Protein AF-0000000075984576 (afdb_homodimer)

Radius of gyration: 37.01 Å; Cα contacts (8 Å, |Δi|>4): 1812; chains: 2; bounding box: 116×169×79 Å

Solvent-accessible surface area (backbone atoms only — not comparable to full-atom values): 71484 Å² total; per-residue (Å²): 91,72,60,51,38,60,35,13,23,34,42,78,58,39,24,48,90,39,42,29,37,52,17,57,27,20,54,69,57,15,35,66,40,65,40,72,52,86,66,87,66,90,83,68,72,49,75,37,33,22,20,31,32,44,33,33,34,37,65,65,68,74,75,83,68,82,67,77,79,58,77,70,65,83,62,63,89,68,72,65,51,72,64,53,52,49,48,55,48,32,54,71,38,69,82,49,35,37,34,39,18,39,44,42,54,54,81,56,49,72,65,53,52,49,51,52,49,48,61,72,28,59,86,73,59,43,49,75,46,72,80,58,67,48,56,65,70,77,77,80,83,49,69,67,35,50,52,33,50,47,52,53,50,51,50,51,50,42,28,52,51,5,33,52,50,49,53,54,52,58,74,67,47,60,84,88,68,63,82,58,54,83,72,67,54,84,46,69,67,57,48,57,36,46,45,23,10,50,66,64,37,49,50,58,48,69,54,77,72,84,68,82,78,39,57,51,38,54,23,26,51,39,30,54,35,41,52,41,42,51,46,27,42,59,73,61,62,56,65,65,49,49,26,31,31,54,54,37,54,57,56,44,45,63,34,74,86,42,29,60,50,59,50,28,72,55,39,57,34,50,52,36,14,51,50,24,18,45,57,39,50,68,45,45,63,54,31,63,74,44,73,63,62,68,64,61,69,58,52,54,50,48,53,51,58,65,47,42,59,50,54,51,48,52,55,40,49,51,51,44,51,70,77,72,64,60,41,76,40,21,60,68,53,49,47,48,40,37,55,19,26,72,74,29,46,69,35,54,80,67,40,54,46,40,76,57,67,72,87,40,43,41,55,74,76,48,28,55,58,20,35,52,53,53,48,50,62,56,45,51,56,42,49,52,35,30,70,76,37,54,66,59,19,50,49,50,42,49,48,54,20,49,50,20,29,49,50,39,20,51,54,25,41,76,67,59,33,70,43,62,83,62,85,56,48,88,49,66,69,48,50,52,48,39,46,57,66,56,57,42,29,54,57,54,55,41,27,8,24,36,47,13,34,52,51,14,48,47,45,69,74,41,57,80,57,76,74,54,70,67,55,47,53,52,47,51,51,50,25,50,47,32,43,48,44,57,43,50,61,54,56,81,35,33,73,56,46,79,71,52,42,67,57,15,10,53,45,48,26,39,40,51,36,42,37,23,51,19,51,45,49,54,52,51,28,32,43,44,69,68,29,60,69,59,28,56,58,26,40,34,72,72,25,46,47,49,24,69,32,26,66,46,24,61,70,41,34,61,57,52,50,49,51,53,60,18,45,40,72,52,55,42,55,54,45,70,70,55,48,50,38,52,30,43,22,50,52,52,53,25,50,51,53,19,49,53,45,38,30,64,45,39,47,24,55,53,52,48,50,55,66,69,54,53,64,59,60,58,55,57,53,59,60,60,63,69,68,65,75,71,80,79,69,84,79,73,84,73,85,79,78,84,83,83,87,81,84,84,77,88,80,79,85,77,88,85,79,93,83,66,98,91,80,83,79,65,115,92,73,61,53,37,60,34,13,23,34,43,79,60,38,25,48,90,39,42,30,36,53,16,57,26,20,53,68,59,15,35,64,40,63,40,73,53,88,67,87,67,90,83,69,72,49,74,39,34,23,20,31,32,43,34,33,34,38,65,67,69,74,74,83,68,82,68,80,74,72,67,70,63,81,63,62,90,66,70,63,52,73,65,54,51,48,47,53,48,31,55,72,38,72,82,48,34,36,33,39,18,38,44,43,53,52,84,55,51,71,66,53,52,50,52,52,48,48,61,72,29,59,85,72,59,44,48,76,45,72,80,59,68,45,54,64,71,77,76,80,84,50,69,67,36,50,52,34,51,47,52,54,48,50,50,50,50,42,27,52,51,6,33,52,51,49,53,54,52,57,73,67,47,59,84,87,68,62,82,59,55,82,70,68,54,84,46,70,67,57,47,56,35,47,44,23,10,52,62,64,36,48,51,58,48,68,53,76,71,86,67,84,76,40,59,52,37,54,24,25,51,38,29,54,34,42,52,41,41,50,46,27,42,58,73,63,64,54,68,66,49,51,27,32,31,53,52,37,54,56,58,45,45,63,35,75,86,42,29,60,50,59,50,27,71,54,39,58,33,50,51,36,14,51,51,23,18,46,58,39,49,69,43,45,61,54,31,62,73,43,74,64,60,69,66,60,67,57,53,53,50,48,54,48,56,66,47,42,61,49,53,51,48,53,54,40,48,50,51,44,50,70,77,73,64,62,43,75,40,22,61,69,52,48,47,48,42,37,54,18,26,72,75,30,48,69,36,54,79,67,39,54,46,41,78,57,67,73,87,39,44,41,54,75,77,49,28,56,58,20,36,50,51,52,48,51,64,56,45,52,55,42,50,53,36,30,70,77,38,52,67,60,18,51,50,51,41,49,48,52,22,50,50,22,28,49,51,40,20,51,53,27,41,76,66,57,32,69,42,63,80,63,84,56,48,88,49,66,68,48,51,53,47,39,46,59,65,56,57,43,29,55,57,54,55,41,26,7,22,36,46,13,33,52,50,16,48,47,45,70,75,41,57,79,56,76,73,56,69,68,56,46,52,51,48,52,52,50,25,50,48,32,43,47,43,55,44,51,62,54,57,80,35,33,73,56,46,79,72,52,41,66,56,14,11,52,46,48,24,39,39,52,36,42,36,24,50,21,52,45,51,55,52,51,29,32,42,43,70,68,30,62,69,60,28,57,58,26,40,33,73,75,24,46,47,48,22,69,32,26,66,46,24,61,69,41,34,62,58,53,50,49,52,53,60,16,44,40,71,53,55,43,56,54,46,70,70,56,48,49,37,50,30,43,21,50,52,52,52,26,48,51,52,19,49,54,43,38,29,62,47,40,47,25,54,53,50,47,50,54,67,70,54,53,64,58,62,58,55,60,57,58,60,62,64,69,67,68,73,70,81,78,66,82,79,69,84,68,85,76,74,82,79,82,82,79,82,80,74,86,72,78,82,74,82,75,80,66,85,83,80,76,90,80,77,82,133

Structure (mmCIF, N/CA/C/O backbone):
data_AF-0000000075984576-model_v1
#
loop_
_entity.id
_entity.type
_entity.pdbx_description
1 polymer 'Nose resistant to fluoxetine protein 6-like isoform X1'
#
loop_
_atom_site.group_PDB
_atom_site.id
_atom_site.type_symbol
_atom_site.label_atom_id
_atom_site.label_alt_id
_atom_site.label_comp_id
_atom_site.label_asym_id
_atom_site.label_entity_id
_atom_site.label_seq_id
_atom_site.pdbx_PDB_ins_code
_atom_site.Cartn_x
_atom_site.Cartn_y
_atom_site.Cartn_z
_atom_site.occupancy
_atom_site.B_iso_or_equiv
_atom_site.auth_seq_id
_atom_site.auth_comp_id
_atom_site.auth_asym_id
_atom_site.auth_atom_id
_atom_site.pdbx_PDB_model_num
ATOM 1 N N . MET A 1 1 ? -35.062 -5.977 20.469 1 67.06 1 MET A N 1
ATOM 2 C CA . MET A 1 1 ? -34.312 -7.203 20.281 1 67.06 1 MET A CA 1
ATOM 3 C C . MET A 1 1 ? -34.688 -7.871 18.953 1 67.06 1 MET A C 1
ATOM 5 O O . MET A 1 1 ? -33.812 -8.133 18.125 1 67.06 1 MET A O 1
ATOM 9 N N . LEU A 1 2 ? -35.969 -8.102 18.797 1 75.06 2 LEU A N 1
ATOM 10 C CA . LEU A 1 2 ? -36.406 -8.727 17.547 1 75.06 2 LEU A CA 1
ATOM 11 C C . LEU A 1 2 ? -36.031 -7.859 16.344 1 75.06 2 LEU A C 1
ATOM 13 O O . LEU A 1 2 ? -35.656 -8.375 15.297 1 75.06 2 LEU A O 1
ATOM 17 N N . TYR A 1 3 ? -35.969 -6.613 16.641 1 80.31 3 TYR A N 1
ATOM 18 C CA . TYR A 1 3 ? -35.625 -5.719 15.547 1 80.31 3 TYR A CA 1
ATOM 19 C C . TYR A 1 3 ? -34.156 -5.848 15.172 1 80.31 3 TYR A C 1
ATOM 21 O O . TYR A 1 3 ? -33.812 -5.793 13.992 1 80.31 3 TYR A O 1
ATOM 29 N N . SER A 1 4 ? -33.344 -6.105 16.188 1 85.12 4 SER A N 1
ATOM 30 C CA . SER A 1 4 ? -31.922 -6.242 15.922 1 85.12 4 SER A CA 1
ATOM 31 C C . SER A 1 4 ? -31.641 -7.523 15.141 1 85.12 4 SER A C 1
ATOM 33 O O . SER A 1 4 ? -30.719 -7.559 14.32 1 85.12 4 SER A O 1
ATOM 35 N N . VAL A 1 5 ? -32.438 -8.5 15.445 1 88 5 VAL A N 1
ATOM 36 C CA . VAL A 1 5 ? -32.281 -9.766 14.75 1 88 5 VAL A CA 1
ATOM 37 C C . VAL A 1 5 ? -32.625 -9.594 13.273 1 88 5 VAL A C 1
ATOM 39 O O . VAL A 1 5 ? -31.859 -9.969 12.391 1 88 5 VAL A O 1
ATOM 42 N N . VAL A 1 6 ? -33.75 -8.961 13.039 1 88.31 6 VAL A N 1
ATOM 43 C CA . VAL A 1 6 ? -34.219 -8.766 11.664 1 88.31 6 VAL A CA 1
ATOM 44 C C . VAL A 1 6 ? -33.281 -7.809 10.938 1 88.31 6 VAL A C 1
ATOM 46 O O . VAL A 1 6 ? -33 -7.992 9.75 1 88.31 6 VAL A O 1
ATOM 49 N N . ASP A 1 7 ? -32.812 -6.855 11.609 1 89.62 7 ASP A N 1
ATOM 50 C CA . ASP A 1 7 ? -31.922 -5.859 11.016 1 89.62 7 ASP A CA 1
ATOM 51 C C . ASP A 1 7 ? -30.578 -6.48 10.609 1 89.62 7 ASP A C 1
ATOM 53 O O . ASP A 1 7 ? -29.938 -6.02 9.672 1 89.62 7 ASP A O 1
ATOM 57 N N . SER A 1 8 ? -30.203 -7.504 11.289 1 92.19 8 SER A N 1
ATOM 58 C CA . SER A 1 8 ? -28.891 -8.086 11.047 1 92.19 8 SER A CA 1
ATOM 59 C C . SER A 1 8 ? -28.922 -9.094 9.906 1 92.19 8 SER A C 1
ATOM 61 O O . SER A 1 8 ? -27.891 -9.43 9.336 1 92.19 8 SER A O 1
ATOM 63 N N . ILE A 1 9 ? -30.125 -9.562 9.523 1 91.88 9 ILE A N 1
ATOM 64 C CA . ILE A 1 9 ? -30.266 -10.57 8.477 1 91.88 9 ILE A CA 1
ATOM 65 C C . ILE A 1 9 ? -29.922 -9.953 7.121 1 91.88 9 ILE A C 1
ATOM 67 O O . ILE A 1 9 ? -30.188 -8.773 6.879 1 91.88 9 ILE A O 1
ATOM 71 N N . GLY A 1 10 ? -29.219 -10.781 6.32 1 91.31 10 GLY A N 1
ATOM 72 C CA . GLY A 1 10 ? -28.891 -10.328 4.977 1 91.31 10 GLY A CA 1
ATOM 73 C C . GLY A 1 10 ? -30.125 -9.977 4.152 1 91.31 10 GLY A C 1
ATOM 74 O O . GLY A 1 10 ? -31.125 -10.688 4.184 1 91.31 10 GLY A O 1
ATOM 75 N N . LYS A 1 11 ? -30.016 -8.82 3.475 1 89.44 11 LYS A N 1
ATOM 76 C CA . LYS A 1 11 ? -31.078 -8.352 2.592 1 89.44 11 LYS A CA 1
ATOM 77 C C . LYS A 1 11 ? -30.656 -8.422 1.129 1 89.44 11 LYS A C 1
ATOM 79 O O . LYS A 1 11 ? -29.469 -8.422 0.825 1 89.44 11 LYS A O 1
ATOM 84 N N . PRO A 1 12 ? -31.672 -8.57 0.245 1 84.81 12 PRO A N 1
ATOM 85 C CA . PRO A 1 12 ? -31.297 -8.648 -1.17 1 84.81 12 PRO A CA 1
ATOM 86 C C . PRO A 1 12 ? -30.547 -7.414 -1.65 1 84.81 12 PRO A C 1
ATOM 88 O O . PRO A 1 12 ? -30.969 -6.285 -1.398 1 84.81 12 PRO A O 1
ATOM 91 N N . PRO A 1 13 ? -29.469 -7.68 -2.242 1 85.81 13 PRO A N 1
ATOM 92 C CA . PRO A 1 13 ? -28.641 -6.559 -2.699 1 85.81 13 PRO A CA 1
ATOM 93 C C . PRO A 1 13 ? -29.141 -5.953 -4.008 1 85.81 13 PRO A C 1
ATOM 95 O O . PRO A 1 13 ? -30.016 -6.523 -4.656 1 85.81 13 PRO A O 1
ATOM 98 N N . SER A 1 14 ? -28.656 -4.773 -4.246 1 87.94 14 SER A N 1
ATOM 99 C CA . SER A 1 14 ? -28.859 -4.18 -5.566 1 87.94 14 SER A CA 1
ATOM 100 C C . SER A 1 14 ? -27.875 -4.746 -6.586 1 87.94 14 SER A C 1
ATOM 102 O O . SER A 1 14 ? -26.75 -5.109 -6.234 1 87.94 14 SER A O 1
ATOM 104 N N . GLY A 1 15 ? -28.344 -4.926 -7.77 1 87.06 15 GLY A N 1
ATOM 105 C CA . GLY A 1 15 ? -27.469 -5.395 -8.836 1 87.06 15 GLY A CA 1
ATOM 106 C C . GLY A 1 15 ? -27.375 -6.906 -8.906 1 87.06 15 GLY A C 1
ATOM 107 O O . GLY A 1 15 ? -26.297 -7.453 -9.156 1 87.06 15 GLY A O 1
ATOM 108 N N . VAL A 1 16 ? -28.406 -7.539 -8.539 1 82.31 16 VAL A N 1
ATOM 109 C CA . VAL A 1 16 ? -28.453 -8.992 -8.609 1 82.31 16 VAL A CA 1
ATOM 110 C C . VAL A 1 16 ? -28.266 -9.445 -10.055 1 82.31 16 VAL A C 1
ATOM 112 O O . VAL A 1 16 ? -27.578 -10.43 -10.32 1 82.31 16 VAL A O 1
ATOM 115 N N . LEU A 1 17 ? -28.75 -8.594 -10.953 1 80.62 17 LEU A N 1
ATOM 116 C CA . LEU A 1 17 ? -28.672 -8.93 -12.375 1 80.62 17 LEU A CA 1
ATOM 117 C C . LEU A 1 17 ? -27.25 -8.734 -12.891 1 80.62 17 LEU A C 1
ATOM 119 O O . LEU A 1 17 ? -26.891 -9.242 -13.953 1 80.62 17 LEU A O 1
ATOM 123 N N . GLU A 1 18 ? -26.516 -8.023 -12.141 1 82.88 18 GLU A N 1
ATOM 124 C CA . GLU A 1 18 ? -25.125 -7.84 -12.516 1 82.88 18 GLU A CA 1
ATOM 125 C C . GLU A 1 18 ? -24.234 -8.891 -11.859 1 82.88 18 GLU A C 1
ATOM 127 O O . GLU A 1 18 ? -23 -8.844 -12 1 82.88 18 GLU A O 1
ATOM 132 N N . GLY A 1 19 ? -24.75 -9.742 -11.164 1 79.19 19 GLY A N 1
ATOM 133 C CA . GLY A 1 19 ? -24 -10.844 -10.594 1 79.19 19 GLY A CA 1
ATOM 134 C C . GLY A 1 19 ? -23.688 -10.664 -9.125 1 79.19 19 GLY A C 1
ATOM 135 O O . GLY A 1 19 ? -22.734 -11.25 -8.602 1 79.19 19 GLY A O 1
ATOM 136 N N . THR A 1 20 ? -24.359 -9.758 -8.453 1 84.94 20 THR A N 1
ATOM 137 C CA . THR A 1 20 ? -24.188 -9.617 -7.008 1 84.94 20 THR A CA 1
ATOM 138 C C . THR A 1 20 ? -24.969 -10.695 -6.266 1 84.94 20 THR A C 1
ATOM 140 O O . THR A 1 20 ? -26.203 -10.664 -6.227 1 84.94 20 THR A O 1
ATOM 143 N N . LEU A 1 21 ? -24.234 -11.641 -5.684 1 80.44 21 LEU A N 1
ATOM 144 C CA . LEU A 1 21 ? -24.906 -12.828 -5.164 1 80.44 21 LEU A CA 1
ATOM 145 C C . LEU A 1 21 ? -24.641 -12.992 -3.672 1 80.44 21 LEU A C 1
ATOM 147 O O . LEU A 1 21 ? -24.953 -14.039 -3.098 1 80.44 21 LEU A O 1
ATOM 151 N N . SER A 1 22 ? -24.141 -12.016 -3.023 1 83.75 22 SER A N 1
ATOM 152 C CA . SER A 1 22 ? -23.812 -12.156 -1.609 1 83.75 22 SER A CA 1
ATOM 153 C C . SER A 1 22 ? -24.609 -11.18 -0.75 1 83.75 22 SER A C 1
ATOM 155 O O . SER A 1 22 ? -24.625 -9.977 -1.022 1 83.75 22 SER A O 1
ATOM 157 N N . MET A 1 23 ? -25.344 -11.773 0.157 1 89.25 23 MET A N 1
ATOM 158 C CA . MET A 1 23 ? -26.062 -11.031 1.195 1 89.25 23 MET A CA 1
ATOM 159 C C . MET A 1 23 ? -25.516 -11.375 2.578 1 89.25 23 MET A C 1
ATOM 161 O O . MET A 1 23 ? -26.125 -12.172 3.305 1 89.25 23 MET A O 1
ATOM 165 N N . LEU A 1 24 ? -24.5 -10.781 2.979 1 88.88 24 LEU A N 1
ATOM 166 C CA . LEU A 1 24 ? -23.75 -11.188 4.156 1 88.88 24 LEU A CA 1
ATOM 167 C C . LEU A 1 24 ? -24.438 -10.711 5.434 1 88.88 24 LEU A C 1
ATOM 169 O O . LEU A 1 24 ? -24.172 -11.234 6.52 1 88.88 24 LEU A O 1
ATOM 173 N N . GLY A 1 25 ? -25.297 -9.727 5.34 1 90.75 25 GLY A N 1
ATOM 174 C CA . GLY A 1 25 ? -25.938 -9.203 6.539 1 90.75 25 GLY A CA 1
ATOM 175 C C . GLY A 1 25 ? -24.969 -8.5 7.473 1 90.75 25 GLY A C 1
ATOM 176 O O . GLY A 1 25 ? -23.875 -8.117 7.066 1 90.75 25 GLY A O 1
ATOM 177 N N . ALA A 1 26 ? -25.469 -8.188 8.68 1 92 26 ALA A N 1
ATOM 178 C CA . ALA A 1 26 ? -24.641 -7.535 9.695 1 92 26 ALA A CA 1
ATOM 179 C C . ALA A 1 26 ? -24.125 -8.547 10.719 1 92 26 ALA A C 1
ATOM 181 O O . ALA A 1 26 ? -24.734 -8.727 11.781 1 92 26 ALA A O 1
ATOM 182 N N . TYR A 1 27 ? -22.984 -9.094 10.461 1 92.25 27 TYR A N 1
ATOM 183 C CA . TYR A 1 27 ? -22.375 -10.164 11.234 1 92.25 27 TYR A CA 1
ATOM 184 C C . TYR A 1 27 ? -22.141 -9.734 12.68 1 92.25 27 TYR A C 1
ATOM 186 O O . TYR A 1 27 ? -22.562 -10.43 13.617 1 92.25 27 TYR A O 1
ATOM 194 N N . ASP A 1 28 ? -21.547 -8.602 12.906 1 90.31 28 ASP A N 1
ATOM 195 C CA . ASP A 1 28 ? -21.172 -8.148 14.242 1 90.31 28 ASP A CA 1
ATOM 196 C C . ASP A 1 28 ? -22.406 -7.77 15.055 1 90.31 28 ASP A C 1
ATOM 198 O O . ASP A 1 28 ? -22.438 -7.973 16.266 1 90.31 28 ASP A O 1
ATOM 202 N N . GLN A 1 29 ? -23.391 -7.203 14.367 1 90.19 29 GLN A N 1
ATOM 203 C CA . GLN A 1 29 ? -24.641 -6.879 15.047 1 90.19 29 GLN A CA 1
ATOM 204 C C . GLN A 1 29 ? -25.328 -8.141 15.57 1 90.19 29 GLN A C 1
ATOM 206 O O . GLN A 1 29 ? -25.844 -8.148 16.688 1 90.19 29 GLN A O 1
ATOM 211 N N . CYS A 1 30 ? -25.328 -9.125 14.773 1 92.5 30 CYS A N 1
ATOM 212 C CA . CYS A 1 30 ? -25.953 -10.383 15.156 1 92.5 30 CYS A CA 1
ATOM 213 C C . CYS A 1 30 ? -25.281 -10.977 16.391 1 92.5 30 CYS A C 1
ATOM 215 O O . CYS A 1 30 ? -25.953 -11.43 17.312 1 92.5 30 CYS A O 1
ATOM 217 N N . LEU A 1 31 ? -24.016 -10.953 16.422 1 91.56 31 LEU A N 1
ATOM 218 C CA . LEU A 1 31 ? -23.266 -11.578 17.5 1 91.56 31 LEU A CA 1
ATOM 219 C C . LEU A 1 31 ? -23.406 -10.766 18.781 1 91.56 31 LEU A C 1
ATOM 221 O O . LEU A 1 31 ? -23.219 -11.305 19.891 1 91.56 31 LEU A O 1
ATOM 225 N N . LYS A 1 32 ? -23.672 -9.508 18.719 1 87.94 32 LYS A N 1
ATOM 226 C CA . LYS A 1 32 ? -23.781 -8.648 19.891 1 87.94 32 LYS A CA 1
ATOM 227 C C . LYS A 1 32 ? -25.125 -8.797 20.562 1 87.94 32 LYS A C 1
ATOM 229 O O . LYS A 1 32 ? -25.312 -8.391 21.719 1 87.94 32 LYS A O 1
ATOM 234 N N . ILE A 1 33 ? -26.062 -9.43 19.922 1 88 33 ILE A N 1
ATOM 235 C CA . ILE A 1 33 ? -27.406 -9.602 20.469 1 88 33 ILE A CA 1
ATOM 236 C C . ILE A 1 33 ? -27.375 -10.57 21.641 1 88 33 ILE A C 1
ATOM 238 O O . ILE A 1 33 ? -26.844 -11.68 21.531 1 88 33 ILE A O 1
ATOM 242 N N . SER A 1 34 ? -27.625 -10.109 22.844 1 85.38 34 SER A N 1
ATOM 243 C CA . SER A 1 34 ? -27.734 -10.938 24.031 1 85.38 34 SER A CA 1
ATOM 244 C C . SER A 1 34 ? -28.922 -10.539 24.891 1 85.38 34 SER A C 1
ATOM 246 O O . SER A 1 34 ? -29.062 -9.367 25.25 1 85.38 34 SER A O 1
ATOM 248 N N . VAL A 1 35 ? -29.844 -11.391 25.094 1 77.25 35 VAL A N 1
ATOM 249 C CA . VAL A 1 35 ? -31 -11.125 25.938 1 77.25 35 VAL A CA 1
ATOM 250 C C . VAL A 1 35 ? -30.781 -11.711 27.328 1 77.25 35 VAL A C 1
ATOM 252 O O . VAL A 1 35 ? -30.719 -12.938 27.484 1 77.25 35 VAL A O 1
ATOM 255 N N . PRO A 1 36 ? -30.547 -10.719 28.25 1 74.75 36 PRO A N 1
ATOM 256 C CA . PRO A 1 36 ? -30.312 -11.219 29.609 1 74.75 36 PRO A CA 1
ATOM 257 C C . PRO A 1 36 ? -31.562 -11.828 30.25 1 74.75 36 PRO A C 1
ATOM 259 O O . PRO A 1 36 ? -32.688 -11.477 29.875 1 74.75 36 PRO A O 1
ATOM 262 N N . ARG A 1 37 ? -31.422 -12.898 31.016 1 65.62 37 ARG A N 1
ATOM 263 C CA . ARG A 1 37 ? -32.531 -13.453 31.797 1 65.62 37 ARG A CA 1
ATOM 264 C C . ARG A 1 37 ? -32.906 -12.531 32.969 1 65.62 37 ARG A C 1
ATOM 266 O O . ARG A 1 37 ? -32 -11.961 33.594 1 65.62 37 ARG A O 1
ATOM 273 N N . LYS A 1 38 ? -34.156 -11.984 33 1 56.47 38 LYS A N 1
ATOM 274 C CA . LYS A 1 38 ? -34.625 -11.133 34.094 1 56.47 38 LYS A CA 1
ATOM 275 C C . LYS A 1 38 ? -34.281 -11.727 35.438 1 56.47 38 LYS A C 1
ATOM 277 O O . LYS A 1 38 ? -34.531 -11.109 36.469 1 56.47 38 LYS A O 1
ATOM 282 N N . SER A 1 39 ? -34.156 -12.977 35.656 1 51.09 39 SER A N 1
ATOM 283 C CA . SER A 1 39 ? -34.094 -13.422 37.062 1 51.09 39 SER A CA 1
ATOM 284 C C . SER A 1 39 ? -32.75 -13.055 37.688 1 51.09 39 SER A C 1
ATOM 286 O O . SER A 1 39 ? -31.75 -12.883 36.969 1 51.09 39 SER A O 1
ATOM 288 N N . SER A 1 40 ? -32.719 -12.656 39.156 1 46.44 40 SER A N 1
ATOM 289 C CA . SER A 1 40 ? -31.797 -12.188 40.188 1 46.44 40 SER A CA 1
ATOM 290 C C . SER A 1 40 ? -30.438 -12.859 40.062 1 46.44 40 SER A C 1
ATOM 292 O O . SER A 1 40 ? -29.516 -12.57 40.844 1 46.44 40 SER A O 1
ATOM 294 N N . SER A 1 41 ? -30.297 -14.211 39.781 1 43.88 41 SER A N 1
ATOM 295 C CA . SER A 1 41 ? -29.016 -14.797 40.156 1 43.88 41 SER A CA 1
ATOM 296 C C . SER A 1 41 ? -27.906 -14.445 39.188 1 43.88 41 SER A C 1
ATOM 298 O O . SER A 1 41 ? -28.156 -14.359 37.969 1 43.88 41 SER A O 1
ATOM 300 N N . LYS A 1 42 ? -26.75 -13.836 39.656 1 47.69 42 LYS A N 1
ATOM 301 C CA . LYS A 1 42 ? -25.469 -13.344 39.156 1 47.69 42 LYS A CA 1
ATOM 302 C C . LYS A 1 42 ? -25.016 -14.156 37.969 1 47.69 42 LYS A C 1
ATOM 304 O O . LYS A 1 42 ? -24.172 -13.695 37.188 1 47.69 42 LYS A O 1
ATOM 309 N N . GLU A 1 43 ? -24.984 -15.492 38 1 45.94 43 GLU A N 1
ATOM 310 C CA . GLU A 1 43 ? -24.188 -16.312 37.094 1 45.94 43 GLU A CA 1
ATOM 311 C C . GLU A 1 43 ? -24.906 -16.547 35.781 1 45.94 43 GLU A C 1
ATOM 313 O O . GLU A 1 43 ? -24.516 -17.406 34.969 1 45.94 43 GLU A O 1
ATOM 318 N N . LYS A 1 44 ? -26.328 -16.328 35.406 1 50.94 44 LYS A N 1
ATOM 319 C CA . LYS A 1 44 ? -27.062 -17.188 34.5 1 50.94 44 LYS A CA 1
ATOM 320 C C . LYS A 1 44 ? -26.938 -16.688 33.062 1 50.94 44 LYS A C 1
ATOM 322 O O . LYS A 1 44 ? -27 -15.477 32.812 1 50.94 44 LYS A O 1
ATOM 327 N N . LYS A 1 45 ? -26.609 -17.578 32.062 1 61.19 45 LYS A N 1
ATOM 328 C CA . LYS A 1 45 ? -26.578 -17.594 30.609 1 61.19 45 LYS A CA 1
ATOM 329 C C . LYS A 1 45 ? -27.781 -16.859 30.016 1 61.19 45 LYS A C 1
ATOM 331 O O . LYS A 1 45 ? -28.906 -17.047 30.469 1 61.19 45 LYS A O 1
ATOM 336 N N . PRO A 1 46 ? -27.469 -15.859 29.109 1 70.25 46 PRO A N 1
ATOM 337 C CA . PRO A 1 46 ? -28.594 -15.164 28.453 1 70.25 46 PRO A CA 1
ATOM 338 C C . PRO A 1 46 ? -29.641 -16.109 27.906 1 70.25 46 PRO A C 1
ATOM 340 O O . PRO A 1 46 ? -29.359 -17.297 27.688 1 70.25 46 PRO A O 1
ATOM 343 N N . ILE A 1 47 ? -30.922 -15.75 27.984 1 73.12 47 ILE A N 1
ATOM 344 C CA . ILE A 1 47 ? -31.984 -16.531 27.391 1 73.12 47 ILE A CA 1
ATOM 345 C C . ILE A 1 47 ? -31.609 -16.953 25.969 1 73.12 47 ILE A C 1
ATOM 347 O O . ILE A 1 47 ? -31.703 -18.125 25.609 1 73.12 47 ILE A O 1
ATOM 351 N N . PHE A 1 48 ? -31.203 -16.031 25.125 1 80.19 48 PHE A N 1
ATOM 352 C CA . PHE A 1 48 ? -30.656 -16.422 23.828 1 80.19 48 PHE A CA 1
ATOM 353 C C . PHE A 1 48 ? -29.641 -15.383 23.359 1 80.19 48 PHE A C 1
ATOM 355 O O . PHE A 1 48 ? -29.641 -14.242 23.812 1 80.19 48 PHE A O 1
ATOM 362 N N . GLU A 1 49 ? -28.703 -15.898 22.641 1 88.12 49 GLU A N 1
ATOM 363 C CA . GLU A 1 49 ? -27.703 -15.094 21.969 1 88.12 49 GLU A CA 1
ATOM 364 C C . GLU A 1 49 ? -27.844 -15.203 20.453 1 88.12 49 GLU A C 1
ATOM 366 O O . GLU A 1 49 ? -28.422 -16.156 19.938 1 88.12 49 GLU A O 1
ATOM 371 N N . GLY A 1 50 ? -27.484 -14.125 19.844 1 90.88 50 GLY A N 1
ATOM 372 C CA . GLY A 1 50 ? -27.516 -14.156 18.391 1 90.88 50 GLY A CA 1
ATOM 373 C C . GLY A 1 50 ? -26.516 -15.125 17.797 1 90.88 50 GLY A C 1
ATOM 374 O O . GLY A 1 50 ? -25.359 -15.18 18.234 1 90.88 50 GLY A O 1
ATOM 375 N N . LYS A 1 51 ? -27.016 -15.938 16.891 1 91.62 51 LYS A N 1
ATOM 376 C CA . LYS A 1 51 ? -26.203 -16.891 16.125 1 91.62 51 LYS A CA 1
ATOM 377 C C . LYS A 1 51 ? -26.203 -16.562 14.641 1 91.62 51 LYS A C 1
ATOM 379 O O . LYS A 1 51 ? -27.266 -16.531 14.008 1 91.62 51 LYS A O 1
ATOM 384 N N . TYR A 1 52 ? -25.016 -16.25 14.164 1 93.75 52 TYR A N 1
ATOM 385 C CA . TYR A 1 52 ? -24.891 -15.922 12.75 1 93.75 52 TYR A CA 1
ATOM 386 C C . TYR A 1 52 ? -24.609 -17.172 11.922 1 93.75 52 TYR A C 1
ATOM 388 O O . TYR A 1 52 ? -23.641 -17.891 12.172 1 93.75 52 TYR A O 1
ATOM 396 N N . CYS A 1 53 ? -25.438 -17.469 10.922 1 92.56 53 CYS A N 1
ATOM 397 C CA . CYS A 1 53 ? -25.266 -18.609 10.023 1 92.56 53 CYS A CA 1
ATOM 398 C C . CYS A 1 53 ? -25.219 -18.141 8.57 1 92.56 53 CYS A C 1
ATOM 400 O O . CYS A 1 53 ? -26.016 -17.328 8.141 1 92.56 53 CYS A O 1
ATOM 402 N N . LEU A 1 54 ? -24.219 -18.562 7.887 1 89.81 54 LEU A N 1
ATOM 403 C CA . LEU A 1 54 ? -24.094 -18.25 6.461 1 89.81 54 LEU A CA 1
ATOM 404 C C . LEU A 1 54 ? -24.625 -19.406 5.617 1 89.81 54 LEU A C 1
ATOM 406 O O . LEU A 1 54 ? -24.047 -20.484 5.598 1 89.81 54 LEU A O 1
ATOM 410 N N . ALA A 1 55 ? -25.734 -19.172 4.926 1 88.69 55 ALA A N 1
ATOM 411 C CA . ALA A 1 55 ? -26.344 -20.172 4.062 1 88.69 55 ALA A CA 1
ATOM 412 C C . ALA A 1 55 ? -25.938 -19.984 2.609 1 88.69 55 ALA A C 1
ATOM 414 O O . ALA A 1 55 ? -25.812 -18.844 2.133 1 88.69 55 ALA A O 1
ATOM 415 N N . GLU A 1 56 ? -25.641 -20.984 1.958 1 84.19 56 GLU A N 1
ATOM 416 C CA . GLU A 1 56 ? -25.344 -20.984 0.531 1 84.19 56 GLU A CA 1
ATOM 417 C C . GLU A 1 56 ? -26.422 -21.688 -0.27 1 84.19 56 GLU A C 1
ATOM 419 O O . GLU A 1 56 ? -26.797 -22.828 0.05 1 84.19 56 GLU A O 1
ATOM 424 N N . TYR A 1 57 ? -26.969 -20.922 -1.211 1 82.38 57 TYR A N 1
ATOM 425 C CA . TYR A 1 57 ? -28.031 -21.469 -2.051 1 82.38 57 TYR A CA 1
ATOM 426 C C . TYR A 1 57 ? -27.5 -21.812 -3.436 1 82.38 57 TYR A C 1
ATOM 428 O O . TYR A 1 57 ? -26.984 -20.953 -4.145 1 82.38 57 TYR A O 1
ATOM 436 N N . GLN A 1 58 ? -27.516 -23.016 -3.779 1 77.19 58 GLN A N 1
ATOM 437 C CA . GLN A 1 58 ? -27.125 -23.422 -5.125 1 77.19 58 GLN A CA 1
ATOM 438 C C . GLN A 1 58 ? -28.312 -23.359 -6.082 1 77.19 58 GLN A C 1
ATOM 440 O O . GLN A 1 58 ? -29.406 -23.844 -5.758 1 77.19 58 GLN A O 1
ATOM 445 N N . LEU A 1 59 ? -28.094 -22.609 -7.102 1 67.94 59 LEU A N 1
ATOM 446 C CA . LEU A 1 59 ? -29.141 -22.484 -8.102 1 67.94 59 LEU A CA 1
ATOM 447 C C . LEU A 1 59 ? -29.297 -23.797 -8.883 1 67.94 59 LEU A C 1
ATOM 449 O O . LEU A 1 59 ? -28.312 -24.5 -9.125 1 67.94 59 LEU A O 1
ATOM 453 N N . PRO A 1 60 ? -30.594 -24.312 -8.961 1 59.03 60 PRO A N 1
ATOM 454 C CA . PRO A 1 60 ? -30.797 -25.562 -9.711 1 59.03 60 PRO A CA 1
ATOM 455 C C . PRO A 1 60 ? -30.172 -25.516 -11.102 1 59.03 60 PRO A C 1
ATOM 457 O O . PRO A 1 60 ? -30.406 -24.562 -11.859 1 59.03 60 PRO A O 1
ATOM 460 N N . LEU A 1 61 ? -28.891 -25.797 -11.188 1 51.44 61 LEU A N 1
ATOM 461 C CA . LEU A 1 61 ? -28.281 -25.844 -12.508 1 51.44 61 LEU A CA 1
ATOM 462 C C . LEU A 1 61 ? -29.125 -26.672 -13.469 1 51.44 61 LEU A C 1
ATOM 464 O O . LEU A 1 61 ? -29.688 -27.703 -13.078 1 51.44 61 LEU A O 1
ATOM 468 N N . MET A 1 62 ? -29.875 -26.125 -14.508 1 43.41 62 MET A N 1
ATOM 469 C CA . MET A 1 62 ? -30.375 -27.016 -15.547 1 43.41 62 MET A CA 1
ATOM 470 C C . MET A 1 62 ? -29.328 -28.078 -15.906 1 43.41 62 MET A C 1
ATOM 472 O O . MET A 1 62 ? -28.125 -27.797 -15.859 1 43.41 62 MET A O 1
ATOM 476 N N . PRO A 1 63 ? -29.703 -29.391 -15.883 1 39.59 63 PRO A N 1
ATOM 477 C CA . PRO A 1 63 ? -28.797 -30.438 -16.375 1 39.59 63 PRO A CA 1
ATOM 478 C C . PRO A 1 63 ? -27.891 -29.953 -17.5 1 39.59 63 PRO A C 1
ATOM 480 O O . PRO A 1 63 ? -28.25 -29.031 -18.219 1 39.59 63 PRO A O 1
ATOM 483 N N . ASN A 1 64 ? -26.562 -30.406 -17.406 1 35.72 64 ASN A N 1
ATOM 484 C CA . ASN A 1 64 ? -25.625 -30.359 -18.516 1 35.72 64 ASN A CA 1
ATOM 485 C C . ASN A 1 64 ? -26.297 -30.641 -19.859 1 35.72 64 ASN A C 1
ATOM 487 O O . ASN A 1 64 ? -26.297 -31.766 -20.344 1 35.72 64 ASN A O 1
ATOM 491 N N . ASN A 1 65 ? -27.5 -30.484 -20.25 1 31.53 65 ASN A N 1
ATOM 492 C CA . ASN A 1 65 ? -27.594 -30.672 -21.688 1 31.53 65 ASN A CA 1
ATOM 493 C C . ASN A 1 65 ? -26.453 -29.984 -22.422 1 31.53 65 ASN A C 1
ATOM 495 O O . ASN A 1 65 ? -26.062 -28.875 -22.094 1 31.53 65 ASN A O 1
ATOM 499 N N . GLN A 1 66 ? -25.5 -30.812 -23.062 1 32.88 66 GLN A N 1
ATOM 500 C CA . GLN A 1 66 ? -24.531 -30.594 -24.125 1 32.88 66 GLN A CA 1
ATOM 501 C C . GLN A 1 66 ? -24.906 -29.391 -24.969 1 32.88 66 GLN A C 1
ATOM 503 O O . GLN A 1 66 ? -24.5 -29.297 -26.141 1 32.88 66 GLN A O 1
ATOM 508 N N . SER A 1 67 ? -26.062 -28.859 -24.969 1 30.92 67 SER A N 1
ATOM 509 C CA . SER A 1 67 ? -26.344 -27.953 -26.078 1 30.92 67 SER A CA 1
ATOM 510 C C . SER A 1 67 ? -25.219 -26.953 -26.281 1 30.92 67 SER A C 1
ATOM 512 O O . SER A 1 67 ? -24.438 -26.703 -25.344 1 30.92 67 SER A O 1
ATOM 514 N N . ASN A 1 68 ? -25.016 -26.641 -27.734 1 28.17 68 ASN A N 1
ATOM 515 C CA . ASN A 1 68 ? -24.281 -25.656 -28.516 1 28.17 68 ASN A CA 1
ATOM 516 C C . ASN A 1 68 ? -24.219 -24.312 -27.812 1 28.17 68 ASN A C 1
ATOM 518 O O . ASN A 1 68 ? -25.219 -23.609 -27.719 1 28.17 68 ASN A O 1
ATOM 522 N N . THR A 1 69 ? -23.703 -24.281 -26.75 1 32.53 69 THR A N 1
ATOM 523 C CA . THR A 1 69 ? -23.297 -22.969 -26.297 1 32.53 69 THR A CA 1
ATOM 524 C C . THR A 1 69 ? -22.844 -22.094 -27.469 1 32.53 69 THR A C 1
ATOM 526 O O . THR A 1 69 ? -21.656 -21.953 -27.719 1 32.53 69 THR A O 1
ATOM 529 N N . ARG A 1 70 ? -23.188 -22.547 -28.766 1 30.03 70 ARG A N 1
ATOM 530 C CA . ARG A 1 70 ? -22.969 -21.594 -29.844 1 30.03 70 ARG A CA 1
ATOM 531 C C . ARG A 1 70 ? -23.141 -20.156 -29.344 1 30.03 70 ARG A C 1
ATOM 533 O O . ARG A 1 70 ? -23.672 -19.938 -28.266 1 30.03 70 ARG A O 1
ATOM 540 N N . THR A 1 71 ? -23.094 -19.25 -30.5 1 29.59 71 THR A N 1
ATOM 541 C CA . THR A 1 71 ? -23.203 -17.812 -30.734 1 29.59 71 THR A CA 1
ATOM 542 C C . THR A 1 71 ? -24.438 -17.25 -30.047 1 29.59 71 THR A C 1
ATOM 544 O O . THR A 1 71 ? -25.531 -17.25 -30.609 1 29.59 71 THR A O 1
ATOM 547 N N . SER A 1 72 ? -24.984 -17.859 -29.109 1 30.56 72 SER A N 1
ATOM 548 C CA . SER A 1 72 ? -26.125 -16.984 -28.906 1 30.56 72 SER A CA 1
ATOM 549 C C . SER A 1 72 ? -25.75 -15.516 -29.109 1 30.56 72 SER A C 1
ATOM 551 O O . SER A 1 72 ? -24.734 -15.047 -28.578 1 30.56 72 SER A O 1
ATOM 553 N N . SER A 1 73 ? -26.078 -15.031 -30.219 1 30.7 73 SER A N 1
ATOM 554 C CA . SER A 1 73 ? -26.078 -13.609 -30.547 1 30.7 73 SER A CA 1
ATOM 555 C C . SER A 1 73 ? -26.281 -12.742 -29.312 1 30.7 73 SER A C 1
ATOM 557 O O . SER A 1 73 ? -27.094 -13.07 -28.453 1 30.7 73 SER A O 1
ATOM 559 N N . ARG A 1 74 ? -25.297 -12.078 -28.891 1 33.5 74 ARG A N 1
ATOM 560 C CA . ARG A 1 74 ? -25.5 -10.883 -28.078 1 33.5 74 ARG A CA 1
ATOM 561 C C . ARG A 1 74 ? -26.938 -10.391 -28.172 1 33.5 74 ARG A C 1
ATOM 563 O O . ARG A 1 74 ? -27.25 -9.539 -29 1 33.5 74 ARG A O 1
ATOM 570 N N . LYS A 1 75 ? -27.906 -11.336 -28.094 1 35.12 75 LYS A N 1
ATOM 571 C CA . LYS A 1 75 ? -29.156 -10.594 -27.953 1 35.12 75 LYS A CA 1
ATOM 572 C C . LYS A 1 75 ? -29.047 -9.523 -26.875 1 35.12 75 LYS A C 1
ATOM 574 O O . LYS A 1 75 ? -28.328 -9.695 -25.891 1 35.12 75 LYS A O 1
ATOM 579 N N . SER A 1 76 ? -29.422 -8.32 -27.172 1 35.44 76 SER A N 1
ATOM 580 C CA . SER A 1 76 ? -29.391 -7.086 -26.391 1 35.44 76 SER A CA 1
ATOM 581 C C . SER A 1 76 ? -29.812 -7.332 -24.938 1 35.44 76 SER A C 1
ATOM 583 O O . SER A 1 76 ? -30.734 -8.117 -24.688 1 35.44 76 SER A O 1
ATOM 585 N N . ASP A 1 77 ? -28.938 -7.246 -23.906 1 41.31 77 ASP A N 1
ATOM 586 C CA . ASP A 1 77 ? -29.141 -7.223 -22.453 1 41.31 77 ASP A CA 1
ATOM 587 C C . ASP A 1 77 ? -30.609 -7 -22.109 1 41.31 77 ASP A C 1
ATOM 589 O O . ASP A 1 77 ? -31.031 -7.27 -20.984 1 41.31 77 ASP A O 1
ATOM 593 N N . ASN A 1 78 ? -31.375 -6.496 -23.047 1 41.12 78 ASN A N 1
ATOM 594 C CA . ASN A 1 78 ? -32.719 -6.008 -22.734 1 41.12 78 ASN A CA 1
ATOM 595 C C . ASN A 1 78 ? -33.719 -7.152 -22.656 1 41.12 78 ASN A C 1
ATOM 597 O O . ASN A 1 78 ? -34.875 -6.949 -22.234 1 41.12 78 ASN A O 1
ATOM 601 N N . GLN A 1 79 ? -33.531 -8.352 -23.391 1 40.88 79 GLN A N 1
ATOM 602 C CA . GLN A 1 79 ? -34.656 -9.281 -23.5 1 40.88 79 GLN A CA 1
ATOM 603 C C . GLN A 1 79 ? -34.375 -10.562 -22.719 1 40.88 79 GLN A C 1
ATOM 605 O O . GLN A 1 79 ? -35.125 -11.523 -22.812 1 40.88 79 GLN A O 1
ATOM 610 N N . GLN A 1 80 ? -33.344 -10.711 -22.109 1 45.88 80 GLN A N 1
ATOM 611 C CA . GLN A 1 80 ? -33.125 -12 -21.453 1 45.88 80 GLN A CA 1
ATOM 612 C C . GLN A 1 80 ? -33.844 -12.062 -20.109 1 45.88 80 GLN A C 1
ATOM 614 O O . GLN A 1 80 ? -33.906 -11.078 -19.375 1 45.88 80 GLN A O 1
ATOM 619 N N . SER A 1 81 ? -34.688 -13.148 -19.891 1 49.19 81 SER A N 1
ATOM 620 C CA . SER A 1 81 ? -35.375 -13.398 -18.609 1 49.19 81 SER A CA 1
ATOM 621 C C . SER A 1 81 ? -34.375 -13.445 -17.469 1 49.19 81 SER A C 1
ATOM 623 O O . SER A 1 81 ? -33.188 -13.688 -17.672 1 49.19 81 SER A O 1
ATOM 625 N N . VAL A 1 82 ? -34.781 -12.969 -16.297 1 52.75 82 VAL A N 1
ATOM 626 C CA . VAL A 1 82 ? -34.031 -12.984 -15.055 1 52.75 82 VAL A CA 1
ATOM 627 C C . VAL A 1 82 ? -33.344 -14.336 -14.883 1 52.75 82 VAL A C 1
ATOM 629 O O . VAL A 1 82 ? -32.188 -14.406 -14.492 1 52.75 82 VAL A O 1
ATOM 632 N N . VAL A 1 83 ? -34.094 -15.344 -15.266 1 49.91 83 VAL A N 1
ATOM 633 C CA . VAL A 1 83 ? -33.625 -16.703 -15.055 1 49.91 83 VAL A CA 1
ATOM 634 C C . VAL A 1 83 ? -32.469 -17 -16 1 49.91 83 VAL A C 1
ATOM 636 O O . VAL A 1 83 ? -31.453 -17.594 -15.609 1 49.91 83 VAL A O 1
ATOM 639 N N . GLU A 1 84 ? -32.594 -16.5 -17.188 1 53.31 84 GLU A N 1
ATOM 640 C CA . GLU A 1 84 ? -31.562 -16.75 -18.188 1 53.31 84 GLU A CA 1
ATOM 641 C C . GLU A 1 84 ? -30.281 -16.016 -17.828 1 53.31 84 GLU A C 1
ATOM 643 O O . GLU A 1 84 ? -29.188 -16.547 -18.016 1 53.31 84 GLU A O 1
ATOM 648 N N . ASN A 1 85 ? -30.453 -14.844 -17.266 1 54.66 85 ASN A N 1
ATOM 649 C CA . ASN A 1 85 ? -29.297 -14.07 -16.828 1 54.66 85 ASN A CA 1
ATOM 650 C C . ASN A 1 85 ? -28.578 -14.75 -15.672 1 54.66 85 ASN A C 1
ATOM 652 O O . ASN A 1 85 ? -27.344 -14.789 -15.641 1 54.66 85 ASN A O 1
ATOM 656 N N . LEU A 1 86 ? -29.453 -15.219 -14.852 1 55.59 86 LEU A N 1
ATOM 657 C CA . LEU A 1 86 ? -28.875 -15.906 -13.695 1 55.59 86 LEU A CA 1
ATOM 658 C C . LEU A 1 86 ? -28.156 -17.172 -14.125 1 55.59 86 LEU A C 1
ATOM 660 O O . LEU A 1 86 ? -27.078 -17.5 -13.594 1 55.59 86 LEU A O 1
ATOM 664 N N . VAL A 1 87 ? -28.766 -17.828 -15.125 1 51.41 87 VAL A N 1
ATOM 665 C CA . VAL A 1 87 ? -28.172 -19.062 -15.648 1 51.41 87 VAL A CA 1
ATOM 666 C C . VAL A 1 87 ? -26.844 -18.75 -16.328 1 51.41 87 VAL A C 1
ATOM 668 O O . VAL A 1 87 ? -25.875 -19.484 -16.172 1 51.41 87 VAL A O 1
ATOM 671 N N . GLN A 1 88 ? -26.859 -17.719 -17.062 1 53.59 88 GLN A N 1
ATOM 672 C CA . GLN A 1 88 ? -25.625 -17.312 -17.734 1 53.59 88 GLN A CA 1
ATOM 673 C C . GLN A 1 88 ? -24.531 -16.984 -16.703 1 53.59 88 GLN A C 1
ATOM 675 O O . GLN A 1 88 ? -23.375 -17.312 -16.906 1 53.59 88 GLN A O 1
ATOM 680 N N . GLN A 1 89 ? -25.031 -16.391 -15.688 1 54.38 89 GLN A N 1
ATOM 681 C CA . GLN A 1 89 ? -24.109 -16.031 -14.617 1 54.38 89 GLN A CA 1
ATOM 682 C C . GLN A 1 89 ? -23.531 -17.266 -13.93 1 54.38 89 GLN A C 1
ATOM 684 O O . GLN A 1 89 ? -22.344 -17.312 -13.609 1 54.38 89 GLN A O 1
ATOM 689 N N . ALA A 1 90 ? -24.516 -18.156 -13.766 1 50.69 90 ALA A N 1
ATOM 690 C CA . ALA A 1 90 ? -24.125 -19.422 -13.133 1 50.69 90 ALA A CA 1
ATOM 691 C C . ALA A 1 90 ? -23.109 -20.172 -13.984 1 50.69 90 ALA A C 1
ATOM 693 O O . ALA A 1 90 ? -22.297 -20.938 -13.469 1 50.69 90 ALA A O 1
ATOM 694 N N . SER A 1 91 ? -23.25 -19.891 -15.219 1 47.19 91 SER A N 1
ATOM 695 C CA . SER A 1 91 ? -22.312 -20.562 -16.125 1 47.19 91 SER A CA 1
ATOM 696 C C . SER A 1 91 ? -20.906 -20 -15.961 1 47.19 91 SER A C 1
ATOM 698 O O . SER A 1 91 ? -19.922 -20.703 -16.203 1 47.19 91 SER A O 1
ATOM 700 N N . ILE A 1 92 ? -20.875 -18.734 -15.695 1 49.66 92 ILE A N 1
ATOM 701 C CA . ILE A 1 92 ? -19.547 -18.141 -15.562 1 49.66 92 ILE A CA 1
ATOM 702 C C . ILE A 1 92 ? -18.859 -18.656 -14.305 1 49.66 92 ILE A C 1
ATOM 704 O O . ILE A 1 92 ? -17.656 -18.906 -14.297 1 49.66 92 ILE A O 1
ATOM 708 N N . SER A 1 93 ? -19.609 -18.75 -13.172 1 49.5 93 SER A N 1
ATOM 709 C CA . SER A 1 93 ? -19.016 -19.281 -11.945 1 49.5 93 SER A CA 1
ATOM 710 C C . SER A 1 93 ? -19.953 -20.297 -11.297 1 49.5 93 SER A C 1
ATOM 712 O O . SER A 1 93 ? -20.859 -19.938 -10.547 1 49.5 93 SER A O 1
ATOM 714 N N . PRO A 1 94 ? -20.047 -21.516 -11.969 1 45.44 94 PRO A N 1
ATOM 715 C CA . PRO A 1 94 ? -20.953 -22.516 -11.406 1 45.44 94 PRO A CA 1
ATOM 716 C C . PRO A 1 94 ? -20.938 -22.531 -9.875 1 45.44 94 PRO A C 1
ATOM 718 O O . PRO A 1 94 ? -21.906 -22.969 -9.25 1 45.44 94 PRO A O 1
ATOM 721 N N . GLN A 1 95 ? -19.828 -22.234 -9.336 1 51.06 95 GLN A N 1
ATOM 722 C CA . GLN A 1 95 ? -19.781 -22.266 -7.875 1 51.06 95 GLN A CA 1
ATOM 723 C C . GLN A 1 95 ? -20.391 -21.016 -7.273 1 51.06 95 GLN A C 1
ATOM 725 O O . GLN A 1 95 ? -20.25 -20.75 -6.074 1 51.06 95 GLN A O 1
ATOM 730 N N . SER A 1 96 ? -21.094 -20.422 -8.188 1 60.47 96 SER A N 1
ATOM 731 C CA . SER A 1 96 ? -21.641 -19.172 -7.684 1 60.47 96 SER A CA 1
ATOM 732 C C . SER A 1 96 ? -22.891 -19.391 -6.852 1 60.47 96 SER A C 1
ATOM 734 O O . SER A 1 96 ? -23.938 -19.766 -7.387 1 60.47 96 SER A O 1
ATOM 736 N N . ALA A 1 97 ? -22.734 -19.812 -5.66 1 71.94 97 ALA A N 1
ATOM 737 C CA . ALA A 1 97 ? -23.812 -19.922 -4.672 1 71.94 97 ALA A CA 1
ATOM 738 C C . ALA A 1 97 ? -24.172 -18.547 -4.109 1 71.94 97 ALA A C 1
ATOM 740 O O . ALA A 1 97 ? -23.328 -17.656 -4.004 1 71.94 97 ALA A O 1
ATOM 741 N N . LEU A 1 98 ? -25.516 -18.406 -4.117 1 79.75 98 LEU A N 1
ATOM 742 C CA . LEU A 1 98 ? -26 -17.234 -3.393 1 79.75 98 LEU A CA 1
ATOM 743 C C . LEU A 1 98 ? -25.703 -17.359 -1.902 1 79.75 98 LEU A C 1
ATOM 745 O O . LEU A 1 98 ? -25.984 -18.391 -1.29 1 79.75 98 LEU A O 1
ATOM 749 N N . ARG A 1 99 ? -25.031 -16.469 -1.407 1 84.62 99 ARG A N 1
ATOM 750 C CA . ARG A 1 99 ? -24.719 -16.484 0.017 1 84.62 99 ARG A CA 1
ATOM 751 C C . ARG A 1 99 ? -25.672 -15.57 0.792 1 84.62 99 ARG A C 1
ATOM 753 O O . ARG A 1 99 ? -25.938 -14.445 0.374 1 84.62 99 ARG A O 1
ATOM 760 N N . HIS A 1 100 ? -26.188 -16.125 1.801 1 89.12 100 HIS A N 1
ATOM 761 C CA . HIS A 1 100 ? -27.172 -15.422 2.611 1 89.12 100 HIS A CA 1
ATOM 762 C C . HIS A 1 100 ? -26.828 -15.508 4.094 1 89.12 100 HIS A C 1
ATOM 764 O O . HIS A 1 100 ? -26.844 -16.594 4.68 1 89.12 100 HIS A O 1
ATOM 770 N N . GLY A 1 101 ? -26.484 -14.344 4.676 1 91.31 101 GLY A N 1
ATOM 771 C CA . GLY A 1 101 ? -26.234 -14.281 6.109 1 91.31 101 GLY A CA 1
ATOM 772 C C . GLY A 1 101 ? -27.5 -14.211 6.934 1 91.31 101 GLY A C 1
ATOM 773 O O . GLY A 1 101 ? -28.328 -13.32 6.73 1 91.31 101 GLY A O 1
ATOM 774 N N . LEU A 1 102 ? -27.672 -15.156 7.879 1 92.5 102 LEU A N 1
ATOM 775 C CA . LEU A 1 102 ? -28.844 -15.227 8.734 1 92.5 102 LEU A CA 1
ATOM 776 C C . LEU A 1 102 ? -28.469 -15.016 10.195 1 92.5 102 LEU A C 1
ATOM 778 O O . LEU A 1 102 ? -27.328 -15.273 10.586 1 92.5 102 LEU A O 1
ATOM 782 N N . CYS A 1 103 ? -29.375 -14.453 10.883 1 93.62 103 CYS A N 1
ATOM 783 C CA . CYS A 1 103 ? -29.234 -14.312 12.328 1 93.62 103 CYS A CA 1
ATOM 784 C C . CYS A 1 103 ? -30.359 -15.031 13.055 1 93.62 103 CYS A C 1
ATOM 786 O O . CYS A 1 103 ? -31.531 -14.664 12.922 1 93.62 103 CYS A O 1
ATOM 788 N N . VAL A 1 104 ? -30.016 -16.109 13.797 1 91 104 VAL A N 1
ATOM 789 C CA . VAL A 1 104 ? -31 -16.922 14.508 1 91 104 VAL A CA 1
ATOM 790 C C . VAL A 1 104 ? -30.609 -17.031 15.977 1 91 104 VAL A C 1
ATOM 792 O O . VAL A 1 104 ? -29.469 -16.75 16.344 1 91 104 VAL A O 1
ATOM 795 N N . PRO A 1 105 ? -31.594 -17.344 16.75 1 87.69 105 PRO A N 1
ATOM 796 C CA . PRO A 1 105 ? -31.25 -17.531 18.172 1 87.69 105 PRO A CA 1
ATOM 797 C C . PRO A 1 105 ? -30.312 -18.703 18.406 1 87.69 105 PRO A C 1
ATOM 799 O O . PRO A 1 105 ? -30.391 -19.703 17.688 1 87.69 105 PRO A O 1
ATOM 802 N N . SER A 1 106 ? -29.484 -18.562 19.359 1 87.38 106 SER A N 1
ATOM 803 C CA . SER A 1 106 ? -28.484 -19.578 19.656 1 87.38 106 SER A CA 1
ATOM 804 C C . SER A 1 106 ? -29.125 -20.891 20.078 1 87.38 106 SER A C 1
ATOM 806 O O . SER A 1 106 ? -28.484 -21.938 20.031 1 87.38 106 SER A O 1
ATOM 808 N N . THR A 1 107 ? -30.359 -20.859 20.422 1 84.62 107 THR A N 1
ATOM 809 C CA . THR A 1 107 ? -31.078 -22.062 20.859 1 84.62 107 THR A CA 1
ATOM 810 C C . THR A 1 107 ? -31.438 -22.938 19.672 1 84.62 107 THR A C 1
ATOM 812 O O . THR A 1 107 ? -31.734 -24.125 19.828 1 84.62 107 THR A O 1
ATOM 815 N N . CYS A 1 108 ? -31.359 -22.344 18.531 1 86.38 108 CYS A N 1
ATOM 816 C CA . CYS A 1 108 ? -31.641 -23.109 17.328 1 86.38 108 CYS A CA 1
ATOM 817 C C . CYS A 1 108 ? -30.422 -23.906 16.875 1 86.38 108 CYS A C 1
ATOM 819 O O . CYS A 1 108 ? -29.328 -23.359 16.734 1 86.38 108 CYS A O 1
ATOM 821 N N . SER A 1 109 ? -30.625 -25.172 16.703 1 84.88 109 SER A N 1
ATOM 822 C CA . SER A 1 109 ? -29.531 -25.984 16.188 1 84.88 109 SER A CA 1
ATOM 823 C C . SER A 1 109 ? -29.328 -25.75 14.695 1 84.88 109 SER A C 1
ATOM 825 O O . SER A 1 109 ? -30.188 -25.156 14.031 1 84.88 109 SER A O 1
ATOM 827 N N . ASN A 1 110 ? -28.203 -26.109 14.141 1 85.56 110 ASN A N 1
ATOM 828 C CA . ASN A 1 110 ? -27.922 -25.969 12.719 1 85.56 110 ASN A CA 1
ATOM 829 C C . ASN A 1 110 ? -28.922 -26.75 11.867 1 85.56 110 ASN A C 1
ATOM 831 O O . ASN A 1 110 ? -29.297 -26.297 10.789 1 85.56 110 ASN A O 1
ATOM 835 N N . GLU A 1 111 ? -29.281 -27.844 12.422 1 84.56 111 GLU A N 1
ATOM 836 C CA . GLU A 1 111 ? -30.266 -28.656 11.695 1 84.56 111 GLU A CA 1
ATOM 837 C C . GLU A 1 111 ? -31.625 -27.953 11.625 1 84.56 111 GLU A C 1
ATOM 839 O O . GLU A 1 111 ? -32.312 -28.031 10.609 1 84.56 111 GLU A O 1
ATOM 844 N N . ASP A 1 112 ? -31.922 -27.312 12.695 1 86.12 112 ASP A N 1
ATOM 845 C CA . ASP A 1 112 ? -33.156 -26.562 12.719 1 86.12 112 ASP A CA 1
ATOM 846 C C . ASP A 1 112 ? -33.188 -25.469 11.664 1 86.12 112 ASP A C 1
ATOM 848 O O . ASP A 1 112 ? -34.156 -25.281 10.953 1 86.12 112 ASP A O 1
ATOM 852 N N . VAL A 1 113 ? -32.125 -24.812 11.633 1 87.69 113 VAL A N 1
ATOM 853 C CA . VAL A 1 113 ? -32 -23.703 10.68 1 87.69 113 VAL A CA 1
ATOM 854 C C . VAL A 1 113 ? -32.094 -24.25 9.25 1 87.69 113 VAL A C 1
ATOM 856 O O . VAL A 1 113 ? -32.75 -23.656 8.398 1 87.69 113 VAL A O 1
ATOM 859 N N . ASP A 1 114 ? -31.438 -25.344 9.016 1 86.56 114 ASP A N 1
ATOM 860 C CA . ASP A 1 114 ? -31.453 -25.969 7.688 1 86.56 114 ASP A CA 1
ATOM 861 C C . ASP A 1 114 ? -32.844 -26.391 7.293 1 86.56 114 ASP A C 1
ATOM 863 O O . ASP A 1 114 ? -33.25 -26.234 6.137 1 86.56 114 ASP A O 1
ATOM 867 N N . LYS A 1 115 ? -33.562 -26.891 8.25 1 84.44 115 LYS A N 1
ATOM 868 C CA . LYS A 1 115 ? -34.938 -27.312 7.988 1 84.44 115 LYS A CA 1
ATOM 869 C C . LYS A 1 115 ? -35.844 -26.125 7.625 1 84.44 115 LYS A C 1
ATOM 871 O O . LYS A 1 115 ? -36.656 -26.219 6.711 1 84.44 115 LYS A O 1
ATOM 876 N N . ILE A 1 116 ? -35.594 -25.094 8.281 1 85.62 116 ILE A N 1
ATOM 877 C CA . ILE A 1 116 ? -36.406 -23.906 8.039 1 85.62 116 ILE A CA 1
ATOM 878 C C . ILE A 1 116 ? -36.094 -23.344 6.648 1 85.62 116 ILE A C 1
ATOM 880 O O . ILE A 1 116 ? -37 -22.969 5.91 1 85.62 116 ILE A O 1
ATOM 884 N N . ILE A 1 117 ? -34.906 -23.344 6.305 1 87.25 117 ILE A N 1
ATOM 885 C CA . ILE A 1 117 ? -34.5 -22.797 5.016 1 87.25 117 ILE A CA 1
ATOM 886 C C . ILE A 1 117 ? -35 -23.703 3.891 1 87.25 117 ILE A C 1
ATOM 888 O O . ILE A 1 117 ? -35.5 -23.234 2.869 1 87.25 117 ILE A O 1
ATOM 892 N N . ARG A 1 118 ? -34.844 -24.969 4.09 1 84.12 118 ARG A N 1
ATOM 893 C CA . ARG A 1 118 ? -35.344 -25.922 3.082 1 84.12 118 ARG A CA 1
ATOM 894 C C . ARG A 1 118 ? -36.844 -25.766 2.863 1 84.12 118 ARG A C 1
ATOM 896 O O . ARG A 1 118 ? -37.312 -25.859 1.731 1 84.12 118 ARG A O 1
ATOM 903 N N . TYR A 1 119 ? -37.438 -25.5 3.898 1 82.62 119 TYR A N 1
ATOM 904 C CA . TYR A 1 119 ? -38.906 -25.297 3.797 1 82.62 119 TYR A CA 1
ATOM 905 C C . TYR A 1 119 ? -39.188 -24.016 3.027 1 82.62 119 TYR A C 1
ATOM 907 O O . TYR A 1 119 ? -40.094 -24 2.178 1 82.62 119 TYR A O 1
ATOM 915 N N . ALA A 1 120 ? -38.438 -23.031 3.307 1 82.25 120 ALA A N 1
ATOM 916 C CA . ALA A 1 120 ? -38.656 -21.734 2.656 1 82.25 120 ALA A CA 1
ATOM 917 C C . ALA A 1 120 ? -38.312 -21.812 1.17 1 82.25 120 ALA A C 1
ATOM 919 O O . ALA A 1 120 ? -38.938 -21.109 0.353 1 82.25 120 ALA A O 1
ATOM 920 N N . LEU A 1 121 ? -37.375 -22.688 0.815 1 82.44 121 LEU A N 1
ATOM 921 C CA . LEU A 1 121 ? -36.906 -22.766 -0.56 1 82.44 121 LEU A CA 1
ATOM 922 C C . LEU A 1 121 ? -37.562 -23.891 -1.32 1 82.44 121 LEU A C 1
ATOM 924 O O . LEU A 1 121 ? -37.25 -24.141 -2.484 1 82.44 121 LEU A O 1
ATOM 928 N N . LYS A 1 122 ? -38.406 -24.562 -0.784 1 78.94 122 LYS A N 1
ATOM 929 C CA . LYS A 1 122 ? -39.062 -25.734 -1.389 1 78.94 122 LYS A CA 1
ATOM 930 C C . LYS A 1 122 ? -39.656 -25.391 -2.752 1 78.94 122 LYS A C 1
ATOM 932 O O . LYS A 1 122 ? -39.5 -26.156 -3.705 1 78.94 122 LYS A O 1
ATOM 937 N N . SER A 1 123 ? -40.125 -24.172 -2.918 1 76.25 123 SER A N 1
ATOM 938 C CA . SER A 1 123 ? -40.781 -23.781 -4.156 1 76.25 123 SER A CA 1
ATOM 939 C C . SER A 1 123 ? -39.781 -23.344 -5.211 1 76.25 123 SER A C 1
ATOM 941 O O . SER A 1 123 ? -40.094 -23.312 -6.402 1 76.25 123 SER A O 1
ATOM 943 N N . THR A 1 124 ? -38.625 -23.031 -4.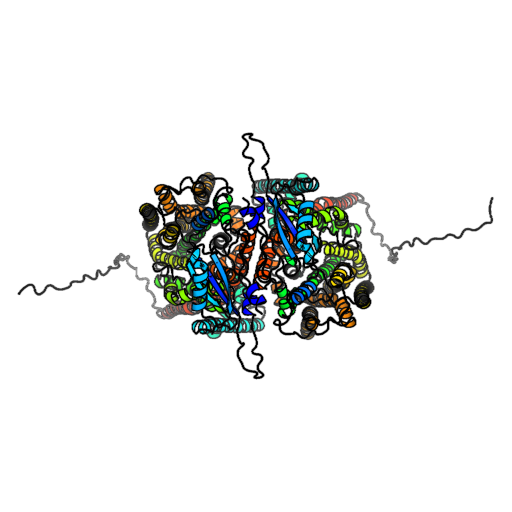883 1 74.5 124 THR A N 1
ATOM 944 C CA . THR A 1 124 ? -37.656 -22.453 -5.812 1 74.5 124 THR A CA 1
ATOM 945 C C . THR A 1 124 ? -36.75 -23.531 -6.387 1 74.5 124 THR A C 1
ATOM 947 O O . THR A 1 124 ? -36.125 -23.344 -7.418 1 74.5 124 THR A O 1
ATOM 950 N N . GLY A 1 125 ? -36.719 -24.766 -5.812 1 72.94 125 GLY A N 1
ATOM 951 C CA . GLY A 1 125 ? -35.844 -25.844 -6.273 1 72.94 125 GLY A CA 1
ATOM 952 C C . GLY A 1 125 ? -34.375 -25.609 -5.898 1 72.94 125 GLY A C 1
ATOM 953 O O . GLY A 1 125 ? -33.5 -26.359 -6.332 1 72.94 125 GLY A O 1
ATOM 954 N N . MET A 1 126 ? -34.156 -24.594 -5.094 1 78.31 126 MET A N 1
ATOM 955 C CA . MET A 1 126 ? -32.781 -24.328 -4.68 1 78.31 126 MET A CA 1
ATOM 956 C C . MET A 1 126 ? -32.344 -25.25 -3.531 1 78.31 126 MET A C 1
ATOM 958 O O . MET A 1 126 ? -33.188 -25.656 -2.729 1 78.31 126 MET A O 1
ATOM 962 N N . ILE A 1 127 ? -31.125 -25.672 -3.578 1 79.5 127 ILE A N 1
ATOM 963 C CA . ILE A 1 127 ? -30.562 -26.5 -2.504 1 79.5 127 ILE A CA 1
ATOM 964 C C . ILE A 1 127 ? -29.75 -25.609 -1.554 1 79.5 127 ILE A C 1
ATOM 966 O O . ILE A 1 127 ? -28.938 -24.812 -1.995 1 79.5 127 ILE A O 1
ATOM 970 N N . SER A 1 128 ? -30.141 -25.734 -0.309 1 83.19 128 SER A N 1
ATOM 971 C CA . SER A 1 128 ? -29.453 -24.922 0.688 1 83.19 128 SER A CA 1
ATOM 972 C C . SER A 1 128 ? -28.422 -25.75 1.454 1 83.19 128 SER A C 1
ATOM 974 O O . SER A 1 128 ? -28.594 -26.953 1.634 1 83.19 128 SER A O 1
ATOM 976 N N . SER A 1 129 ? -27.281 -25.094 1.735 1 82.44 129 SER A N 1
ATOM 977 C CA . SER A 1 129 ? -26.25 -25.703 2.588 1 82.44 129 SER A CA 1
ATOM 978 C C . SER A 1 129 ? -25.734 -24.703 3.615 1 82.44 129 SER A C 1
ATOM 980 O O . SER A 1 129 ? -25.453 -23.547 3.277 1 82.44 129 SER A O 1
ATOM 982 N N . ILE A 1 130 ? -25.953 -25.078 4.859 1 83.94 130 ILE A N 1
ATOM 983 C CA . ILE A 1 130 ? -25.359 -24.281 5.934 1 83.94 130 ILE A CA 1
ATOM 984 C C . ILE A 1 130 ? -24.078 -24.938 6.426 1 83.94 130 ILE A C 1
ATOM 986 O O . ILE A 1 130 ? -24.109 -26.062 6.914 1 83.94 130 ILE A O 1
ATOM 990 N N . ARG A 1 131 ? -23.016 -24.281 6.18 1 71 131 ARG A N 1
ATOM 991 C CA . ARG A 1 131 ? -21.75 -24.922 6.543 1 71 131 ARG A CA 1
ATOM 992 C C . ARG A 1 131 ? -21.359 -24.594 7.977 1 71 131 ARG A C 1
ATOM 994 O O . ARG A 1 131 ? -20.906 -25.453 8.719 1 71 131 ARG A O 1
ATOM 1001 N N . HIS A 1 132 ? -21.484 -23.328 8.492 1 79.38 132 HIS A N 1
ATOM 1002 C CA . HIS A 1 132 ? -21.031 -23 9.836 1 79.38 132 HIS A CA 1
ATOM 1003 C C . HIS A 1 132 ? -21.797 -21.797 10.383 1 79.38 132 HIS A C 1
ATOM 1005 O O . HIS A 1 132 ? -22.219 -20.922 9.625 1 79.38 132 HIS A O 1
ATOM 1011 N N . CYS A 1 133 ? -22.125 -21.906 11.633 1 89.25 133 CYS A N 1
ATOM 1012 C CA . CYS A 1 133 ? -22.75 -20.781 12.344 1 89.25 133 CYS A CA 1
ATOM 1013 C C . CYS A 1 133 ? -21.828 -20.281 13.453 1 89.25 133 CYS A C 1
ATOM 1015 O O . CYS A 1 133 ? -21.094 -21.047 14.062 1 89.25 133 CYS A O 1
ATOM 1017 N N . ASN A 1 134 ? -21.797 -19.047 13.664 1 89.62 134 ASN A N 1
ATOM 1018 C CA . ASN A 1 134 ? -20.938 -18.406 14.648 1 89.62 134 ASN A CA 1
ATOM 1019 C C . ASN A 1 134 ? -21.734 -17.812 15.797 1 89.62 134 ASN A C 1
ATOM 1021 O O . ASN A 1 134 ? -22.812 -17.25 15.586 1 89.62 134 ASN A O 1
ATOM 1025 N N . VAL A 1 135 ? -21.234 -18.047 16.969 1 86.88 135 VAL A N 1
ATOM 1026 C CA . VAL A 1 135 ? -21.797 -17.422 18.156 1 86.88 135 VAL A CA 1
ATOM 1027 C C . VAL A 1 135 ? -20.75 -16.5 18.797 1 86.88 135 VAL A C 1
ATOM 1029 O O . VAL A 1 135 ? -19.578 -16.516 18.422 1 86.88 135 VAL A O 1
ATOM 1032 N N . ARG A 1 136 ? -21.141 -15.625 19.672 1 83.56 136 ARG A N 1
ATOM 1033 C CA . ARG A 1 136 ? -20.266 -14.641 20.297 1 83.56 136 ARG A CA 1
ATOM 1034 C C . ARG A 1 136 ? -19.172 -15.32 21.109 1 83.56 136 ARG A C 1
ATOM 1036 O O . ARG A 1 136 ? -18.047 -14.82 21.188 1 83.56 136 ARG A O 1
ATOM 1043 N N . THR A 1 137 ? -19.469 -16.469 21.734 1 77.38 137 THR A N 1
ATOM 1044 C CA . THR A 1 137 ? -18.484 -17.188 22.547 1 77.38 137 THR A CA 1
ATOM 1045 C C . THR A 1 137 ? -17.344 -17.703 21.688 1 77.38 137 THR A C 1
ATOM 1047 O O . THR A 1 137 ? -17.578 -18.359 20.656 1 77.38 137 THR A O 1
ATOM 1050 N N . PRO A 1 138 ? -16.219 -17.312 22.094 1 77.25 138 PRO A N 1
ATOM 1051 C CA . PRO A 1 138 ? -15.07 -17.719 21.266 1 77.25 138 PRO A CA 1
ATOM 1052 C C . PRO A 1 138 ? -14.836 -19.219 21.281 1 77.25 138 PRO A C 1
ATOM 1054 O O . PRO A 1 138 ? -15.141 -19.891 22.266 1 77.25 138 PRO A O 1
ATOM 1057 N N . ASN A 1 139 ? -14.445 -19.766 20.203 1 80.19 139 ASN A N 1
ATOM 1058 C CA . ASN A 1 139 ? -14.055 -21.172 20.094 1 80.19 139 ASN A CA 1
ATOM 1059 C C . ASN A 1 139 ? -12.852 -21.484 20.969 1 80.19 139 ASN A C 1
ATOM 1061 O O . ASN A 1 139 ? -11.992 -20.625 21.188 1 80.19 139 ASN A O 1
ATOM 1065 N N . PRO A 1 140 ? -12.938 -22.656 21.516 1 86.44 140 PRO A N 1
ATOM 1066 C CA . PRO A 1 140 ? -11.781 -23.047 22.328 1 86.44 140 PRO A CA 1
ATOM 1067 C C . PRO A 1 140 ? -10.484 -23.125 21.516 1 86.44 140 PRO A C 1
ATOM 1069 O O . PRO A 1 140 ? -10.523 -23.422 20.312 1 86.44 140 PRO A O 1
ATOM 1072 N N . ILE A 1 141 ? -9.438 -22.859 22.203 1 92.06 141 ILE A N 1
ATOM 1073 C CA . ILE A 1 141 ? -8.133 -22.938 21.562 1 92.06 141 ILE A CA 1
ATOM 1074 C C . ILE A 1 141 ? -7.691 -24.391 21.453 1 92.06 141 ILE A C 1
ATOM 1076 O O . ILE A 1 141 ? -7.625 -25.109 22.453 1 92.06 141 ILE A O 1
ATOM 1080 N N . LEU A 1 142 ? -7.426 -24.859 20.297 1 91.69 142 LEU A N 1
ATOM 1081 C CA . LEU A 1 142 ? -7.055 -26.25 20.016 1 91.69 142 LEU A CA 1
ATOM 1082 C C . LEU A 1 142 ? -5.586 -26.484 20.344 1 91.69 142 LEU A C 1
ATOM 1084 O O . LEU A 1 142 ? -4.816 -25.547 20.516 1 91.69 142 LEU A O 1
ATOM 1088 N N . THR A 1 143 ? -5.195 -27.734 20.406 1 92.81 143 THR A N 1
ATOM 1089 C CA . THR A 1 143 ? -3.84 -28.141 20.75 1 92.81 143 THR A CA 1
ATOM 1090 C C . THR A 1 143 ? -2.844 -27.672 19.703 1 92.81 143 THR A C 1
ATOM 1092 O O . THR A 1 143 ? -1.745 -27.219 20.031 1 92.81 143 THR A O 1
ATOM 1095 N N . GLU A 1 144 ? -3.244 -27.812 18.484 1 92.94 144 GLU A N 1
ATOM 1096 C CA . GLU A 1 144 ? -2.357 -27.359 17.422 1 92.94 144 GLU A CA 1
ATOM 1097 C C . GLU A 1 144 ? -2.088 -25.859 17.516 1 92.94 144 GLU A C 1
ATOM 1099 O O . GLU A 1 144 ? -0.984 -25.406 17.219 1 92.94 144 GLU A O 1
ATOM 1104 N N . GLN A 1 145 ? -3.051 -25.141 17.969 1 94.44 145 GLN A N 1
ATOM 1105 C CA . GLN A 1 145 ? -2.898 -23.688 18.109 1 94.44 145 GLN A CA 1
ATOM 1106 C C . GLN A 1 145 ? -1.994 -23.344 19.281 1 94.44 145 GLN A C 1
ATOM 1108 O O . GLN A 1 145 ? -1.207 -22.406 19.219 1 94.44 145 GLN A O 1
ATOM 1113 N N . ILE A 1 146 ? -2.078 -24.125 20.312 1 96.44 146 ILE A N 1
ATOM 1114 C CA . ILE A 1 146 ? -1.223 -23.906 21.469 1 96.44 146 ILE A CA 1
ATOM 1115 C C . ILE A 1 146 ? 0.233 -24.172 21.094 1 96.44 146 ILE A C 1
ATOM 1117 O O . ILE A 1 146 ? 1.126 -23.406 21.469 1 96.44 146 ILE A O 1
ATOM 1121 N N . ILE A 1 147 ? 0.392 -25.25 20.375 1 96.19 147 ILE A N 1
ATOM 1122 C CA . ILE A 1 147 ? 1.738 -25.578 19.906 1 96.19 147 ILE A CA 1
ATOM 1123 C C . ILE A 1 147 ? 2.273 -24.453 19.031 1 96.19 147 ILE A C 1
ATOM 1125 O O . ILE A 1 147 ? 3.426 -24.031 19.172 1 96.19 147 ILE A O 1
ATOM 1129 N N . ALA A 1 148 ? 1.437 -24.047 18.141 1 96.75 148 ALA A N 1
ATOM 1130 C CA . ALA A 1 148 ? 1.842 -22.953 17.25 1 96.75 148 ALA A CA 1
ATOM 1131 C C . ALA A 1 148 ? 2.176 -21.703 18.031 1 96.75 148 ALA A C 1
ATOM 1133 O O . ALA A 1 148 ? 3.172 -21.031 17.75 1 96.75 148 ALA A O 1
ATOM 1134 N N . LEU A 1 149 ? 1.37 -21.344 19.016 1 97.19 149 LEU A N 1
ATOM 1135 C CA . LEU A 1 149 ? 1.619 -20.188 19.859 1 97.19 149 LEU A CA 1
ATOM 1136 C C . LEU A 1 149 ? 2.922 -20.344 20.641 1 97.19 149 LEU A C 1
ATOM 1138 O O . LEU A 1 149 ? 3.668 -19.391 20.812 1 97.19 149 LEU A O 1
ATOM 1142 N N . ALA A 1 150 ? 3.154 -21.547 21.062 1 97.62 150 ALA A N 1
ATOM 1143 C CA . ALA A 1 150 ? 4.395 -21.828 21.781 1 97.62 150 ALA A CA 1
ATOM 1144 C C . ALA A 1 150 ? 5.609 -21.625 20.875 1 97.62 150 ALA A C 1
ATOM 1146 O O . ALA A 1 150 ? 6.609 -21.031 21.297 1 97.62 150 ALA A O 1
ATOM 1147 N N . ILE A 1 151 ? 5.52 -22.078 19.672 1 97.44 151 ILE A N 1
ATOM 1148 C CA . ILE A 1 151 ? 6.617 -21.922 18.734 1 97.44 151 ILE A CA 1
ATOM 1149 C C . ILE A 1 151 ? 6.891 -20.438 18.484 1 97.44 151 ILE A C 1
ATOM 1151 O O . ILE A 1 151 ? 8.039 -20 18.531 1 97.44 151 ILE A O 1
ATOM 1155 N N . VAL A 1 152 ? 5.848 -19.672 18.234 1 97.44 152 VAL A N 1
ATOM 1156 C CA . VAL A 1 152 ? 5.992 -18.234 17.984 1 97.44 152 VAL A CA 1
ATOM 1157 C C . VAL A 1 152 ? 6.523 -17.547 19.25 1 97.44 152 VAL A C 1
ATOM 1159 O O . VAL A 1 152 ? 7.367 -16.656 19.172 1 97.44 152 VAL A O 1
ATOM 1162 N N . GLY A 1 153 ? 6.023 -18 20.422 1 97.69 153 GLY A N 1
ATOM 1163 C CA . GLY A 1 153 ? 6.508 -17.469 21.672 1 97.69 153 GLY A CA 1
ATOM 1164 C C . GLY A 1 153 ? 7.984 -17.719 21.922 1 97.69 153 GLY A C 1
ATOM 1165 O O . GLY A 1 153 ? 8.719 -16.828 22.344 1 97.69 153 GLY A O 1
ATOM 1166 N N . ILE A 1 154 ? 8.398 -18.906 21.594 1 97.62 154 ILE A N 1
ATOM 1167 C CA . ILE A 1 154 ? 9.805 -19.281 21.766 1 97.62 154 ILE A CA 1
ATOM 1168 C C . ILE A 1 154 ? 10.68 -18.438 20.844 1 97.62 154 ILE A C 1
ATOM 1170 O O . ILE A 1 154 ? 11.711 -17.906 21.266 1 97.62 154 ILE A O 1
ATOM 1174 N N . ILE A 1 155 ? 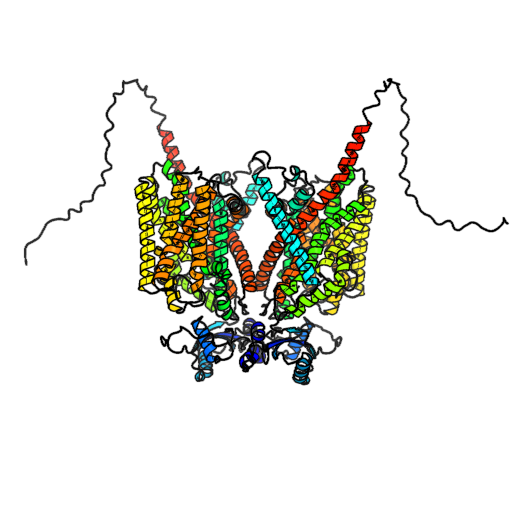10.297 -18.281 19.625 1 97.44 155 ILE A N 1
ATOM 1175 C CA . ILE A 1 155 ? 11.047 -17.469 18.672 1 97.44 155 ILE A CA 1
ATOM 1176 C C . ILE A 1 155 ? 11.086 -16.016 19.172 1 97.44 155 ILE A C 1
ATOM 1178 O O . ILE A 1 155 ? 12.133 -15.359 19.094 1 97.44 155 ILE A O 1
ATOM 1182 N N . GLY A 1 156 ? 9.93 -15.531 19.672 1 97.69 156 GLY A N 1
ATOM 1183 C CA . GLY A 1 156 ? 9.875 -14.18 20.219 1 97.69 156 GLY A CA 1
ATOM 1184 C C . GLY A 1 156 ? 10.852 -13.961 21.359 1 97.69 156 GLY A C 1
ATOM 1185 O O . GLY A 1 156 ? 11.539 -12.938 21.406 1 97.69 156 GLY A O 1
ATOM 1186 N N . VAL A 1 157 ? 10.961 -14.93 22.219 1 97.56 157 VAL A N 1
ATOM 1187 C CA . VAL A 1 157 ? 11.867 -14.844 23.359 1 97.56 157 VAL A CA 1
ATOM 1188 C C . VAL A 1 157 ? 13.312 -14.883 22.875 1 97.56 157 VAL A C 1
ATOM 1190 O O . VAL A 1 157 ? 14.164 -14.133 23.375 1 97.56 157 VAL A O 1
ATOM 1193 N N . LEU A 1 158 ? 13.609 -15.75 21.922 1 97.38 158 LEU A N 1
ATOM 1194 C CA . LEU A 1 158 ? 14.953 -15.844 21.359 1 97.38 158 LEU A CA 1
ATOM 1195 C C . LEU A 1 158 ? 15.359 -14.531 20.703 1 97.38 158 LEU A C 1
ATOM 1197 O O . LEU A 1 158 ? 16.5 -14.078 20.859 1 97.38 158 LEU A O 1
ATOM 1201 N N . VAL A 1 159 ? 14.453 -13.93 20 1 97.56 159 VAL A N 1
ATOM 1202 C CA . VAL A 1 159 ? 14.719 -12.664 19.312 1 97.56 159 VAL A CA 1
ATOM 1203 C C . VAL A 1 159 ? 14.984 -11.57 20.344 1 97.56 159 VAL A C 1
ATOM 1205 O O . VAL A 1 159 ? 15.922 -10.781 20.203 1 97.56 159 VAL A O 1
ATOM 1208 N N . LEU A 1 160 ? 14.18 -11.523 21.422 1 97.06 160 LEU A N 1
ATOM 1209 C CA . LEU A 1 160 ? 14.344 -10.523 22.469 1 97.06 160 LEU A CA 1
ATOM 1210 C C . LEU A 1 160 ? 15.68 -10.695 23.172 1 97.06 160 LEU A C 1
ATOM 1212 O O . LEU A 1 160 ? 16.406 -9.727 23.391 1 97.06 160 LEU A O 1
ATOM 1216 N N . MET A 1 161 ? 16 -11.945 23.516 1 96.44 161 MET A N 1
ATOM 1217 C CA . MET A 1 161 ? 17.266 -12.234 24.188 1 96.44 161 MET A CA 1
ATOM 1218 C C . MET A 1 161 ? 18.453 -11.938 23.281 1 96.44 161 MET A C 1
ATOM 1220 O O . MET A 1 161 ? 19.453 -11.359 23.734 1 96.44 161 MET A O 1
ATOM 1224 N N . GLY A 1 162 ? 18.297 -12.398 22.031 1 95.75 162 GLY A N 1
ATOM 1225 C CA . GLY A 1 162 ? 19.359 -12.125 21.078 1 95.75 162 GLY A CA 1
ATOM 1226 C C . GLY A 1 162 ? 19.594 -10.648 20.844 1 95.75 162 GLY A C 1
ATOM 1227 O O . GLY A 1 162 ? 20.734 -10.195 20.75 1 95.75 162 GLY A O 1
ATOM 1228 N N . THR A 1 163 ? 18.562 -9.867 20.797 1 95.06 163 THR A N 1
ATOM 1229 C CA . THR A 1 163 ? 18.656 -8.43 20.578 1 95.06 163 THR A CA 1
ATOM 1230 C C . THR A 1 163 ? 19.266 -7.73 21.781 1 95.06 163 THR A C 1
ATOM 1232 O O . THR A 1 163 ? 20.094 -6.84 21.641 1 95.06 163 THR A O 1
ATOM 1235 N N . CYS A 1 164 ? 18.875 -8.148 23 1 93.62 164 CYS A N 1
ATOM 1236 C CA . CYS A 1 164 ? 19.422 -7.582 24.234 1 93.62 164 CYS A CA 1
ATOM 1237 C C . CYS A 1 164 ? 20.906 -7.902 24.359 1 93.62 164 CYS A C 1
ATOM 1239 O O . CYS A 1 164 ? 21.703 -7.031 24.703 1 93.62 164 CYS A O 1
ATOM 1241 N N . LEU A 1 165 ? 21.266 -9.148 24.094 1 91.69 165 LEU A N 1
ATOM 1242 C CA . LEU A 1 165 ? 22.672 -9.562 24.156 1 91.69 165 LEU A CA 1
ATOM 1243 C C . LEU A 1 165 ? 23.516 -8.773 23.156 1 91.69 165 LEU A C 1
ATOM 1245 O O . LEU A 1 165 ? 24.641 -8.375 23.469 1 91.69 165 LEU A O 1
ATOM 1249 N N . ASP A 1 166 ? 22.953 -8.609 21.922 1 91.25 166 ASP A N 1
ATOM 1250 C CA . ASP A 1 166 ? 23.641 -7.82 20.906 1 91.25 166 ASP A CA 1
ATOM 1251 C C . ASP A 1 166 ? 23.859 -6.387 21.375 1 91.25 166 ASP A C 1
ATOM 1253 O O . ASP A 1 166 ? 24.938 -5.824 21.172 1 91.25 166 ASP A O 1
ATOM 1257 N N . GLY A 1 167 ? 22.953 -5.77 22.031 1 86.81 167 GLY A N 1
ATOM 1258 C CA . GLY A 1 167 ? 23.078 -4.43 22.578 1 86.81 167 GLY A CA 1
ATOM 1259 C C . GLY A 1 167 ? 24.141 -4.328 23.656 1 86.81 167 GLY A C 1
ATOM 1260 O O . GLY A 1 167 ? 24.938 -3.383 23.656 1 86.81 167 GLY A O 1
ATOM 1261 N N . VAL A 1 168 ? 24.25 -5.293 24.516 1 85.81 168 VAL A N 1
ATOM 1262 C CA . VAL A 1 168 ? 25.219 -5.312 25.609 1 85.81 168 VAL A CA 1
ATOM 1263 C C . VAL A 1 168 ? 26.625 -5.535 25.047 1 85.81 168 VAL A C 1
ATOM 1265 O O . VAL A 1 168 ? 27.578 -4.891 25.484 1 85.81 168 VAL A O 1
ATOM 1268 N N . THR A 1 169 ? 26.688 -6.387 24.109 1 83.81 169 THR A N 1
ATOM 1269 C CA . THR A 1 169 ? 27.984 -6.688 23.516 1 83.81 169 THR A CA 1
ATOM 1270 C C . THR A 1 169 ? 28.531 -5.48 22.75 1 83.81 169 THR A C 1
ATOM 1272 O O . THR A 1 169 ? 29.734 -5.223 22.75 1 83.81 169 THR A O 1
ATOM 1275 N N . ARG A 1 170 ? 27.734 -4.785 22.094 1 80.38 170 ARG A N 1
ATOM 1276 C CA . ARG A 1 170 ? 28.141 -3.617 21.328 1 80.38 170 ARG A CA 1
ATOM 1277 C C . ARG A 1 170 ? 28.531 -2.461 22.25 1 80.38 170 ARG A C 1
ATOM 1279 O O . ARG A 1 170 ? 29.391 -1.644 21.906 1 80.38 170 ARG A O 1
ATOM 1286 N N . SER A 1 171 ? 27.891 -2.277 23.359 1 75.25 171 SER A N 1
ATOM 1287 C CA . SER A 1 171 ? 28.219 -1.221 24.312 1 75.25 171 SER A CA 1
ATOM 1288 C C . SER A 1 171 ? 29.547 -1.487 25 1 75.25 171 SER A C 1
ATOM 1290 O O . SER A 1 171 ? 30.234 -0.553 25.438 1 75.25 171 SER A O 1
ATOM 1292 N N . THR A 1 172 ? 29.938 -2.721 25.094 1 67.12 172 THR A N 1
ATOM 1293 C CA . THR A 1 172 ? 31.156 -3.07 25.797 1 67.12 172 THR A CA 1
ATOM 1294 C C . THR A 1 172 ? 32.375 -3.064 24.859 1 67.12 172 THR A C 1
ATOM 1296 O O . THR A 1 172 ? 33.5 -2.926 25.312 1 67.12 172 THR A O 1
ATOM 1299 N N . ILE A 1 173 ? 32.156 -3.414 23.578 1 59.59 173 ILE A N 1
ATOM 1300 C CA . ILE A 1 173 ? 33.312 -3.455 22.656 1 59.59 173 ILE A CA 1
ATOM 1301 C C . ILE A 1 173 ? 33.719 -2.033 22.281 1 59.59 173 ILE A C 1
ATOM 1303 O O . ILE A 1 173 ? 32.875 -1.22 21.875 1 59.59 173 ILE A O 1
ATOM 1307 N N . PRO A 1 174 ? 34.938 -1.557 22.656 1 53.25 174 PRO A N 1
ATOM 1308 C CA . PRO A 1 174 ? 35.438 -0.237 22.297 1 53.25 174 PRO A CA 1
ATOM 1309 C C . PRO A 1 174 ? 35.281 0.071 20.812 1 53.25 174 PRO A C 1
ATOM 1311 O O . PRO A 1 174 ? 35.219 -0.848 19.984 1 53.25 174 PRO A O 1
ATOM 1314 N N . ILE A 1 175 ? 34.906 1.312 20.359 1 48.22 175 ILE A N 1
ATOM 1315 C CA . ILE A 1 175 ? 34.562 1.897 19.062 1 48.22 175 ILE A CA 1
ATOM 1316 C C . ILE A 1 175 ? 35.469 1.298 17.984 1 48.22 175 ILE A C 1
ATOM 1318 O O . ILE A 1 175 ? 35.062 1.153 16.828 1 48.22 175 ILE A O 1
ATOM 1322 N N . GLY A 1 176 ? 36.719 1.055 18.188 1 45 176 GLY A N 1
ATOM 1323 C CA . GLY A 1 176 ? 37.656 0.666 17.156 1 45 176 GLY A CA 1
ATOM 1324 C C . GLY A 1 176 ? 37.344 -0.697 16.562 1 45 176 GLY A C 1
ATOM 1325 O O . GLY A 1 176 ? 37.688 -0.959 15.398 1 45 176 GLY A O 1
ATOM 1326 N N . SER A 1 177 ? 37.031 -1.702 17.281 1 43.19 177 SER A N 1
ATOM 1327 C CA . SER A 1 177 ? 36.969 -3.082 16.812 1 43.19 177 SER A CA 1
ATOM 1328 C C . SER A 1 177 ? 35.531 -3.525 16.578 1 43.19 177 SER A C 1
ATOM 1330 O O . SER A 1 177 ? 35.219 -4.703 16.734 1 43.19 177 SER A O 1
ATOM 1332 N N . LYS A 1 178 ? 34.531 -2.771 16.422 1 46.56 178 LYS A N 1
ATOM 1333 C CA . LYS A 1 178 ? 33.125 -3.072 16.359 1 46.56 178 LYS A CA 1
ATOM 1334 C C . LYS A 1 178 ? 32.781 -3.904 15.133 1 46.56 178 LYS A C 1
ATOM 1336 O O . LYS A 1 178 ? 31.625 -4.262 14.914 1 46.56 178 LYS A O 1
ATOM 1341 N N . ILE A 1 179 ? 33.656 -4.055 14.203 1 45.34 179 ILE A N 1
ATOM 1342 C CA . ILE A 1 179 ? 33.25 -4.684 12.953 1 45.34 179 ILE A CA 1
ATOM 1343 C C . ILE A 1 179 ? 32.875 -6.137 13.203 1 45.34 179 ILE A C 1
ATOM 1345 O O . ILE A 1 179 ? 31.875 -6.633 12.641 1 45.34 179 ILE A O 1
ATOM 1349 N N . GLN A 1 180 ? 33.688 -7.156 13.836 1 49.66 180 GLN A N 1
ATOM 1350 C CA . GLN A 1 180 ? 33.469 -8.594 13.758 1 49.66 180 GLN A CA 1
ATOM 1351 C C . GLN A 1 180 ? 32.906 -9.133 15.078 1 49.66 180 GLN A C 1
ATOM 1353 O O . GLN A 1 180 ? 33.625 -9.719 15.875 1 49.66 180 GLN A O 1
ATOM 1358 N N . ILE A 1 181 ? 31.906 -8.617 15.617 1 52.38 181 ILE A N 1
ATOM 1359 C CA . ILE A 1 181 ? 31.328 -9.062 16.891 1 52.38 181 ILE A CA 1
ATOM 1360 C C . ILE A 1 181 ? 31.141 -10.578 16.859 1 52.38 181 ILE A C 1
ATOM 1362 O O . ILE A 1 181 ? 31.406 -11.266 17.844 1 52.38 181 ILE A O 1
ATOM 1366 N N . GLN A 1 182 ? 30.484 -11.148 15.836 1 54.78 182 GLN A N 1
ATOM 1367 C CA . GLN A 1 182 ? 30.188 -12.57 15.82 1 54.78 182 GLN A CA 1
ATOM 1368 C C . GLN A 1 182 ? 31.438 -13.406 16.109 1 54.78 182 GLN A C 1
ATOM 1370 O O . GLN A 1 182 ? 31.344 -14.484 16.703 1 54.78 182 GLN A O 1
ATOM 1375 N N . GLY A 1 183 ? 32.562 -12.805 15.844 1 54.47 183 GLY A N 1
ATOM 1376 C CA . GLY A 1 183 ? 33.781 -13.539 16.094 1 54.47 183 GLY A CA 1
ATOM 1377 C C . GLY A 1 183 ? 34.312 -13.383 17.516 1 54.47 183 GLY A C 1
ATOM 1378 O O . GLY A 1 183 ? 35.125 -14.18 17.984 1 54.47 183 GLY A O 1
ATOM 1379 N N . SER A 1 184 ? 33.844 -12.281 18.156 1 57.34 184 SER A N 1
ATOM 1380 C CA . SER A 1 184 ? 34.5 -11.977 19.422 1 57.34 184 SER A CA 1
ATOM 1381 C C . SER A 1 184 ? 33.875 -12.773 20.562 1 57.34 184 SER A C 1
ATOM 1383 O O . SER A 1 184 ? 34.469 -12.867 21.641 1 57.34 184 SER A O 1
ATOM 1385 N N . VAL A 1 185 ? 32.719 -13.273 20.312 1 64.06 185 VAL A N 1
ATOM 1386 C CA . VAL A 1 185 ? 32.094 -13.969 21.422 1 64.06 185 VAL A CA 1
ATOM 1387 C C . VAL A 1 185 ? 32.375 -15.461 21.328 1 64.06 185 VAL A C 1
ATOM 1389 O O . VAL A 1 185 ? 32.094 -16.094 20.312 1 64.06 185 VAL A O 1
ATOM 1392 N N . SER A 1 186 ? 33.219 -16.078 22.125 1 66.44 186 SER A N 1
ATOM 1393 C CA . SER A 1 186 ? 33.781 -17.438 22.078 1 66.44 186 SER A CA 1
ATOM 1394 C C . SER A 1 186 ? 32.719 -18.469 22.453 1 66.44 186 SER A C 1
ATOM 1396 O O . SER A 1 186 ? 32.812 -19.641 22.047 1 66.44 186 SER A O 1
ATOM 1398 N N . GLY A 1 187 ? 31.516 -18.125 22.984 1 79.06 187 GLY A N 1
ATOM 1399 C CA . GLY A 1 187 ? 30.594 -19.156 23.406 1 79.06 187 GLY A CA 1
ATOM 1400 C C . GLY A 1 187 ? 29.562 -19.5 22.359 1 79.06 187 GLY A C 1
ATOM 1401 O O . GLY A 1 187 ? 28.969 -18.594 21.75 1 79.06 187 GLY A O 1
ATOM 1402 N N . THR A 1 188 ? 29.5 -20.891 22.016 1 81.69 188 THR A N 1
ATOM 1403 C CA . THR A 1 188 ? 28.562 -21.375 21.016 1 81.69 188 THR A CA 1
ATOM 1404 C C . THR A 1 188 ? 27.141 -20.953 21.359 1 81.69 188 THR A C 1
ATOM 1406 O O . THR A 1 188 ? 26.359 -20.578 20.484 1 81.69 188 THR A O 1
ATOM 1409 N N . GLY A 1 189 ? 26.828 -20.953 22.656 1 86.94 189 GLY A N 1
ATOM 1410 C CA . GLY A 1 189 ? 25.5 -20.547 23.094 1 86.94 189 GLY A CA 1
ATOM 1411 C C . GLY A 1 189 ? 25.203 -19.078 22.859 1 86.94 189 GLY A C 1
ATOM 1412 O O . GLY A 1 189 ? 24.125 -18.719 22.406 1 86.94 189 GLY A O 1
ATOM 1413 N N . LEU A 1 190 ? 26.188 -18.406 23.094 1 88.88 190 LEU A N 1
ATOM 1414 C CA . LEU A 1 190 ? 26.016 -16.969 22.922 1 88.88 190 LEU A CA 1
ATOM 1415 C C . LEU A 1 190 ? 25.938 -16.625 21.438 1 88.88 190 LEU A C 1
ATOM 1417 O O . LEU A 1 190 ? 25.188 -15.727 21.047 1 88.88 190 LEU A O 1
ATOM 1421 N N . ARG A 1 191 ? 26.641 -17.375 20.688 1 89.56 191 ARG A N 1
ATOM 1422 C CA . ARG A 1 191 ? 26.594 -17.156 19.234 1 89.56 191 ARG A CA 1
ATOM 1423 C C . ARG A 1 191 ? 25.234 -17.547 18.672 1 89.56 191 ARG A C 1
ATOM 1425 O O . ARG A 1 191 ? 24.719 -16.875 17.766 1 89.56 191 ARG A O 1
ATOM 1432 N N . PHE A 1 192 ? 24.781 -18.578 19.266 1 92.88 192 PHE A N 1
ATOM 1433 C CA . PHE A 1 192 ? 23.453 -19.031 18.859 1 92.88 192 PHE A CA 1
ATOM 1434 C C . PHE A 1 192 ? 22.422 -17.953 19.141 1 92.88 192 PHE A C 1
ATOM 1436 O O . PHE A 1 192 ? 21.594 -17.656 18.266 1 92.88 192 PHE A O 1
ATOM 1443 N N . LEU A 1 193 ? 22.469 -17.344 20.25 1 93.06 193 LEU A N 1
ATOM 1444 C CA . LEU A 1 193 ? 21.5 -16.312 20.609 1 93.06 193 LEU A CA 1
ATOM 1445 C C . LEU A 1 193 ? 21.672 -15.07 19.766 1 93.06 193 LEU A C 1
ATOM 1447 O O . LEU A 1 193 ? 20.703 -14.414 19.406 1 93.06 193 LEU A O 1
ATOM 1451 N N . LEU A 1 194 ? 22.844 -14.781 19.375 1 93.12 194 LEU A N 1
ATOM 1452 C CA . LEU A 1 194 ? 23.141 -13.578 18.609 1 93.12 194 LEU A CA 1
ATOM 1453 C C . LEU A 1 194 ? 22.594 -13.688 17.188 1 93.12 194 LEU A C 1
ATOM 1455 O O . LEU A 1 194 ? 22.375 -12.672 16.516 1 93.12 194 LEU A O 1
ATOM 1459 N N . MET A 1 195 ? 22.406 -14.914 16.781 1 94.81 195 MET A N 1
ATOM 1460 C CA . MET A 1 195 ? 21.859 -15.133 15.438 1 94.81 195 MET A CA 1
ATOM 1461 C C . MET A 1 195 ? 20.422 -14.625 15.352 1 94.81 195 MET A C 1
ATOM 1463 O O . MET A 1 195 ? 19.922 -14.375 14.258 1 94.81 195 MET A O 1
ATOM 1467 N N . PHE A 1 196 ? 19.766 -14.453 16.516 1 96.62 196 PHE A N 1
ATOM 1468 C CA . PHE A 1 196 ? 18.359 -14.031 16.547 1 96.62 196 PHE A CA 1
ATOM 1469 C C . PHE A 1 196 ? 18.25 -12.539 16.828 1 96.62 196 PHE A C 1
ATOM 1471 O O . PHE A 1 196 ? 17.156 -12.023 17.047 1 96.62 196 PHE A O 1
ATOM 1478 N N . SER A 1 197 ? 19.375 -11.82 16.734 1 95.88 197 SER A N 1
ATOM 1479 C CA . SER A 1 197 ? 19.359 -10.383 17 1 95.88 197 SER A CA 1
ATOM 1480 C C . SER A 1 197 ? 18.641 -9.625 15.891 1 95.88 197 SER A C 1
ATOM 1482 O O . SER A 1 197 ? 19.016 -9.719 14.719 1 95.88 197 SER A O 1
ATOM 1484 N N . LEU A 1 198 ? 17.594 -8.836 16.297 1 94.62 198 LEU A N 1
ATOM 1485 C CA . LEU A 1 198 ? 16.828 -8.047 15.336 1 94.62 198 LEU A CA 1
ATOM 1486 C C . LEU A 1 198 ? 17.688 -6.957 14.711 1 94.62 198 LEU A C 1
ATOM 1488 O O . LEU A 1 198 ? 17.562 -6.672 13.516 1 94.62 198 LEU A O 1
ATOM 1492 N N . TYR A 1 199 ? 18.531 -6.43 15.414 1 90.56 199 TYR A N 1
ATOM 1493 C CA . TYR A 1 199 ? 19.391 -5.344 14.953 1 90.56 199 TYR A CA 1
ATOM 1494 C C . TYR A 1 199 ? 20.359 -5.832 13.891 1 90.56 199 TYR A C 1
ATOM 1496 O O . TYR A 1 199 ? 20.422 -5.27 12.797 1 90.56 199 TYR A O 1
ATOM 1504 N N . THR A 1 200 ? 21.078 -6.863 14.164 1 91.56 200 THR A N 1
ATOM 1505 C CA . THR A 1 200 ? 22.078 -7.391 13.25 1 91.56 200 THR A CA 1
ATOM 1506 C C . THR A 1 200 ? 21.438 -7.938 11.984 1 91.56 200 THR A C 1
ATOM 1508 O O . THR A 1 200 ? 21.938 -7.723 10.875 1 91.56 200 THR A O 1
ATOM 1511 N N . ASN A 1 201 ? 20.312 -8.617 12.18 1 94.88 201 ASN A N 1
ATOM 1512 C CA . ASN A 1 201 ? 19.625 -9.195 11.031 1 94.88 201 ASN A CA 1
ATOM 1513 C C . ASN A 1 201 ? 19.031 -8.117 10.133 1 94.88 201 ASN A C 1
ATOM 1515 O O . ASN A 1 201 ? 18.969 -8.273 8.914 1 94.88 201 ASN A O 1
ATOM 1519 N N . THR A 1 202 ? 18.547 -7.02 10.703 1 92.12 202 THR A N 1
ATOM 1520 C CA . THR A 1 202 ? 18.016 -5.914 9.914 1 92.12 202 THR A CA 1
ATOM 1521 C C . THR A 1 202 ? 19.125 -5.219 9.133 1 92.12 202 THR A C 1
ATOM 1523 O O . THR A 1 202 ? 18.938 -4.82 7.984 1 92.12 202 THR A O 1
ATOM 1526 N N . LYS A 1 203 ? 20.281 -5.141 9.742 1 87.5 203 LYS A N 1
ATOM 1527 C CA . LYS A 1 203 ? 21.438 -4.555 9.055 1 87.5 203 LYS A CA 1
ATOM 1528 C C . LYS A 1 203 ? 21.875 -5.414 7.879 1 87.5 203 LYS A C 1
ATOM 1530 O O . LYS A 1 203 ? 22.203 -4.895 6.812 1 87.5 203 LYS A O 1
ATOM 1535 N N . LYS A 1 204 ? 21.781 -6.66 8.117 1 88.94 204 LYS A N 1
ATOM 1536 C CA . LYS A 1 204 ? 22.109 -7.59 7.035 1 88.94 204 LYS A CA 1
ATOM 1537 C C . LYS A 1 204 ? 21.094 -7.496 5.902 1 88.94 204 LYS A C 1
ATOM 1539 O O . LYS A 1 204 ? 21.469 -7.59 4.727 1 88.94 204 LYS A O 1
ATOM 1544 N N . PHE A 1 205 ? 19.922 -7.336 6.281 1 91.06 205 PHE A N 1
ATOM 1545 C CA . PHE A 1 205 ? 18.828 -7.195 5.316 1 91.06 205 PHE A CA 1
ATOM 1546 C C . PHE A 1 205 ? 19.047 -5.961 4.445 1 91.06 205 PHE A C 1
ATOM 1548 O O . PHE A 1 205 ? 18.859 -6.012 3.227 1 91.06 205 PHE A O 1
ATOM 1555 N N . LEU A 1 206 ? 19.5 -4.859 5.012 1 86.19 206 LEU A N 1
ATOM 1556 C CA . LEU A 1 206 ? 19.609 -3.58 4.324 1 86.19 206 LEU A CA 1
ATOM 1557 C C . LEU A 1 206 ? 20.969 -3.455 3.627 1 86.19 206 LEU A C 1
ATOM 1559 O O . LEU A 1 206 ? 21.172 -2.531 2.838 1 86.19 206 LEU A O 1
ATOM 1563 N N . HIS A 1 207 ? 21.828 -4.383 3.879 1 82.62 207 HIS A N 1
ATOM 1564 C CA . HIS A 1 207 ? 23.156 -4.336 3.281 1 82.62 207 HIS A CA 1
ATOM 1565 C C . HIS A 1 207 ? 23.109 -4.621 1.785 1 82.62 207 HIS A C 1
ATOM 1567 O O . HIS A 1 207 ? 22.547 -5.633 1.364 1 82.62 207 HIS A O 1
ATOM 1573 N N . ILE A 1 208 ? 23.625 -3.568 1.039 1 78 208 ILE A N 1
ATOM 1574 C CA . ILE A 1 208 ? 23.672 -3.701 -0.413 1 78 208 ILE A CA 1
ATOM 1575 C C . ILE A 1 208 ? 25.062 -4.18 -0.839 1 78 208 ILE A C 1
ATOM 1577 O O . ILE A 1 208 ? 26.047 -3.48 -0.636 1 78 208 ILE A O 1
ATOM 1581 N N . GLY A 1 209 ? 25.391 -5.387 -0.694 1 65.06 209 GLY A N 1
ATOM 1582 C CA . GLY A 1 209 ? 26.703 -5.914 -1.029 1 65.06 209 GLY A CA 1
ATOM 1583 C C . GLY A 1 209 ? 27.125 -5.602 -2.451 1 65.06 209 GLY A C 1
ATOM 1584 O O . GLY A 1 209 ? 26.281 -5.27 -3.295 1 65.06 209 GLY A O 1
ATOM 1585 N N . ASN A 1 210 ? 28.391 -5.215 -2.672 1 61.81 210 ASN A N 1
ATOM 1586 C CA . ASN A 1 210 ? 28.984 -5.062 -3.998 1 61.81 210 ASN A CA 1
ATOM 1587 C C . ASN A 1 210 ? 28.938 -6.375 -4.777 1 61.81 210 ASN A C 1
ATOM 1589 O O . ASN A 1 210 ? 29.641 -7.328 -4.43 1 61.81 210 ASN A O 1
ATOM 1593 N N . THR A 1 211 ? 27.766 -6.777 -5.195 1 58.97 211 THR A N 1
ATOM 1594 C CA . THR A 1 211 ? 27.812 -8.055 -5.891 1 58.97 211 THR A CA 1
ATOM 1595 C C . THR A 1 211 ? 28.578 -7.934 -7.203 1 58.97 211 THR A C 1
ATOM 1597 O O . THR A 1 211 ? 28.172 -7.215 -8.109 1 58.97 211 THR A O 1
ATOM 1600 N N . SER A 1 212 ? 29.859 -8.102 -7.156 1 59.47 212 SER A N 1
ATOM 1601 C CA . SER A 1 212 ? 30.734 -8.141 -8.32 1 59.47 212 SER A CA 1
ATOM 1602 C C . SER A 1 212 ? 30.312 -9.242 -9.289 1 59.47 212 SER A C 1
ATOM 1604 O O . SER A 1 212 ? 30.906 -9.398 -10.359 1 59.47 212 SER A O 1
ATOM 1606 N N . ASP A 1 213 ? 29.281 -10.031 -8.984 1 64.56 213 ASP A N 1
ATOM 1607 C CA . ASP A 1 213 ? 29.047 -11.219 -9.805 1 64.56 213 ASP A CA 1
ATOM 1608 C C . ASP A 1 213 ? 28.188 -10.891 -11.023 1 64.56 213 ASP A C 1
ATOM 1610 O O . ASP A 1 213 ? 27.844 -11.781 -11.797 1 64.56 213 ASP A O 1
ATOM 1614 N N . GLY A 1 214 ? 27.922 -9.664 -11.25 1 74.75 214 GLY A N 1
ATOM 1615 C CA . GLY A 1 214 ? 27.234 -9.266 -12.469 1 74.75 214 GLY A CA 1
ATOM 1616 C C . GLY A 1 214 ? 25.766 -9.633 -12.484 1 74.75 214 GLY A C 1
ATOM 1617 O O . GLY A 1 214 ? 25.094 -9.469 -13.5 1 74.75 214 GLY A O 1
ATOM 1618 N N . LEU A 1 215 ? 25.188 -10.211 -11.445 1 89.19 215 LEU A N 1
ATOM 1619 C CA . LEU A 1 215 ? 23.812 -10.68 -11.461 1 89.19 215 LEU A CA 1
ATOM 1620 C C . LEU A 1 215 ? 22.922 -9.789 -10.602 1 89.19 215 LEU A C 1
ATOM 1622 O O . LEU A 1 215 ? 21.953 -10.266 -9.984 1 89.19 215 LEU A O 1
ATOM 1626 N N . SER A 1 216 ? 23.219 -8.586 -10.547 1 91.25 216 SER A N 1
ATOM 1627 C CA . SER A 1 216 ? 22.453 -7.652 -9.727 1 91.25 216 SER A CA 1
ATOM 1628 C C . SER A 1 216 ? 21.047 -7.453 -10.266 1 91.25 216 SER A C 1
ATOM 1630 O O . SER A 1 216 ? 20.125 -7.176 -9.508 1 91.25 216 SER A O 1
ATOM 1632 N N . ALA A 1 217 ? 20.922 -7.699 -11.547 1 95.06 217 ALA A N 1
ATOM 1633 C CA . ALA A 1 217 ? 19.625 -7.504 -12.188 1 95.06 217 ALA A CA 1
ATOM 1634 C C . ALA A 1 217 ? 18.609 -8.539 -11.703 1 95.06 217 ALA A C 1
ATOM 1636 O O . ALA A 1 217 ? 17.406 -8.336 -11.828 1 95.06 217 ALA A O 1
ATOM 1637 N N . LEU A 1 218 ? 19.062 -9.633 -11.164 1 96.12 218 LEU A N 1
ATOM 1638 C CA . LEU A 1 218 ? 18.172 -10.703 -10.719 1 96.12 218 LEU A CA 1
ATOM 1639 C C . LEU A 1 218 ? 17.312 -10.242 -9.547 1 96.12 218 LEU A C 1
ATOM 1641 O O . LEU A 1 218 ? 16.188 -10.711 -9.375 1 96.12 218 LEU A O 1
ATOM 1645 N N . HIS A 1 219 ? 17.797 -9.281 -8.758 1 94.88 219 HIS A N 1
ATOM 1646 C CA . HIS A 1 219 ? 17.016 -8.766 -7.637 1 94.88 219 HIS A CA 1
ATOM 1647 C C . HIS A 1 219 ? 15.781 -8.023 -8.125 1 94.88 219 HIS A C 1
ATOM 1649 O O . HIS A 1 219 ? 14.695 -8.18 -7.562 1 94.88 219 HIS A O 1
ATOM 1655 N N . GLY A 1 220 ? 16.016 -7.262 -9.156 1 96.56 220 GLY A N 1
ATOM 1656 C CA . GLY A 1 220 ? 14.883 -6.566 -9.742 1 96.56 220 GLY A CA 1
ATOM 1657 C C . GLY A 1 220 ? 13.859 -7.504 -10.359 1 96.56 220 GLY A C 1
ATOM 1658 O O . GLY A 1 220 ? 12.656 -7.324 -10.18 1 96.56 220 GLY A O 1
ATOM 1659 N N . ILE A 1 221 ? 14.305 -8.531 -10.984 1 97.88 221 ILE A N 1
ATOM 1660 C CA . ILE A 1 221 ? 13.43 -9.492 -11.633 1 97.88 221 ILE A CA 1
ATOM 1661 C C . ILE A 1 221 ? 12.633 -10.258 -10.578 1 97.88 221 ILE A C 1
ATOM 1663 O O . ILE A 1 221 ? 11.43 -10.469 -10.727 1 97.88 221 ILE A O 1
ATOM 1667 N N . ARG A 1 222 ? 13.289 -10.609 -9.516 1 97.69 222 ARG A N 1
ATOM 1668 C CA . ARG A 1 222 ? 12.633 -11.344 -8.438 1 97.69 222 ARG A CA 1
ATOM 1669 C C . ARG A 1 222 ? 11.508 -10.516 -7.82 1 97.69 222 ARG A C 1
ATOM 1671 O O . ARG A 1 222 ? 10.391 -11.008 -7.656 1 97.69 222 ARG A O 1
ATOM 1678 N N . PHE A 1 223 ? 11.797 -9.258 -7.516 1 97.5 223 PHE A N 1
ATOM 1679 C CA . PHE A 1 223 ? 10.797 -8.414 -6.867 1 97.5 223 PHE A CA 1
ATOM 1680 C C . PHE A 1 223 ? 9.609 -8.18 -7.793 1 97.5 223 PHE A C 1
ATOM 1682 O O . PHE A 1 223 ? 8.453 -8.344 -7.387 1 97.5 223 PHE A O 1
ATOM 1689 N N . LEU A 1 224 ? 9.906 -7.785 -9.055 1 98 224 LEU A N 1
ATOM 1690 C CA . LEU A 1 224 ? 8.844 -7.453 -10 1 98 224 LEU A CA 1
ATOM 1691 C C . LEU A 1 224 ? 7.98 -8.68 -10.297 1 98 224 LEU A C 1
ATOM 1693 O O . LEU A 1 224 ? 6.766 -8.555 -10.469 1 98 224 LEU A O 1
ATOM 1697 N N . THR A 1 225 ? 8.625 -9.82 -10.328 1 98.19 225 THR A N 1
ATOM 1698 C CA . THR A 1 225 ? 7.883 -11.047 -10.57 1 98.19 225 THR A CA 1
ATOM 1699 C C . THR A 1 225 ? 7.004 -11.398 -9.375 1 98.19 225 THR A C 1
ATOM 1701 O O . THR A 1 225 ? 5.844 -11.773 -9.539 1 98.19 225 THR A O 1
ATOM 1704 N N . ALA A 1 226 ? 7.539 -11.25 -8.18 1 98.12 226 ALA A N 1
ATOM 1705 C CA . ALA A 1 226 ? 6.746 -11.508 -6.977 1 98.12 226 ALA A CA 1
ATOM 1706 C C . ALA A 1 226 ? 5.562 -10.547 -6.887 1 98.12 226 ALA A C 1
ATOM 1708 O O . ALA A 1 226 ? 4.449 -10.953 -6.547 1 98.12 226 ALA A O 1
ATOM 1709 N N . ALA A 1 227 ? 5.805 -9.312 -7.18 1 98.19 227 ALA A N 1
ATOM 1710 C CA . ALA A 1 227 ? 4.738 -8.32 -7.188 1 98.19 227 ALA A CA 1
ATOM 1711 C C . ALA A 1 227 ? 3.664 -8.672 -8.211 1 98.19 227 ALA A C 1
ATOM 1713 O O . ALA A 1 227 ? 2.473 -8.469 -7.969 1 98.19 227 ALA A O 1
ATOM 1714 N N . TRP A 1 228 ? 4.125 -9.195 -9.305 1 98.19 228 TRP A N 1
ATOM 1715 C CA . TRP A 1 228 ? 3.213 -9.609 -10.367 1 98.19 228 TRP A CA 1
ATOM 1716 C C . TRP A 1 228 ? 2.359 -10.797 -9.922 1 98.19 228 TRP A C 1
ATOM 1718 O O . TRP A 1 228 ? 1.162 -10.844 -10.211 1 98.19 228 TRP A O 1
ATOM 1728 N N . VAL A 1 229 ? 2.924 -11.695 -9.18 1 97.5 229 VAL A N 1
ATOM 1729 C CA . VAL A 1 229 ? 2.189 -12.828 -8.633 1 97.5 229 VAL A CA 1
ATOM 1730 C C . VAL A 1 229 ? 1.097 -12.328 -7.691 1 97.5 229 VAL A C 1
ATOM 1732 O O . VAL A 1 229 ? -0.053 -12.773 -7.773 1 97.5 229 VAL A O 1
ATOM 1735 N N . ILE A 1 230 ? 1.438 -11.406 -6.891 1 97.5 230 ILE A N 1
ATOM 1736 C CA . ILE A 1 230 ? 0.483 -10.859 -5.934 1 97.5 230 ILE A CA 1
ATOM 1737 C C . ILE A 1 230 ? -0.64 -10.141 -6.68 1 97.5 230 ILE A C 1
ATOM 1739 O O . ILE A 1 230 ? -1.812 -10.258 -6.312 1 97.5 230 ILE A O 1
ATOM 1743 N N . LEU A 1 231 ? -0.303 -9.461 -7.754 1 96.75 231 LEU A N 1
ATOM 1744 C CA . LEU A 1 231 ? -1.298 -8.758 -8.562 1 96.75 231 LEU A CA 1
ATOM 1745 C C . LEU A 1 231 ? -2.285 -9.742 -9.18 1 96.75 231 LEU A C 1
ATOM 1747 O O . LEU A 1 231 ? -3.5 -9.555 -9.086 1 96.75 231 LEU A O 1
ATOM 1751 N N . GLY A 1 232 ? -1.739 -10.758 -9.773 1 94.38 232 GLY A N 1
ATOM 1752 C CA . GLY A 1 232 ? -2.602 -11.766 -10.359 1 94.38 232 GLY A CA 1
ATOM 1753 C C . GLY A 1 232 ? -3.533 -12.414 -9.352 1 94.38 232 GLY A C 1
ATOM 1754 O O . GLY A 1 232 ? -4.73 -12.555 -9.609 1 94.38 232 GLY A O 1
ATOM 1755 N N . HIS A 1 233 ? -3.029 -12.719 -8.219 1 94.44 233 HIS A N 1
ATOM 1756 C CA . HIS A 1 233 ? -3.83 -13.398 -7.211 1 94.44 233 HIS A CA 1
ATOM 1757 C C . HIS A 1 233 ? -4.824 -12.438 -6.562 1 94.44 233 HIS A C 1
ATOM 1759 O O . HIS A 1 233 ? -5.82 -12.875 -5.98 1 94.44 233 HIS A O 1
ATOM 1765 N N . THR A 1 234 ? -4.59 -11.188 -6.605 1 92.69 234 THR A N 1
ATOM 1766 C CA . THR A 1 234 ? -5.562 -10.219 -6.117 1 92.69 234 THR A CA 1
ATOM 1767 C C . THR A 1 234 ? -6.84 -10.258 -6.953 1 92.69 234 THR A C 1
ATOM 1769 O O . THR A 1 234 ? -7.941 -10.133 -6.422 1 92.69 234 THR A O 1
ATOM 1772 N N . TYR A 1 235 ? -6.668 -10.5 -8.25 1 88.19 235 TYR A N 1
ATOM 1773 C CA . TYR A 1 235 ? -7.82 -10.555 -9.148 1 88.19 235 TYR A CA 1
ATOM 1774 C C . TYR A 1 235 ? -8.469 -11.93 -9.117 1 88.19 235 TYR A C 1
ATOM 1776 O O . TYR A 1 235 ? -9.695 -12.047 -9.227 1 88.19 235 TYR A O 1
ATOM 1784 N N . PHE A 1 236 ? -7.656 -12.977 -8.867 1 81.31 236 PHE A N 1
ATOM 1785 C CA . PHE A 1 236 ? -8.195 -14.297 -9.172 1 81.31 236 PHE A CA 1
ATOM 1786 C C . PHE A 1 236 ? -8.32 -15.133 -7.902 1 81.31 236 PHE A C 1
ATOM 1788 O O . PHE A 1 236 ? -8.938 -16.203 -7.918 1 81.31 236 PHE A O 1
ATOM 1795 N N . LEU A 1 237 ? -7.594 -14.898 -6.859 1 64.69 237 LEU A N 1
ATOM 1796 C CA . LEU A 1 237 ? -7.699 -15.727 -5.668 1 64.69 237 LEU A CA 1
ATOM 1797 C C . LEU A 1 237 ? -9 -15.445 -4.922 1 64.69 237 LEU A C 1
ATOM 1799 O O . LEU A 1 237 ? -9.516 -16.312 -4.219 1 64.69 237 LEU A O 1
ATOM 1803 N N . PHE A 1 238 ? -9.703 -14.383 -5.266 1 57.16 238 PHE A N 1
ATOM 1804 C CA . PHE A 1 238 ? -10.828 -14.047 -4.398 1 57.16 238 PHE A CA 1
ATOM 1805 C C . PHE A 1 238 ? -12.031 -14.938 -4.699 1 57.16 238 PHE A C 1
ATOM 1807 O O . PHE A 1 238 ? -12.211 -15.383 -5.832 1 57.16 238 PHE A O 1
ATOM 1814 N N . ARG A 1 239 ? -12.438 -15.539 -3.488 1 56.75 239 ARG A N 1
ATOM 1815 C CA . ARG A 1 239 ? -13.711 -16.234 -3.578 1 56.75 239 ARG A CA 1
ATOM 1816 C C . ARG A 1 239 ? -14.773 -15.359 -4.238 1 56.75 239 ARG A C 1
ATOM 1818 O O . ARG A 1 239 ? -15.156 -14.328 -3.686 1 56.75 239 ARG A O 1
ATOM 1825 N N . ILE A 1 240 ? -15.086 -15.68 -5.457 1 54.78 240 ILE A N 1
ATOM 1826 C CA . ILE A 1 240 ? -15.891 -14.992 -6.461 1 54.78 240 ILE A CA 1
ATOM 1827 C C . ILE A 1 240 ? -17.156 -14.438 -5.816 1 54.78 240 ILE A C 1
ATOM 1829 O O . ILE A 1 240 ? -17.531 -13.281 -6.051 1 54.78 240 ILE A O 1
ATOM 1833 N N . PRO A 1 241 ? -17.688 -15.219 -4.836 1 53.75 241 PRO A N 1
ATOM 1834 C CA . PRO A 1 241 ? -18.984 -14.703 -4.383 1 53.75 241 PRO A CA 1
ATOM 1835 C C . PRO A 1 241 ? -18.844 -13.484 -3.477 1 53.75 241 PRO A C 1
ATOM 1837 O O . PRO A 1 241 ? -19.844 -12.82 -3.178 1 53.75 241 PRO A O 1
ATOM 1840 N N . ASN A 1 242 ? -17.641 -13.055 -3.135 1 64.31 242 ASN A N 1
ATOM 1841 C CA . ASN A 1 242 ? -17.516 -11.898 -2.258 1 64.31 242 ASN A CA 1
ATOM 1842 C C . ASN A 1 242 ? -17.469 -10.594 -3.051 1 64.31 242 ASN A C 1
ATOM 1844 O O . ASN A 1 242 ? -17.469 -9.508 -2.469 1 64.31 242 ASN A O 1
ATOM 1848 N N . TYR A 1 243 ? -17.688 -10.82 -4.355 1 65.62 243 TYR A N 1
ATOM 1849 C CA . TYR A 1 243 ? -17.609 -9.625 -5.191 1 65.62 243 TYR A CA 1
ATOM 1850 C C . TYR A 1 243 ? -19 -9.156 -5.594 1 65.62 243 TYR A C 1
ATOM 1852 O O . TYR A 1 243 ? -19.906 -9.969 -5.777 1 65.62 243 TYR A O 1
ATOM 1860 N N . ARG A 1 244 ? -19.078 -7.898 -5.52 1 72.81 244 ARG A N 1
ATOM 1861 C CA . ARG A 1 244 ? -20.203 -7.273 -6.223 1 72.81 244 ARG A CA 1
ATOM 1862 C C . ARG A 1 244 ? -19.922 -7.195 -7.723 1 72.81 244 ARG A C 1
ATOM 1864 O O . ARG A 1 244 ? -18.797 -6.949 -8.141 1 72.81 244 ARG A O 1
ATOM 1871 N N . ARG A 1 245 ? -20.922 -7.535 -8.57 1 69.19 245 ARG A N 1
ATOM 1872 C CA . ARG A 1 245 ? -20.891 -7.355 -10.016 1 69.19 245 ARG A CA 1
ATOM 1873 C C . ARG A 1 245 ? -19.953 -8.367 -10.672 1 69.19 245 ARG A C 1
ATOM 1875 O O . ARG A 1 245 ? -18.984 -7.98 -11.328 1 69.19 245 ARG A O 1
ATOM 1882 N N . LEU A 1 246 ? -20.188 -9.586 -10.508 1 72.38 246 LEU A N 1
ATOM 1883 C CA . LEU A 1 246 ? -19.359 -10.648 -11.078 1 72.38 246 LEU A CA 1
ATOM 1884 C C . LEU A 1 246 ? -19.219 -10.484 -12.586 1 72.38 246 LEU A C 1
ATOM 1886 O O . LEU A 1 246 ? -18.25 -10.969 -13.18 1 72.38 246 LEU A O 1
ATOM 1890 N N . HIS A 1 247 ? -20.125 -9.641 -13.18 1 73.31 247 HIS A N 1
ATOM 1891 C CA . HIS A 1 247 ? -20.047 -9.367 -14.609 1 73.31 247 HIS A CA 1
ATOM 1892 C C . HIS A 1 247 ? -18.844 -8.484 -14.93 1 73.31 247 HIS A C 1
ATOM 1894 O O . HIS A 1 247 ? -18.422 -8.406 -16.094 1 73.31 247 HIS A O 1
ATOM 1900 N N . GLY A 1 248 ? -18.297 -7.969 -13.906 1 73.56 248 GLY A N 1
ATOM 1901 C CA . GLY A 1 248 ? -17.094 -7.184 -14.094 1 73.56 248 GLY A CA 1
ATOM 1902 C C . GLY A 1 248 ? -15.945 -7.988 -14.672 1 73.56 248 GLY A C 1
ATOM 1903 O O . GLY A 1 248 ? -15.102 -7.445 -15.391 1 73.56 248 GLY A O 1
ATOM 1904 N N . PHE A 1 249 ? -15.961 -9.281 -14.445 1 74.19 249 PHE A N 1
ATOM 1905 C CA . PHE A 1 249 ? -14.906 -10.141 -14.969 1 74.19 249 PHE A CA 1
ATOM 1906 C C . PHE A 1 249 ? -15.016 -10.266 -16.484 1 74.19 249 PHE A C 1
ATOM 1908 O O . PHE A 1 249 ? -14 -10.383 -17.188 1 74.19 249 PHE A O 1
ATOM 1915 N N . LEU A 1 250 ? -16.188 -10.18 -16.938 1 73.69 250 LEU A N 1
ATOM 1916 C CA . LEU A 1 250 ? -16.391 -10.234 -18.391 1 73.69 250 LEU A CA 1
ATOM 1917 C C . LEU A 1 250 ? -15.859 -8.969 -19.047 1 73.69 250 LEU A C 1
ATOM 1919 O O . LEU A 1 250 ? -15.289 -9.023 -20.141 1 73.69 250 LEU A O 1
ATOM 1923 N N . ASP A 1 251 ? -16.031 -7.922 -18.297 1 78.5 251 ASP A N 1
ATOM 1924 C CA . ASP A 1 251 ? -15.477 -6.664 -18.797 1 78.5 251 ASP A CA 1
ATOM 1925 C C . ASP A 1 251 ? -13.953 -6.707 -18.844 1 78.5 251 ASP A C 1
ATOM 1927 O O . ASP A 1 251 ? -13.344 -6.184 -19.766 1 78.5 251 ASP A O 1
ATOM 1931 N N . PHE A 1 252 ? -13.453 -7.395 -17.859 1 82.38 252 PHE A N 1
ATOM 1932 C CA . PHE A 1 252 ? -12.008 -7.516 -17.812 1 82.38 252 PHE A CA 1
ATOM 1933 C C . PHE A 1 252 ? -11.492 -8.367 -18.969 1 82.38 252 PHE A C 1
ATOM 1935 O O . PHE A 1 252 ? -10.477 -8.031 -19.578 1 82.38 252 PHE A O 1
ATOM 1942 N N . ALA A 1 253 ? -12.211 -9.422 -19.25 1 76.69 253 ALA A N 1
ATOM 1943 C CA . ALA A 1 253 ? -11.805 -10.375 -20.281 1 76.69 253 ALA A CA 1
ATOM 1944 C C . ALA A 1 253 ? -11.82 -9.719 -21.672 1 76.69 253 ALA A C 1
ATOM 1946 O O . ALA A 1 253 ? -11.039 -10.094 -22.547 1 76.69 253 ALA A O 1
ATOM 1947 N N . GLN A 1 254 ? -12.633 -8.734 -21.828 1 79.38 254 GLN A N 1
ATOM 1948 C CA . GLN A 1 254 ? -12.773 -8.102 -23.125 1 79.38 254 GLN A CA 1
ATOM 1949 C C . GLN A 1 254 ? -11.719 -7.012 -23.328 1 79.38 254 GLN A C 1
ATOM 1951 O O . GLN A 1 254 ? -11.461 -6.586 -24.453 1 79.38 254 GLN A O 1
ATOM 1956 N N . ASN A 1 255 ? -11.125 -6.688 -22.281 1 86.5 255 ASN A N 1
ATOM 1957 C CA . ASN A 1 255 ? -10.102 -5.648 -22.359 1 86.5 255 ASN A CA 1
ATOM 1958 C C . ASN A 1 255 ? -8.719 -6.242 -22.562 1 86.5 255 ASN A C 1
ATOM 1960 O O . ASN A 1 255 ? -8.18 -6.91 -21.688 1 86.5 255 ASN A O 1
ATOM 1964 N N . SER A 1 256 ? -8.094 -5.945 -23.688 1 88.44 256 SER A N 1
ATOM 1965 C CA . SER A 1 256 ? -6.793 -6.508 -24.047 1 88.44 256 SER A CA 1
ATOM 1966 C C . SER A 1 256 ? -5.699 -6.008 -23.109 1 88.44 256 SER A C 1
ATOM 1968 O O . SER A 1 256 ? -4.668 -6.664 -22.938 1 88.44 256 SER A O 1
ATOM 1970 N N . LEU A 1 257 ? -5.949 -4.914 -22.484 1 90.56 257 LEU A N 1
ATOM 1971 C CA . LEU A 1 257 ? -4.949 -4.363 -21.578 1 90.56 257 LEU A CA 1
ATOM 1972 C C . LEU A 1 257 ? -4.875 -5.18 -20.297 1 90.56 257 LEU A C 1
ATOM 1974 O O . LEU A 1 257 ? -3.924 -5.047 -19.516 1 90.56 257 LEU A O 1
ATOM 1978 N N . PHE A 1 258 ? -5.84 -6.078 -20.125 1 92.38 258 PHE A N 1
ATOM 1979 C CA . PHE A 1 258 ? -5.891 -6.91 -18.922 1 92.38 258 PHE A CA 1
ATOM 1980 C C . PHE A 1 258 ? -5.148 -8.219 -19.156 1 92.38 258 PHE A C 1
ATOM 1982 O O . PHE A 1 258 ? -4.953 -9 -18.219 1 92.38 258 PHE A O 1
ATOM 1989 N N . ALA A 1 259 ? -4.605 -8.438 -20.328 1 93 259 ALA A N 1
ATOM 1990 C CA . ALA A 1 259 ? -3.963 -9.695 -20.719 1 93 259 ALA A CA 1
ATOM 1991 C C . ALA A 1 259 ? -2.758 -9.992 -19.828 1 93 259 ALA A C 1
ATOM 1993 O O . ALA A 1 259 ? -2.57 -11.125 -19.375 1 93 259 ALA A O 1
ATOM 1994 N N . PRO A 1 260 ? -1.931 -8.961 -19.5 1 94.38 260 PRO A N 1
ATOM 1995 C CA . PRO A 1 260 ? -0.782 -9.258 -18.641 1 94.38 260 PRO A CA 1
ATOM 1996 C C . PRO A 1 260 ? -1.192 -9.734 -17.266 1 94.38 260 PRO A C 1
ATOM 1998 O O . PRO A 1 260 ? -0.488 -10.539 -16.641 1 94.38 260 PRO A O 1
ATOM 2001 N N . VAL A 1 261 ? -2.26 -9.266 -16.781 1 93.25 261 VAL A N 1
ATOM 2002 C CA . VAL A 1 261 ? -2.725 -9.68 -15.453 1 93.25 261 VAL A CA 1
ATOM 2003 C C . VAL A 1 261 ? -3.316 -11.086 -15.531 1 93.25 261 VAL A C 1
ATOM 2005 O O . VAL A 1 261 ? -3.098 -11.914 -14.641 1 93.25 261 VAL A O 1
ATOM 2008 N N . GLU A 1 262 ? -4.004 -11.344 -16.578 1 90.25 262 GLU A N 1
ATOM 2009 C CA . GLU A 1 262 ? -4.625 -12.656 -16.75 1 90.25 262 GLU A CA 1
ATOM 2010 C C . GLU A 1 262 ? -3.574 -13.75 -16.922 1 90.25 262 GLU A C 1
ATOM 2012 O O . GLU A 1 262 ? -3.781 -14.891 -16.5 1 90.25 262 GLU A O 1
ATOM 2017 N N . ASN A 1 263 ? -2.439 -13.398 -17.5 1 94.06 263 ASN A N 1
ATOM 2018 C CA . ASN A 1 263 ? -1.392 -14.375 -17.781 1 94.06 263 ASN A CA 1
ATOM 2019 C C . ASN A 1 263 ? -0.279 -14.32 -16.734 1 94.06 263 ASN A C 1
ATOM 2021 O O . ASN A 1 263 ? 0.876 -14.625 -17.047 1 94.06 263 ASN A O 1
ATOM 2025 N N . PHE A 1 264 ? -0.646 -13.945 -15.516 1 94.69 264 PHE A N 1
ATOM 2026 C CA . PHE A 1 264 ? 0.351 -13.781 -14.461 1 94.69 264 PHE A CA 1
ATOM 2027 C C . PHE A 1 264 ? 0.951 -15.133 -14.078 1 94.69 264 PHE A C 1
ATOM 2029 O O . PHE A 1 264 ? 1.973 -15.188 -13.391 1 94.69 264 PHE A O 1
ATOM 2036 N N . THR A 1 265 ? 0.429 -16.281 -14.547 1 93.81 265 THR A N 1
ATOM 2037 C CA . THR A 1 265 ? 0.884 -17.625 -14.164 1 93.81 265 THR A CA 1
ATOM 2038 C C . THR A 1 265 ? 2.295 -17.875 -14.68 1 93.81 265 THR A C 1
ATOM 2040 O O . THR A 1 265 ? 3.025 -18.703 -14.125 1 93.81 265 THR A O 1
ATOM 2043 N N . VAL A 1 266 ? 2.697 -17.156 -15.695 1 97 266 VAL A N 1
ATOM 2044 C CA . VAL A 1 266 ? 4.027 -17.359 -16.25 1 97 266 VAL A CA 1
ATOM 2045 C C . VAL A 1 266 ? 5.078 -16.75 -15.328 1 97 266 VAL A C 1
ATOM 2047 O O . VAL A 1 266 ? 6.277 -16.969 -15.508 1 97 266 VAL A O 1
ATOM 2050 N N . SER A 1 267 ? 4.633 -15.945 -14.336 1 97.38 267 SER A N 1
ATOM 2051 C CA . SER A 1 267 ? 5.555 -15.406 -13.344 1 97.38 267 SER A CA 1
ATOM 2052 C C . SER A 1 267 ? 6.297 -16.516 -12.609 1 97.38 267 SER A C 1
ATOM 2054 O O . SER A 1 267 ? 7.48 -16.375 -12.305 1 97.38 267 SER A O 1
ATOM 2056 N N . VAL A 1 268 ? 5.652 -17.641 -12.383 1 96.56 268 VAL A N 1
ATOM 2057 C CA . VAL A 1 268 ? 6.273 -18.766 -11.688 1 96.56 268 VAL A CA 1
ATOM 2058 C C . VAL A 1 268 ? 7.375 -19.359 -12.555 1 96.56 268 VAL A C 1
ATOM 2060 O O . VAL A 1 268 ? 8.406 -19.812 -12.047 1 96.56 268 VAL A O 1
ATOM 2063 N N . ASP A 1 269 ? 7.191 -19.328 -13.82 1 98.25 269 ASP A N 1
ATOM 2064 C CA . ASP A 1 269 ? 8.195 -19.859 -14.742 1 98.25 269 ASP A CA 1
ATOM 2065 C C . ASP A 1 269 ? 9.445 -18.969 -14.758 1 98.25 269 ASP A C 1
ATOM 2067 O O . ASP A 1 269 ? 10.539 -19.453 -15.031 1 98.25 269 ASP A O 1
ATOM 2071 N N . THR A 1 270 ? 9.242 -17.688 -14.492 1 98.56 270 THR A N 1
ATOM 2072 C CA . THR A 1 270 ? 10.414 -16.828 -14.297 1 98.56 270 THR A CA 1
ATOM 2073 C C . THR A 1 270 ? 11.242 -17.312 -13.109 1 98.56 270 THR A C 1
ATOM 2075 O O . THR A 1 270 ? 12.469 -17.375 -13.18 1 98.56 270 THR A O 1
ATOM 2078 N N . PHE A 1 271 ? 10.594 -17.719 -12.094 1 98.06 271 PHE A N 1
ATOM 2079 C CA . PHE A 1 271 ? 11.297 -18.203 -10.914 1 98.06 271 PHE A CA 1
ATOM 2080 C C . PHE A 1 271 ? 11.969 -19.531 -11.188 1 98.06 271 PHE A C 1
ATOM 2082 O O . PHE A 1 271 ? 13.07 -19.797 -10.695 1 98.06 271 PHE A O 1
ATOM 2089 N N . PHE A 1 272 ? 11.297 -20.438 -11.938 1 98.38 272 PHE A N 1
ATOM 2090 C CA . PHE A 1 272 ? 11.93 -21.688 -12.32 1 98.38 272 PHE A CA 1
ATOM 2091 C C . PHE A 1 272 ? 13.164 -21.438 -13.172 1 98.38 272 PHE A C 1
ATOM 2093 O O . PHE A 1 272 ? 14.195 -22.094 -12.984 1 98.38 272 PHE A O 1
ATOM 2100 N N . PHE A 1 273 ? 13 -20.5 -14.062 1 98.5 273 PHE A N 1
ATOM 2101 C CA . PHE A 1 273 ? 14.133 -20.109 -14.891 1 98.5 273 PHE A CA 1
ATOM 2102 C C . PHE A 1 273 ? 15.305 -19.656 -14.031 1 98.5 273 PHE A C 1
ATOM 2104 O O . PHE A 1 273 ? 16.438 -20.078 -14.242 1 98.5 273 PHE A O 1
ATOM 2111 N N . LEU A 1 274 ? 15.047 -18.766 -13.078 1 97.94 274 LEU A N 1
ATOM 2112 C CA . LEU A 1 274 ? 16.094 -18.234 -12.211 1 97.94 274 LEU A CA 1
ATOM 2113 C C . LEU A 1 274 ? 16.734 -19.359 -11.391 1 97.94 274 LEU A C 1
ATOM 2115 O O . LEU A 1 274 ? 17.953 -19.359 -11.188 1 97.94 274 LEU A O 1
ATOM 2119 N N . SER A 1 275 ? 15.969 -20.297 -10.914 1 97.19 275 SER A N 1
ATOM 2120 C CA . SER A 1 275 ? 16.484 -21.422 -10.141 1 97.19 275 SER A CA 1
ATOM 2121 C C . SER A 1 275 ? 17.422 -22.281 -10.977 1 97.19 275 SER A C 1
ATOM 2123 O O . SER A 1 275 ? 18.484 -22.688 -10.5 1 97.19 275 SER A O 1
ATOM 2125 N N . GLY A 1 276 ? 17.031 -22.531 -12.227 1 97.94 276 GLY A N 1
ATOM 2126 C CA . GLY A 1 276 ? 17.906 -23.281 -13.109 1 97.94 276 GLY A CA 1
ATOM 2127 C C . GLY A 1 276 ? 19.203 -22.547 -13.422 1 97.94 276 GLY A C 1
ATOM 2128 O O . GLY A 1 276 ? 20.281 -23.156 -13.398 1 97.94 276 GLY A O 1
ATOM 2129 N N . LEU A 1 277 ? 19.047 -21.297 -13.664 1 97.75 277 LEU A N 1
ATOM 2130 C CA . LEU A 1 277 ? 20.219 -20.484 -13.969 1 97.75 277 LEU A CA 1
ATOM 2131 C C . LEU A 1 277 ? 21.203 -20.469 -12.789 1 97.75 277 LEU A C 1
ATOM 2133 O O . LEU A 1 277 ? 22.406 -20.672 -12.977 1 97.75 277 LEU A O 1
ATOM 2137 N N . LEU A 1 278 ? 20.719 -20.297 -11.609 1 95.12 278 LEU A N 1
ATOM 2138 C CA . LEU A 1 278 ? 21.547 -20.156 -10.422 1 95.12 278 LEU A CA 1
ATOM 2139 C C . LEU A 1 278 ? 22.141 -21.5 -10.008 1 95.12 278 LEU A C 1
ATOM 2141 O O . LEU A 1 278 ? 23.188 -21.547 -9.367 1 95.12 278 LEU A O 1
ATOM 2145 N N . LEU A 1 279 ? 21.422 -22.594 -10.32 1 96.06 279 LEU A N 1
ATOM 2146 C CA . LEU A 1 279 ? 21.984 -23.922 -10.062 1 96.06 279 LEU A CA 1
ATOM 2147 C C . LEU A 1 279 ? 23.344 -24.078 -10.75 1 96.06 279 LEU A C 1
ATOM 2149 O O . LEU A 1 279 ? 24.297 -24.547 -10.133 1 96.06 279 LEU A O 1
ATOM 2153 N N . VAL A 1 280 ? 23.422 -23.609 -11.93 1 96.12 280 VAL A N 1
ATOM 2154 C CA . VAL A 1 280 ? 24.656 -23.75 -12.703 1 96.12 280 VAL A CA 1
ATOM 2155 C C . VAL A 1 280 ? 25.641 -22.641 -12.32 1 96.12 280 VAL A C 1
ATOM 2157 O O . VAL A 1 280 ? 26.781 -22.922 -11.969 1 96.12 280 VAL A O 1
ATOM 2160 N N . TYR A 1 281 ? 25.141 -21.469 -12.266 1 93.12 281 TYR A N 1
ATOM 2161 C CA . TYR A 1 281 ? 26 -20.297 -12.086 1 93.12 281 TYR A CA 1
ATOM 2162 C C . TYR A 1 281 ? 26.672 -20.312 -10.727 1 93.12 281 TYR A C 1
ATOM 2164 O O . TYR A 1 281 ? 27.891 -20.078 -10.625 1 93.12 281 TYR A O 1
ATOM 2172 N N . SER A 1 282 ? 25.984 -20.625 -9.734 1 89.12 282 SER A N 1
ATOM 2173 C CA . SER A 1 282 ? 26.516 -20.547 -8.375 1 89.12 282 SER A CA 1
ATOM 2174 C C . SER A 1 282 ? 27.375 -21.766 -8.039 1 89.12 282 SER A C 1
ATOM 2176 O O . SER A 1 282 ? 28.281 -21.688 -7.207 1 89.12 282 SER A O 1
ATOM 2178 N N . ASN A 1 283 ? 27.156 -22.906 -8.68 1 91.69 283 ASN A N 1
ATOM 2179 C CA . ASN A 1 283 ? 27.859 -24.125 -8.312 1 91.69 283 ASN A CA 1
ATOM 2180 C C . ASN A 1 283 ? 29.016 -24.422 -9.273 1 91.69 283 ASN A C 1
ATOM 2182 O O . ASN A 1 283 ? 29.844 -25.297 -9.008 1 91.69 283 ASN A O 1
ATOM 2186 N N . TRP A 1 284 ? 29.109 -23.688 -10.281 1 91.62 284 TRP A N 1
ATOM 2187 C CA . TRP A 1 284 ? 30.109 -23.969 -11.312 1 91.62 284 TRP A CA 1
ATOM 2188 C C . TRP A 1 284 ? 31.516 -23.734 -10.773 1 91.62 284 TRP A C 1
ATOM 2190 O O . TRP A 1 284 ? 32.406 -24.562 -10.977 1 91.62 284 TRP A O 1
ATOM 2200 N N . LYS A 1 285 ? 31.688 -22.578 -10.102 1 85.75 285 LYS A N 1
ATOM 2201 C CA . LYS A 1 285 ? 33 -22.266 -9.539 1 85.75 285 LYS A CA 1
ATOM 2202 C C . LYS A 1 285 ? 33.438 -23.328 -8.531 1 85.75 285 LYS A C 1
ATOM 2204 O O . LYS A 1 285 ? 34.594 -23.719 -8.5 1 85.75 285 LYS A O 1
ATOM 2209 N N . ARG A 1 286 ? 32.531 -23.719 -7.785 1 86.75 286 ARG A N 1
ATOM 2210 C CA . ARG A 1 286 ? 32.812 -24.75 -6.797 1 86.75 286 ARG A CA 1
ATOM 2211 C C . ARG A 1 286 ? 33.188 -26.062 -7.48 1 86.75 286 ARG A C 1
ATOM 2213 O O . ARG A 1 286 ? 34.094 -26.766 -7.023 1 86.75 286 ARG A O 1
ATOM 2220 N N . LEU A 1 287 ? 32.594 -26.422 -8.508 1 90 287 LEU A N 1
ATOM 2221 C CA . LEU A 1 287 ? 32.844 -27.625 -9.273 1 90 287 LEU A CA 1
ATOM 2222 C C . LEU A 1 287 ? 34.25 -27.562 -9.914 1 90 287 LEU A C 1
ATOM 2224 O O . LEU A 1 287 ? 34.969 -28.562 -9.961 1 90 287 LEU A O 1
ATOM 2228 N N . GLN A 1 288 ? 34.594 -26.375 -10.344 1 89.31 288 GLN A N 1
ATOM 2229 C CA . GLN A 1 288 ? 35.906 -26.188 -10.938 1 89.31 288 GLN A CA 1
ATOM 2230 C C . GLN A 1 288 ? 37 -26.344 -9.898 1 89.31 288 GLN A C 1
ATOM 2232 O O . GLN A 1 288 ? 38.031 -26.969 -10.18 1 89.31 288 GLN A O 1
ATOM 2237 N N . SER A 1 289 ? 36.719 -25.812 -8.781 1 87.94 289 SER A N 1
ATOM 2238 C CA . SER A 1 289 ? 37.719 -25.844 -7.734 1 87.94 289 SER A CA 1
ATOM 2239 C C . SER A 1 289 ? 37.875 -27.25 -7.16 1 87.94 289 SER A C 1
ATOM 2241 O O . SER A 1 289 ? 38.969 -27.625 -6.723 1 87.94 289 SER A O 1
ATOM 2243 N N . GLN A 1 290 ? 36.844 -28 -7.141 1 87.25 290 GLN A N 1
ATOM 2244 C CA . GLN A 1 290 ? 36.906 -29.328 -6.543 1 87.25 290 GLN A CA 1
ATOM 2245 C C . GLN A 1 290 ? 37 -30.406 -7.617 1 87.25 290 GLN A C 1
ATOM 2247 O O . GLN A 1 290 ? 36.719 -31.578 -7.355 1 87.25 290 GLN A O 1
ATOM 2252 N N . ASN A 1 291 ? 37.469 -30.078 -8.664 1 81.25 291 ASN A N 1
ATOM 2253 C CA . ASN A 1 291 ? 37.688 -30.969 -9.797 1 81.25 291 ASN A CA 1
ATOM 2254 C C . ASN A 1 291 ? 36.469 -31.844 -10.07 1 81.25 291 ASN A C 1
ATOM 2256 O O . ASN A 1 291 ? 36.594 -33.031 -10.273 1 81.25 291 ASN A O 1
ATOM 2260 N N . GLY A 1 292 ? 35.375 -31.219 -9.859 1 75.31 292 GLY A N 1
ATOM 2261 C CA . GLY A 1 292 ? 34.125 -31.891 -10.234 1 75.31 292 GLY A CA 1
ATOM 2262 C C . GLY A 1 292 ? 33.562 -32.719 -9.117 1 75.31 292 GLY A C 1
ATOM 2263 O O . GLY A 1 292 ? 32.531 -33.375 -9.305 1 75.31 292 GLY A O 1
ATOM 2264 N N . CYS A 1 293 ? 34.25 -32.812 -7.973 1 76.81 293 CYS A N 1
ATOM 2265 C CA . CYS A 1 293 ? 33.75 -33.625 -6.871 1 76.81 293 CYS A CA 1
ATOM 2266 C C . CYS A 1 293 ? 32.875 -32.812 -5.926 1 76.81 293 CYS A C 1
ATOM 2268 O O . CYS A 1 293 ? 33.312 -31.812 -5.379 1 76.81 293 CYS A O 1
ATOM 2270 N N . LEU A 1 294 ? 31.562 -33 -6.125 1 78.25 294 LEU A N 1
ATOM 2271 C CA . LEU A 1 294 ? 30.656 -32.312 -5.211 1 78.25 294 LEU A CA 1
ATOM 2272 C C . LEU A 1 294 ? 29.922 -33.312 -4.328 1 78.25 294 LEU A C 1
ATOM 2274 O O . LEU A 1 294 ? 29.562 -34.406 -4.781 1 78.25 294 LEU A O 1
ATOM 2278 N N . ASN A 1 295 ? 29.891 -33.062 -3.043 1 86.06 295 ASN A N 1
ATOM 2279 C CA . ASN A 1 295 ? 29.047 -33.844 -2.146 1 86.06 295 ASN A CA 1
ATOM 2280 C C . ASN A 1 295 ? 27.562 -33.562 -2.406 1 86.06 295 ASN A C 1
ATOM 2282 O O . ASN A 1 295 ? 27.016 -32.594 -1.926 1 86.06 295 ASN A O 1
ATOM 2286 N N . ILE A 1 296 ? 26.938 -34.438 -3.168 1 90.06 296 ILE A N 1
ATOM 2287 C CA . ILE A 1 296 ? 25.562 -34.312 -3.615 1 90.06 296 ILE A CA 1
ATOM 2288 C C . ILE A 1 296 ? 24.625 -34.25 -2.406 1 90.06 296 ILE A C 1
ATOM 2290 O O . ILE A 1 296 ? 23.688 -33.469 -2.375 1 90.06 296 ILE A O 1
ATOM 2294 N N . LEU A 1 297 ? 24.828 -35.062 -1.444 1 90.88 297 LEU A N 1
ATOM 2295 C CA . LEU A 1 297 ? 23.984 -35.125 -0.254 1 90.88 297 LEU A CA 1
ATOM 2296 C C . LEU A 1 297 ? 24.047 -33.781 0.489 1 90.88 297 LEU A C 1
ATOM 2298 O O . LEU A 1 297 ? 23.016 -33.312 0.977 1 90.88 297 LEU A O 1
ATOM 2302 N N . LYS A 1 298 ? 25.203 -33.25 0.544 1 88.12 298 LYS A N 1
ATOM 2303 C CA . LYS A 1 298 ? 25.359 -31.953 1.206 1 88.12 298 LYS A CA 1
ATOM 2304 C C . LYS A 1 298 ? 24.625 -30.844 0.442 1 88.12 298 LYS A C 1
ATOM 2306 O O . LYS A 1 298 ? 24.047 -29.938 1.048 1 88.12 298 LYS A O 1
ATOM 2311 N N . MET A 1 299 ? 24.656 -31 -0.803 1 89.75 299 MET A N 1
ATOM 2312 C CA . MET A 1 299 ? 23.953 -30.031 -1.628 1 89.75 299 MET A CA 1
ATOM 2313 C C . MET A 1 299 ? 22.453 -30.109 -1.41 1 89.75 299 MET A C 1
ATOM 2315 O O . MET A 1 299 ? 21.781 -29.078 -1.307 1 89.75 299 MET A O 1
ATOM 2319 N N . TYR A 1 300 ? 21.953 -31.344 -1.36 1 93.81 300 TYR A N 1
ATOM 2320 C CA . TYR A 1 300 ? 20.531 -31.531 -1.135 1 93.81 300 TYR A CA 1
ATOM 2321 C C . TYR A 1 300 ? 20.125 -31.047 0.253 1 93.81 300 TYR A C 1
ATOM 2323 O O . TYR A 1 300 ? 19.109 -30.391 0.41 1 93.81 300 TYR A O 1
ATOM 2331 N N . LEU A 1 301 ? 20.938 -31.281 1.244 1 92.25 301 LEU A N 1
ATOM 2332 C CA . LEU A 1 301 ? 20.625 -30.906 2.617 1 92.25 301 LEU A CA 1
ATOM 2333 C C . LEU A 1 301 ? 20.703 -29.391 2.787 1 92.25 301 LEU A C 1
ATOM 2335 O O . LEU A 1 301 ? 19.922 -28.797 3.547 1 92.25 301 LEU A O 1
ATOM 2339 N N . HIS A 1 302 ? 21.609 -28.797 2.109 1 90.62 302 HIS A N 1
ATOM 2340 C CA . HIS A 1 302 ? 21.75 -27.344 2.154 1 90.62 302 HIS A CA 1
ATOM 2341 C C . HIS A 1 302 ? 20.484 -26.672 1.614 1 90.62 302 HIS A C 1
ATOM 2343 O O . HIS A 1 302 ? 19.953 -25.75 2.246 1 90.62 302 HIS A O 1
ATOM 2349 N N . ARG A 1 303 ? 20.109 -27.125 0.502 1 92.69 303 ARG A N 1
ATOM 2350 C CA . ARG A 1 303 ? 18.906 -26.531 -0.106 1 92.69 303 ARG A CA 1
ATOM 2351 C C . ARG A 1 303 ? 17.688 -26.766 0.759 1 92.69 303 ARG A C 1
ATOM 2353 O O . ARG A 1 303 ? 16.844 -25.875 0.927 1 92.69 303 ARG A O 1
ATOM 2360 N N . TYR A 1 304 ? 17.547 -28 1.267 1 95.06 304 TYR A N 1
ATOM 2361 C CA . TYR A 1 304 ? 16.422 -28.328 2.148 1 95.06 304 TYR A CA 1
ATOM 2362 C C . TYR A 1 304 ? 16.406 -27.422 3.377 1 95.06 304 TYR A C 1
ATOM 2364 O O . TYR A 1 304 ? 15.367 -26.891 3.754 1 95.06 304 TYR A O 1
ATOM 2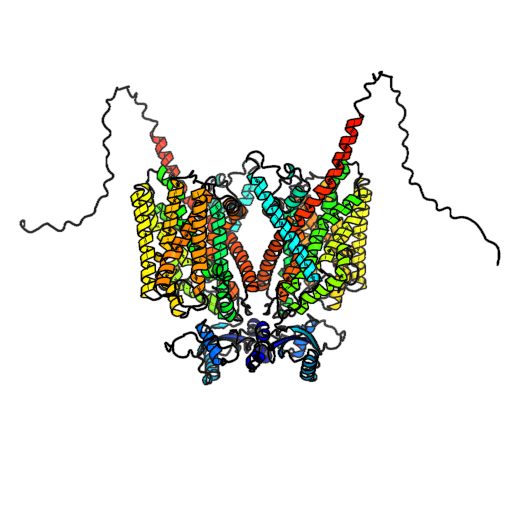372 N N . TRP A 1 305 ? 17.562 -27.188 3.93 1 94.25 305 TRP A N 1
ATOM 2373 C CA . TRP A 1 305 ? 17.672 -26.391 5.145 1 94.25 305 TRP A CA 1
ATOM 2374 C C . TRP A 1 305 ? 17.422 -24.906 4.848 1 94.25 305 TRP A C 1
ATOM 2376 O O . TRP A 1 305 ? 16.875 -24.188 5.684 1 94.25 305 TRP A O 1
ATOM 2386 N N . ARG A 1 306 ? 17.781 -24.547 3.707 1 92 306 ARG A N 1
ATOM 2387 C CA . ARG A 1 306 ? 17.641 -23.141 3.314 1 92 306 ARG A CA 1
ATOM 2388 C C . ARG A 1 306 ? 16.172 -22.766 3.143 1 92 306 ARG A C 1
ATOM 2390 O O . ARG A 1 306 ? 15.766 -21.641 3.471 1 92 306 ARG A O 1
ATOM 2397 N N . LEU A 1 307 ? 15.344 -23.672 2.777 1 94.31 307 LEU A N 1
ATOM 2398 C CA . LEU A 1 307 ? 13.977 -23.359 2.398 1 94.31 307 LEU A CA 1
ATOM 2399 C C . LEU A 1 307 ? 12.992 -23.797 3.482 1 94.31 307 LEU A C 1
ATOM 2401 O O . LEU A 1 307 ? 12.008 -23.094 3.748 1 94.31 307 LEU A O 1
ATOM 2405 N N . THR A 1 308 ? 13.219 -24.812 4.18 1 96.38 308 THR A N 1
ATOM 2406 C CA . THR A 1 308 ? 12.227 -25.547 4.969 1 96.38 308 THR A CA 1
ATOM 2407 C C . THR A 1 308 ? 11.867 -24.766 6.23 1 96.38 308 THR A C 1
ATOM 2409 O O . THR A 1 308 ? 10.695 -24.719 6.625 1 96.38 308 THR A O 1
ATOM 2412 N N . PRO A 1 309 ? 12.828 -24.141 6.914 1 95.62 309 PRO A N 1
ATOM 2413 C CA . PRO A 1 309 ? 12.43 -23.438 8.125 1 95.62 309 PRO A CA 1
ATOM 2414 C C . PRO A 1 309 ? 11.398 -22.344 7.859 1 95.62 309 PRO A C 1
ATOM 2416 O O . PRO A 1 309 ? 10.398 -22.234 8.578 1 95.62 309 PRO A O 1
ATOM 2419 N N . ALA A 1 310 ? 11.617 -21.562 6.871 1 96.19 310 ALA A N 1
ATOM 2420 C CA . ALA A 1 310 ? 10.656 -20.531 6.512 1 96.19 310 ALA A CA 1
ATOM 2421 C C . ALA A 1 310 ? 9.336 -21.141 6.043 1 96.19 310 ALA A C 1
ATOM 2423 O O . ALA A 1 310 ? 8.258 -20.656 6.398 1 96.19 310 ALA A O 1
ATOM 2424 N N . TYR A 1 311 ? 9.469 -22.188 5.289 1 96.44 311 TYR A N 1
ATOM 2425 C CA . TYR A 1 311 ? 8.305 -22.922 4.805 1 96.44 311 TYR A CA 1
ATOM 2426 C C . TYR A 1 311 ? 7.516 -23.516 5.961 1 96.44 311 TYR A C 1
ATOM 2428 O O . TYR A 1 311 ? 6.285 -23.406 6.008 1 96.44 311 TYR A O 1
ATOM 2436 N N . GLY A 1 312 ? 8.227 -24.141 6.887 1 95.94 312 GLY A N 1
ATOM 2437 C CA . GLY A 1 312 ? 7.598 -24.703 8.078 1 95.94 312 GLY A CA 1
ATOM 2438 C C . GLY A 1 312 ? 6.934 -23.656 8.945 1 95.94 312 GLY A C 1
ATOM 2439 O O . GLY A 1 312 ? 5.844 -23.875 9.477 1 95.94 312 GLY A O 1
ATOM 2440 N N . PHE A 1 313 ? 7.551 -22.547 9.062 1 97 313 PHE A N 1
ATOM 2441 C CA . PHE A 1 313 ? 6.98 -21.484 9.867 1 97 313 PHE A CA 1
ATOM 2442 C C . PHE A 1 313 ? 5.695 -20.953 9.242 1 97 313 PHE A C 1
ATOM 2444 O O . PHE A 1 313 ? 4.762 -20.578 9.953 1 97 313 PHE A O 1
ATOM 2451 N N . CYS A 1 314 ? 5.68 -20.844 7.957 1 96.19 314 CYS A N 1
ATOM 2452 C CA . CYS A 1 314 ? 4.453 -20.469 7.266 1 96.19 314 CYS A CA 1
ATOM 2453 C C . CYS A 1 314 ? 3.309 -21.406 7.625 1 96.19 314 CYS A C 1
ATOM 2455 O O . CYS A 1 314 ? 2.178 -20.969 7.832 1 96.19 314 CYS A O 1
ATOM 2457 N N . MET A 1 315 ? 3.588 -22.672 7.746 1 95.56 315 MET A N 1
ATOM 2458 C CA . MET A 1 315 ? 2.576 -23.641 8.148 1 95.56 315 MET A CA 1
ATOM 2459 C C . MET A 1 315 ? 2.125 -23.406 9.586 1 95.56 315 MET A C 1
ATOM 2461 O O . MET A 1 315 ? 0.944 -23.547 9.898 1 95.56 315 MET A O 1
ATOM 2465 N N . VAL A 1 316 ? 3.045 -23.031 10.398 1 96.44 316 VAL A N 1
ATOM 2466 C CA . VAL A 1 316 ? 2.721 -22.703 11.789 1 96.44 316 VAL A CA 1
ATOM 2467 C C . VAL A 1 316 ? 1.757 -21.516 11.828 1 96.44 316 VAL A C 1
ATOM 2469 O O . VAL A 1 316 ? 0.787 -21.531 12.586 1 96.44 316 VAL A O 1
ATOM 2472 N N . LEU A 1 317 ? 1.998 -20.578 10.977 1 96.5 317 LEU A N 1
ATOM 2473 C CA . LEU A 1 317 ? 1.14 -19.406 10.922 1 96.5 317 LEU A CA 1
ATOM 2474 C C . LEU A 1 317 ? -0.269 -19.781 10.477 1 96.5 317 LEU A C 1
ATOM 2476 O O . LEU A 1 317 ? -1.247 -19.172 10.922 1 96.5 317 LEU A O 1
ATOM 2480 N N . VAL A 1 318 ? -0.356 -20.781 9.625 1 95.88 318 VAL A N 1
ATOM 2481 C CA . VAL A 1 318 ? -1.667 -21.234 9.172 1 95.88 318 VAL A CA 1
ATOM 2482 C C . VAL A 1 318 ? -2.504 -21.688 10.367 1 95.88 318 VAL A C 1
ATOM 2484 O O . VAL A 1 318 ? -3.688 -21.344 10.461 1 95.88 318 VAL A O 1
ATOM 2487 N N . PHE A 1 319 ? -1.93 -22.297 11.281 1 95.62 319 PHE A N 1
ATOM 2488 C CA . PHE A 1 319 ? -2.643 -22.812 12.445 1 95.62 319 PHE A CA 1
ATOM 2489 C C . PHE A 1 319 ? -3.027 -21.688 13.391 1 95.62 319 PHE A C 1
ATOM 2491 O O . PHE A 1 319 ? -3.889 -21.859 14.25 1 95.62 319 PHE A O 1
ATOM 2498 N N . LEU A 1 320 ? -2.461 -20.562 13.211 1 95.81 320 LEU A N 1
ATOM 2499 C CA . LEU A 1 320 ? -2.746 -19.438 14.086 1 95.81 320 LEU A CA 1
ATOM 2500 C C . LEU A 1 320 ? -3.801 -18.516 13.469 1 95.81 320 LEU A C 1
ATOM 2502 O O . LEU A 1 320 ? -4.359 -17.656 14.148 1 95.81 320 LEU A O 1
ATOM 2506 N N . LEU A 1 321 ? -4.113 -18.688 12.211 1 94.81 321 LEU A N 1
ATOM 2507 C CA . LEU A 1 321 ? -4.988 -17.781 11.469 1 94.81 321 LEU A CA 1
ATOM 2508 C C . LEU A 1 321 ? -6.355 -17.688 12.133 1 94.81 321 LEU A C 1
ATOM 2510 O O . LEU A 1 321 ? -6.914 -16.594 12.258 1 94.81 321 LEU A O 1
ATOM 2514 N N . PRO A 1 322 ? -6.941 -18.812 12.68 1 93 322 PRO A N 1
ATOM 2515 C CA . PRO A 1 322 ? -8.281 -18.734 13.266 1 93 322 PRO A CA 1
ATOM 2516 C C . PRO A 1 322 ? -8.336 -17.781 14.461 1 93 322 PRO A C 1
ATOM 2518 O O . PRO A 1 322 ? -9.398 -17.25 14.781 1 93 322 PRO A O 1
ATOM 2521 N N . LEU A 1 323 ? -7.223 -17.5 15.039 1 92.69 323 LEU A N 1
ATOM 2522 C CA . LEU A 1 323 ? -7.176 -16.672 16.234 1 92.69 323 LEU A CA 1
ATOM 2523 C C . LEU A 1 323 ? -7.043 -15.195 15.883 1 92.69 323 LEU A C 1
ATOM 2525 O O . LEU A 1 323 ? -7.172 -14.328 16.75 1 92.69 323 LEU A O 1
ATOM 2529 N N . LEU A 1 324 ? -6.895 -14.891 14.664 1 90.94 324 LEU A N 1
ATOM 2530 C CA . LEU A 1 324 ? -6.48 -13.547 14.281 1 90.94 324 LEU A CA 1
ATOM 2531 C C . LEU A 1 324 ? -7.688 -12.68 13.945 1 90.94 324 LEU A C 1
ATOM 2533 O O . LEU A 1 324 ? -7.57 -11.453 13.852 1 90.94 324 LEU A O 1
ATOM 2537 N N . GLY A 1 325 ? -8.805 -13.305 13.797 1 89.88 325 GLY A N 1
ATOM 2538 C CA . GLY A 1 325 ? -9.914 -12.453 13.406 1 89.88 325 GLY A CA 1
ATOM 2539 C C . GLY A 1 325 ? -11.25 -13.18 13.406 1 89.88 325 GLY A C 1
ATOM 2540 O O . GLY A 1 325 ? -11.406 -14.203 14.078 1 89.88 325 GLY A O 1
ATOM 2541 N N . SER A 1 326 ? -12.25 -12.508 12.859 1 90.88 326 SER A N 1
ATOM 2542 C CA . SER A 1 326 ? -13.617 -12.984 12.703 1 90.88 326 SER A CA 1
ATOM 2543 C C . SER A 1 326 ? -14.289 -12.344 11.492 1 90.88 326 SER A C 1
ATOM 2545 O O . SER A 1 326 ? -13.758 -11.391 10.914 1 90.88 326 SER A O 1
ATOM 2547 N N . GLY A 1 327 ? -15.359 -12.938 11.102 1 90.19 327 GLY A N 1
ATOM 2548 C CA . GLY A 1 327 ? -16.109 -12.445 9.961 1 90.19 327 GLY A CA 1
ATOM 2549 C C . GLY A 1 327 ? -17.078 -13.477 9.398 1 90.19 327 GLY A C 1
ATOM 2550 O O . GLY A 1 327 ? -17.047 -14.641 9.797 1 90.19 327 GLY A O 1
ATOM 2551 N N . PRO A 1 328 ? -17.953 -12.984 8.555 1 89.62 328 PRO A N 1
ATOM 2552 C CA . PRO A 1 328 ? -18.953 -13.891 8 1 89.62 328 PRO A CA 1
ATOM 2553 C C . PRO A 1 328 ? -18.344 -15.086 7.277 1 89.62 328 PRO A C 1
ATOM 2555 O O . PRO A 1 328 ? -18.875 -16.203 7.352 1 89.62 328 PRO A O 1
ATOM 2558 N N . LEU A 1 329 ? -17.203 -14.875 6.602 1 88 329 LEU A N 1
ATOM 2559 C CA . LEU A 1 329 ? -16.594 -15.938 5.812 1 88 329 LEU A CA 1
ATOM 2560 C C . LEU A 1 329 ? -15.391 -16.531 6.543 1 88 329 LEU A C 1
ATOM 2562 O O . LEU A 1 329 ? -14.703 -17.406 6.004 1 88 329 LEU A O 1
ATOM 2566 N N . TRP A 1 330 ? -15.133 -16.125 7.73 1 88.88 330 TRP A N 1
ATOM 2567 C CA . TRP A 1 330 ? -13.906 -16.469 8.438 1 88.88 330 TRP A CA 1
ATOM 2568 C C . TRP A 1 330 ? -13.797 -17.984 8.641 1 88.88 330 TRP A C 1
ATOM 2570 O O . TRP A 1 330 ? -12.797 -18.594 8.25 1 88.88 330 TRP A O 1
ATOM 2580 N N . HIS A 1 331 ? -14.859 -18.609 9.133 1 84.81 331 HIS A N 1
ATOM 2581 C CA . HIS A 1 331 ? -14.812 -20.031 9.453 1 84.81 331 HIS A CA 1
ATOM 2582 C C . HIS A 1 331 ? -14.789 -20.875 8.195 1 84.81 331 HIS A C 1
ATOM 2584 O O . HIS A 1 331 ? -14.078 -21.891 8.133 1 84.81 331 HIS A O 1
ATOM 2590 N N . VAL A 1 332 ? -15.477 -20.438 7.246 1 81.38 332 VAL A N 1
ATOM 2591 C CA . VAL A 1 332 ? -15.562 -21.219 6.016 1 81.38 332 VAL A CA 1
ATOM 2592 C C . VAL A 1 332 ? -14.211 -21.203 5.301 1 81.38 332 VAL A C 1
ATOM 2594 O O . VAL A 1 332 ? -13.75 -22.234 4.812 1 81.38 332 VAL A O 1
ATOM 2597 N N . VAL A 1 333 ? -13.578 -20.125 5.34 1 84.38 333 VAL A N 1
ATOM 2598 C CA . VAL A 1 333 ? -12.359 -19.969 4.551 1 84.38 333 VAL A CA 1
ATOM 2599 C C . VAL A 1 333 ? -11.148 -20.391 5.383 1 84.38 333 VAL A C 1
ATOM 2601 O O . VAL A 1 333 ? -10.352 -21.234 4.949 1 84.38 333 VAL A O 1
ATOM 2604 N N . ILE A 1 334 ? -11.008 -19.906 6.574 1 88.94 334 ILE A N 1
ATOM 2605 C CA . ILE A 1 334 ? -9.82 -20.109 7.391 1 88.94 334 ILE A CA 1
ATOM 2606 C C . ILE A 1 334 ? -9.82 -21.531 7.961 1 88.94 334 ILE A C 1
ATOM 2608 O O . ILE A 1 334 ? -8.789 -22.203 7.953 1 88.94 334 ILE A O 1
ATOM 2612 N N . ASN A 1 335 ? -10.977 -21.984 8.445 1 84.75 335 ASN A N 1
ATOM 2613 C CA . ASN A 1 335 ? -11.008 -23.312 9.047 1 84.75 335 ASN A CA 1
ATOM 2614 C C . ASN A 1 335 ? -10.766 -24.391 8.008 1 84.75 335 ASN A C 1
ATOM 2616 O O . ASN A 1 335 ? -10.156 -25.422 8.312 1 84.75 335 ASN A O 1
ATOM 2620 N N . GLN A 1 336 ? -11.258 -24.156 6.863 1 84.12 336 GLN A N 1
ATOM 2621 C CA . GLN A 1 336 ? -10.969 -25.109 5.801 1 84.12 336 GLN A CA 1
ATOM 2622 C C . GLN A 1 336 ? -9.469 -25.219 5.543 1 84.12 336 GLN A C 1
ATOM 2624 O O . GLN A 1 336 ? -8.945 -26.312 5.352 1 84.12 336 GLN A O 1
ATOM 2629 N N . MET A 1 337 ? -8.852 -24.172 5.516 1 88.75 337 MET A N 1
ATOM 2630 C CA . MET A 1 337 ? -7.402 -24.141 5.305 1 88.75 337 MET A CA 1
ATOM 2631 C C . MET A 1 337 ? -6.684 -24.891 6.426 1 88.75 337 MET A C 1
ATOM 2633 O O . MET A 1 337 ? -5.762 -25.672 6.168 1 88.75 337 MET A O 1
ATOM 2637 N N . VAL A 1 338 ? -7.113 -24.688 7.637 1 91.69 338 VAL A N 1
ATOM 2638 C CA . VAL A 1 338 ? -6.496 -25.312 8.797 1 91.69 338 VAL A CA 1
ATOM 2639 C C . VAL A 1 338 ? -6.742 -26.828 8.742 1 91.69 338 VAL A C 1
ATOM 2641 O O . VAL A 1 338 ? -5.832 -27.625 9.008 1 91.69 338 VAL A O 1
ATOM 2644 N N . ASP A 1 339 ? -7.934 -27.203 8.375 1 89.69 339 ASP A N 1
ATOM 2645 C CA . ASP A 1 339 ? -8.266 -28.625 8.281 1 89.69 339 ASP A CA 1
ATOM 2646 C C . ASP A 1 339 ? -7.434 -29.312 7.207 1 89.69 339 ASP A C 1
ATOM 2648 O O . ASP A 1 339 ? -6.953 -30.422 7.41 1 89.69 339 ASP A O 1
ATOM 2652 N N . ASN A 1 340 ? -7.273 -28.656 6.113 1 90.12 340 ASN A N 1
ATOM 2653 C CA . ASN A 1 340 ? -6.414 -29.203 5.066 1 90.12 340 ASN A CA 1
ATOM 2654 C C . ASN A 1 340 ? -4.98 -29.391 5.559 1 90.12 340 ASN A C 1
ATOM 2656 O O . ASN A 1 340 ? -4.367 -30.422 5.309 1 90.12 340 ASN A O 1
ATOM 2660 N N . CYS A 1 341 ? -4.52 -28.453 6.258 1 92.25 341 CYS A N 1
ATOM 2661 C CA . CYS A 1 341 ? -3.139 -28.5 6.73 1 92.25 341 CYS A CA 1
ATOM 2662 C C . CYS A 1 341 ? -2.971 -29.562 7.812 1 92.25 341 CYS A C 1
ATOM 2664 O O . CYS A 1 341 ? -1.907 -30.172 7.926 1 92.25 341 CYS A O 1
ATOM 2666 N N . ARG A 1 342 ? -4 -29.781 8.594 1 91.31 342 ARG A N 1
ATOM 2667 C CA . ARG A 1 342 ? -3.965 -30.797 9.641 1 91.31 342 ARG A CA 1
ATOM 2668 C C . ARG A 1 342 ? -3.75 -32.188 9.047 1 91.31 342 ARG A C 1
ATOM 2670 O O . ARG A 1 342 ? -3.004 -33 9.602 1 91.31 342 ARG A O 1
ATOM 2677 N N . HIS A 1 343 ? -4.254 -32.344 7.887 1 89.25 343 HIS A N 1
ATOM 2678 C CA . HIS A 1 343 ? -4.215 -33.656 7.281 1 89.25 343 HIS A CA 1
ATOM 2679 C C . HIS A 1 343 ? -3.01 -33.812 6.359 1 89.25 343 HIS A C 1
ATOM 2681 O O . HIS A 1 343 ? -2.537 -34.938 6.121 1 89.25 343 HIS A O 1
ATOM 2687 N N . SER A 1 344 ? -2.516 -32.719 5.855 1 91.62 344 SER A N 1
ATOM 2688 C CA . SER A 1 344 ? -1.564 -32.844 4.758 1 91.62 344 SER A CA 1
ATOM 2689 C C . SER A 1 344 ? -0.254 -32.125 5.062 1 91.62 344 SER A C 1
ATOM 2691 O O . SER A 1 344 ? 0.631 -32.062 4.207 1 91.62 344 SER A O 1
ATOM 2693 N N . TRP A 1 345 ? -0.009 -31.641 6.285 1 91.12 345 TRP A N 1
ATOM 2694 C CA . TRP A 1 345 ? 1.175 -30.859 6.594 1 91.12 345 TRP A CA 1
ATOM 2695 C C . TRP A 1 345 ? 2.449 -31.641 6.328 1 91.12 345 TRP A C 1
ATOM 2697 O O . TRP A 1 345 ? 3.467 -31.078 5.918 1 91.12 345 TRP A O 1
ATOM 2707 N N . TRP A 1 346 ? 2.488 -32.969 6.527 1 92 346 TRP A N 1
ATOM 2708 C CA . TRP A 1 346 ? 3.678 -33.812 6.387 1 92 346 TRP A CA 1
ATOM 2709 C C . TRP A 1 346 ? 4.09 -33.938 4.922 1 92 346 TRP A C 1
ATOM 2711 O O . TRP A 1 346 ? 5.277 -34.062 4.613 1 92 346 TRP A O 1
ATOM 2721 N N . LYS A 1 347 ? 3.137 -33.906 3.971 1 93.88 347 LYS A N 1
ATOM 2722 C CA . LYS A 1 347 ? 3.455 -33.938 2.547 1 93.88 347 LYS A CA 1
ATOM 2723 C C . LYS A 1 347 ? 4.25 -32.688 2.141 1 93.88 347 LYS A C 1
ATOM 2725 O O . LYS A 1 347 ? 5.098 -32.75 1.251 1 93.88 347 LYS A O 1
ATOM 2730 N N . ASN A 1 348 ? 3.916 -31.594 2.799 1 94 348 ASN A N 1
ATOM 2731 C CA . ASN A 1 348 ? 4.613 -30.344 2.508 1 94 348 ASN A CA 1
ATOM 2732 C C . ASN A 1 348 ? 6.066 -30.391 2.961 1 94 348 ASN A C 1
ATOM 2734 O O . ASN A 1 348 ? 6.961 -29.938 2.244 1 94 348 ASN A O 1
ATOM 2738 N N . LEU A 1 349 ? 6.309 -30.969 4.094 1 94 349 LEU A N 1
ATOM 2739 C CA . LEU A 1 349 ? 7.668 -31.047 4.617 1 94 349 LEU A CA 1
ATOM 2740 C C . LEU A 1 349 ? 8.516 -32 3.789 1 94 349 LEU A C 1
ATOM 2742 O O . LEU A 1 349 ? 9.734 -31.844 3.705 1 94 349 LEU A O 1
ATOM 2746 N N . LEU A 1 350 ? 7.832 -32.906 3.102 1 94.75 350 LEU A N 1
ATOM 2747 C CA . LEU A 1 350 ? 8.539 -33.875 2.246 1 94.75 350 LEU A CA 1
ATOM 2748 C C . LEU A 1 350 ? 8.586 -33.375 0.806 1 94.75 350 LEU A C 1
ATOM 2750 O O . LEU A 1 350 ? 9.195 -34 -0.055 1 94.75 350 LEU A O 1
ATOM 2754 N N . TYR A 1 351 ? 7.988 -32.281 0.538 1 95.12 351 TYR A N 1
ATOM 2755 C CA . TYR A 1 351 ? 7.965 -31.656 -0.774 1 95.12 351 TYR A CA 1
ATOM 2756 C C . TYR A 1 351 ? 7.379 -32.594 -1.826 1 95.12 351 TYR A C 1
ATOM 2758 O O . TYR A 1 351 ? 7.938 -32.719 -2.916 1 95.12 351 TYR A O 1
ATOM 2766 N N . ILE A 1 352 ? 6.215 -33.281 -1.502 1 93.94 352 ILE A N 1
ATOM 2767 C CA . ILE A 1 352 ? 5.543 -34.188 -2.438 1 93.94 352 ILE A CA 1
ATOM 2768 C C . ILE A 1 352 ? 4.059 -33.812 -2.52 1 93.94 352 ILE A C 1
ATOM 2770 O O . ILE A 1 352 ? 3.242 -34.625 -2.971 1 93.94 352 ILE A O 1
ATOM 2774 N N . ASN A 1 353 ? 3.674 -32.656 -2.059 1 91.81 353 ASN A N 1
ATOM 2775 C CA . ASN A 1 353 ? 2.273 -32.25 -1.945 1 91.81 353 ASN A CA 1
ATOM 2776 C C . ASN A 1 353 ? 1.675 -31.906 -3.309 1 91.81 353 ASN A C 1
ATOM 2778 O O . ASN A 1 353 ? 0.466 -31.703 -3.426 1 91.81 353 ASN A O 1
ATOM 2782 N N . ASN A 1 354 ? 2.436 -31.906 -4.398 1 91.25 354 ASN A N 1
ATOM 2783 C CA . ASN A 1 354 ? 1.918 -31.531 -5.707 1 91.25 354 ASN A CA 1
ATOM 2784 C C . ASN A 1 354 ? 1.522 -32.75 -6.527 1 91.25 354 ASN A C 1
ATOM 2786 O O . ASN A 1 354 ? 1.083 -32.625 -7.672 1 91.25 354 ASN A O 1
ATOM 2790 N N . PHE A 1 355 ? 1.595 -33.969 -6.047 1 88.5 355 PHE A N 1
ATOM 2791 C CA . PHE A 1 355 ? 1.336 -35.156 -6.84 1 88.5 355 PHE A CA 1
ATOM 2792 C C . PHE A 1 355 ? -0.074 -35.688 -6.59 1 88.5 355 PHE A C 1
ATOM 2794 O O . PHE A 1 355 ? -0.762 -36.094 -7.523 1 88.5 355 PHE A O 1
ATOM 2801 N N . TRP A 1 356 ? -0.454 -35.719 -5.336 1 80.12 356 TRP A N 1
ATOM 2802 C CA . TRP A 1 356 ? -1.745 -36.344 -5.098 1 80.12 356 TRP A CA 1
ATOM 2803 C C . TRP A 1 356 ? -2.621 -35.469 -4.191 1 80.12 356 TRP A C 1
ATOM 2805 O O . TRP A 1 356 ? -2.109 -34.688 -3.398 1 80.12 356 TRP A O 1
ATOM 2815 N N . ASN A 1 357 ? -3.967 -35.625 -4.352 1 74 357 ASN A N 1
ATOM 2816 C CA . ASN A 1 357 ? -5.016 -35.062 -3.518 1 74 357 ASN A CA 1
ATOM 2817 C C . ASN A 1 357 ? -4.855 -33.531 -3.385 1 74 357 ASN A C 1
ATOM 2819 O O . ASN A 1 357 ? -4.691 -33.031 -2.279 1 74 357 ASN A O 1
ATOM 2823 N N . MET A 1 358 ? -5.086 -32.906 -4.48 1 79 358 MET A N 1
ATOM 2824 C CA . MET A 1 358 ? -4.852 -31.453 -4.531 1 79 358 MET A CA 1
ATOM 2825 C C . MET A 1 358 ? -5.945 -30.703 -3.783 1 79 358 MET A C 1
ATOM 2827 O O . MET A 1 358 ? -5.77 -29.531 -3.434 1 79 358 MET A O 1
ATOM 2831 N N . ASP A 1 359 ? -6.965 -31.344 -3.393 1 77.88 359 ASP A N 1
ATOM 2832 C CA . ASP A 1 359 ? -8.062 -30.688 -2.697 1 77.88 359 ASP A CA 1
ATOM 2833 C C . ASP A 1 359 ? -7.719 -30.438 -1.231 1 77.88 359 ASP A C 1
ATOM 2835 O O . ASP A 1 359 ? -8.273 -29.531 -0.602 1 77.88 359 ASP A O 1
ATOM 2839 N N . ASP A 1 360 ? -6.766 -31.25 -0.724 1 81.81 360 ASP A N 1
ATOM 2840 C CA . ASP A 1 360 ? -6.426 -31.125 0.689 1 81.81 360 ASP A CA 1
ATOM 2841 C C . ASP A 1 360 ? -5.023 -30.547 0.865 1 81.81 360 ASP A C 1
ATOM 2843 O O . ASP A 1 360 ? -4.352 -30.828 1.859 1 81.81 360 ASP A O 1
ATOM 2847 N N . ILE A 1 361 ? -4.691 -29.766 -0.042 1 85.69 361 ILE A N 1
ATOM 2848 C CA . ILE A 1 361 ? -3.348 -29.203 0.042 1 85.69 361 ILE A CA 1
ATOM 2849 C C . ILE A 1 361 ? -3.297 -28.141 1.138 1 85.69 361 ILE A C 1
ATOM 2851 O O . ILE A 1 361 ? -4.219 -27.328 1.271 1 85.69 361 ILE A O 1
ATOM 2855 N N . CYS A 1 362 ? -2.422 -28.141 2.121 1 86.56 362 CYS A N 1
ATOM 2856 C CA . CYS A 1 362 ? -2.275 -27.203 3.238 1 86.56 362 CYS A CA 1
ATOM 2857 C C . CYS A 1 362 ? -1.967 -25.797 2.74 1 86.56 362 CYS A C 1
ATOM 2859 O O . CYS A 1 362 ? -2.627 -24.844 3.137 1 86.56 362 CYS A O 1
ATOM 2861 N N . ILE A 1 363 ? -1.071 -25.531 1.977 1 88.12 363 ILE A N 1
ATOM 2862 C CA . ILE A 1 363 ? -0.672 -24.281 1.342 1 88.12 363 ILE A CA 1
ATOM 2863 C C . ILE A 1 363 ? -0.709 -24.438 -0.177 1 88.12 363 ILE A C 1
ATOM 2865 O O . ILE A 1 363 ? 0.204 -25.016 -0.77 1 88.12 363 ILE A O 1
ATOM 2869 N N . ARG A 1 364 ? -1.746 -23.812 -0.693 1 85.81 364 ARG A N 1
ATOM 2870 C CA . ARG A 1 364 ? -2.047 -24.094 -2.096 1 85.81 364 ARG A CA 1
ATOM 2871 C C . ARG A 1 364 ? -0.885 -23.688 -2.994 1 85.81 364 ARG A C 1
ATOM 2873 O O . ARG A 1 364 ? -0.539 -24.406 -3.934 1 85.81 364 ARG A O 1
ATOM 2880 N N . GLN A 1 365 ? -0.23 -22.578 -2.732 1 89.81 365 GLN A N 1
ATOM 2881 C CA . GLN A 1 365 ? 0.833 -22.094 -3.607 1 89.81 365 GLN A CA 1
ATOM 2882 C C . GLN A 1 365 ? 2.133 -22.859 -3.363 1 89.81 365 GLN A C 1
ATOM 2884 O O . GLN A 1 365 ? 3.104 -22.703 -4.105 1 89.81 365 GLN A O 1
ATOM 2889 N N . SER A 1 366 ? 2.137 -23.781 -2.424 1 93.12 366 SER A N 1
ATOM 2890 C CA . SER A 1 366 ? 3.363 -24.484 -2.053 1 93.12 366 SER A CA 1
ATOM 2891 C C . SER A 1 366 ? 3.721 -25.547 -3.076 1 93.12 366 SER A C 1
ATOM 2893 O O . SER A 1 366 ? 4.789 -26.172 -2.994 1 93.12 366 SER A O 1
ATOM 2895 N N . TRP A 1 367 ? 2.861 -25.828 -4.055 1 93.75 367 TRP A N 1
ATOM 2896 C CA . TRP A 1 367 ? 3.227 -26.734 -5.125 1 93.75 367 TRP A CA 1
ATOM 2897 C C . TRP A 1 367 ? 4.527 -26.312 -5.793 1 93.75 367 TRP A C 1
ATOM 2899 O O . TRP A 1 367 ? 5.32 -27.141 -6.227 1 93.75 367 TRP A O 1
ATOM 2909 N N . TYR A 1 368 ? 4.715 -25.016 -5.898 1 95 368 TYR A N 1
ATOM 2910 C CA . TYR A 1 368 ? 5.914 -24.469 -6.52 1 95 368 TYR A CA 1
ATOM 2911 C C . TYR A 1 368 ? 7.168 -24.922 -5.773 1 95 368 TYR A C 1
ATOM 2913 O O . TYR A 1 368 ? 8.164 -25.297 -6.395 1 95 368 TYR A O 1
ATOM 2921 N N . GLN A 1 369 ? 7.121 -24.828 -4.449 1 94.38 369 GLN A N 1
ATOM 2922 C CA . GLN A 1 369 ? 8.273 -25.234 -3.65 1 94.38 369 GLN A CA 1
ATOM 2923 C C . GLN A 1 369 ? 8.602 -26.703 -3.865 1 94.38 369 GLN A C 1
ATOM 2925 O O . GLN A 1 369 ? 9.773 -27.078 -3.934 1 94.38 369 GLN A O 1
ATOM 2930 N N . SER A 1 370 ? 7.586 -27.484 -3.891 1 95.31 370 SER A N 1
ATOM 2931 C CA . SER A 1 370 ? 7.789 -28.906 -4.125 1 95.31 370 SER A CA 1
ATOM 2932 C C . SER A 1 370 ? 8.398 -29.172 -5.5 1 95.31 370 SER A C 1
ATOM 2934 O O . SER A 1 370 ? 9.367 -29.922 -5.629 1 95.31 370 SER A O 1
ATOM 2936 N N . ALA A 1 371 ? 7.906 -28.516 -6.477 1 96.38 371 ALA A N 1
ATOM 2937 C CA . ALA A 1 371 ? 8.445 -28.656 -7.828 1 96.38 371 ALA A CA 1
ATOM 2938 C C . ALA A 1 371 ? 9.891 -28.172 -7.895 1 96.38 371 ALA A C 1
ATOM 2940 O O . ALA A 1 371 ? 10.734 -28.797 -8.539 1 96.38 371 ALA A O 1
ATOM 2941 N N . ALA A 1 372 ? 10.18 -27.078 -7.246 1 95.38 372 ALA A N 1
ATOM 2942 C CA . ALA A 1 372 ? 11.516 -26.484 -7.27 1 95.38 372 ALA A CA 1
ATOM 2943 C C . ALA A 1 372 ? 12.539 -27.438 -6.66 1 95.38 372 ALA A C 1
ATOM 2945 O O . ALA A 1 372 ? 13.641 -27.594 -7.195 1 95.38 372 ALA A O 1
ATOM 2946 N N . ILE A 1 373 ? 12.203 -28.031 -5.543 1 95.75 373 ILE A N 1
ATOM 2947 C CA . ILE A 1 373 ? 13.109 -28.969 -4.891 1 95.75 373 ILE A CA 1
ATOM 2948 C C . ILE A 1 373 ? 13.266 -30.219 -5.746 1 95.75 373 ILE A C 1
ATOM 2950 O O . ILE A 1 373 ? 14.359 -30.781 -5.852 1 95.75 373 ILE A O 1
ATOM 2954 N N . GLN A 1 374 ? 12.227 -30.688 -6.32 1 96.5 374 GLN A N 1
ATOM 2955 C CA . GLN A 1 374 ? 12.273 -31.844 -7.199 1 96.5 374 GLN A CA 1
ATOM 2956 C C . GLN A 1 374 ? 13.172 -31.594 -8.406 1 96.5 374 GLN A C 1
ATOM 2958 O O . GLN A 1 374 ? 13.984 -32.438 -8.773 1 96.5 374 GLN A O 1
ATOM 2963 N N . TYR A 1 375 ? 13.008 -30.406 -9.016 1 97.44 375 TYR A N 1
ATOM 2964 C CA . TYR A 1 375 ? 13.914 -30.031 -10.094 1 97.44 375 TYR A CA 1
ATOM 2965 C C . TYR A 1 375 ? 15.359 -30 -9.617 1 97.44 375 TYR A C 1
ATOM 2967 O O . TYR A 1 375 ? 16.25 -30.5 -10.297 1 97.44 375 TYR A O 1
ATOM 2975 N N . HIS A 1 376 ? 15.547 -29.391 -8.477 1 95.5 376 HIS A N 1
ATOM 2976 C CA . HIS A 1 376 ? 16.906 -29.297 -7.941 1 95.5 376 HIS A CA 1
ATOM 2977 C C . HIS A 1 376 ? 17.547 -30.672 -7.797 1 95.5 376 HIS A C 1
ATOM 2979 O O . HIS A 1 376 ? 18.703 -30.859 -8.156 1 95.5 376 HIS A O 1
ATOM 2985 N N . VAL A 1 377 ? 16.797 -31.625 -7.32 1 94.69 377 VAL A N 1
ATOM 2986 C CA . VAL A 1 377 ? 17.297 -32.969 -7.086 1 94.69 377 VAL A CA 1
ATOM 2987 C C . VAL A 1 377 ? 17.672 -33.625 -8.414 1 94.69 377 VAL A C 1
ATOM 2989 O O . VAL A 1 377 ? 18.734 -34.25 -8.539 1 94.69 377 VAL A O 1
ATOM 2992 N N . VAL A 1 378 ? 16.922 -33.438 -9.367 1 94.81 378 VAL A N 1
ATOM 2993 C CA . VAL A 1 378 ? 17.125 -34.062 -10.664 1 94.81 378 VAL A CA 1
ATOM 2994 C C . VAL A 1 378 ? 18.234 -33.344 -11.422 1 94.81 378 VAL A C 1
ATOM 2996 O O . VAL A 1 378 ? 19.094 -34 -12.023 1 94.81 378 VAL A O 1
ATOM 2999 N N . PHE A 1 379 ? 18.312 -32.125 -11.336 1 96.94 379 PHE A N 1
ATOM 3000 C CA . PHE A 1 379 ? 19.172 -31.344 -12.227 1 96.94 379 PHE A CA 1
ATOM 3001 C C . PHE A 1 379 ? 20.562 -31.188 -11.648 1 96.94 379 PHE A C 1
ATOM 3003 O O . PHE A 1 379 ? 21.469 -30.688 -12.32 1 96.94 379 PHE A O 1
ATOM 3010 N N . VAL A 1 380 ? 20.734 -31.562 -10.398 1 94.75 380 VAL A N 1
ATOM 3011 C CA . VAL A 1 380 ? 22.109 -31.688 -9.891 1 94.75 380 VAL A CA 1
ATOM 3012 C C . VAL A 1 380 ? 22.875 -32.719 -10.711 1 94.75 380 VAL A C 1
ATOM 3014 O O . VAL A 1 380 ? 24.062 -32.531 -11 1 94.75 380 VAL A O 1
ATOM 3017 N N . VAL A 1 381 ? 22.156 -33.781 -11.133 1 92.75 381 VAL A N 1
ATOM 3018 C CA . VAL A 1 381 ? 22.766 -34.812 -11.969 1 92.75 381 VAL A CA 1
ATOM 3019 C C . VAL A 1 381 ? 23.109 -34.219 -13.344 1 92.75 381 VAL A C 1
ATOM 3021 O O . VAL A 1 381 ? 24.188 -34.469 -13.875 1 92.75 381 VAL A O 1
ATOM 3024 N N . ILE A 1 382 ? 22.25 -33.438 -13.828 1 95.62 382 ILE A N 1
ATOM 3025 C CA . ILE A 1 382 ? 22.5 -32.812 -15.125 1 95.62 382 ILE A CA 1
ATOM 3026 C C . ILE A 1 382 ? 23.641 -31.828 -15.016 1 95.62 382 ILE A C 1
ATOM 3028 O O . ILE A 1 382 ? 24.453 -31.703 -15.938 1 95.62 382 ILE A O 1
ATOM 3032 N N . LEU A 1 383 ? 23.719 -31.125 -13.922 1 95.88 383 LEU A N 1
ATOM 3033 C CA . LEU A 1 383 ? 24.812 -30.188 -13.672 1 95.88 383 LEU A CA 1
ATOM 3034 C C . LEU A 1 383 ? 26.156 -30.922 -13.703 1 95.88 383 LEU A C 1
ATOM 3036 O O . LEU A 1 383 ? 27.109 -30.438 -14.312 1 95.88 383 LEU A O 1
ATOM 3040 N N . LEU A 1 384 ? 26.203 -32.125 -13.117 1 93.62 384 LEU A N 1
ATOM 3041 C CA . LEU A 1 384 ? 27.438 -32.906 -13.086 1 93.62 384 LEU A CA 1
ATOM 3042 C C . LEU A 1 384 ? 27.812 -33.375 -14.484 1 93.62 384 LEU A C 1
ATOM 3044 O O . LEU A 1 384 ? 28.984 -33.375 -14.859 1 93.62 384 LEU A O 1
ATOM 3048 N N . MET A 1 385 ? 26.766 -33.75 -15.188 1 93.94 385 MET A N 1
ATOM 3049 C CA . MET A 1 385 ? 27.016 -34.188 -16.562 1 93.94 385 MET A CA 1
ATOM 3050 C C . MET A 1 385 ? 27.453 -33 -17.422 1 93.94 385 MET A C 1
ATOM 3052 O O . MET A 1 385 ? 28.328 -33.156 -18.297 1 93.94 385 MET A O 1
ATOM 3056 N N . LEU A 1 386 ? 26.859 -31.891 -17.203 1 95.06 386 LEU A N 1
ATOM 3057 C CA . LEU A 1 386 ? 27.219 -30.672 -17.906 1 95.06 386 LEU A CA 1
ATOM 3058 C C . LEU A 1 386 ? 28.656 -30.281 -17.641 1 95.06 386 LEU A C 1
ATOM 3060 O O . LEU A 1 386 ? 29.344 -29.766 -18.531 1 95.06 386 LEU A O 1
ATOM 3064 N N . PHE A 1 387 ? 29.094 -30.469 -16.438 1 93.69 387 PHE A N 1
ATOM 3065 C CA . PHE A 1 387 ? 30.453 -30.094 -16.047 1 93.69 387 PHE A CA 1
ATOM 3066 C C . PHE A 1 387 ? 31.469 -31.047 -16.656 1 93.69 387 PHE A C 1
ATOM 3068 O O . PHE A 1 387 ? 32.531 -30.625 -17.141 1 93.69 387 PHE A O 1
ATOM 3075 N N . ARG A 1 388 ? 31.234 -32.344 -16.688 1 92.31 388 ARG A N 1
ATOM 3076 C CA . ARG A 1 388 ? 32.156 -33.344 -17.172 1 92.31 388 ARG A CA 1
ATOM 3077 C C . ARG A 1 388 ? 32.156 -33.438 -18.688 1 92.31 388 ARG A C 1
ATOM 3079 O O . ARG A 1 388 ? 33.219 -33.5 -19.312 1 92.31 388 ARG A O 1
ATOM 3086 N N . TRP A 1 389 ? 30.906 -33.531 -19.156 1 95.19 389 TRP A N 1
ATOM 3087 C CA . TRP A 1 389 ? 30.703 -33.625 -20.594 1 95.19 389 TRP A CA 1
ATOM 3088 C C . TRP A 1 389 ? 29.75 -32.531 -21.094 1 95.19 389 TRP A C 1
ATOM 3090 O O . TRP A 1 389 ? 28.547 -32.781 -21.203 1 95.19 389 TRP A O 1
ATOM 3100 N N . HIS A 1 390 ? 30.234 -31.438 -21.5 1 94.88 390 HIS A N 1
ATOM 3101 C CA . HIS A 1 390 ? 29.469 -30.25 -21.828 1 94.88 390 HIS A CA 1
ATOM 3102 C C . HIS A 1 390 ? 28.344 -30.562 -22.812 1 94.88 390 HIS A C 1
ATOM 3104 O O . HIS A 1 390 ? 27.188 -30.25 -22.578 1 94.88 390 HIS A O 1
ATOM 3110 N N . LEU A 1 391 ? 28.672 -31.312 -23.875 1 96.06 391 LEU A N 1
ATOM 3111 C CA . LEU A 1 391 ? 27.719 -31.594 -24.938 1 96.06 391 LEU A CA 1
ATOM 3112 C C . LEU A 1 391 ? 26.641 -32.562 -24.469 1 96.06 391 LEU A C 1
ATOM 3114 O O . LEU A 1 391 ? 25.469 -32.406 -24.797 1 96.06 391 LEU A O 1
ATOM 3118 N N . VAL A 1 392 ? 27.016 -33.594 -23.734 1 95.88 392 VAL A N 1
ATOM 3119 C CA . VAL A 1 392 ? 26.078 -34.562 -23.234 1 95.88 392 VAL A CA 1
ATOM 3120 C C . VAL A 1 392 ? 25.109 -33.906 -22.25 1 95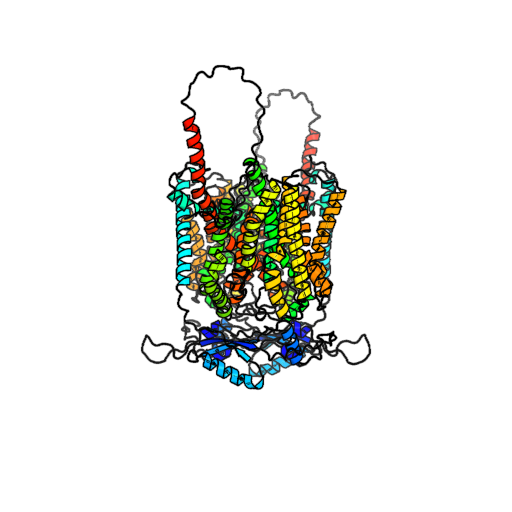.88 392 VAL A C 1
ATOM 3122 O O . VAL A 1 392 ? 23.906 -34.188 -22.266 1 95.88 392 VAL A O 1
ATOM 3125 N N . GLY A 1 393 ? 25.703 -33.062 -21.406 1 96.38 393 GLY A N 1
ATOM 3126 C CA . GLY A 1 393 ? 24.875 -32.344 -20.453 1 96.38 393 GLY A CA 1
ATOM 3127 C C . GLY A 1 393 ? 23.844 -31.453 -21.125 1 96.38 393 GLY A C 1
ATOM 3128 O O . GLY A 1 393 ? 22.672 -31.422 -20.719 1 96.38 393 GLY A O 1
ATOM 3129 N N . LEU A 1 394 ? 24.219 -30.781 -22.141 1 97.31 394 LEU A N 1
ATOM 3130 C CA . LEU A 1 394 ? 23.328 -29.891 -22.859 1 97.31 394 LEU A CA 1
ATOM 3131 C C . LEU A 1 394 ? 22.266 -30.672 -23.609 1 97.31 394 LEU A C 1
ATOM 3133 O O . LEU A 1 394 ? 21.094 -30.266 -23.672 1 97.31 394 LEU A O 1
ATOM 3137 N N . LEU A 1 395 ? 22.656 -31.797 -24.188 1 97.31 395 LEU A N 1
ATOM 3138 C CA . LEU A 1 395 ? 21.719 -32.625 -24.922 1 97.31 395 LEU A CA 1
ATOM 3139 C C . LEU A 1 395 ? 20.688 -33.25 -23.969 1 97.31 395 LEU A C 1
ATOM 3141 O O . LEU A 1 395 ? 19.5 -33.312 -24.297 1 97.31 395 LEU A O 1
ATOM 3145 N N . LEU A 1 396 ? 21.172 -33.719 -22.859 1 97.38 396 LEU A N 1
ATOM 3146 C CA . LEU A 1 396 ? 20.25 -34.25 -21.859 1 97.38 396 LEU A CA 1
ATOM 3147 C C . LEU A 1 396 ? 19.266 -33.188 -21.375 1 97.38 396 LEU A C 1
ATOM 3149 O O . LEU A 1 396 ? 18.078 -33.438 -21.219 1 97.38 396 LEU A O 1
ATOM 3153 N N . ASN A 1 397 ? 19.797 -32 -21.094 1 98.06 397 ASN A N 1
ATOM 3154 C CA . ASN A 1 397 ? 18.969 -30.875 -20.703 1 98.06 397 ASN A CA 1
ATOM 3155 C C . ASN A 1 397 ? 17.906 -30.578 -21.766 1 98.06 397 ASN A C 1
ATOM 3157 O O . ASN A 1 397 ? 16.734 -30.391 -21.438 1 98.06 397 ASN A O 1
ATOM 3161 N N . GLY A 1 398 ? 18.297 -30.531 -23.016 1 97.75 398 GLY A N 1
ATOM 3162 C CA . GLY A 1 398 ? 17.375 -30.312 -24.125 1 97.75 398 GLY A CA 1
ATOM 3163 C C . GLY A 1 398 ? 16.344 -31.422 -24.266 1 97.75 398 GLY A C 1
ATOM 3164 O O . GLY A 1 398 ? 15.172 -31.141 -24.547 1 97.75 398 GLY A O 1
ATOM 3165 N N . CYS A 1 399 ? 16.781 -32.625 -24.062 1 97.44 399 CYS A N 1
ATOM 3166 C CA . CYS A 1 399 ? 15.875 -33.781 -24.156 1 97.44 399 CYS A CA 1
ATOM 3167 C C . CYS A 1 399 ? 14.805 -33.719 -23.062 1 97.44 399 CYS A C 1
ATOM 3169 O O . CYS A 1 399 ? 13.625 -33.969 -23.344 1 97.44 399 CYS A O 1
ATOM 3171 N N . VAL A 1 400 ? 15.227 -33.406 -21.875 1 97.62 400 VAL A N 1
ATOM 3172 C CA . VAL A 1 400 ? 14.273 -33.312 -20.766 1 97.62 400 VAL A CA 1
ATOM 3173 C C . VAL A 1 400 ? 13.266 -32.219 -21.078 1 97.62 400 VAL A C 1
ATOM 3175 O O . VAL A 1 400 ? 12.062 -32.375 -20.828 1 97.62 400 VAL A O 1
ATOM 3178 N N . ALA A 1 401 ? 13.719 -31.047 -21.609 1 97.81 401 ALA A N 1
ATOM 3179 C CA . ALA A 1 401 ? 12.836 -29.953 -21.984 1 97.81 401 ALA A CA 1
ATOM 3180 C C . ALA A 1 401 ? 11.828 -30.391 -23.031 1 97.81 401 ALA A C 1
ATOM 3182 O O . ALA A 1 401 ? 10.633 -30.109 -22.922 1 97.81 401 ALA A O 1
ATOM 3183 N N . LEU A 1 402 ? 12.328 -31.125 -24.031 1 97.69 402 LEU A N 1
ATOM 3184 C CA . LEU A 1 402 ? 11.477 -31.562 -25.141 1 97.69 402 LEU A CA 1
ATOM 3185 C C . LEU A 1 402 ? 10.445 -32.562 -24.656 1 97.69 402 LEU A C 1
ATOM 3187 O O . LEU A 1 402 ? 9.297 -32.562 -25.109 1 97.69 402 LEU A O 1
ATOM 3191 N N . VAL A 1 403 ? 10.859 -33.438 -23.766 1 97.12 403 VAL A N 1
ATOM 3192 C CA . VAL A 1 403 ? 9.93 -34.438 -23.219 1 97.12 403 VAL A CA 1
ATOM 3193 C C . VAL A 1 403 ? 8.844 -33.719 -22.422 1 97.12 403 VAL A C 1
ATOM 3195 O O . VAL A 1 403 ? 7.664 -34.062 -22.5 1 97.12 403 VAL A O 1
ATOM 3198 N N . GLY A 1 404 ? 9.258 -32.75 -21.609 1 97 404 GLY A N 1
ATOM 3199 C CA . GLY A 1 404 ? 8.281 -31.984 -20.875 1 97 404 GLY A CA 1
ATOM 3200 C C . GLY A 1 404 ? 7.297 -31.25 -21.766 1 97 404 GLY A C 1
ATOM 3201 O O . GLY A 1 404 ? 6.086 -31.281 -21.516 1 97 404 GLY A O 1
ATOM 3202 N N . ILE A 1 405 ? 7.789 -30.641 -22.828 1 97.5 405 ILE A N 1
ATOM 3203 C CA . ILE A 1 405 ? 6.973 -29.891 -23.781 1 97.5 405 ILE A CA 1
ATOM 3204 C C . ILE A 1 405 ? 6.004 -30.844 -24.484 1 97.5 405 ILE A C 1
ATOM 3206 O O . ILE A 1 405 ? 4.805 -30.562 -24.562 1 97.5 405 ILE A O 1
ATOM 3210 N N . ALA A 1 406 ? 6.555 -32 -24.938 1 97.31 406 ALA A N 1
ATOM 3211 C CA . ALA A 1 406 ? 5.738 -32.969 -25.641 1 97.31 406 ALA A CA 1
ATOM 3212 C C . ALA A 1 406 ? 4.672 -33.562 -24.734 1 97.31 406 ALA A C 1
ATOM 3214 O O . ALA A 1 406 ? 3.521 -33.75 -25.141 1 97.31 406 ALA A O 1
ATOM 3215 N N . TYR A 1 407 ? 5.043 -33.875 -23.547 1 97.19 407 TYR A N 1
ATOM 3216 C CA . TYR A 1 407 ? 4.098 -34.438 -22.594 1 97.19 407 TYR A CA 1
ATOM 3217 C C . TYR A 1 407 ? 2.936 -33.5 -22.344 1 97.19 407 TYR A C 1
ATOM 3219 O O . TYR A 1 407 ? 1.774 -33.906 -22.344 1 97.19 407 TYR A O 1
ATOM 3227 N N . THR A 1 408 ? 3.209 -32.25 -22.156 1 97.44 408 THR A N 1
ATOM 3228 C CA . THR A 1 408 ? 2.182 -31.234 -21.906 1 97.44 408 THR A CA 1
ATOM 3229 C C . THR A 1 408 ? 1.257 -31.094 -23.109 1 97.44 408 THR A C 1
ATOM 3231 O O . THR A 1 408 ? 0.034 -31.078 -22.969 1 97.44 408 THR A O 1
ATOM 3234 N N . GLY A 1 409 ? 1.858 -31.031 -24.328 1 97.31 409 GLY A N 1
ATOM 3235 C CA . GLY A 1 409 ? 1.06 -30.922 -25.531 1 97.31 409 GLY A CA 1
ATOM 3236 C C . GLY A 1 409 ? 0.125 -32.094 -25.75 1 97.31 409 GLY A C 1
ATOM 3237 O O . GLY A 1 409 ? -1.048 -31.922 -26.078 1 97.31 409 GLY A O 1
ATOM 3238 N N . ILE A 1 410 ? 0.636 -33.281 -25.516 1 97.31 410 ILE A N 1
ATOM 3239 C CA . ILE A 1 410 ? -0.143 -34.5 -25.719 1 97.31 410 ILE A CA 1
ATOM 3240 C C . ILE A 1 410 ? -1.279 -34.562 -24.703 1 97.31 410 ILE A C 1
ATOM 3242 O O . ILE A 1 410 ? -2.416 -34.875 -25.047 1 97.31 410 ILE A O 1
ATOM 3246 N N . LEU A 1 411 ? -1.016 -34.219 -23.453 1 96.25 411 LEU A N 1
ATOM 3247 C CA . LEU A 1 411 ? -2.023 -34.25 -22.406 1 96.25 411 LEU A CA 1
ATOM 3248 C C . LEU A 1 411 ? -3.146 -33.25 -22.688 1 96.25 411 LEU A C 1
ATOM 3250 O O . LEU A 1 411 ? -4.324 -33.594 -22.547 1 96.25 411 LEU A O 1
ATOM 3254 N N . VAL A 1 412 ? -2.818 -32.031 -23.109 1 95.88 412 VAL A N 1
ATOM 3255 C CA . VAL A 1 412 ? -3.805 -30.984 -23.375 1 95.88 412 VAL A CA 1
ATOM 3256 C C . VAL A 1 412 ? -4.633 -31.375 -24.609 1 95.88 412 VAL A C 1
ATOM 3258 O O . VAL A 1 412 ? -5.852 -31.172 -24.625 1 95.88 412 VAL A O 1
ATOM 3261 N N . TYR A 1 413 ? -3.965 -31.984 -25.625 1 96.19 413 TYR A N 1
ATOM 3262 C CA . TYR A 1 413 ? -4.66 -32.375 -26.844 1 96.19 413 TYR A CA 1
ATOM 3263 C C . TYR A 1 413 ? -5.621 -33.531 -26.562 1 96.19 413 TYR A C 1
ATOM 3265 O O . TYR A 1 413 ? -6.781 -33.5 -26.984 1 96.19 413 TYR A O 1
ATOM 3273 N N . LYS A 1 414 ? -5.223 -34.5 -25.859 1 95.69 414 LYS A N 1
ATOM 3274 C CA . LYS A 1 414 ? -6.012 -35.719 -25.594 1 95.69 414 LYS A CA 1
ATOM 3275 C C . LYS A 1 414 ? -7.242 -35.375 -24.75 1 95.69 414 LYS A C 1
ATOM 3277 O O . LYS A 1 414 ? -8.328 -35.938 -24.984 1 95.69 414 LYS A O 1
ATOM 3282 N N . ASN A 1 415 ? -7.117 -34.469 -23.781 1 92.75 415 ASN A N 1
ATOM 3283 C CA . ASN A 1 415 ? -8.211 -34.156 -22.859 1 92.75 415 ASN A CA 1
ATOM 3284 C C . ASN A 1 415 ? -8.953 -32.906 -23.25 1 92.75 415 ASN A C 1
ATOM 3286 O O . ASN A 1 415 ? -9.883 -32.469 -22.562 1 92.75 415 ASN A O 1
ATOM 3290 N N . ALA A 1 416 ? -8.555 -32.25 -24.297 1 90.31 416 ALA A N 1
ATOM 3291 C CA . ALA A 1 416 ? -9.18 -31.047 -24.797 1 90.31 416 ALA A CA 1
ATOM 3292 C C . ALA A 1 416 ? -9.219 -29.953 -23.719 1 90.31 416 ALA A C 1
ATOM 3294 O O . ALA A 1 416 ? -10.258 -29.344 -23.484 1 90.31 416 ALA A O 1
ATOM 3295 N N . TYR A 1 417 ? -8.125 -29.844 -23.047 1 91.31 417 TYR A N 1
ATOM 3296 C CA . TYR A 1 417 ? -8 -28.797 -22.031 1 91.31 417 TYR A CA 1
ATOM 3297 C C . TYR A 1 417 ? -7.828 -27.438 -22.688 1 91.31 417 TYR A C 1
ATOM 3299 O O . TYR A 1 417 ? -7.449 -27.344 -23.859 1 91.31 417 TYR A O 1
ATOM 3307 N N . PRO A 1 418 ? -8.258 -26.344 -21.984 1 89.31 418 PRO A N 1
ATOM 3308 C CA . PRO A 1 418 ? -7.945 -25.016 -22.484 1 89.31 418 PRO A CA 1
ATOM 3309 C C . PRO A 1 418 ? -6.441 -24.75 -22.562 1 89.31 418 PRO A C 1
ATOM 3311 O O . PRO A 1 418 ? -5.652 -25.484 -21.969 1 89.31 418 PRO A O 1
ATOM 3314 N N . PRO A 1 419 ? -6.066 -23.781 -23.344 1 91.75 419 PRO A N 1
ATOM 3315 C CA . PRO A 1 419 ? -4.641 -23.516 -23.531 1 91.75 419 PRO A CA 1
ATOM 3316 C C . PRO A 1 419 ? -3.953 -23.062 -22.234 1 91.75 419 PRO A C 1
ATOM 3318 O O . PRO A 1 419 ? -2.762 -23.328 -22.047 1 91.75 419 PRO A O 1
ATOM 3321 N N . THR A 1 420 ? -4.582 -22.359 -21.406 1 90.94 420 THR A N 1
ATOM 3322 C CA . THR A 1 420 ? -4.082 -21.891 -20.109 1 90.94 420 THR A CA 1
ATOM 3323 C C . THR A 1 420 ? -5.238 -21.562 -19.172 1 90.94 420 THR A C 1
ATOM 3325 O O . THR A 1 420 ? -6.391 -21.875 -19.469 1 90.94 420 THR A O 1
ATOM 3328 N N . ILE A 1 421 ? -4.949 -21.078 -18.031 1 84.38 421 ILE A N 1
ATOM 3329 C CA . ILE A 1 421 ? -5.988 -20.641 -17.094 1 84.38 421 ILE A CA 1
ATOM 3330 C C . ILE A 1 421 ? -6.582 -19.312 -17.562 1 84.38 421 ILE A C 1
ATOM 3332 O O . ILE A 1 421 ? -5.902 -18.281 -17.547 1 84.38 421 ILE A O 1
ATOM 3336 N N . MET A 1 422 ? -7.762 -19.375 -18.078 1 79.44 422 MET A N 1
ATOM 3337 C CA . MET A 1 422 ? -8.422 -18.188 -18.625 1 79.44 422 MET A CA 1
ATOM 3338 C C . MET A 1 422 ? -9.758 -17.938 -17.938 1 79.44 422 MET A C 1
ATOM 3340 O O . MET A 1 422 ? -10.344 -18.859 -17.359 1 79.44 422 MET A O 1
ATOM 3344 N N . ILE A 1 423 ? -10.195 -16.719 -18 1 71.44 423 ILE A N 1
ATOM 3345 C CA . ILE A 1 423 ? -11.453 -16.312 -17.375 1 71.44 423 ILE A CA 1
ATOM 3346 C C . ILE A 1 423 ? -12.625 -16.891 -18.172 1 71.44 423 ILE A C 1
ATOM 3348 O O . ILE A 1 423 ? -13.531 -17.5 -17.594 1 71.44 423 ILE A O 1
ATOM 3352 N N . ALA A 1 424 ? -12.57 -16.672 -19.469 1 64.19 424 ALA A N 1
ATOM 3353 C CA . ALA A 1 424 ? -13.703 -17.031 -20.312 1 64.19 424 ALA A CA 1
ATOM 3354 C C . ALA A 1 424 ? -13.617 -18.5 -20.75 1 64.19 424 ALA A C 1
ATOM 3356 O O . ALA A 1 424 ? -12.969 -18.812 -21.75 1 64.19 424 ALA A O 1
ATOM 3357 N N . VAL A 1 425 ? -13.773 -19.422 -19.719 1 62.88 425 VAL A N 1
ATOM 3358 C CA . VAL A 1 425 ? -13.766 -20.828 -20.094 1 62.88 425 VAL A CA 1
ATOM 3359 C C . VAL A 1 425 ? -15.188 -21.391 -20.047 1 62.88 425 VAL A C 1
ATOM 3361 O O . VAL A 1 425 ? -16 -20.953 -19.234 1 62.88 425 VAL A O 1
ATOM 3364 N N . ARG A 1 426 ? -15.367 -22.141 -20.969 1 57.34 426 ARG A N 1
ATOM 3365 C CA . ARG A 1 426 ? -16.703 -22.703 -21.125 1 57.34 426 ARG A CA 1
ATOM 3366 C C . ARG A 1 426 ? -17.016 -23.703 -20 1 57.34 426 ARG A C 1
ATOM 3368 O O . ARG A 1 426 ? -18.141 -23.75 -19.516 1 57.34 426 ARG A O 1
ATOM 3375 N N . ASP A 1 427 ? -15.938 -24.453 -19.609 1 63.41 427 ASP A N 1
ATOM 3376 C CA . ASP A 1 427 ? -16.125 -25.531 -18.641 1 63.41 427 ASP A CA 1
ATOM 3377 C C . ASP A 1 427 ? -15.227 -25.359 -17.438 1 63.41 427 ASP A C 1
ATOM 3379 O O . ASP A 1 427 ? -14 -25.469 -17.531 1 63.41 427 ASP A O 1
ATOM 3383 N N . LEU A 1 428 ? -15.836 -25.047 -16.25 1 65.75 428 LEU A N 1
ATOM 3384 C CA . LEU A 1 428 ? -15.078 -24.828 -15.023 1 65.75 428 LEU A CA 1
ATOM 3385 C C . LEU A 1 428 ? -14.375 -26.094 -14.57 1 65.75 428 LEU A C 1
ATOM 3387 O O . LEU A 1 428 ? -13.289 -26.047 -13.992 1 65.75 428 LEU A O 1
ATOM 3391 N N . SER A 1 429 ? -15.078 -27.234 -14.836 1 70.81 429 SER A N 1
ATOM 3392 C CA . SER A 1 429 ? -14.461 -28.516 -14.469 1 70.81 429 SER A CA 1
ATOM 3393 C C . SER A 1 429 ? -13.148 -28.719 -15.211 1 70.81 429 SER A C 1
ATOM 3395 O O . SER A 1 429 ? -12.172 -29.203 -14.641 1 70.81 429 SER A O 1
ATOM 3397 N N . SER A 1 430 ? -13.203 -28.25 -16.438 1 75.56 430 SER A N 1
ATOM 3398 C CA . SER A 1 430 ? -11.992 -28.359 -17.25 1 75.56 430 SER A CA 1
ATOM 3399 C C . SER A 1 430 ? -10.891 -27.438 -16.734 1 75.56 430 SER A C 1
ATOM 3401 O O . SER A 1 430 ? -9.711 -27.797 -16.766 1 75.56 430 SER A O 1
ATOM 3403 N N . LEU A 1 431 ? -11.289 -26.359 -16.156 1 76.81 431 LEU A N 1
ATOM 3404 C CA . LEU A 1 431 ? -10.312 -25.422 -15.609 1 76.81 431 LEU A CA 1
ATOM 3405 C C . LEU A 1 431 ? -9.68 -25.969 -14.344 1 76.81 431 LEU A C 1
ATOM 3407 O O . LEU A 1 431 ? -8.469 -25.828 -14.133 1 76.81 431 LEU A O 1
ATOM 3411 N N . TYR A 1 432 ? -10.508 -26.578 -13.586 1 77.81 432 TYR A N 1
ATOM 3412 C CA . TYR A 1 432 ? -10 -27.203 -12.367 1 77.81 432 TYR A CA 1
ATOM 3413 C C . TYR A 1 432 ? -9.023 -28.328 -12.688 1 77.81 432 TYR A C 1
ATOM 3415 O O . TYR A 1 432 ? -7.965 -28.438 -12.07 1 77.81 432 TYR A O 1
ATOM 3423 N N . GLU A 1 433 ? -9.375 -29.125 -13.641 1 84.12 433 GLU A N 1
ATOM 3424 C CA . GLU A 1 433 ? -8.508 -30.234 -14.039 1 84.12 433 GLU A CA 1
ATOM 3425 C C . GLU A 1 433 ? -7.211 -29.719 -14.664 1 84.12 433 GLU A C 1
ATOM 3427 O O . GLU A 1 433 ? -6.141 -30.297 -14.438 1 84.12 433 GLU A O 1
ATOM 3432 N N . PHE A 1 434 ? -7.371 -28.719 -15.398 1 87.75 434 PHE A N 1
ATOM 3433 C CA . PHE A 1 434 ? -6.176 -28.125 -15.977 1 87.75 434 PHE A CA 1
ATOM 3434 C C . PHE A 1 434 ? -5.227 -27.641 -14.883 1 87.75 434 PHE A C 1
ATOM 3436 O O . PHE A 1 434 ? -4.016 -27.859 -14.969 1 87.75 434 PHE A O 1
ATOM 3443 N N . GLY A 1 435 ? -5.816 -27.047 -13.891 1 87.69 435 GLY A N 1
ATOM 3444 C CA . GLY A 1 435 ? -5.012 -26.562 -12.781 1 87.69 435 GLY A CA 1
ATOM 3445 C C . GLY A 1 435 ? -4.309 -27.656 -12.016 1 87.69 435 GLY A C 1
ATOM 3446 O O . GLY A 1 435 ? -3.129 -27.531 -11.68 1 87.69 435 GLY A O 1
ATOM 3447 N N . THR A 1 436 ? -4.953 -28.766 -11.859 1 87.38 436 THR A N 1
ATOM 3448 C CA . THR A 1 436 ? -4.422 -29.844 -11.023 1 87.38 436 THR A CA 1
ATOM 3449 C C . THR A 1 436 ? -3.508 -30.75 -11.836 1 87.38 436 THR A C 1
ATOM 3451 O O . THR A 1 436 ? -2.482 -31.219 -11.336 1 87.38 436 THR A O 1
ATOM 3454 N N . GLU A 1 437 ? -3.789 -30.859 -13.133 1 89.94 437 GLU A N 1
ATOM 3455 C CA . GLU A 1 437 ? -3.068 -31.875 -13.906 1 89.94 437 GLU A CA 1
ATOM 3456 C C . GLU A 1 437 ? -2.023 -31.234 -14.812 1 89.94 437 GLU A C 1
ATOM 3458 O O . GLU A 1 437 ? -1.007 -31.859 -15.133 1 89.94 437 GLU A O 1
ATOM 3463 N N . VAL A 1 438 ? -2.301 -30.062 -15.188 1 92.56 438 VAL A N 1
ATOM 3464 C CA . VAL A 1 438 ? -1.427 -29.484 -16.203 1 92.56 438 VAL A CA 1
ATOM 3465 C C . VAL A 1 438 ? -0.628 -28.328 -15.617 1 92.56 438 VAL A C 1
ATOM 3467 O O . VAL A 1 438 ? 0.396 -27.922 -16.172 1 92.56 438 VAL A O 1
ATOM 3470 N N . TYR A 1 439 ? -1.001 -27.859 -14.5 1 92 439 TYR A N 1
ATOM 3471 C CA . TYR A 1 439 ? -0.321 -26.688 -13.984 1 92 439 TYR A CA 1
ATOM 3472 C C . TYR A 1 439 ? 0.536 -27.031 -12.773 1 92 439 TYR A C 1
ATOM 3474 O O . TYR A 1 439 ? 1.719 -26.688 -12.719 1 92 439 TYR A O 1
ATOM 3482 N N . ILE A 1 440 ? 0.035 -27.797 -11.828 1 92.06 440 ILE A N 1
ATOM 3483 C CA . ILE A 1 440 ? 0.654 -27.969 -10.523 1 92.06 440 ILE A CA 1
ATOM 3484 C C . ILE A 1 440 ? 1.74 -29.047 -10.609 1 92.06 440 ILE A C 1
ATOM 3486 O O . ILE A 1 440 ? 2.746 -28.984 -9.906 1 92.06 440 ILE A O 1
ATOM 3490 N N . LYS A 1 441 ? 1.63 -30 -11.531 1 93.38 441 LYS A N 1
ATOM 3491 C CA . LYS A 1 441 ? 2.611 -31.078 -11.633 1 93.38 441 LYS A CA 1
ATOM 3492 C C . LYS A 1 441 ? 3.918 -30.578 -12.242 1 93.38 441 LYS A C 1
ATOM 3494 O O . LYS A 1 441 ? 3.908 -29.719 -13.125 1 93.38 441 LYS A O 1
ATOM 3499 N N . PRO A 1 442 ? 5.016 -31.016 -11.758 1 92.56 442 PRO A N 1
ATOM 3500 C CA . PRO A 1 442 ? 6.324 -30.469 -12.133 1 92.56 442 PRO A CA 1
ATOM 3501 C C . PRO A 1 442 ? 6.672 -30.719 -13.602 1 92.56 442 PRO A C 1
ATOM 3503 O O . PRO A 1 442 ? 7.52 -30.016 -14.164 1 92.56 442 PRO A O 1
ATOM 3506 N N . PHE A 1 443 ? 6.02 -31.578 -14.344 1 93.12 443 PHE A N 1
ATOM 3507 C CA . PHE A 1 443 ? 6.379 -32 -15.695 1 93.12 443 PHE A CA 1
ATOM 3508 C C . PHE A 1 443 ? 6.121 -30.859 -16.688 1 93.12 443 PHE A C 1
ATOM 3510 O O . PHE A 1 443 ? 6.734 -30.812 -17.75 1 93.12 443 PHE A O 1
ATOM 3517 N N . HIS A 1 444 ? 5.348 -29.969 -16.297 1 94.81 444 HIS A N 1
ATOM 3518 C CA . HIS A 1 444 ? 4.852 -28.984 -17.25 1 94.81 444 HIS A CA 1
ATOM 3519 C C . HIS A 1 444 ? 5.695 -27.719 -17.219 1 94.81 444 HIS A C 1
ATOM 3521 O O . HIS A 1 444 ? 5.652 -26.922 -18.156 1 94.81 444 HIS A O 1
ATOM 3527 N N . HIS A 1 445 ? 6.438 -27.469 -16.156 1 97.19 445 HIS A N 1
ATOM 3528 C CA . HIS A 1 445 ? 7.238 -26.266 -16 1 97.19 445 HIS A CA 1
ATOM 3529 C C . HIS A 1 445 ? 8.719 -26.547 -16.219 1 97.19 445 HIS A C 1
ATOM 3531 O O . HIS A 1 445 ? 9.555 -25.656 -16.109 1 97.19 445 HIS A O 1
ATOM 3537 N N . VAL A 1 446 ? 9.102 -27.797 -16.531 1 97.69 446 VAL A N 1
ATOM 3538 C CA . VAL A 1 446 ? 10.492 -28.234 -16.594 1 97.69 446 VAL A CA 1
ATOM 3539 C C . VAL A 1 446 ? 11.203 -27.5 -17.734 1 97.69 446 VAL A C 1
ATOM 3541 O O . VAL A 1 446 ? 12.406 -27.234 -17.656 1 97.69 446 VAL A O 1
ATOM 3544 N N . GLY A 1 447 ? 10.445 -27.172 -18.797 1 97.88 447 GLY A N 1
ATOM 3545 C CA . GLY A 1 447 ? 11.039 -26.422 -19.906 1 97.88 447 GLY A CA 1
ATOM 3546 C C . GLY A 1 447 ? 11.672 -25.125 -19.469 1 97.88 447 GLY A C 1
ATOM 3547 O O . GLY A 1 447 ? 12.766 -24.781 -19.922 1 97.88 447 GLY A O 1
ATOM 3548 N N . ALA A 1 448 ? 11 -24.375 -18.641 1 98.38 448 ALA A N 1
ATOM 3549 C CA . ALA A 1 448 ? 11.523 -23.094 -18.156 1 98.38 448 ALA A CA 1
ATOM 3550 C C . ALA A 1 448 ? 12.797 -23.312 -17.328 1 98.38 448 ALA A C 1
ATOM 3552 O O . ALA A 1 448 ? 13.742 -22.531 -17.438 1 98.38 448 ALA A O 1
ATOM 3553 N N . TYR A 1 449 ? 12.836 -24.328 -16.516 1 98.56 449 TYR A N 1
ATOM 3554 C CA . TYR A 1 449 ? 14.016 -24.656 -15.719 1 98.56 449 TYR A CA 1
ATOM 3555 C C . TYR A 1 449 ? 15.195 -25.016 -16.609 1 98.56 449 TYR A C 1
ATOM 3557 O O . TYR A 1 449 ? 16.312 -24.562 -16.375 1 98.56 449 TYR A O 1
ATOM 3565 N N . CYS A 1 450 ? 14.938 -25.797 -17.672 1 98.69 450 CYS A N 1
ATOM 3566 C CA . CYS A 1 450 ? 15.977 -26.203 -18.609 1 98.69 450 CYS A CA 1
ATOM 3567 C C . CYS A 1 450 ? 16.562 -25 -19.328 1 98.69 450 CYS A C 1
ATOM 3569 O O . CYS A 1 450 ? 17.781 -24.938 -19.562 1 98.69 450 CYS A O 1
ATOM 3571 N N . VAL A 1 451 ? 15.695 -24.094 -19.672 1 98.62 451 VAL A N 1
ATOM 3572 C CA . VAL A 1 451 ? 16.188 -22.875 -20.297 1 98.62 451 VAL A CA 1
ATOM 3573 C C . VAL A 1 451 ? 17.109 -22.125 -19.328 1 98.62 451 VAL A C 1
ATOM 3575 O O . VAL A 1 451 ? 18.141 -21.594 -19.734 1 98.62 451 VAL A O 1
ATOM 3578 N N . GLY A 1 452 ? 16.719 -22.094 -18.062 1 98.69 452 GLY A N 1
ATOM 3579 C CA . GLY A 1 452 ? 17.578 -21.5 -17.047 1 98.69 452 GLY A CA 1
ATOM 3580 C C . GLY A 1 452 ? 18.938 -22.156 -16.969 1 98.69 452 GLY A C 1
ATOM 3581 O O . GLY A 1 452 ? 19.969 -21.469 -16.906 1 98.69 452 GLY A O 1
ATOM 3582 N N . VAL A 1 453 ? 18.984 -23.453 -17.031 1 98.38 453 VAL A N 1
ATOM 3583 C CA . VAL A 1 453 ? 20.219 -24.203 -16.969 1 98.38 453 VAL A CA 1
ATOM 3584 C C . VAL A 1 453 ? 21.094 -23.875 -18.188 1 98.38 453 VAL A C 1
ATOM 3586 O O . VAL A 1 453 ? 22.297 -23.625 -18.047 1 98.38 453 VAL A O 1
ATOM 3589 N N . ALA A 1 454 ? 20.469 -23.812 -19.312 1 98.06 454 ALA A N 1
ATOM 3590 C CA . ALA A 1 454 ? 21.203 -23.516 -20.547 1 98.06 454 ALA A CA 1
ATOM 3591 C C . ALA A 1 454 ? 21.812 -22.125 -20.5 1 98.06 454 ALA A C 1
ATOM 3593 O O . ALA A 1 454 ? 22.984 -21.938 -20.844 1 98.06 454 ALA A O 1
ATOM 3594 N N . PHE A 1 455 ? 21.047 -21.188 -20.078 1 97.19 455 PHE A N 1
ATOM 3595 C CA . PHE A 1 455 ? 21.547 -19.812 -20 1 97.19 455 PHE A CA 1
ATOM 3596 C C . PHE A 1 455 ? 22.594 -19.672 -18.891 1 97.19 455 PHE A C 1
ATOM 3598 O O . PHE A 1 455 ? 23.516 -18.875 -19 1 97.19 455 PHE A O 1
ATOM 3605 N N . GLY A 1 456 ? 22.344 -20.391 -17.781 1 96.94 456 GLY A N 1
ATOM 3606 C CA . GLY A 1 456 ? 23.375 -20.438 -16.766 1 96.94 456 GLY A CA 1
ATOM 3607 C C . GLY A 1 456 ? 24.719 -20.922 -17.281 1 96.94 456 GLY A C 1
ATOM 3608 O O . GLY A 1 456 ? 25.75 -20.344 -16.984 1 96.94 456 GLY A O 1
ATOM 3609 N N . PHE A 1 457 ? 24.672 -21.938 -18.062 1 96.69 457 PHE A N 1
ATOM 3610 C CA . PHE A 1 457 ? 25.875 -22.5 -18.672 1 96.69 457 PHE A CA 1
ATOM 3611 C C . PHE A 1 457 ? 26.5 -21.5 -19.641 1 96.69 457 PHE A C 1
ATOM 3613 O O . PHE A 1 457 ? 27.719 -21.344 -19.672 1 96.69 457 PHE A O 1
ATOM 3620 N N . LEU A 1 458 ? 25.656 -20.875 -20.359 1 94.94 458 LEU A N 1
ATOM 3621 C CA . LEU A 1 458 ? 26.141 -19.875 -21.297 1 94.94 458 LEU A CA 1
ATOM 3622 C C . LEU A 1 458 ? 26.891 -18.766 -20.562 1 94.94 458 LEU A C 1
ATOM 3624 O O . LEU A 1 458 ? 27.953 -18.328 -21 1 94.94 458 LEU A O 1
ATOM 3628 N N . LEU A 1 459 ? 26.438 -18.328 -19.469 1 94 459 LEU A N 1
ATOM 3629 C CA . LEU A 1 459 ? 27 -17.203 -18.719 1 94 459 LEU A CA 1
ATOM 3630 C C . LEU A 1 459 ? 28.312 -17.594 -18.062 1 94 459 LEU A C 1
ATOM 3632 O O . LEU A 1 459 ? 29.219 -16.766 -17.922 1 94 459 LEU A O 1
ATOM 3636 N N . VAL A 1 460 ? 28.422 -18.859 -17.609 1 92.88 460 VAL A N 1
ATOM 3637 C CA . VAL A 1 460 ? 29.641 -19.266 -16.938 1 92.88 460 VAL A CA 1
ATOM 3638 C C . VAL A 1 460 ? 30.734 -19.531 -17.953 1 92.88 460 VAL A C 1
ATOM 3640 O O . VAL A 1 460 ? 31.922 -19.281 -17.688 1 92.88 460 VAL A O 1
ATOM 3643 N N . LYS A 1 461 ? 30.359 -19.969 -19.078 1 92.25 461 LYS A N 1
ATOM 3644 C CA . LYS A 1 461 ? 31.344 -20.281 -20.125 1 92.25 461 LYS A CA 1
ATOM 3645 C C . LYS A 1 461 ? 31.766 -19.016 -20.875 1 92.25 461 LYS A C 1
ATOM 3647 O O . LYS A 1 461 ? 32.906 -18.891 -21.281 1 92.25 461 LYS A O 1
ATOM 3652 N N . HIS A 1 462 ? 30.797 -18.125 -20.984 1 89.25 462 HIS A N 1
ATOM 3653 C CA . HIS A 1 462 ? 31.062 -16.922 -21.75 1 89.25 462 HIS A CA 1
ATOM 3654 C C . HIS A 1 462 ? 30.734 -15.672 -20.953 1 89.25 462 HIS A C 1
ATOM 3656 O O . HIS A 1 462 ? 29.828 -14.914 -21.312 1 89.25 462 HIS A O 1
ATOM 3662 N N . LYS A 1 463 ? 31.484 -15.344 -19.984 1 79.12 463 LYS A N 1
ATOM 3663 C CA . LYS A 1 463 ? 31.234 -14.234 -19.062 1 79.12 463 LYS A CA 1
ATOM 3664 C C . LYS A 1 463 ? 31.359 -12.891 -19.781 1 79.12 463 LYS A C 1
ATOM 3666 O O . LYS A 1 463 ? 30.641 -11.938 -19.453 1 79.12 463 LYS A O 1
ATOM 3671 N N . ASN A 1 464 ? 32.25 -12.789 -20.781 1 81.75 464 ASN A N 1
ATOM 3672 C CA . ASN A 1 464 ? 32.531 -11.523 -21.469 1 81.75 464 ASN A CA 1
ATOM 3673 C C . ASN A 1 464 ? 31.984 -11.531 -22.891 1 81.75 464 ASN A C 1
ATOM 3675 O O . ASN A 1 464 ? 32.594 -10.914 -23.781 1 81.75 464 ASN A O 1
ATOM 3679 N N . LEU A 1 465 ? 30.938 -12.172 -22.984 1 84.75 465 LEU A N 1
ATOM 3680 C CA . LEU A 1 465 ? 30.344 -12.281 -24.312 1 84.75 465 LEU A CA 1
ATOM 3681 C C . LEU A 1 465 ? 29.844 -10.93 -24.812 1 84.75 465 LEU A C 1
ATOM 3683 O O . LEU A 1 465 ? 29.094 -10.242 -24.109 1 84.75 465 LEU A O 1
ATOM 3687 N N . LYS A 1 466 ? 30.438 -10.43 -25.891 1 88.81 466 LYS A N 1
ATOM 3688 C CA . LYS A 1 466 ? 29.984 -9.219 -26.562 1 88.81 466 LYS A CA 1
ATOM 3689 C C . LYS A 1 466 ? 29.359 -9.531 -27.906 1 88.81 466 LYS A C 1
ATOM 3691 O O . LYS A 1 466 ? 29.969 -10.203 -28.75 1 88.81 466 LYS A O 1
ATOM 3696 N N . PHE A 1 467 ? 28.156 -9.188 -28.047 1 89.38 467 PHE A N 1
ATOM 3697 C CA . PHE A 1 467 ? 27.422 -9.492 -29.266 1 89.38 467 PHE A CA 1
ATOM 3698 C C . PHE A 1 467 ? 27.562 -8.359 -30.281 1 89.38 467 PHE A C 1
ATOM 3700 O O . PHE A 1 467 ? 27.719 -7.199 -29.906 1 89.38 467 PHE A O 1
ATOM 3707 N N . HIS A 1 468 ? 27.547 -8.742 -31.547 1 91.88 468 HIS A N 1
ATOM 3708 C CA . HIS A 1 468 ? 27.453 -7.77 -32.625 1 91.88 468 HIS A CA 1
ATOM 3709 C C . HIS A 1 468 ? 26.156 -6.98 -32.531 1 91.88 468 HIS A C 1
ATOM 3711 O O . HIS A 1 468 ? 25.125 -7.523 -32.156 1 91.88 468 HIS A O 1
ATOM 3717 N N . PRO A 1 469 ? 26.188 -5.758 -32.844 1 90 469 PRO A N 1
ATOM 3718 C CA . PRO A 1 469 ? 25 -4.91 -32.719 1 90 469 PRO A CA 1
ATOM 3719 C C . PRO A 1 469 ? 23.781 -5.484 -33.406 1 90 469 PRO A C 1
ATOM 3721 O O . PRO A 1 469 ? 22.656 -5.332 -32.938 1 90 469 PRO A O 1
ATOM 3724 N N . LEU A 1 470 ? 24 -6.117 -34.531 1 93.06 470 LEU A N 1
ATOM 3725 C CA . LEU A 1 470 ? 22.875 -6.711 -35.25 1 93.06 470 LEU A CA 1
ATOM 3726 C C . LEU A 1 470 ? 22.266 -7.848 -34.438 1 93.06 470 LEU A C 1
ATOM 3728 O O . LEU A 1 470 ? 21.031 -7.996 -34.406 1 93.06 470 LEU A O 1
ATOM 3732 N N . ILE A 1 471 ? 23.078 -8.633 -33.812 1 92.5 471 ILE A N 1
ATOM 3733 C CA . ILE A 1 471 ? 22.609 -9.742 -33 1 92.5 471 ILE A CA 1
ATOM 3734 C C . ILE A 1 471 ? 21.891 -9.211 -31.766 1 92.5 471 ILE A C 1
ATOM 3736 O O . ILE A 1 471 ? 20.906 -9.797 -31.312 1 92.5 471 ILE A O 1
ATOM 3740 N N . LEU A 1 472 ? 22.375 -8.133 -31.359 1 93.69 472 LEU A N 1
ATOM 3741 C CA . LEU A 1 472 ? 21.766 -7.504 -30.203 1 93.69 472 LEU A CA 1
ATOM 3742 C C . LEU A 1 472 ? 20.344 -7.043 -30.531 1 93.69 472 LEU A C 1
ATOM 3744 O O . LEU A 1 472 ? 19.422 -7.305 -29.75 1 93.69 472 LEU A O 1
ATOM 3748 N N . VAL A 1 473 ? 20.203 -6.383 -31.625 1 94.38 473 VAL A N 1
ATOM 3749 C CA . VAL A 1 473 ? 18.906 -5.871 -32 1 94.38 473 VAL A CA 1
ATOM 3750 C C . VAL A 1 473 ? 17.953 -7.035 -32.281 1 94.38 473 VAL A C 1
ATOM 3752 O O . VAL A 1 473 ? 16.797 -7.027 -31.828 1 94.38 473 VAL A O 1
ATOM 3755 N N . LEU A 1 474 ? 18.422 -8.016 -33 1 96.06 474 LEU A N 1
ATOM 3756 C CA . LEU A 1 474 ? 17.594 -9.18 -33.312 1 96.06 474 LEU A CA 1
ATOM 3757 C C . LEU A 1 474 ? 17.234 -9.945 -32.031 1 96.06 474 LEU A C 1
ATOM 3759 O O . LEU A 1 474 ? 16.141 -10.477 -31.906 1 96.06 474 LEU A O 1
ATOM 3763 N N . GLY A 1 475 ? 18.172 -10 -31.188 1 96.31 475 GLY A N 1
ATOM 3764 C CA . GLY A 1 475 ? 17.922 -10.648 -29.906 1 96.31 475 GLY A CA 1
ATOM 3765 C C . GLY A 1 475 ? 16.828 -9.961 -29.094 1 96.31 475 GLY A C 1
ATOM 3766 O O . GLY A 1 475 ? 15.93 -10.617 -28.578 1 96.31 475 GLY A O 1
ATOM 3767 N N . TRP A 1 476 ? 16.922 -8.695 -29.016 1 96.62 476 TRP A N 1
ATOM 3768 C CA . TRP A 1 476 ? 15.922 -7.93 -28.266 1 96.62 476 TRP A CA 1
ATOM 3769 C C . TRP A 1 476 ? 14.555 -8.031 -28.938 1 96.62 476 TRP A C 1
ATOM 3771 O O . TRP A 1 476 ? 13.531 -8.156 -28.25 1 96.62 476 TRP A O 1
ATOM 3781 N N . LEU A 1 477 ? 14.539 -7.953 -30.234 1 97.44 477 LEU A N 1
ATOM 3782 C CA . LEU A 1 477 ? 13.273 -8.086 -30.969 1 97.44 477 LEU A CA 1
ATOM 3783 C C . LEU A 1 477 ? 12.672 -9.469 -30.75 1 97.44 477 LEU A C 1
ATOM 3785 O O . LEU A 1 477 ? 11.461 -9.594 -30.547 1 97.44 477 LEU A O 1
ATOM 3789 N N . SER A 1 478 ? 13.539 -10.477 -30.828 1 97.44 478 SER A N 1
ATOM 3790 C CA . SER A 1 478 ? 13.07 -11.844 -30.609 1 97.44 478 SER A CA 1
ATOM 3791 C C . SER A 1 478 ? 12.555 -12.039 -29.188 1 97.44 478 SER A C 1
ATOM 3793 O O . SER A 1 478 ? 11.516 -12.664 -28.984 1 97.44 478 SER A O 1
ATOM 3795 N N . ALA A 1 479 ? 13.258 -11.547 -28.25 1 97.69 479 ALA A N 1
ATOM 3796 C CA . ALA A 1 479 ? 12.836 -11.648 -26.859 1 97.69 479 ALA A CA 1
ATOM 3797 C C . ALA A 1 479 ? 11.5 -10.945 -26.641 1 97.69 479 ALA A C 1
ATOM 3799 O O . ALA A 1 479 ? 10.609 -11.484 -25.984 1 97.69 479 ALA A O 1
ATOM 3800 N N . THR A 1 480 ? 11.359 -9.734 -27.203 1 97.56 480 THR A N 1
ATOM 3801 C CA . THR A 1 480 ? 10.117 -8.984 -27.094 1 97.56 480 THR A CA 1
ATOM 3802 C C . THR A 1 480 ? 8.977 -9.734 -27.766 1 97.56 480 THR A C 1
ATOM 3804 O O . THR A 1 480 ? 7.859 -9.789 -27.25 1 97.56 480 THR A O 1
ATOM 3807 N N . ALA A 1 481 ? 9.281 -10.281 -28.875 1 97.62 481 ALA A N 1
ATOM 3808 C CA . ALA A 1 481 ? 8.281 -11.062 -29.594 1 97.62 481 ALA A CA 1
ATOM 3809 C C . ALA A 1 481 ? 7.836 -12.273 -28.781 1 97.62 481 ALA A C 1
ATOM 3811 O O . ALA A 1 481 ? 6.645 -12.602 -28.734 1 97.62 481 ALA A O 1
ATOM 3812 N N . CYS A 1 482 ? 8.766 -12.969 -28.156 1 97.44 482 CYS A N 1
ATOM 3813 C CA . CYS A 1 482 ? 8.453 -14.109 -27.297 1 97.44 482 CYS A CA 1
ATOM 3814 C C . CYS A 1 482 ? 7.539 -13.695 -26.156 1 97.44 482 CYS A C 1
ATOM 3816 O O . CYS A 1 482 ? 6.504 -14.328 -25.922 1 97.44 482 CYS A O 1
ATOM 3818 N N . ILE A 1 483 ? 7.863 -12.633 -25.531 1 97.88 483 ILE A N 1
ATOM 3819 C CA . ILE A 1 483 ? 7.117 -12.164 -24.375 1 97.88 483 ILE A CA 1
ATOM 3820 C C . ILE A 1 483 ? 5.723 -11.711 -24.797 1 97.88 483 ILE A C 1
ATOM 3822 O O . ILE A 1 483 ? 4.727 -12.094 -24.188 1 97.88 483 ILE A O 1
ATOM 3826 N N . LEU A 1 484 ? 5.613 -10.945 -25.891 1 97.5 484 LEU A N 1
ATOM 3827 C CA . LEU A 1 484 ? 4.324 -10.453 -26.359 1 97.5 484 LEU A CA 1
ATOM 3828 C C . LEU A 1 484 ? 3.463 -11.594 -26.891 1 97.5 484 LEU A C 1
ATOM 3830 O O . LEU A 1 484 ? 2.238 -11.57 -26.734 1 97.5 484 LEU A O 1
ATOM 3834 N N . ALA A 1 485 ? 4.102 -12.562 -27.5 1 97.06 485 ALA A N 1
ATOM 3835 C CA . ALA A 1 485 ? 3.357 -13.719 -27.984 1 97.06 485 ALA A CA 1
ATOM 3836 C C . ALA A 1 485 ? 2.701 -14.484 -26.844 1 97.06 485 ALA A C 1
ATOM 3838 O O . ALA A 1 485 ? 1.571 -14.961 -26.969 1 97.06 485 ALA A O 1
ATOM 3839 N N . VAL A 1 486 ? 3.391 -14.625 -25.766 1 97.56 486 VAL A N 1
ATOM 3840 C CA . VAL A 1 486 ? 2.865 -15.352 -24.625 1 97.56 486 VAL A CA 1
ATOM 3841 C C . VAL A 1 486 ? 1.763 -14.539 -23.953 1 97.56 486 VAL A C 1
ATOM 3843 O O . VAL A 1 486 ? 0.704 -15.07 -23.609 1 97.56 486 VAL A O 1
ATOM 3846 N N . ILE A 1 487 ? 1.9 -13.219 -23.781 1 96.38 487 ILE A N 1
ATOM 3847 C CA . ILE A 1 487 ? 0.975 -12.375 -23.031 1 96.38 487 ILE A CA 1
ATOM 3848 C C . ILE A 1 487 ? -0.269 -12.102 -23.875 1 96.38 487 ILE A C 1
ATOM 3850 O O . ILE A 1 487 ? -1.392 -12.133 -23.375 1 96.38 487 ILE A O 1
ATOM 3854 N N . TYR A 1 488 ? -0.078 -11.922 -25.219 1 95.06 488 TYR A N 1
ATOM 3855 C CA . TYR A 1 488 ? -1.196 -11.469 -26.047 1 95.06 488 TYR A CA 1
ATOM 3856 C C . TYR A 1 488 ? -1.578 -12.523 -27.078 1 95.06 488 TYR A C 1
ATOM 3858 O O . TYR A 1 488 ? -2.504 -12.312 -27.859 1 95.06 488 TYR A O 1
ATOM 3866 N N . GLY A 1 489 ? -0.869 -13.625 -27.125 1 93.38 489 GLY A N 1
ATOM 3867 C CA . GLY A 1 489 ? -1.125 -14.648 -28.141 1 93.38 489 GLY A CA 1
ATOM 3868 C C . GLY A 1 489 ? -2.541 -15.188 -28.094 1 93.38 489 GLY A C 1
ATOM 3869 O O . GLY A 1 489 ? -3.092 -15.594 -29.109 1 93.38 489 GLY A O 1
ATOM 3870 N N . LEU A 1 490 ? -3.156 -15.141 -26.984 1 91 490 LEU A N 1
ATOM 3871 C CA . LEU A 1 490 ? -4.484 -15.719 -26.828 1 91 490 LEU A CA 1
ATOM 3872 C C . LEU A 1 490 ? -5.555 -14.633 -26.812 1 91 490 LEU A C 1
ATOM 3874 O O . LEU A 1 490 ? -6.699 -14.891 -26.438 1 91 490 LEU A O 1
ATOM 3878 N N . ASN A 1 491 ? -5.246 -13.438 -27.219 1 89.56 491 ASN A N 1
ATOM 3879 C CA . ASN A 1 491 ? -6.18 -12.312 -27.188 1 89.56 491 ASN A CA 1
ATOM 3880 C C . ASN A 1 491 ? -7.453 -12.633 -27.969 1 89.56 491 ASN A C 1
ATOM 3882 O O . ASN A 1 491 ? -8.555 -12.297 -27.531 1 89.56 491 ASN A O 1
ATOM 3886 N N . PRO A 1 492 ? -7.352 -13.375 -29.094 1 86.56 492 PRO A N 1
ATOM 3887 C CA . PRO A 1 492 ? -8.57 -13.672 -29.844 1 86.56 492 PRO A CA 1
ATOM 3888 C C . PRO A 1 492 ? -9.508 -14.625 -29.109 1 86.56 492 PRO A C 1
ATOM 3890 O O . PRO A 1 492 ? -10.703 -14.672 -29.406 1 86.56 492 PRO A O 1
ATOM 3893 N N . TYR A 1 493 ? -8.977 -15.32 -28.188 1 84.44 493 TYR A N 1
ATOM 3894 C CA . TYR A 1 493 ? -9.766 -16.344 -27.516 1 84.44 493 TYR A CA 1
ATOM 3895 C C . TYR A 1 493 ? -10.211 -15.875 -26.141 1 84.44 493 TYR A C 1
ATOM 3897 O O . TYR A 1 493 ? -10.812 -16.641 -25.375 1 84.44 493 TYR A O 1
ATOM 3905 N N . ARG A 1 494 ? -9.984 -14.688 -25.781 1 80.75 494 ARG A N 1
ATOM 3906 C CA . ARG A 1 494 ? -10.297 -14.18 -24.453 1 80.75 494 ARG A CA 1
ATOM 3907 C C . ARG A 1 494 ? -11.758 -13.773 -24.344 1 80.75 494 ARG A C 1
ATOM 3909 O O . ARG A 1 494 ? -12.32 -13.711 -23.25 1 80.75 494 ARG A O 1
ATOM 3916 N N . SER A 1 495 ? -12.398 -13.391 -25.516 1 71.12 495 SER A N 1
ATOM 3917 C CA . SER A 1 495 ? -13.766 -12.891 -25.5 1 71.12 495 SER A CA 1
ATOM 3918 C C . SER A 1 495 ? -14.781 -14.023 -25.641 1 71.12 495 SER A C 1
ATOM 3920 O O . SER A 1 495 ? -15.922 -13.797 -26.047 1 71.12 495 SER A O 1
ATOM 3922 N N . GLY A 1 496 ? -14.383 -15.289 -25.359 1 70 496 GLY A N 1
ATOM 3923 C CA . GLY A 1 496 ? -15.367 -16.359 -25.344 1 70 496 GLY A CA 1
ATOM 3924 C C . GLY A 1 496 ? -15.18 -17.359 -26.484 1 70 496 GLY A C 1
ATOM 3925 O O . GLY A 1 496 ? -15.781 -18.438 -26.469 1 70 496 GLY A O 1
ATOM 3926 N N . THR A 1 497 ? -14.312 -17.016 -27.422 1 77 497 THR A N 1
ATOM 3927 C CA . THR A 1 497 ? -14.023 -17.969 -28.5 1 77 497 THR A CA 1
ATOM 3928 C C . THR A 1 497 ? -13.141 -19.109 -27.984 1 77 497 THR A C 1
ATOM 3930 O O . THR A 1 497 ? -12.188 -18.875 -27.234 1 77 497 THR A O 1
ATOM 3933 N N . VAL A 1 498 ? -13.633 -20.328 -28.344 1 80.88 498 VAL A N 1
ATOM 3934 C CA . VAL A 1 498 ? -12.898 -21.5 -27.859 1 80.88 498 VAL A CA 1
ATOM 3935 C C . VAL A 1 498 ? -11.766 -21.844 -28.828 1 80.88 498 VAL A C 1
ATOM 3937 O O . VAL A 1 498 ? -11.984 -21.906 -30.047 1 80.88 498 VAL A O 1
ATOM 3940 N N . ALA A 1 499 ? -10.617 -21.984 -28.328 1 87.38 499 ALA A N 1
ATOM 3941 C CA . ALA A 1 499 ? -9.461 -22.375 -29.141 1 87.38 499 ALA A CA 1
ATOM 3942 C C . ALA A 1 499 ? -9.562 -23.828 -29.562 1 87.38 499 ALA A C 1
ATOM 3944 O O . ALA A 1 499 ? -10.047 -24.672 -28.812 1 87.38 499 ALA A O 1
ATOM 3945 N N . THR A 1 500 ? -9.109 -24.109 -30.781 1 91.38 500 THR A N 1
ATOM 3946 C CA . THR A 1 500 ? -9.062 -25.5 -31.234 1 91.38 500 THR A CA 1
ATOM 3947 C C . THR A 1 500 ? -8.078 -26.312 -30.391 1 91.38 500 THR A C 1
ATOM 3949 O O . THR A 1 500 ? -7.117 -25.75 -29.844 1 91.38 500 THR A O 1
ATOM 3952 N N . PRO A 1 501 ? -8.328 -27.578 -30.281 1 92.88 501 PRO A N 1
ATOM 3953 C CA . PRO A 1 501 ? -7.457 -28.406 -29.453 1 92.88 501 PRO A CA 1
ATOM 3954 C C . PRO A 1 501 ? -5.992 -28.344 -29.875 1 92.88 501 PRO A C 1
ATOM 3956 O O . PRO A 1 501 ? -5.098 -28.375 -29.016 1 92.88 501 PRO A O 1
ATOM 3959 N N . ILE A 1 502 ? -5.738 -28.219 -31.125 1 95.25 502 ILE A N 1
ATOM 3960 C CA . ILE A 1 502 ? -4.359 -28.172 -31.609 1 95.25 502 ILE A CA 1
ATOM 3961 C C . ILE A 1 502 ? -3.709 -26.859 -31.172 1 95.25 502 ILE A C 1
ATOM 3963 O O . ILE A 1 502 ? -2.547 -26.844 -30.766 1 95.25 502 ILE A O 1
ATOM 3967 N N . ILE A 1 503 ? -4.453 -25.812 -31.281 1 94.81 503 ILE A N 1
ATOM 3968 C CA . ILE A 1 503 ? -3.93 -24.516 -30.875 1 94.81 503 ILE A CA 1
ATOM 3969 C C . ILE A 1 503 ? -3.715 -24.5 -29.359 1 94.81 503 ILE A C 1
ATOM 3971 O O . ILE A 1 503 ? -2.689 -24 -28.875 1 94.81 503 ILE A O 1
ATOM 3975 N N . ALA A 1 504 ? -4.668 -24.984 -28.688 1 94.5 504 ALA A N 1
ATOM 3976 C CA . ALA A 1 504 ? -4.543 -25.062 -27.234 1 94.5 504 ALA A CA 1
ATOM 3977 C C . ALA A 1 504 ? -3.334 -25.906 -26.828 1 94.5 504 ALA A C 1
ATOM 3979 O O . ALA A 1 504 ? -2.564 -25.516 -25.938 1 94.5 504 ALA A O 1
ATOM 3980 N N . ALA A 1 505 ? -3.172 -27.016 -27.5 1 97.06 505 ALA A N 1
ATOM 3981 C CA . ALA A 1 505 ? -2.072 -27.922 -27.203 1 97.06 505 ALA A CA 1
ATOM 3982 C C . ALA A 1 505 ? -0.724 -27.281 -27.5 1 97.06 505 ALA A C 1
ATOM 3984 O O . ALA A 1 505 ? 0.204 -27.359 -26.688 1 97.06 505 ALA A O 1
ATOM 3985 N N . LEU A 1 506 ? -0.62 -26.641 -28.609 1 96.62 506 LEU A N 1
ATOM 3986 C CA . LEU A 1 506 ? 0.632 -26 -29.016 1 96.62 506 LEU A CA 1
ATOM 3987 C C . LEU A 1 506 ? 0.987 -24.859 -28.078 1 96.62 506 LEU A C 1
ATOM 3989 O O . LEU A 1 506 ? 2.139 -24.734 -27.641 1 96.62 506 LEU A O 1
ATOM 3993 N N . TYR A 1 507 ? 0.006 -24.062 -27.781 1 96.69 507 TYR A N 1
ATOM 3994 C CA . TYR A 1 507 ? 0.255 -22.938 -26.875 1 96.69 507 TYR A CA 1
ATOM 3995 C C . TYR A 1 507 ? 0.653 -23.438 -25.484 1 96.69 507 TYR A C 1
ATOM 3997 O O . TYR A 1 507 ? 1.641 -22.969 -24.922 1 96.69 507 TYR A O 1
ATOM 4005 N N . SER A 1 508 ? -0.116 -24.344 -24.938 1 96.56 508 SER A N 1
ATOM 4006 C CA . SER A 1 508 ? 0.14 -24.859 -23.594 1 96.56 508 SER A CA 1
ATOM 4007 C C . SER A 1 508 ? 1.515 -25.516 -23.516 1 96.56 508 SER A C 1
ATOM 4009 O O . SER A 1 508 ? 2.191 -25.406 -22.484 1 96.56 508 SER A O 1
ATOM 4011 N N . ALA A 1 509 ? 1.927 -26.141 -24.562 1 97.19 509 ALA A N 1
ATOM 4012 C CA . ALA A 1 509 ? 3.188 -26.875 -24.594 1 97.19 509 ALA A CA 1
ATOM 4013 C C . ALA A 1 509 ? 4.379 -25.922 -24.641 1 97.19 509 ALA A C 1
ATOM 4015 O O . ALA A 1 509 ? 5.406 -26.172 -24 1 97.19 509 ALA A O 1
ATOM 4016 N N . ALA A 1 510 ? 4.195 -24.812 -25.281 1 96.5 510 ALA A N 1
ATOM 4017 C CA . ALA A 1 510 ? 5.379 -24.031 -25.641 1 96.5 510 ALA A CA 1
ATOM 4018 C C . ALA A 1 510 ? 5.457 -22.75 -24.812 1 96.5 510 ALA A C 1
ATOM 4020 O O . ALA A 1 510 ? 6.539 -22.172 -24.641 1 96.5 510 ALA A O 1
ATOM 4021 N N . HIS A 1 511 ? 4.371 -22.172 -24.359 1 97.31 511 HIS A N 1
ATOM 4022 C CA . HIS A 1 511 ? 4.336 -20.781 -23.906 1 97.31 511 HIS A CA 1
ATOM 4023 C C . HIS A 1 511 ? 5.262 -20.578 -22.703 1 97.31 511 HIS A C 1
ATOM 4025 O O . HIS A 1 511 ? 5.93 -19.547 -22.609 1 97.31 511 HIS A O 1
ATOM 4031 N N . ARG A 1 512 ? 5.398 -21.562 -21.812 1 97.94 512 ARG A N 1
ATOM 4032 C CA . ARG A 1 512 ? 6.234 -21.422 -20.625 1 97.94 512 ARG A CA 1
ATOM 4033 C C . ARG A 1 512 ? 7.711 -21.391 -21 1 97.94 512 ARG A C 1
ATOM 4035 O O . ARG A 1 512 ? 8.477 -20.594 -20.469 1 97.94 512 ARG A O 1
ATOM 4042 N N . THR A 1 513 ? 8.094 -22.281 -21.875 1 98.25 513 THR A N 1
ATOM 4043 C CA . THR A 1 513 ? 9.477 -22.344 -22.344 1 98.25 513 THR A CA 1
ATOM 4044 C C . THR A 1 513 ? 9.828 -21.094 -23.156 1 98.25 513 THR A C 1
ATOM 4046 O O . THR A 1 513 ? 10.914 -20.531 -22.984 1 98.25 513 THR A O 1
ATOM 4049 N N . VAL A 1 514 ? 8.914 -20.703 -24 1 98.25 514 VAL A N 1
ATOM 4050 C CA . VAL A 1 514 ? 9.117 -19.516 -24.828 1 98.25 514 VAL A CA 1
ATOM 4051 C C . VAL A 1 514 ? 9.266 -18.281 -23.922 1 98.25 514 VAL A C 1
ATOM 4053 O O . VAL A 1 514 ? 10.125 -17.438 -24.172 1 98.25 514 VAL A O 1
ATOM 4056 N N . TRP A 1 515 ? 8.438 -18.156 -22.922 1 98.5 515 TRP A N 1
ATOM 4057 C CA . TRP A 1 515 ? 8.547 -17.078 -21.938 1 98.5 515 TRP A CA 1
ATOM 4058 C C . TRP A 1 515 ? 9.938 -17.062 -21.312 1 98.5 515 TRP A C 1
ATOM 4060 O O . TRP A 1 515 ? 10.578 -16.016 -21.25 1 98.5 515 TRP A O 1
ATOM 4070 N N . ALA A 1 516 ? 10.391 -18.219 -20.875 1 98.69 516 ALA A N 1
ATOM 4071 C CA . ALA A 1 516 ? 11.695 -18.328 -20.219 1 98.69 516 ALA A CA 1
ATOM 4072 C C . ALA A 1 516 ? 12.812 -17.891 -21.156 1 98.69 516 ALA A C 1
ATOM 4074 O O . ALA A 1 516 ? 13.812 -17.312 -20.703 1 98.69 516 ALA A O 1
ATOM 4075 N N . CYS A 1 517 ? 12.672 -18.141 -22.438 1 98.19 517 CYS A N 1
ATOM 4076 C CA . CYS A 1 517 ? 13.672 -17.703 -23.406 1 98.19 517 CYS A CA 1
ATOM 4077 C C . CYS A 1 517 ? 13.742 -16.188 -23.469 1 98.19 517 CYS A C 1
ATOM 4079 O O . CYS A 1 517 ? 14.836 -15.617 -23.531 1 98.19 517 CYS A O 1
ATOM 4081 N N . GLY A 1 518 ? 12.594 -15.57 -23.484 1 98.31 518 GLY A N 1
ATOM 4082 C CA . GLY A 1 518 ? 12.578 -14.117 -23.453 1 98.31 518 GLY A CA 1
ATOM 4083 C C . GLY A 1 518 ? 13.234 -13.539 -22.219 1 98.31 518 GLY A C 1
ATOM 4084 O O . GLY A 1 518 ? 14.062 -12.625 -22.312 1 98.31 518 GLY A O 1
ATOM 4085 N N . VAL A 1 519 ? 12.945 -14.086 -21.062 1 98.19 519 VAL A N 1
ATOM 4086 C CA . VAL A 1 519 ? 13.539 -13.648 -19.797 1 98.19 519 VAL A CA 1
ATOM 4087 C C . VAL A 1 519 ? 15.039 -13.938 -19.797 1 98.19 519 VAL A C 1
ATOM 4089 O O . VAL A 1 519 ? 15.836 -13.133 -19.312 1 98.19 519 VAL A O 1
ATOM 4092 N N . GLY A 1 520 ? 15.398 -15.102 -20.391 1 98.06 520 GLY A N 1
ATOM 4093 C CA . GLY A 1 520 ? 16.797 -15.477 -20.484 1 98.06 520 GLY A CA 1
ATOM 4094 C C . GLY A 1 520 ? 17.641 -14.461 -21.219 1 98.06 520 GLY A C 1
ATOM 4095 O O . GLY A 1 520 ? 18.766 -14.156 -20.812 1 98.06 520 GLY A O 1
ATOM 4096 N N . TRP A 1 521 ? 17.062 -13.961 -22.266 1 97.06 521 TRP A N 1
ATOM 4097 C CA . TRP A 1 521 ? 17.781 -12.93 -23.016 1 97.06 521 TRP A CA 1
ATOM 4098 C C . TRP A 1 521 ? 17.984 -11.68 -22.172 1 97.06 521 TRP A C 1
ATOM 4100 O O . TRP A 1 521 ? 19.078 -11.117 -22.141 1 97.06 521 TRP A O 1
ATOM 4110 N N . ILE A 1 522 ? 16.984 -11.273 -21.453 1 97.19 522 ILE A N 1
ATOM 4111 C CA . ILE A 1 522 ? 17.062 -10.086 -20.609 1 97.19 522 ILE A CA 1
ATOM 4112 C C . ILE A 1 522 ? 18.156 -10.273 -19.562 1 97.19 522 ILE A C 1
ATOM 4114 O O . ILE A 1 522 ? 19.016 -9.406 -19.375 1 97.19 522 ILE A O 1
ATOM 4118 N N . VAL A 1 523 ? 18.172 -11.406 -18.938 1 96.81 523 VAL A N 1
ATOM 4119 C CA . VAL A 1 523 ? 19.109 -11.688 -17.875 1 96.81 523 VAL A CA 1
ATOM 4120 C C . VAL A 1 523 ? 20.531 -11.734 -18.438 1 96.81 523 VAL A C 1
ATOM 4122 O O . VAL A 1 523 ? 21.453 -11.164 -17.844 1 96.81 523 VAL A O 1
ATOM 4125 N N . THR A 1 524 ? 20.703 -12.352 -19.594 1 95 524 THR A N 1
ATOM 4126 C CA . THR A 1 524 ? 22.016 -12.484 -20.203 1 95 524 THR A CA 1
ATOM 4127 C C . THR A 1 524 ? 22.562 -11.125 -20.609 1 95 524 THR A C 1
ATOM 4129 O O . THR A 1 524 ? 23.75 -10.828 -20.375 1 95 524 THR A O 1
ATOM 4132 N N . MET A 1 525 ? 21.719 -10.32 -21.141 1 94.62 525 MET A N 1
ATOM 4133 C CA . MET A 1 525 ? 22.156 -8.992 -21.562 1 94.62 525 MET A CA 1
ATOM 4134 C C . MET A 1 525 ? 22.516 -8.133 -20.344 1 94.62 525 MET A C 1
ATOM 4136 O O . MET A 1 525 ? 23.469 -7.359 -20.391 1 94.62 525 MET A O 1
ATOM 4140 N N . CYS A 1 526 ? 21.844 -8.281 -19.328 1 93.56 526 CYS A N 1
ATOM 4141 C CA . CYS A 1 526 ? 22.156 -7.547 -18.109 1 93.56 526 CYS A CA 1
ATOM 4142 C C . CYS A 1 526 ? 23.438 -8.062 -17.469 1 93.56 526 CYS A C 1
ATOM 4144 O O . CYS A 1 526 ? 24.266 -7.281 -17.016 1 93.56 526 CYS A O 1
ATOM 4146 N N . ALA A 1 527 ? 23.609 -9.344 -17.5 1 92.75 527 ALA A N 1
ATOM 4147 C CA . ALA A 1 527 ? 24.781 -9.961 -16.859 1 92.75 527 ALA A CA 1
ATOM 4148 C C . ALA A 1 527 ? 26.062 -9.625 -17.625 1 92.75 527 ALA A C 1
ATOM 4150 O O . ALA A 1 527 ? 27.141 -9.523 -17.031 1 92.75 527 ALA A O 1
ATOM 4151 N N . THR A 1 528 ? 25.922 -9.445 -18.922 1 91.88 528 THR A N 1
ATOM 4152 C CA . THR A 1 528 ? 27.109 -9.195 -19.75 1 91.88 528 THR A CA 1
ATOM 4153 C C . THR A 1 528 ? 27.328 -7.695 -19.922 1 91.88 528 THR A C 1
ATOM 4155 O O . THR A 1 528 ? 28.188 -7.277 -20.703 1 91.88 528 THR A O 1
ATOM 4158 N N . GLY A 1 529 ? 26.516 -6.836 -19.297 1 88.62 529 GLY A N 1
ATOM 4159 C CA . GLY A 1 529 ? 26.688 -5.391 -19.328 1 88.62 529 GLY A CA 1
ATOM 4160 C C . GLY A 1 529 ? 26.109 -4.746 -20.562 1 88.62 529 GLY A C 1
ATOM 4161 O O . GLY A 1 529 ? 26.406 -3.58 -20.859 1 88.62 529 GLY A O 1
ATOM 4162 N N . GLN A 1 530 ? 25.359 -5.453 -21.297 1 91.25 530 GLN A N 1
ATOM 4163 C CA . GLN A 1 530 ? 24.812 -4.949 -22.547 1 91.25 530 GLN A CA 1
ATOM 4164 C C . GLN A 1 530 ? 23.328 -4.66 -22.422 1 91.25 530 GLN A C 1
ATOM 4166 O O . GLN A 1 530 ? 22.625 -4.512 -23.422 1 91.25 530 GLN A O 1
ATOM 4171 N N . GLY A 1 531 ? 22.844 -4.57 -21.234 1 91.38 531 GLY A N 1
ATOM 4172 C CA . GLY A 1 531 ? 21.422 -4.398 -21 1 91.38 531 GLY A CA 1
ATOM 4173 C C . GLY A 1 531 ? 20.984 -2.943 -20.984 1 91.38 531 GLY A C 1
ATOM 4174 O O . GLY A 1 531 ? 19.797 -2.643 -20.953 1 91.38 531 GLY A O 1
ATOM 4175 N N . GLY A 1 532 ? 21.891 -1.986 -20.969 1 87.06 532 GLY A N 1
ATOM 4176 C CA . GLY A 1 532 ? 21.578 -0.564 -21.031 1 87.06 532 GLY A CA 1
ATOM 4177 C C . GLY A 1 532 ? 20.703 -0.091 -19.891 1 87.06 532 GLY A C 1
ATOM 4178 O O . GLY A 1 532 ? 21 -0.34 -18.734 1 87.06 532 GLY A O 1
ATOM 4179 N N . ILE A 1 533 ? 19.531 0.526 -20.266 1 84.56 533 ILE A N 1
ATOM 4180 C CA . ILE A 1 533 ? 18.625 1.131 -19.312 1 84.56 533 ILE A CA 1
ATOM 4181 C C . ILE A 1 533 ? 17.906 0.037 -18.516 1 84.56 533 ILE A C 1
ATOM 4183 O O . ILE A 1 533 ? 17.578 0.219 -17.344 1 84.56 533 ILE A O 1
ATOM 4187 N N . ILE A 1 534 ? 17.719 -1.046 -19.172 1 92.5 534 ILE A N 1
ATOM 4188 C CA . ILE A 1 534 ? 17.031 -2.154 -18.516 1 92.5 534 ILE A CA 1
ATOM 4189 C C . ILE A 1 534 ? 17.891 -2.682 -17.359 1 92.5 534 ILE A C 1
ATOM 4191 O O . ILE A 1 534 ? 17.375 -2.93 -16.266 1 92.5 534 ILE A O 1
ATOM 4195 N N . ASN A 1 535 ? 19.141 -2.803 -17.594 1 93.12 535 ASN A N 1
ATOM 4196 C CA . ASN A 1 535 ? 20.047 -3.252 -16.547 1 93.12 535 ASN A CA 1
ATOM 4197 C C . ASN A 1 535 ? 20.125 -2.244 -15.406 1 93.12 535 ASN A C 1
ATOM 4199 O O . ASN A 1 535 ? 20.156 -2.627 -14.234 1 93.12 535 ASN A O 1
ATOM 4203 N N . GLN A 1 536 ? 20.219 -0.997 -15.859 1 86.44 536 GLN A N 1
ATOM 4204 C CA . GLN A 1 536 ? 20.281 0.047 -14.844 1 86.44 536 GLN A CA 1
ATOM 4205 C C . GLN A 1 536 ? 19.062 0.021 -13.938 1 86.44 536 GLN A C 1
ATOM 4207 O O . GLN A 1 536 ? 19.172 0.179 -12.719 1 86.44 536 GLN A O 1
ATOM 4212 N N . PHE A 1 537 ? 17.984 -0.183 -14.469 1 89.75 537 PHE A N 1
ATOM 4213 C CA . PHE A 1 537 ? 16.734 -0.209 -13.711 1 89.75 537 PHE A CA 1
ATOM 4214 C C . PHE A 1 537 ? 16.656 -1.462 -12.844 1 89.75 537 PHE A C 1
ATOM 4216 O O . PHE A 1 537 ? 16.406 -1.377 -11.641 1 89.75 537 PHE A O 1
ATOM 4223 N N . LEU A 1 538 ? 16.875 -2.582 -13.406 1 94.5 538 LEU A N 1
ATOM 4224 C CA . LEU A 1 538 ? 16.719 -3.855 -12.719 1 94.5 538 LEU A CA 1
ATOM 4225 C C . LEU A 1 538 ? 17.797 -4.035 -11.656 1 94.5 538 LEU A C 1
ATOM 4227 O O . LEU A 1 538 ? 17.625 -4.824 -10.727 1 94.5 538 LEU A O 1
ATOM 4231 N N . SER A 1 539 ? 18.891 -3.307 -11.789 1 91.75 539 SER A N 1
ATOM 4232 C CA . SER A 1 539 ? 20 -3.436 -10.852 1 91.75 539 SER A CA 1
ATOM 4233 C C . SER A 1 539 ? 19.969 -2.332 -9.797 1 91.75 539 SER A C 1
ATOM 4235 O O . SER A 1 539 ? 20.953 -2.096 -9.102 1 91.75 539 SER A O 1
ATOM 4237 N N . TRP A 1 540 ? 18.812 -1.74 -9.742 1 85.69 540 TRP A N 1
ATOM 4238 C CA . TRP A 1 540 ? 18.656 -0.685 -8.75 1 85.69 540 TRP A CA 1
ATOM 4239 C C . TRP A 1 540 ? 18.844 -1.231 -7.336 1 85.69 540 TRP A C 1
ATOM 4241 O O . TRP A 1 540 ? 18.328 -2.307 -7.008 1 85.69 540 TRP A O 1
ATOM 4251 N N . SER A 1 541 ? 19.562 -0.521 -6.5 1 85.56 541 SER A N 1
ATOM 4252 C CA . SER A 1 541 ? 19.922 -0.978 -5.16 1 85.56 541 SER A CA 1
ATOM 4253 C C . SER A 1 541 ? 18.688 -1.207 -4.305 1 85.56 541 SER A C 1
ATOM 4255 O O . SER A 1 541 ? 18.719 -2.004 -3.363 1 85.56 541 SER A O 1
ATOM 4257 N N . LEU A 1 542 ? 17.625 -0.557 -4.625 1 84.19 542 LEU A N 1
ATOM 4258 C CA . LEU A 1 542 ? 16.391 -0.711 -3.879 1 84.19 542 LEU A CA 1
ATOM 4259 C C . LEU A 1 542 ? 15.844 -2.129 -4.023 1 84.19 542 LEU A C 1
ATOM 4261 O O . LEU A 1 542 ? 15.18 -2.637 -3.115 1 84.19 542 LEU A O 1
ATOM 4265 N N . PHE A 1 543 ? 16.172 -2.746 -5.078 1 92.75 543 PHE A N 1
ATOM 4266 C CA . PHE A 1 543 ? 15.609 -4.062 -5.359 1 92.75 543 PHE A CA 1
ATOM 4267 C C . PHE A 1 543 ? 16.375 -5.148 -4.617 1 92.75 543 PHE A C 1
ATOM 4269 O O . PHE A 1 543 ? 15.906 -6.285 -4.516 1 92.75 543 PHE A O 1
ATOM 4276 N N . VAL A 1 544 ? 17.516 -4.82 -4.051 1 92.12 544 VAL A N 1
ATOM 4277 C CA . VAL A 1 544 ? 18.328 -5.828 -3.379 1 92.12 544 VAL A CA 1
ATOM 4278 C C . VAL A 1 544 ? 17.594 -6.336 -2.137 1 92.12 544 VAL A C 1
ATOM 4280 O O . VAL A 1 544 ? 17.281 -7.523 -2.035 1 92.12 544 VAL A O 1
ATOM 4283 N N . PRO A 1 545 ? 17.203 -5.41 -1.232 1 92.44 545 PRO A N 1
ATOM 4284 C CA . PRO A 1 545 ? 16.469 -5.926 -0.081 1 92.44 545 PRO A CA 1
ATOM 4285 C C . PRO A 1 545 ? 15.094 -6.477 -0.465 1 92.44 545 PRO A C 1
ATOM 4287 O O . PRO A 1 545 ? 14.633 -7.465 0.111 1 92.44 545 PRO A O 1
ATOM 4290 N N . LEU A 1 546 ? 14.43 -5.891 -1.367 1 94.69 546 LEU A N 1
ATOM 4291 C CA . LEU A 1 546 ? 13.109 -6.344 -1.778 1 94.69 546 LEU A CA 1
ATOM 4292 C C . LEU A 1 546 ? 13.188 -7.707 -2.457 1 94.69 546 LEU A C 1
ATOM 4294 O O . LEU A 1 546 ? 12.289 -8.539 -2.297 1 94.69 546 LEU A O 1
ATOM 4298 N N . GLY A 1 547 ? 14.258 -7.895 -3.186 1 95.38 547 GLY A N 1
ATOM 4299 C CA . GLY A 1 547 ? 14.477 -9.188 -3.818 1 95.38 547 GLY A CA 1
ATOM 4300 C C . GLY A 1 547 ? 14.719 -10.305 -2.824 1 95.38 547 GLY A C 1
ATOM 4301 O O . GLY A 1 547 ? 14.281 -11.438 -3.033 1 95.38 547 GLY A O 1
ATOM 4302 N N . LYS A 1 548 ? 15.328 -9.922 -1.717 1 94.75 548 LYS A N 1
ATOM 4303 C CA . LYS A 1 548 ? 15.594 -10.898 -0.667 1 94.75 548 LYS A CA 1
ATOM 4304 C C . LYS A 1 548 ? 14.289 -11.391 -0.032 1 94.75 548 LYS A C 1
ATOM 4306 O O . LYS A 1 548 ? 14.234 -12.508 0.488 1 94.75 548 LYS A O 1
ATOM 4311 N N . LEU A 1 549 ? 13.289 -10.609 -0.176 1 97.44 549 LEU A N 1
ATOM 4312 C CA . LEU A 1 549 ? 12.023 -10.93 0.482 1 97.44 549 LEU A CA 1
ATOM 4313 C C . LEU A 1 549 ? 11.094 -11.68 -0.464 1 97.44 549 LEU A C 1
ATOM 4315 O O . LEU A 1 549 ? 10.008 -12.117 -0.063 1 97.44 549 LEU A O 1
ATOM 4319 N N . SER A 1 550 ? 11.531 -11.867 -1.683 1 97 550 SER A N 1
ATOM 4320 C CA . SER A 1 550 ? 10.633 -12.398 -2.703 1 97 550 SER A CA 1
ATOM 4321 C C . SER A 1 550 ? 10.18 -13.812 -2.354 1 97 550 SER A C 1
ATOM 4323 O O . SER A 1 550 ? 9.016 -14.164 -2.562 1 97 550 SER A O 1
ATOM 4325 N N . PHE A 1 551 ? 11.109 -14.656 -1.793 1 95.94 551 PHE A N 1
ATOM 4326 C CA . PHE A 1 551 ? 10.766 -16.031 -1.411 1 95.94 551 PHE A CA 1
ATOM 4327 C C . PHE A 1 551 ? 9.695 -16.031 -0.331 1 95.94 551 PHE A C 1
ATOM 4329 O O . PHE A 1 551 ? 8.664 -16.688 -0.478 1 95.94 551 PHE A O 1
ATOM 4336 N N . LEU A 1 552 ? 9.883 -15.273 0.687 1 98.06 552 LEU A N 1
ATOM 4337 C CA . LEU A 1 552 ? 8.93 -15.211 1.789 1 98.06 552 LEU A CA 1
ATOM 4338 C C . LEU A 1 552 ? 7.633 -14.547 1.347 1 98.06 552 LEU A C 1
ATOM 4340 O O . LEU A 1 552 ? 6.551 -14.93 1.796 1 98.06 552 LEU A O 1
ATOM 4344 N N . ALA A 1 553 ? 7.727 -13.523 0.523 1 98 553 ALA A N 1
ATOM 4345 C CA . ALA A 1 553 ? 6.527 -12.875 0.002 1 98 553 ALA A CA 1
ATOM 4346 C C . ALA A 1 553 ? 5.672 -13.859 -0.788 1 98 553 ALA A C 1
ATOM 4348 O O . ALA A 1 553 ? 4.441 -13.852 -0.675 1 98 553 ALA A O 1
ATOM 4349 N N . TYR A 1 554 ? 6.336 -14.648 -1.531 1 96.88 554 TYR A N 1
ATOM 4350 C CA . TYR A 1 554 ? 5.629 -15.664 -2.299 1 96.88 554 TYR A CA 1
ATOM 4351 C C . TYR A 1 554 ? 4.914 -16.641 -1.376 1 96.88 554 TYR A C 1
ATOM 4353 O O . TYR A 1 554 ? 3.748 -16.984 -1.601 1 96.88 554 TYR A O 1
ATOM 4361 N N . LEU A 1 555 ? 5.543 -17.031 -0.344 1 96.38 555 LEU A N 1
ATOM 4362 C CA . LEU A 1 555 ? 4.988 -18 0.582 1 96.38 555 LEU A CA 1
ATOM 4363 C C . LEU A 1 555 ? 3.824 -17.422 1.369 1 96.38 555 LEU A C 1
ATOM 4365 O O . LEU A 1 555 ? 2.82 -18.094 1.601 1 96.38 555 LEU A O 1
ATOM 4369 N N . LEU A 1 556 ? 3.896 -16.156 1.667 1 97.5 556 LEU A N 1
ATOM 4370 C CA . LEU A 1 556 ? 2.996 -15.586 2.662 1 97.5 556 LEU A CA 1
ATOM 4371 C C . LEU A 1 556 ? 1.831 -14.867 1.993 1 97.5 556 LEU A C 1
ATOM 4373 O O . LEU A 1 556 ? 0.803 -14.617 2.627 1 97.5 556 LEU A O 1
ATOM 4377 N N . HIS A 1 557 ? 1.918 -14.477 0.755 1 96.94 557 HIS A N 1
ATOM 4378 C CA . HIS A 1 557 ? 0.945 -13.578 0.148 1 96.94 557 HIS A CA 1
ATOM 4379 C C . HIS A 1 557 ? -0.447 -14.203 0.13 1 96.94 557 HIS A C 1
ATOM 4381 O O . HIS A 1 557 ? -1.438 -13.523 0.414 1 96.94 557 HIS A O 1
ATOM 4387 N N . PRO A 1 558 ? -0.612 -15.508 -0.133 1 94.12 558 PRO A N 1
ATOM 4388 C CA . PRO A 1 558 ? -1.974 -16.047 -0.107 1 94.12 558 PRO A CA 1
ATOM 4389 C C . PRO A 1 558 ? -2.574 -16.062 1.297 1 94.12 558 PRO A C 1
ATOM 4391 O O . PRO A 1 558 ? -3.793 -15.969 1.453 1 94.12 558 PRO A O 1
ATOM 4394 N N . LEU A 1 559 ? -1.731 -16.25 2.291 1 95.06 559 LEU A N 1
ATOM 4395 C CA . LEU A 1 559 ? -2.23 -16.188 3.66 1 95.06 559 LEU A CA 1
ATOM 4396 C C . LEU A 1 559 ? -2.775 -14.789 3.969 1 95.06 559 LEU A C 1
ATOM 4398 O O . LEU A 1 559 ? -3.857 -14.656 4.543 1 95.06 559 LEU A O 1
ATOM 4402 N N . VAL A 1 560 ? -2.041 -13.812 3.521 1 95.44 560 VAL A N 1
ATOM 4403 C CA . VAL A 1 560 ? -2.447 -12.422 3.736 1 95.44 560 VAL A CA 1
ATOM 4404 C C . VAL A 1 560 ? -3.764 -12.156 3.01 1 95.44 560 VAL A C 1
ATOM 4406 O O . VAL A 1 560 ? -4.684 -11.562 3.578 1 95.44 560 VAL A O 1
ATOM 4409 N N . MET A 1 561 ? -3.852 -12.617 1.846 1 93.44 561 MET A N 1
ATOM 4410 C CA . MET A 1 561 ? -5.043 -12.391 1.029 1 93.44 561 MET A CA 1
ATOM 4411 C C . MET A 1 561 ? -6.242 -13.141 1.6 1 93.44 561 MET A C 1
ATOM 4413 O O . MET A 1 561 ? -7.355 -12.617 1.616 1 93.44 561 MET A O 1
ATOM 4417 N N . THR A 1 562 ? -6.02 -14.344 2.066 1 91.62 562 THR A N 1
ATOM 4418 C CA . THR A 1 562 ? -7.09 -15.148 2.648 1 91.62 562 THR A CA 1
ATOM 4419 C C . THR A 1 562 ? -7.625 -14.492 3.92 1 91.62 562 THR A C 1
ATOM 4421 O O . THR A 1 562 ? -8.836 -14.453 4.145 1 91.62 562 THR A O 1
ATOM 4424 N N . VAL A 1 563 ? -6.754 -13.969 4.707 1 93.38 563 VAL A N 1
ATOM 4425 C CA . VAL A 1 563 ? -7.16 -13.297 5.938 1 93.38 563 VAL A CA 1
ATOM 4426 C C . VAL A 1 563 ? -7.984 -12.055 5.598 1 93.38 563 VAL A C 1
ATOM 4428 O O . VAL A 1 563 ? -9.023 -11.805 6.219 1 93.38 563 VAL A O 1
ATOM 4431 N N . HIS A 1 564 ? -7.543 -11.32 4.629 1 92.06 564 HIS A N 1
ATOM 4432 C CA . HIS A 1 564 ? -8.281 -10.133 4.223 1 92.06 564 HIS A CA 1
ATOM 4433 C C . HIS A 1 564 ? -9.672 -10.492 3.705 1 92.06 564 HIS A C 1
ATOM 4435 O O . HIS A 1 564 ? -10.656 -9.859 4.078 1 92.06 564 HIS A O 1
ATOM 4441 N N . ASN A 1 565 ? -9.727 -11.492 2.906 1 88.75 565 ASN A N 1
ATOM 4442 C CA . ASN A 1 565 ? -10.992 -11.938 2.34 1 88.75 565 ASN A CA 1
ATOM 4443 C C . ASN A 1 565 ? -11.945 -12.445 3.42 1 88.75 565 ASN A C 1
ATOM 4445 O O . ASN A 1 565 ? -13.148 -12.18 3.371 1 88.75 565 ASN A O 1
ATOM 4449 N N . ALA A 1 566 ? -11.375 -13.188 4.328 1 90.12 566 ALA A N 1
ATOM 4450 C CA . ALA A 1 566 ? -12.188 -13.758 5.398 1 90.12 566 ALA A CA 1
ATOM 4451 C C . ALA A 1 566 ? -12.68 -12.672 6.355 1 90.12 566 ALA A C 1
ATOM 4453 O O . ALA A 1 566 ? -13.75 -12.805 6.953 1 90.12 566 ALA A O 1
ATOM 4454 N N . HIS A 1 567 ? -11.938 -11.641 6.441 1 91.31 567 HIS A N 1
ATOM 4455 C CA . HIS A 1 567 ? -12.258 -10.57 7.379 1 91.31 567 HIS A CA 1
ATOM 4456 C C . HIS A 1 567 ? -13.305 -9.625 6.797 1 91.31 567 HIS A C 1
ATOM 4458 O O . HIS A 1 567 ? -13.953 -8.883 7.531 1 91.31 567 HIS A O 1
ATOM 4464 N N . MET A 1 568 ? -13.516 -9.641 5.594 1 87.62 568 MET A N 1
ATOM 4465 C CA . MET A 1 568 ? -14.391 -8.688 4.914 1 87.62 568 MET A CA 1
ATOM 4466 C C . MET A 1 568 ? -15.828 -8.836 5.398 1 87.62 568 MET A C 1
ATOM 4468 O O . MET A 1 568 ? -16.312 -9.945 5.59 1 87.62 568 MET A O 1
ATOM 4472 N N . ARG A 1 569 ? -16.453 -7.707 5.734 1 89.06 569 ARG A N 1
ATOM 4473 C CA . ARG A 1 569 ? -17.844 -7.664 6.164 1 89.06 569 ARG A CA 1
ATOM 4474 C C . ARG A 1 569 ? -18.75 -7.121 5.059 1 89.06 569 ARG A C 1
ATOM 4476 O O . ARG A 1 569 ? -19.969 -7.273 5.113 1 89.06 569 ARG A O 1
ATOM 4483 N N . GLU A 1 570 ? -18.125 -6.457 4.086 1 86.44 570 GLU A N 1
ATOM 4484 C CA . GLU A 1 570 ? -18.844 -5.902 2.941 1 86.44 570 GLU A CA 1
ATOM 4485 C C . GLU A 1 570 ? -18.266 -6.438 1.627 1 86.44 570 GLU A C 1
ATOM 4487 O O . GLU A 1 570 ? -17.109 -6.852 1.568 1 86.44 570 GLU A O 1
ATOM 4492 N N . ARG A 1 571 ? -19.109 -6.359 0.634 1 84 571 ARG A N 1
ATOM 4493 C CA . ARG A 1 571 ? -18.688 -6.801 -0.694 1 84 571 ARG A CA 1
ATOM 4494 C C . ARG A 1 571 ? -17.688 -5.828 -1.299 1 84 571 ARG A C 1
ATOM 4496 O O . ARG A 1 571 ? -17.641 -4.656 -0.922 1 84 571 ARG A O 1
ATOM 4503 N N . VAL A 1 572 ? -16.922 -6.363 -2.139 1 82.44 572 VAL A N 1
ATOM 4504 C CA . VAL A 1 572 ? -15.984 -5.523 -2.871 1 82.44 572 VAL A CA 1
ATOM 4505 C C . VAL A 1 572 ? -16.453 -5.355 -4.312 1 82.44 572 VAL A C 1
ATOM 4507 O O . VAL A 1 572 ? -16.828 -6.332 -4.973 1 82.44 572 VAL A O 1
ATOM 4510 N N . TYR A 1 573 ? -16.547 -4.133 -4.723 1 86.19 573 TYR A N 1
ATOM 4511 C CA . TYR A 1 573 ? -16.953 -3.854 -6.098 1 86.19 573 TYR A CA 1
ATOM 4512 C C . TYR A 1 573 ? -15.852 -4.242 -7.078 1 86.19 573 TYR A C 1
ATOM 4514 O O . TYR A 1 573 ? -14.711 -3.801 -6.945 1 86.19 573 TYR A O 1
ATOM 4522 N N . LEU A 1 574 ? -16.172 -5.035 -8.039 1 86.19 574 LEU A N 1
ATOM 4523 C CA . LEU A 1 574 ? -15.188 -5.551 -8.984 1 86.19 574 LEU A CA 1
ATOM 4524 C C . LEU A 1 574 ? -14.93 -4.543 -10.102 1 86.19 574 LEU A C 1
ATOM 4526 O O . LEU A 1 574 ? -15.617 -4.562 -11.133 1 86.19 574 LEU A O 1
ATOM 4530 N N . ASP A 1 575 ? -13.984 -3.75 -9.984 1 88.56 575 ASP A N 1
ATOM 4531 C CA . ASP A 1 575 ? -13.461 -2.846 -11 1 88.56 575 ASP A CA 1
ATOM 4532 C C . ASP A 1 575 ? -11.953 -2.656 -10.852 1 88.56 575 ASP A C 1
ATOM 4534 O O . ASP A 1 575 ? -11.367 -3.064 -9.844 1 88.56 575 ASP A O 1
ATOM 4538 N N . HIS A 1 576 ? -11.344 -2.166 -11.828 1 90.31 576 HIS A N 1
ATOM 4539 C CA . HIS A 1 576 ? -9.891 -2.059 -11.82 1 90.31 576 HIS A CA 1
ATOM 4540 C C . HIS A 1 576 ? -9.414 -1.13 -10.711 1 90.31 576 HIS A C 1
ATOM 4542 O O . HIS A 1 576 ? -8.391 -1.39 -10.078 1 90.31 576 HIS A O 1
ATOM 4548 N N . TYR A 1 577 ? -10.086 -0.053 -10.477 1 91.31 577 TYR A N 1
ATOM 4549 C CA . TYR A 1 577 ? -9.664 0.932 -9.492 1 91.31 577 TYR A CA 1
ATOM 4550 C C . TYR A 1 577 ? -9.609 0.319 -8.094 1 91.31 577 TYR A C 1
ATOM 4552 O O . TYR A 1 577 ? -8.578 0.388 -7.418 1 91.31 577 TYR A O 1
ATOM 4560 N N . GLU A 1 578 ? -10.695 -0.345 -7.652 1 90.31 578 GLU A N 1
ATOM 4561 C CA . GLU A 1 578 ? -10.75 -0.949 -6.324 1 90.31 578 GLU A CA 1
ATOM 4562 C C . GLU A 1 578 ? -9.789 -2.129 -6.215 1 90.31 578 GLU A C 1
ATOM 4564 O O . GLU A 1 578 ? -9.195 -2.354 -5.16 1 90.31 578 GLU A O 1
ATOM 4569 N N . MET A 1 579 ? -9.656 -2.857 -7.316 1 91.38 579 MET A N 1
ATOM 4570 C CA . MET A 1 579 ? -8.758 -4.008 -7.301 1 91.38 579 MET A CA 1
ATOM 4571 C C . MET A 1 579 ? -7.305 -3.561 -7.137 1 91.38 579 MET A C 1
ATOM 4573 O O . MET A 1 579 ? -6.535 -4.195 -6.414 1 91.38 579 MET A O 1
ATOM 4577 N N . ILE A 1 580 ? -6.938 -2.498 -7.781 1 94.06 580 ILE A N 1
ATOM 4578 C CA . ILE A 1 580 ? -5.574 -1.991 -7.664 1 94.06 580 ILE A CA 1
ATOM 4579 C C . ILE A 1 580 ? -5.332 -1.485 -6.246 1 94.06 580 ILE A C 1
ATOM 4581 O O . ILE A 1 580 ? -4.254 -1.694 -5.68 1 94.06 580 ILE A O 1
ATOM 4585 N N . TYR A 1 581 ? -6.285 -0.811 -5.617 1 93.31 581 TYR A N 1
ATOM 4586 C CA . TYR A 1 581 ? -6.164 -0.378 -4.23 1 93.31 581 TYR A CA 1
ATOM 4587 C C . TYR A 1 581 ? -5.953 -1.569 -3.303 1 93.31 581 TYR A C 1
ATOM 4589 O O . TYR A 1 581 ? -5.098 -1.53 -2.414 1 93.31 581 TYR A O 1
ATOM 4597 N N . THR A 1 582 ? -6.754 -2.629 -3.514 1 92.75 582 THR A N 1
ATOM 4598 C CA . THR A 1 582 ? -6.613 -3.842 -2.715 1 92.75 582 THR A CA 1
ATOM 4599 C C . THR A 1 582 ? -5.25 -4.484 -2.939 1 92.75 582 THR A C 1
ATOM 4601 O O . THR A 1 582 ? -4.605 -4.934 -1.99 1 92.75 582 THR A O 1
ATOM 4604 N N . TYR A 1 583 ? -4.82 -4.453 -4.219 1 95.81 583 TYR A N 1
ATOM 4605 C CA . TYR A 1 583 ? -3.512 -4.988 -4.582 1 95.81 583 TYR A CA 1
ATOM 4606 C C . TYR A 1 583 ? -2.4 -4.277 -3.822 1 95.81 583 TYR A C 1
ATOM 4608 O O . TYR A 1 583 ? -1.489 -4.918 -3.293 1 95.81 583 TYR A O 1
ATOM 4616 N N . LEU A 1 584 ? -2.455 -2.982 -3.76 1 97.5 584 LEU A N 1
ATOM 4617 C CA . LEU A 1 584 ? -1.426 -2.209 -3.074 1 97.5 584 LEU A CA 1
ATOM 4618 C C . LEU A 1 584 ? -1.41 -2.525 -1.583 1 97.5 584 LEU A C 1
ATOM 4620 O O . LEU A 1 584 ? -0.343 -2.572 -0.965 1 97.5 584 LEU A O 1
ATOM 4624 N N . GLY A 1 585 ? -2.559 -2.719 -1 1 96.56 585 GLY A N 1
ATOM 4625 C CA . GLY A 1 585 ? -2.625 -3.182 0.377 1 96.56 585 GLY A CA 1
ATOM 4626 C C . GLY A 1 585 ? -1.987 -4.543 0.579 1 96.56 585 GLY A C 1
ATOM 4627 O O . GLY A 1 585 ? -1.194 -4.73 1.503 1 96.56 585 GLY A O 1
ATOM 4628 N N . HIS A 1 586 ? -2.293 -5.473 -0.341 1 97 586 HIS A N 1
ATOM 4629 C CA . HIS A 1 586 ? -1.706 -6.809 -0.281 1 97 586 HIS A CA 1
ATOM 4630 C C . HIS A 1 586 ? -0.188 -6.746 -0.404 1 97 586 HIS A C 1
ATOM 4632 O O . HIS A 1 586 ? 0.526 -7.453 0.312 1 97 586 HIS A O 1
ATOM 4638 N N . LEU A 1 587 ? 0.21 -5.926 -1.33 1 97.94 587 LEU A N 1
ATOM 4639 C CA . LEU A 1 587 ? 1.639 -5.812 -1.603 1 97.94 587 LEU A CA 1
ATOM 4640 C C . LEU A 1 587 ? 2.395 -5.355 -0.359 1 97.94 587 LEU A C 1
ATOM 4642 O O . LEU A 1 587 ? 3.355 -6.004 0.062 1 97.94 587 LEU A O 1
ATOM 4646 N N . LEU A 1 588 ? 1.948 -4.336 0.327 1 97.5 588 LEU A N 1
ATOM 4647 C CA . LEU A 1 588 ? 2.662 -3.764 1.463 1 97.5 588 LEU A CA 1
ATOM 4648 C C . LEU A 1 588 ? 2.551 -4.668 2.688 1 97.5 588 LEU A C 1
ATOM 4650 O O . LEU A 1 588 ? 3.533 -4.875 3.402 1 97.5 588 LEU A O 1
ATOM 4654 N N . VAL A 1 589 ? 1.393 -5.227 2.912 1 97.88 589 VAL A N 1
ATOM 4655 C CA . VAL A 1 589 ? 1.223 -6.09 4.078 1 97.88 589 VAL A CA 1
ATOM 4656 C C . VAL A 1 589 ? 2.053 -7.363 3.902 1 97.88 589 VAL A C 1
ATOM 4658 O O . VAL A 1 589 ? 2.719 -7.809 4.84 1 97.88 589 VAL A O 1
ATOM 4661 N N . THR A 1 590 ? 2.027 -7.871 2.701 1 98.31 590 THR A N 1
ATOM 4662 C CA . THR A 1 590 ? 2.775 -9.094 2.432 1 98.31 590 THR A CA 1
ATOM 4663 C C . THR A 1 590 ? 4.273 -8.867 2.621 1 98.31 590 THR A C 1
ATOM 4665 O O . THR A 1 590 ? 4.938 -9.641 3.312 1 98.31 590 THR A O 1
ATOM 4668 N N . PHE A 1 591 ? 4.801 -7.84 2.064 1 97.94 591 PHE A N 1
ATOM 4669 C CA . PHE A 1 591 ? 6.23 -7.578 2.186 1 97.94 591 PHE A CA 1
ATOM 4670 C C . PHE A 1 591 ? 6.586 -7.156 3.605 1 97.94 591 PHE A C 1
ATOM 4672 O O . PHE A 1 591 ? 7.699 -7.41 4.074 1 97.94 591 PHE A O 1
ATOM 4679 N N . GLY A 1 592 ? 5.656 -6.512 4.336 1 97 592 GLY A N 1
ATOM 4680 C CA . GLY A 1 592 ? 5.883 -6.219 5.742 1 97 592 GLY A CA 1
ATOM 4681 C C . GLY A 1 592 ? 6.016 -7.465 6.594 1 97 592 GLY A C 1
ATOM 4682 O O . GLY A 1 592 ? 6.965 -7.59 7.375 1 97 592 GLY A O 1
ATOM 4683 N N . VAL A 1 593 ? 5.105 -8.406 6.395 1 97.62 593 VAL A N 1
ATOM 4684 C CA . VAL A 1 593 ? 5.145 -9.656 7.148 1 97.62 593 VAL A CA 1
ATOM 4685 C C . VAL A 1 593 ? 6.352 -10.484 6.715 1 97.62 593 VAL A C 1
ATOM 4687 O O . VAL A 1 593 ? 6.992 -11.141 7.539 1 97.62 593 VAL A O 1
ATOM 4690 N N . ALA A 1 594 ? 6.633 -10.414 5.418 1 98.38 594 ALA A N 1
ATOM 4691 C CA . ALA A 1 594 ? 7.809 -11.117 4.906 1 98.38 594 ALA A CA 1
ATOM 4692 C C . ALA A 1 594 ? 9.086 -10.602 5.559 1 98.38 594 ALA A C 1
ATOM 4694 O O . ALA A 1 594 ? 9.984 -11.383 5.891 1 98.38 594 ALA A O 1
ATOM 4695 N N . PHE A 1 595 ? 9.203 -9.328 5.781 1 97.12 595 PHE A N 1
ATOM 4696 C CA . PHE A 1 595 ? 10.367 -8.727 6.43 1 97.12 595 PHE A CA 1
ATOM 4697 C C . PHE A 1 595 ? 10.508 -9.242 7.859 1 97.12 595 PHE A C 1
ATOM 4699 O O . PHE A 1 595 ? 11.609 -9.609 8.281 1 97.12 595 PHE A O 1
ATOM 4706 N N . ILE A 1 596 ? 9.406 -9.312 8.555 1 97.38 596 ILE A N 1
ATOM 4707 C CA . ILE A 1 596 ? 9.43 -9.789 9.93 1 97.38 596 ILE A CA 1
ATOM 4708 C C . ILE A 1 596 ? 9.898 -11.242 9.961 1 97.38 596 ILE A C 1
ATOM 4710 O O . ILE A 1 596 ? 10.766 -11.602 10.766 1 97.38 596 ILE A O 1
ATOM 4714 N N . CYS A 1 597 ? 9.398 -12.047 9.094 1 97.88 597 CYS A N 1
ATOM 4715 C CA . CYS A 1 597 ? 9.781 -13.453 9.031 1 97.88 597 CYS A CA 1
ATOM 4716 C C . CYS A 1 597 ? 11.234 -13.602 8.578 1 97.88 597 CYS A C 1
ATOM 4718 O O . CYS A 1 597 ? 11.93 -14.516 9.016 1 97.88 597 CYS A O 1
ATOM 4720 N N . PHE A 1 598 ? 11.641 -12.688 7.719 1 97.81 598 PHE A N 1
ATOM 4721 C CA . PHE A 1 598 ? 13.008 -12.727 7.219 1 97.81 598 PHE A CA 1
ATOM 4722 C C . PHE A 1 598 ? 14.008 -12.539 8.352 1 97.81 598 PHE A C 1
ATOM 4724 O O . PHE A 1 598 ? 14.953 -13.312 8.492 1 97.81 598 PHE A O 1
ATOM 4731 N N . VAL A 1 599 ? 13.781 -11.594 9.242 1 97 599 VAL A N 1
ATOM 4732 C CA . VAL A 1 599 ? 14.758 -11.219 10.258 1 97 599 VAL A CA 1
ATOM 4733 C C . VAL A 1 599 ? 14.617 -12.141 11.469 1 97 599 VAL A C 1
ATOM 4735 O O . VAL A 1 599 ? 15.586 -12.344 12.211 1 97 599 VAL A O 1
ATOM 4738 N N . THR A 1 600 ? 13.477 -12.742 11.695 1 97.44 600 THR A N 1
ATOM 4739 C CA . THR A 1 600 ? 13.25 -13.484 12.93 1 97.44 600 THR A CA 1
ATOM 4740 C C . THR A 1 600 ? 13.398 -14.984 12.688 1 97.44 600 THR A C 1
ATOM 4742 O O . THR A 1 600 ? 13.703 -15.734 13.617 1 97.44 600 THR A O 1
ATOM 4745 N N . VAL A 1 601 ? 13.148 -15.438 11.477 1 97.56 601 VAL A N 1
ATOM 4746 C CA . VAL A 1 601 ? 13.109 -16.875 11.258 1 97.56 601 VAL A CA 1
ATOM 4747 C C . VAL A 1 601 ? 14.117 -17.266 10.172 1 97.56 601 VAL A C 1
ATOM 4749 O O . VAL A 1 601 ? 15.078 -17.984 10.43 1 97.56 601 VAL A O 1
ATOM 4752 N N . GLU A 1 602 ? 13.984 -16.703 9.016 1 96.81 602 GLU A N 1
ATOM 4753 C CA . GLU A 1 602 ? 14.781 -17.141 7.879 1 96.81 602 GLU A CA 1
ATOM 4754 C C . GLU A 1 602 ? 16.266 -16.922 8.125 1 96.81 602 GLU A C 1
ATOM 4756 O O . GLU A 1 602 ? 17.078 -17.844 7.973 1 96.81 602 GLU A O 1
ATOM 4761 N N . THR A 1 603 ? 16.641 -15.711 8.5 1 95.94 603 THR A N 1
ATOM 4762 C CA . THR A 1 603 ? 18.047 -15.359 8.648 1 95.94 603 THR A CA 1
ATOM 4763 C C . THR A 1 603 ? 18.688 -16.156 9.781 1 95.94 603 THR A C 1
ATOM 4765 O O . THR A 1 603 ? 19.75 -16.75 9.602 1 95.94 603 THR A O 1
ATOM 4768 N N . PRO A 1 604 ? 18.109 -16.219 10.953 1 95.94 604 PRO A N 1
ATOM 4769 C CA . PRO A 1 604 ? 18.734 -17.016 12.016 1 95.94 604 PRO A CA 1
ATOM 4770 C C . PRO A 1 604 ? 18.969 -18.469 11.609 1 95.94 604 PRO A C 1
ATOM 4772 O O . PRO A 1 604 ? 20.016 -19.031 11.922 1 95.94 604 PRO A O 1
ATOM 4775 N N . PHE A 1 605 ? 18.078 -19.078 10.93 1 94.69 605 PHE A N 1
ATOM 4776 C CA . PHE A 1 605 ? 18.219 -20.484 10.562 1 94.69 605 PHE A CA 1
ATOM 4777 C C . PHE A 1 605 ? 19.281 -20.656 9.484 1 94.69 605 PHE A C 1
ATOM 4779 O O . PHE A 1 605 ? 19.969 -21.688 9.438 1 94.69 605 PHE A O 1
ATOM 4786 N N . ILE A 1 606 ? 19.375 -19.688 8.625 1 92.75 606 ILE A N 1
ATOM 4787 C CA . ILE A 1 606 ? 20.453 -19.734 7.633 1 92.75 606 ILE A CA 1
ATOM 4788 C C . ILE A 1 606 ? 21.797 -19.641 8.336 1 92.75 606 ILE A C 1
ATOM 4790 O O . ILE A 1 606 ? 22.734 -20.375 7.988 1 92.75 606 ILE A O 1
ATOM 4794 N N . LEU A 1 607 ? 21.875 -18.797 9.336 1 91.69 607 LEU A N 1
ATOM 4795 C CA . LEU A 1 607 ? 23.125 -18.609 10.078 1 91.69 607 LEU A CA 1
ATOM 4796 C C . LEU A 1 607 ? 23.453 -19.859 10.898 1 91.69 607 LEU A C 1
ATOM 4798 O O . LEU A 1 607 ? 24.625 -20.156 11.133 1 91.69 607 LEU A O 1
ATOM 4802 N N . MET A 1 608 ? 22.516 -20.594 11.312 1 91.12 608 MET A N 1
ATOM 4803 C CA . MET A 1 608 ? 22.703 -21.797 12.109 1 91.12 608 MET A CA 1
ATOM 4804 C C . MET A 1 608 ? 23.422 -22.875 11.305 1 91.12 608 MET A C 1
ATOM 4806 O O . MET A 1 608 ? 24.156 -23.688 11.867 1 91.12 608 MET A O 1
ATOM 4810 N N . GLU A 1 609 ? 23.125 -22.891 10.023 1 87.62 609 GLU A N 1
ATOM 4811 C CA . GLU A 1 609 ? 23.812 -23.859 9.18 1 87.62 609 GLU A CA 1
ATOM 4812 C C . GLU A 1 609 ? 25.328 -23.656 9.234 1 87.62 609 GLU A C 1
ATOM 4814 O O . GLU A 1 609 ? 26.078 -24.625 9.305 1 87.62 609 GLU A O 1
ATOM 4819 N N . ASN A 1 610 ? 25.703 -22.406 9.227 1 81.56 610 ASN A N 1
ATOM 4820 C CA . ASN A 1 610 ? 27.125 -22.078 9.25 1 81.56 610 ASN A CA 1
ATOM 4821 C C . ASN A 1 610 ? 27.75 -22.406 10.602 1 81.56 610 ASN A C 1
ATOM 4823 O O . ASN A 1 610 ? 28.938 -22.719 10.68 1 81.56 610 ASN A O 1
ATOM 4827 N N . LEU A 1 611 ? 27.016 -22.266 11.594 1 80.25 611 LEU A N 1
ATOM 4828 C CA . LEU A 1 611 ? 27.516 -22.547 12.938 1 80.25 611 LEU A CA 1
ATOM 4829 C C . LEU A 1 611 ? 27.781 -24.031 13.117 1 80.25 611 LEU A C 1
ATOM 4831 O O . LEU A 1 611 ? 28.797 -24.422 13.703 1 80.25 611 LEU A O 1
ATOM 4835 N N . PHE A 1 612 ? 26.938 -24.875 12.531 1 75.25 612 PHE A N 1
ATOM 4836 C CA . PHE A 1 612 ? 27.047 -26.312 12.797 1 75.25 612 PHE A CA 1
ATOM 4837 C C . PHE A 1 612 ? 27.859 -27 11.711 1 75.25 612 PHE A C 1
ATOM 4839 O O . PHE A 1 612 ? 28.484 -28.047 11.961 1 75.25 612 PHE A O 1
ATOM 4846 N N . CYS A 1 613 ? 27.953 -26.453 10.484 1 67 613 CYS A N 1
ATOM 4847 C CA . CYS A 1 613 ? 28.688 -27.094 9.414 1 67 613 CYS A CA 1
ATOM 4848 C C . CYS A 1 613 ? 30.141 -26.625 9.391 1 67 613 CYS A C 1
ATOM 4850 O O . CYS A 1 613 ? 31.047 -27.375 9.016 1 67 613 CYS A O 1
ATOM 4852 N N . LYS A 1 614 ? 30.688 -25.359 9.594 1 56.75 614 LYS A N 1
ATOM 4853 C CA . LYS A 1 614 ? 32.094 -24.938 9.547 1 56.75 614 LYS A CA 1
ATOM 4854 C C . LYS A 1 614 ? 32.906 -25.688 10.578 1 56.75 614 LYS A C 1
ATOM 4856 O O . LYS A 1 614 ? 34.125 -25.859 10.398 1 56.75 614 LYS A O 1
ATOM 4861 N N . LYS A 1 615 ? 32.594 -26.141 11.578 1 48.69 615 LYS A N 1
ATOM 4862 C CA . LYS A 1 615 ? 33.5 -26.828 12.484 1 48.69 615 LYS A CA 1
ATOM 4863 C C . LYS A 1 615 ? 34.156 -28.047 11.812 1 48.69 615 LYS A C 1
ATOM 4865 O O . LYS A 1 615 ? 35.281 -28.422 12.141 1 48.69 615 LYS A O 1
ATOM 4870 N N . GLU A 1 616 ? 33.625 -28.562 10.773 1 41.56 616 GLU A N 1
ATOM 4871 C CA . GLU A 1 616 ? 34.25 -29.781 10.25 1 41.56 616 GLU A CA 1
ATOM 4872 C C . GLU A 1 616 ? 35.438 -29.422 9.328 1 41.56 616 GLU A C 1
ATOM 4874 O O . GLU A 1 616 ? 36.438 -30.141 9.289 1 41.56 616 GLU A O 1
ATOM 4879 N N . PHE A 1 617 ? 35.469 -28.281 8.641 1 38.19 617 PHE A N 1
ATOM 4880 C CA . PHE A 1 617 ? 36.562 -28.016 7.703 1 38.19 617 PHE A CA 1
ATOM 4881 C C . PHE A 1 617 ? 37.812 -27.594 8.445 1 38.19 617 PHE A C 1
ATOM 4883 O O . PHE A 1 617 ? 38.938 -27.797 7.957 1 38.19 617 PHE A O 1
ATOM 4890 N N . LYS A 1 618 ? 37.719 -26.938 9.453 1 43.81 618 LYS A N 1
ATOM 4891 C CA . LYS A 1 618 ? 38.969 -26.609 10.125 1 43.81 618 LYS A CA 1
ATOM 4892 C C . LYS A 1 618 ? 39.594 -27.844 10.758 1 43.81 618 LYS A C 1
ATOM 4894 O O . LYS A 1 618 ? 40.812 -27.875 10.984 1 43.81 618 LYS A O 1
ATOM 4899 N N . ALA A 1 619 ? 38.844 -28.781 11.031 1 38.97 619 ALA A N 1
ATOM 4900 C CA . ALA A 1 619 ? 39.469 -29.938 11.664 1 38.97 619 ALA A CA 1
ATOM 4901 C C . ALA A 1 619 ? 40.312 -30.719 10.656 1 38.97 619 ALA A C 1
ATOM 4903 O O . ALA A 1 619 ? 41.344 -31.266 11.023 1 38.97 619 ALA A O 1
ATOM 4904 N N . ASP A 1 620 ? 39.906 -30.594 9.367 1 36.69 620 ASP A N 1
ATOM 4905 C CA . ASP A 1 620 ? 40.719 -31.375 8.43 1 36.69 620 ASP A CA 1
ATOM 4906 C C . ASP A 1 620 ? 42.031 -30.656 8.102 1 36.69 620 ASP A C 1
ATOM 4908 O O . ASP A 1 620 ? 43.031 -31.297 7.801 1 36.69 620 ASP A O 1
ATOM 4912 N N . ILE A 1 621 ? 42 -29.297 8.117 1 39.97 621 ILE A N 1
ATOM 4913 C CA . ILE A 1 621 ? 43.25 -28.625 7.762 1 39.97 621 ILE A CA 1
ATOM 4914 C C . ILE A 1 621 ? 44.25 -28.75 8.906 1 39.97 621 ILE A C 1
ATOM 4916 O O . ILE A 1 621 ? 45.469 -28.906 8.672 1 39.97 621 ILE A O 1
ATOM 4920 N N . SER A 1 622 ? 43.781 -28.672 10.141 1 39.03 622 SER A N 1
ATOM 4921 C CA . SER A 1 622 ? 44.75 -28.734 11.227 1 39.03 622 SER A CA 1
ATOM 4922 C C . SER A 1 622 ? 45.406 -30.109 11.32 1 39.03 622 SER A C 1
ATOM 4924 O O . SER A 1 622 ? 46.5 -30.266 11.875 1 39.03 622 SER A O 1
ATOM 4926 N N . GLU A 1 623 ? 44.688 -31.172 10.867 1 36.91 623 GLU A N 1
ATOM 4927 C CA . GLU A 1 623 ? 45.312 -32.469 10.961 1 36.91 623 GLU A CA 1
ATOM 4928 C C . GLU A 1 623 ? 46.438 -32.625 9.914 1 36.91 623 GLU A C 1
ATOM 4930 O O . GLU A 1 623 ? 47.375 -33.375 10.109 1 36.91 623 GLU A O 1
ATOM 4935 N N . GLN A 1 624 ? 46.281 -31.844 8.758 1 36.19 624 GLN A N 1
ATOM 4936 C CA . GLN A 1 624 ? 47.312 -32.031 7.754 1 36.19 624 GLN A CA 1
ATOM 4937 C C . GLN A 1 624 ? 48.625 -31.312 8.133 1 36.19 624 GLN A C 1
ATOM 4939 O O . GLN A 1 624 ? 49.688 -31.688 7.684 1 36.19 624 GLN A O 1
ATOM 4944 N N . HIS A 1 625 ? 48.531 -30.203 8.906 1 38.06 625 HIS A N 1
ATOM 4945 C CA . HIS A 1 625 ? 49.781 -29.5 9.188 1 38.06 625 HIS A CA 1
ATOM 4946 C C . HIS A 1 625 ? 50.594 -30.234 10.234 1 38.06 625 HIS A C 1
ATOM 4948 O O . HIS A 1 625 ? 51.781 -29.906 10.445 1 38.06 625 HIS A O 1
ATOM 4954 N N . ASN A 1 626 ? 50 -31.016 11.086 1 36 626 ASN A N 1
ATOM 4955 C CA . ASN A 1 626 ? 50.844 -31.531 12.148 1 36 626 ASN A CA 1
ATOM 4956 C C . ASN A 1 626 ? 51.75 -32.656 11.648 1 36 626 ASN A C 1
ATOM 4958 O O . ASN A 1 626 ? 52.531 -33.219 12.414 1 36 626 ASN A O 1
ATOM 4962 N N . GLY A 1 627 ? 51.406 -33.281 10.422 1 34.53 627 GLY A N 1
ATOM 4963 C CA . GLY A 1 627 ? 52.219 -34.438 10.109 1 34.53 627 GLY A CA 1
ATOM 4964 C C . GLY A 1 627 ? 53.594 -34.062 9.562 1 34.53 627 GLY A C 1
ATOM 4965 O O . GLY A 1 627 ? 54.406 -34.938 9.242 1 34.53 627 GLY A O 1
ATOM 4966 N N . GLY A 1 628 ? 53.719 -32.844 8.969 1 32.81 628 GLY A N 1
ATOM 4967 C CA . GLY A 1 628 ? 54.906 -32.656 8.133 1 32.81 628 GLY A CA 1
ATOM 4968 C C . GLY A 1 628 ? 56.188 -32.469 8.938 1 32.81 628 GLY A C 1
ATOM 4969 O O . GLY A 1 628 ? 57.25 -32.281 8.367 1 32.81 628 GLY A O 1
ATOM 4970 N N . ASN A 1 629 ? 56.156 -32.125 10.188 1 31.19 629 ASN A N 1
ATOM 4971 C CA . ASN A 1 629 ? 57.438 -31.531 10.609 1 31.19 629 ASN A CA 1
ATOM 4972 C C . ASN A 1 629 ? 58.5 -32.625 10.797 1 31.19 629 ASN A C 1
ATOM 4974 O O . ASN A 1 629 ? 59.625 -32.312 11.211 1 31.19 629 ASN A O 1
ATOM 4978 N N . ASN A 1 630 ? 58.188 -33.812 11.086 1 30.14 630 ASN A N 1
ATOM 4979 C CA . ASN A 1 630 ? 59.344 -34.469 11.711 1 30.14 630 ASN A CA 1
ATOM 4980 C C . ASN A 1 630 ? 60.375 -34.875 10.672 1 30.14 630 ASN A C 1
ATOM 4982 O O . ASN A 1 630 ? 61.438 -35.438 11.023 1 30.14 630 ASN A O 1
ATOM 4986 N N . ASN A 1 631 ? 60.094 -35.406 9.445 1 25.22 631 ASN A N 1
ATOM 4987 C CA . ASN A 1 631 ? 61.094 -36.25 8.805 1 25.22 631 ASN A CA 1
ATOM 4988 C C . ASN A 1 631 ? 62.188 -35.406 8.125 1 25.22 631 ASN A C 1
ATOM 4990 O O . ASN A 1 631 ? 61.938 -34.781 7.09 1 25.22 631 ASN A O 1
ATOM 4994 N N . LYS A 1 632 ? 63.094 -34.781 8.828 1 28.59 632 LYS A N 1
ATOM 4995 C CA . LYS A 1 632 ? 64.375 -34.188 8.414 1 28.59 632 LYS A CA 1
ATOM 4996 C C . LYS A 1 632 ? 65.188 -35.188 7.582 1 28.59 632 LYS A C 1
ATOM 4998 O O . LYS A 1 632 ? 66.312 -35.438 7.902 1 28.59 632 LYS A O 1
ATOM 5003 N N . HIS A 1 633 ? 64.688 -36.281 6.867 1 25.58 633 HIS A N 1
ATOM 5004 C CA . HIS A 1 633 ? 65.688 -37.094 6.223 1 25.58 633 HIS A CA 1
ATOM 5005 C C . HIS A 1 633 ? 66.375 -36.344 5.086 1 25.58 633 HIS A C 1
ATOM 5007 O O . HIS A 1 633 ? 65.75 -35.469 4.469 1 25.58 633 HIS A O 1
ATOM 5013 N N . PRO A 1 634 ? 67.812 -36.312 4.996 1 29.73 634 PRO A N 1
ATOM 5014 C CA . PRO A 1 634 ? 68.688 -35.656 4.039 1 29.73 634 PRO A CA 1
ATOM 5015 C C . PRO A 1 634 ? 68.438 -36.094 2.596 1 29.73 634 PRO A C 1
ATOM 5017 O O . PRO A 1 634 ? 68.5 -37.281 2.27 1 29.73 634 PRO A O 1
ATOM 5020 N N . LEU A 1 635 ? 67.25 -35.781 1.974 1 23.05 635 LEU A N 1
ATOM 5021 C CA . LEU A 1 635 ? 66.938 -36.281 0.64 1 23.05 635 LEU A CA 1
ATOM 5022 C C . LEU A 1 635 ? 68.062 -35.938 -0.346 1 23.05 635 LEU A C 1
ATOM 5024 O O . LEU A 1 635 ? 68.375 -34.75 -0.515 1 23.05 635 LEU A O 1
ATOM 5028 N N . SER A 1 636 ? 69.062 -36.844 -0.478 1 25.22 636 SER A N 1
ATOM 5029 C CA . SER A 1 636 ? 70.062 -37 -1.525 1 25.22 636 SER A CA 1
ATOM 5030 C C . SER A 1 636 ? 69.438 -36.812 -2.91 1 25.22 636 SER A C 1
ATOM 5032 O O . SER A 1 636 ? 68.25 -37.094 -3.119 1 25.22 636 SER A O 1
ATOM 5034 N N . VAL A 1 637 ? 70.062 -36 -3.783 1 26.62 637 VAL A N 1
ATOM 5035 C CA . VAL A 1 637 ? 69.812 -35.406 -5.102 1 26.62 637 VAL A CA 1
ATOM 5036 C C . VAL A 1 637 ? 69.625 -36.5 -6.133 1 26.62 637 VAL A C 1
ATOM 5038 O O . VAL A 1 637 ? 70.5 -36.719 -6.996 1 26.62 637 VAL A O 1
ATOM 5041 N N . ILE A 1 638 ? 69.062 -37.719 -5.797 1 23.84 638 ILE A N 1
ATOM 5042 C CA . ILE A 1 638 ? 69.25 -38.688 -6.871 1 23.84 638 ILE A CA 1
ATOM 5043 C C . ILE A 1 638 ? 68.5 -38.219 -8.125 1 23.84 638 ILE A C 1
ATOM 5045 O O . ILE A 1 638 ? 67.375 -37.688 -8.047 1 23.84 638 ILE A O 1
ATOM 5049 N N . GLY A 1 639 ? 69.188 -38.094 -9.32 1 24.17 639 GLY A N 1
ATOM 5050 C CA . GLY A 1 639 ? 68.938 -37.781 -10.719 1 24.17 639 GLY A CA 1
ATOM 5051 C C . GLY A 1 639 ? 67.812 -38.562 -11.328 1 24.17 639 GLY A C 1
ATOM 5052 O O . GLY A 1 639 ? 68 -39.5 -12.07 1 24.17 639 GLY A O 1
ATOM 5053 N N . ILE A 1 640 ? 66.625 -38.75 -10.617 1 19.92 640 ILE A N 1
ATOM 5054 C CA . ILE A 1 640 ? 65.688 -39.781 -11.062 1 19.92 640 ILE A CA 1
ATOM 5055 C C . ILE A 1 640 ? 65.125 -39.406 -12.453 1 19.92 640 ILE A C 1
ATOM 5057 O O . ILE A 1 640 ? 64.875 -38.25 -12.734 1 19.92 640 ILE A O 1
ATOM 5061 N N . LYS A 1 641 ? 65.062 -40.5 -13.281 1 20.84 641 LYS A N 1
ATOM 5062 C CA . LYS A 1 641 ? 64.625 -40.938 -14.609 1 20.84 641 LYS A CA 1
ATOM 5063 C C . LYS A 1 641 ? 63.125 -40.688 -14.828 1 20.84 641 LYS A C 1
ATOM 5065 O O . LYS A 1 641 ? 62.344 -40.781 -13.891 1 20.84 641 LYS A O 1
ATOM 5070 N N . HIS A 1 642 ? 62.562 -40.219 -15.992 1 19.78 642 HIS A N 1
ATOM 5071 C CA . HIS A 1 642 ? 61.406 -39.656 -16.672 1 19.78 642 HIS A CA 1
ATOM 5072 C C . HIS A 1 642 ? 60.25 -40.656 -16.641 1 19.78 642 HIS A C 1
ATOM 5074 O O . HIS A 1 642 ? 59.219 -40.438 -17.328 1 19.78 642 HIS A O 1
ATOM 5080 N N . ARG A 1 643 ? 59.938 -41.625 -15.648 1 22.39 643 ARG A N 1
ATOM 5081 C CA . ARG A 1 643 ? 58.906 -42.562 -16.109 1 22.39 643 ARG A CA 1
ATOM 5082 C C . ARG A 1 643 ? 57.562 -41.875 -16.297 1 22.39 643 ARG A C 1
ATOM 5084 O O . ARG A 1 643 ? 57.219 -40.969 -15.555 1 22.39 643 ARG A O 1
ATOM 5091 N N . GLU A 1 644 ? 56.75 -42.344 -17.391 1 21.23 644 GLU A N 1
ATOM 5092 C CA . GLU A 1 644 ? 55.531 -42.125 -18.141 1 21.23 644 GLU A CA 1
ATOM 5093 C C . GLU A 1 644 ? 54.281 -42.344 -17.266 1 21.23 644 GLU A C 1
ATOM 5095 O O . GLU A 1 644 ? 54.188 -43.406 -16.625 1 21.23 644 GLU A O 1
ATOM 5100 N N . LEU A 1 645 ? 53.562 -41.344 -16.719 1 19.47 645 LEU A N 1
ATOM 5101 C CA . LEU A 1 645 ? 52.438 -41.125 -15.82 1 19.47 645 LEU A CA 1
ATOM 5102 C C . LEU A 1 645 ? 51.188 -41.812 -16.359 1 19.47 645 LEU A C 1
ATOM 5104 O O . LEU A 1 645 ? 50.688 -41.406 -17.422 1 19.47 645 LEU A O 1
ATOM 5108 N N . GLY A 1 646 ? 50.938 -43.219 -16.156 1 19.83 646 GLY A N 1
ATOM 5109 C CA . GLY A 1 646 ? 49.781 -44 -16.562 1 19.83 646 GLY A CA 1
ATOM 5110 C C . GLY A 1 646 ? 48.469 -43.531 -15.938 1 19.83 646 GLY A C 1
ATOM 5111 O O . GLY A 1 646 ? 48.469 -43.031 -14.812 1 19.83 646 GLY A O 1
ATOM 5112 N N . GLY A 1 647 ? 47.281 -43.219 -16.719 1 20.02 647 GLY A N 1
ATOM 5113 C CA . GLY A 1 647 ? 45.938 -42.656 -16.672 1 20.02 647 GLY A CA 1
ATOM 5114 C C . GLY A 1 647 ? 44.938 -43.469 -15.906 1 20.02 647 GLY A C 1
ATOM 5115 O O . GLY A 1 647 ? 44.531 -44.531 -16.359 1 20.02 647 GLY A O 1
ATOM 5116 N N . THR A 1 648 ? 45 -43.875 -14.617 1 21.73 648 THR A N 1
ATOM 5117 C CA . THR A 1 648 ? 44.062 -44.812 -14.008 1 21.73 648 THR A CA 1
ATOM 5118 C C . THR A 1 648 ? 42.656 -44.219 -13.93 1 21.73 648 THR A C 1
ATOM 5120 O O . THR A 1 648 ? 42.469 -43.156 -13.352 1 21.73 648 THR A O 1
ATOM 5123 N N . ALA A 1 649 ? 41.625 -44.688 -14.773 1 22.92 649 ALA A N 1
ATOM 5124 C CA . ALA A 1 649 ? 40.188 -44.5 -15.008 1 22.92 649 ALA A CA 1
ATOM 5125 C C . ALA A 1 649 ? 39.375 -44.875 -13.773 1 22.92 649 ALA A C 1
ATOM 5127 O O . ALA A 1 649 ? 39.656 -45.906 -13.125 1 22.92 649 ALA A O 1
ATOM 5128 N N . CYS A 1 650 ? 38.625 -44.062 -13.172 1 21.31 650 CYS A N 1
ATOM 5129 C CA . CYS A 1 650 ? 37.688 -44.125 -12.055 1 21.31 650 CYS A CA 1
ATOM 5130 C C . CYS A 1 650 ? 36.562 -45.156 -12.328 1 21.31 650 CYS A C 1
ATOM 5132 O O . CYS A 1 650 ? 35.812 -45 -13.281 1 21.31 650 CYS A O 1
ATOM 5134 N N . LYS A 1 651 ? 36.656 -46.562 -12.086 1 20 651 LYS A N 1
ATOM 5135 C CA . LYS A 1 651 ? 35.812 -47.75 -12.258 1 20 651 LYS A CA 1
ATOM 5136 C C . LYS A 1 651 ? 34.438 -47.562 -11.609 1 20 651 LYS A C 1
ATOM 5138 O O . LYS A 1 651 ? 34.344 -47.344 -10.398 1 20 651 LYS A O 1
ATOM 5143 N N . LEU A 1 652 ? 33.375 -47.188 -12.352 1 18.23 652 LEU A N 1
ATOM 5144 C CA . LEU A 1 652 ? 31.938 -47.281 -12.07 1 18.23 652 LEU A CA 1
ATOM 5145 C C . LEU A 1 652 ? 31.5 -48.719 -11.812 1 18.23 652 LEU A C 1
ATOM 5147 O O . LEU A 1 652 ? 31.641 -49.562 -12.688 1 18.23 652 LEU A O 1
ATOM 5151 N N . GLU A 1 653 ? 31.625 -49.375 -10.719 1 19.55 653 GLU A N 1
ATOM 5152 C CA . GLU A 1 653 ? 31.281 -50.75 -10.32 1 19.55 653 GLU A CA 1
ATOM 5153 C C . GLU A 1 653 ? 29.812 -51.062 -10.609 1 19.55 653 GLU A C 1
ATOM 5155 O O . GLU A 1 653 ? 28.922 -50.375 -10.094 1 19.55 653 GLU A O 1
ATOM 5160 N N . ALA A 1 654 ? 29.422 -51.688 -11.82 1 18.73 654 ALA A N 1
ATOM 5161 C CA . ALA A 1 654 ? 28.188 -52.281 -12.305 1 18.73 654 ALA A CA 1
ATOM 5162 C C . ALA A 1 654 ? 27.812 -53.5 -11.461 1 18.73 654 ALA A C 1
ATOM 5164 O O . ALA A 1 654 ? 28.625 -54.438 -11.281 1 18.73 654 ALA A O 1
ATOM 5165 N N . PHE A 1 655 ? 26.828 -53.688 -10.641 1 20.22 655 PHE A N 1
ATOM 5166 C CA . PHE A 1 655 ? 26.281 -54.75 -9.789 1 20.22 655 PHE A CA 1
ATOM 5167 C C . PHE A 1 655 ? 25.578 -55.812 -10.625 1 20.22 655 PHE A C 1
ATOM 5169 O O . PHE A 1 655 ? 24.344 -55.844 -10.672 1 20.22 655 PHE A O 1
ATOM 5176 N N . ASN A 1 656 ? 25.953 -56.312 -11.867 1 17.3 656 ASN A N 1
ATOM 5177 C CA . ASN A 1 656 ? 25.156 -57.375 -12.516 1 17.3 656 ASN A CA 1
ATOM 5178 C C . ASN A 1 656 ? 25.156 -58.656 -11.711 1 17.3 656 ASN A C 1
ATOM 5180 O O . ASN A 1 656 ? 26.109 -58.938 -10.992 1 17.3 656 ASN A O 1
ATOM 5184 N N . ASN A 1 657 ? 23.984 -59.688 -11.852 1 18.84 657 ASN A N 1
ATOM 5185 C CA . ASN A 1 657 ? 23.062 -60.719 -11.422 1 18.84 657 ASN A CA 1
ATOM 5186 C C . ASN A 1 657 ? 23.516 -62.125 -11.859 1 18.84 657 ASN A C 1
ATOM 5188 O O . ASN A 1 657 ? 22.719 -63.062 -11.906 1 18.84 657 ASN A O 1
ATOM 5192 N N . SER A 1 658 ? 24.625 -62.875 -11.734 1 17.94 658 SER A N 1
ATOM 5193 C CA . SER A 1 658 ? 24.938 -64.188 -12.312 1 17.94 658 SER A CA 1
ATOM 5194 C C . SER A 1 658 ? 24.203 -65.312 -11.586 1 17.94 658 SER A C 1
ATOM 5196 O O . SER A 1 658 ? 24.5 -65.625 -10.43 1 17.94 658 SER A O 1
ATOM 5198 N N . ASN A 1 659 ? 22.984 -65.875 -11.766 1 17.88 659 ASN A N 1
ATOM 5199 C CA . ASN A 1 659 ? 22.297 -67.125 -11.422 1 17.88 659 ASN A CA 1
ATOM 5200 C C . ASN A 1 659 ? 22.766 -68.312 -12.297 1 17.88 659 ASN A C 1
ATOM 5202 O O . ASN A 1 659 ? 22.062 -69.25 -12.453 1 17.88 659 ASN A O 1
ATOM 5206 N N . SER A 1 660 ? 23.875 -68.812 -12.805 1 15.97 660 SER A N 1
ATOM 5207 C CA . SER A 1 660 ? 24.406 -70.062 -13.391 1 15.97 660 SER A CA 1
ATOM 5208 C C . SER A 1 660 ? 24.516 -71.125 -12.352 1 15.97 660 SER A C 1
ATOM 5210 O O . SER A 1 660 ? 24.656 -72.312 -12.703 1 15.97 660 SER A O 1
ATOM 5212 N N . LYS A 1 661 ? 25.344 -71.562 -11.352 1 18.56 661 LYS A N 1
ATOM 5213 C CA . LYS A 1 661 ? 25.828 -72.938 -11.227 1 18.56 661 LYS A CA 1
ATOM 5214 C C . LYS A 1 661 ? 24.688 -73.938 -11.125 1 18.56 661 LYS A C 1
ATOM 5216 O O . LYS A 1 661 ? 23.75 -73.75 -10.352 1 18.56 661 LYS A O 1
ATOM 5221 N N . ASP A 1 662 ? 24.688 -75.062 -12.008 1 17.16 662 ASP A N 1
ATOM 5222 C CA . ASP A 1 662 ? 24.297 -76.438 -12.258 1 17.16 662 ASP A CA 1
ATOM 5223 C C . ASP A 1 662 ? 24.875 -77.375 -11.188 1 17.16 662 ASP A C 1
ATOM 5225 O O . ASP A 1 662 ? 25.844 -77 -10.5 1 17.16 662 ASP A O 1
ATOM 5229 N N . HIS A 1 663 ? 24.766 -79.062 -11.312 1 18.83 663 HIS A N 1
ATOM 5230 C CA . HIS A 1 663 ? 24.422 -80.375 -10.805 1 18.83 663 HIS A CA 1
ATOM 5231 C C . HIS A 1 663 ? 25.656 -81.312 -10.734 1 18.83 663 HIS A C 1
ATOM 5233 O O . HIS A 1 663 ? 25.531 -82.5 -10.414 1 18.83 663 HIS A O 1
ATOM 5239 N N . LEU A 1 664 ? 26.891 -81.438 -11.164 1 18.12 664 LEU A N 1
ATOM 5240 C CA . LEU A 1 664 ? 27.469 -82.75 -10.805 1 18.12 664 LEU A CA 1
ATOM 5241 C C . LEU A 1 664 ? 27.594 -82.875 -9.289 1 18.12 664 LEU A C 1
ATOM 5243 O O . LEU A 1 664 ? 27.328 -83.938 -8.734 1 18.12 664 LEU A O 1
ATOM 5247 N N . ALA A 1 665 ? 28.578 -82.312 -8.43 1 18.62 665 ALA A N 1
ATOM 5248 C CA . ALA A 1 665 ? 29.266 -83.062 -7.379 1 18.62 665 ALA A CA 1
ATOM 5249 C C . ALA A 1 665 ? 28.328 -83.375 -6.211 1 18.62 665 ALA A C 1
ATOM 5251 O O . ALA A 1 665 ? 27.281 -82.75 -6.07 1 18.62 665 ALA A O 1
ATOM 5252 N N . ASN A 1 666 ? 28.625 -83.562 -4.738 1 19.45 666 ASN A N 1
ATOM 5253 C CA . ASN A 1 666 ? 28 -84.438 -3.74 1 19.45 666 ASN A CA 1
ATOM 5254 C C . ASN A 1 666 ? 26.469 -84.312 -3.766 1 19.45 666 ASN A C 1
ATOM 5256 O O . ASN A 1 666 ? 25.938 -83.188 -3.906 1 19.45 666 ASN A O 1
ATOM 5260 N N . GLY A 1 667 ? 26.844 -84.812 -3.684 1 15.37 667 GLY A N 1
ATOM 5261 C CA . GLY A 1 667 ? 27.734 -85.188 -2.598 1 15.37 667 GLY A CA 1
ATOM 5262 C C . GLY A 1 667 ? 27.922 -84.062 -1.585 1 15.37 667 GLY A C 1
ATOM 5263 O O . GLY A 1 667 ? 27.703 -82.875 -1.898 1 15.37 667 GLY A O 1
ATOM 5264 N N . MET B 1 1 ? -36.562 -4.875 -18.531 1 68.12 1 MET B N 1
ATOM 5265 C CA . MET B 1 1 ? -36.188 -3.479 -18.375 1 68.12 1 MET B CA 1
ATOM 5266 C C . MET B 1 1 ? -36.625 -2.943 -17.016 1 68.12 1 MET B C 1
ATOM 5268 O O . MET B 1 1 ? -35.812 -2.441 -16.234 1 68.12 1 MET B O 1
ATOM 5272 N N . LEU B 1 2 ? -37.906 -3.127 -16.781 1 74.75 2 LEU B N 1
ATOM 5273 C CA . LEU B 1 2 ? -38.438 -2.65 -15.5 1 74.75 2 LEU B CA 1
ATOM 5274 C C . LEU B 1 2 ? -37.75 -3.365 -14.336 1 74.75 2 LEU B C 1
ATOM 5276 O O . LEU B 1 2 ? -37.469 -2.754 -13.305 1 74.75 2 LEU B O 1
ATOM 5280 N N . TYR B 1 3 ? -37.344 -4.535 -14.656 1 80.31 3 TYR B N 1
ATOM 5281 C CA . TYR B 1 3 ? -36.688 -5.285 -13.594 1 80.31 3 TYR B CA 1
ATOM 5282 C C . TYR B 1 3 ? -35.312 -4.727 -13.312 1 80.31 3 TYR B C 1
ATOM 5284 O O . TYR B 1 3 ? -34.875 -4.672 -12.156 1 80.31 3 TYR B O 1
ATOM 5292 N N . SER B 1 4 ? -34.656 -4.25 -14.375 1 85.25 4 SER B N 1
ATOM 5293 C CA . SER B 1 4 ? -33.312 -3.697 -14.195 1 85.25 4 SER B CA 1
ATOM 5294 C C . SER B 1 4 ? -33.375 -2.381 -13.422 1 85.25 4 SER B C 1
ATOM 5296 O O . SER B 1 4 ? -32.438 -2.064 -12.672 1 85.25 4 SER B O 1
ATOM 5298 N N . VAL B 1 5 ? -34.438 -1.69 -13.664 1 87.88 5 VAL B N 1
ATOM 5299 C CA . VAL B 1 5 ? -34.594 -0.42 -12.969 1 87.88 5 VAL B CA 1
ATOM 5300 C C . VAL B 1 5 ? -34.812 -0.675 -11.477 1 87.88 5 VAL B C 1
ATOM 5302 O O . VAL B 1 5 ? -34.125 -0.085 -10.633 1 87.88 5 VAL B O 1
ATOM 5305 N N . VAL B 1 6 ? -35.688 -1.609 -11.164 1 88.19 6 VAL B N 1
ATOM 5306 C CA . VAL B 1 6 ? -35.969 -1.917 -9.773 1 88.19 6 VAL B CA 1
ATOM 5307 C C . VAL B 1 6 ? -34.75 -2.555 -9.109 1 88.19 6 VAL B C 1
ATOM 5309 O O . VAL B 1 6 ? -34.438 -2.283 -7.945 1 88.19 6 VAL B O 1
ATOM 5312 N N . ASP B 1 7 ? -34.062 -3.324 -9.828 1 89.69 7 ASP B N 1
ATOM 5313 C CA . ASP B 1 7 ? -32.875 -4.008 -9.305 1 89.69 7 ASP B CA 1
ATOM 5314 C C . ASP B 1 7 ? -31.766 -3.016 -8.984 1 89.69 7 ASP B C 1
ATOM 5316 O O . ASP B 1 7 ? -30.953 -3.258 -8.102 1 89.69 7 ASP B O 1
ATOM 5320 N N . SER B 1 8 ? -31.75 -1.93 -9.68 1 92.12 8 SER B N 1
ATOM 5321 C CA . SER B 1 8 ? -30.656 -0.982 -9.523 1 92.12 8 SER B CA 1
ATOM 5322 C C . SER B 1 8 ? -30.906 -0.021 -8.367 1 92.12 8 SER B C 1
ATOM 5324 O O . SER B 1 8 ? -29.984 0.62 -7.871 1 92.12 8 SER B O 1
ATOM 5326 N N . ILE B 1 9 ? -32.188 0.072 -7.898 1 91.75 9 ILE B N 1
ATOM 5327 C CA . ILE B 1 9 ? -32.531 1.004 -6.836 1 91.75 9 ILE B CA 1
ATOM 5328 C C . ILE B 1 9 ? -31.922 0.53 -5.512 1 91.75 9 ILE B C 1
ATOM 5330 O O . ILE B 1 9 ? -31.828 -0.674 -5.266 1 91.75 9 ILE B O 1
ATOM 5334 N N . GLY B 1 10 ? -31.453 1.535 -4.758 1 91.31 10 GLY B N 1
ATOM 5335 C CA . GLY B 1 10 ? -30.906 1.211 -3.445 1 91.31 10 GLY B CA 1
ATOM 5336 C C . GLY B 1 10 ? -31.922 0.523 -2.545 1 91.31 10 GLY B C 1
ATOM 5337 O O . GLY B 1 10 ? -33.094 0.914 -2.5 1 91.31 10 GLY B O 1
ATOM 5338 N N . LYS B 1 11 ? -31.453 -0.54 -1.885 1 89.38 11 LYS B N 1
ATOM 5339 C CA . LYS B 1 11 ? -32.281 -1.288 -0.938 1 89.38 11 LYS B CA 1
ATOM 5340 C C . LYS B 1 11 ? -31.781 -1.086 0.494 1 89.38 11 LYS B C 1
ATOM 5342 O O . LYS B 1 11 ? -30.625 -0.742 0.715 1 89.38 11 LYS B O 1
ATOM 5347 N N . PRO B 1 12 ? -32.719 -1.224 1.44 1 84.44 12 PRO B N 1
ATOM 5348 C CA . PRO B 1 12 ? -32.312 -1.026 2.828 1 84.44 12 PRO B CA 1
ATOM 5349 C C . PRO B 1 12 ? -31.188 -1.986 3.242 1 84.44 12 PRO B C 1
ATOM 5351 O O . PRO B 1 12 ? -31.281 -3.193 3.01 1 84.44 12 PRO B O 1
ATOM 5354 N N . PRO B 1 13 ? -30.188 -1.417 3.764 1 85.88 13 PRO B N 1
ATOM 5355 C CA . PRO B 1 13 ? -29.047 -2.246 4.156 1 85.88 13 PRO B CA 1
ATOM 5356 C C . PRO B 1 13 ? -29.266 -2.955 5.492 1 85.88 13 PRO B C 1
ATOM 5358 O O . PRO B 1 13 ? -30.234 -2.658 6.203 1 85.88 13 PRO B O 1
ATOM 5361 N N . SER B 1 14 ? -28.453 -3.947 5.695 1 88.25 14 SER B N 1
ATOM 5362 C CA . SER B 1 14 ? -28.391 -4.555 7.02 1 88.25 14 SER B CA 1
ATOM 5363 C C . SER B 1 14 ? -27.562 -3.713 7.977 1 88.25 14 SER B C 1
ATOM 5365 O O . SER B 1 14 ? -26.609 -3.041 7.555 1 88.25 14 SER B O 1
ATOM 5367 N N . GLY B 1 15 ? -27.953 -3.658 9.188 1 87.25 15 GLY B N 1
ATOM 5368 C CA . GLY B 1 15 ? -27.188 -2.941 10.195 1 87.25 15 GLY B CA 1
ATOM 5369 C C . GLY B 1 15 ? -27.547 -1.467 10.273 1 87.25 15 GLY B C 1
ATOM 5370 O O . GLY B 1 15 ? -26.656 -0.623 10.461 1 87.25 15 GLY B O 1
ATOM 5371 N N . VAL B 1 16 ? -28.734 -1.174 9.984 1 82.25 16 VAL B N 1
ATOM 5372 C CA . VAL B 1 16 ? -29.203 0.207 10.078 1 82.25 16 VAL B CA 1
ATOM 5373 C C . VAL B 1 16 ? -29.062 0.708 11.508 1 82.25 16 VAL B C 1
ATOM 5375 O O . VAL B 1 16 ? -28.672 1.855 11.742 1 82.25 16 VAL B O 1
ATOM 5378 N N . LEU B 1 17 ? -29.219 -0.227 12.422 1 80.5 17 LEU B N 1
ATOM 5379 C CA . LEU B 1 17 ? -29.156 0.129 13.836 1 80.5 17 LEU B CA 1
ATOM 5380 C C . LEU B 1 17 ? -27.703 0.371 14.258 1 80.5 17 LEU B C 1
ATOM 5382 O O . LEU B 1 17 ? -27.453 0.971 15.305 1 80.5 17 LEU B O 1
ATOM 5386 N N . GLU B 1 18 ? -26.844 -0.11 13.453 1 82.94 18 GLU B N 1
ATOM 5387 C CA . GLU B 1 18 ? -25.438 0.13 13.734 1 82.94 18 GLU B CA 1
ATOM 5388 C C . GLU B 1 18 ? -24.938 1.389 13.031 1 82.94 18 GLU B C 1
ATOM 5390 O O . GLU B 1 18 ? -23.75 1.715 13.094 1 82.94 18 GLU B O 1
ATOM 5395 N N . GLY B 1 19 ? -25.734 2.039 12.375 1 79.25 19 GLY B N 1
ATOM 5396 C CA . GLY B 1 19 ? -25.375 3.311 11.766 1 79.25 19 GLY B CA 1
ATOM 5397 C C . GLY B 1 19 ? -25.125 3.211 10.273 1 79.25 19 GLY B C 1
ATOM 5398 O O . GLY B 1 19 ? -24.422 4.047 9.703 1 79.25 19 GLY B O 1
ATOM 5399 N N . THR B 1 20 ? -25.531 2.135 9.648 1 84.88 20 THR B N 1
ATOM 5400 C CA . THR B 1 20 ? -25.422 2.033 8.195 1 84.88 20 THR B CA 1
ATOM 5401 C C . THR B 1 20 ? -26.547 2.826 7.516 1 84.88 20 THR B C 1
ATOM 5403 O O . THR B 1 20 ? -27.703 2.424 7.547 1 84.88 20 THR B O 1
ATOM 5406 N N . LEU B 1 21 ? -26.156 3.955 6.898 1 80.31 21 LEU B N 1
ATOM 5407 C CA . LEU B 1 21 ? -27.172 4.883 6.438 1 80.31 21 LEU B CA 1
ATOM 5408 C C . LEU B 1 21 ? -27.078 5.105 4.934 1 80.31 21 LEU B C 1
ATOM 5410 O O . LEU B 1 21 ? -27.719 6.008 4.391 1 80.31 21 LEU B O 1
ATOM 5414 N N . SER B 1 22 ? -26.344 4.312 4.246 1 83.75 22 SER B N 1
ATOM 5415 C CA . SER B 1 22 ? -26.156 4.535 2.814 1 83.75 22 SER B CA 1
ATOM 5416 C C . SER B 1 22 ? -26.688 3.359 1.999 1 83.75 22 SER B C 1
ATOM 5418 O O . SER B 1 22 ? -26.344 2.207 2.264 1 83.75 22 SER B O 1
ATOM 5420 N N . MET B 1 23 ? -27.641 3.695 1.144 1 89.25 23 MET B N 1
ATOM 5421 C CA . MET B 1 23 ? -28.156 2.768 0.147 1 89.25 23 MET B CA 1
ATOM 5422 C C . MET B 1 23 ? -27.844 3.25 -1.266 1 89.25 23 MET B C 1
ATOM 5424 O O . MET B 1 23 ? -28.703 3.822 -1.938 1 89.25 23 MET B O 1
ATOM 5428 N N . LEU B 1 24 ? -26.734 2.973 -1.742 1 88.94 24 LEU B N 1
ATOM 5429 C CA . LEU B 1 24 ? -26.219 3.576 -2.965 1 88.94 24 LEU B CA 1
ATOM 5430 C C . LEU B 1 24 ? -26.812 2.904 -4.199 1 88.94 24 LEU B C 1
ATOM 5432 O O . LEU B 1 24 ? -26.781 3.473 -5.293 1 88.94 24 LEU B O 1
ATOM 5436 N N . GLY B 1 25 ? -27.328 1.7 -4.051 1 90.69 25 GLY B N 1
ATOM 5437 C CA . GLY B 1 25 ? -27.859 1.001 -5.211 1 90.69 25 GLY B CA 1
ATOM 5438 C C . GLY B 1 25 ? -26.797 0.608 -6.215 1 90.69 25 GLY B C 1
ATOM 5439 O O . GLY B 1 25 ? -25.609 0.584 -5.891 1 90.69 25 GLY B O 1
ATOM 5440 N N . ALA B 1 26 ? -27.25 0.145 -7.391 1 92 26 ALA B N 1
ATOM 5441 C CA . ALA B 1 26 ? -26.344 -0.244 -8.469 1 92 26 ALA B CA 1
ATOM 5442 C C . ALA B 1 26 ? -26.219 0.862 -9.508 1 92 26 ALA B C 1
ATOM 5444 O O . ALA B 1 26 ? -26.922 0.844 -10.523 1 92 26 ALA B O 1
ATOM 5445 N N . TYR B 1 27 ? -25.266 1.729 -9.32 1 92.25 27 TYR B N 1
ATOM 5446 C CA . TYR B 1 27 ? -25.062 2.928 -10.125 1 92.25 27 TYR B CA 1
ATOM 5447 C C . TYR B 1 27 ? -24.812 2.57 -11.586 1 92.25 27 TYR B C 1
ATOM 5449 O O . TYR B 1 27 ? -25.469 3.102 -12.477 1 92.25 27 TYR B O 1
ATOM 5457 N N . ASP B 1 28 ? -23.906 1.658 -11.852 1 90.31 28 ASP B N 1
ATOM 5458 C CA . ASP B 1 28 ? -23.516 1.322 -13.219 1 90.31 28 ASP B CA 1
ATOM 5459 C C . ASP B 1 28 ? -24.625 0.591 -13.953 1 90.31 28 ASP B C 1
ATOM 5461 O O . ASP B 1 28 ? -24.797 0.764 -15.164 1 90.31 28 ASP B O 1
ATOM 5465 N N . GLN B 1 29 ? -25.359 -0.226 -13.211 1 90.12 29 GLN B N 1
ATOM 5466 C CA . GLN B 1 29 ? -26.5 -0.912 -13.812 1 90.12 29 GLN B CA 1
ATOM 5467 C C . GLN B 1 29 ? -27.562 0.084 -14.281 1 90.12 29 GLN B C 1
ATOM 5469 O O . GLN B 1 29 ? -28.125 -0.07 -15.359 1 90.12 29 GLN B O 1
ATOM 5474 N N . CYS B 1 30 ? -27.797 1.028 -13.477 1 92.44 30 CYS B N 1
ATOM 5475 C CA . CYS B 1 30 ? -28.797 2.047 -13.797 1 92.44 30 CYS B CA 1
ATOM 5476 C C . CYS B 1 30 ? -28.406 2.805 -15.062 1 92.44 30 CYS B C 1
ATOM 5478 O O . CYS B 1 30 ? -29.234 3.025 -15.945 1 92.44 30 CYS B O 1
ATOM 5480 N N . LEU B 1 31 ? -27.203 3.146 -15.18 1 91.56 31 LEU B N 1
ATOM 5481 C CA . LEU B 1 31 ? -26.75 3.955 -16.297 1 91.56 31 LEU B CA 1
ATOM 5482 C C . LEU B 1 31 ? -26.719 3.133 -17.594 1 91.56 31 LEU B C 1
ATOM 5484 O O . LEU B 1 31 ? -26.766 3.688 -18.688 1 91.56 31 LEU B O 1
ATOM 5488 N N . LYS B 1 32 ? -26.609 1.846 -17.5 1 88 32 LYS B N 1
ATOM 5489 C CA . LYS B 1 32 ? -26.516 0.981 -18.688 1 88 32 LYS B CA 1
ATOM 5490 C C . LYS B 1 32 ? -27.906 0.719 -19.266 1 88 32 LYS B C 1
ATOM 5492 O O . LYS B 1 32 ? -28.031 0.265 -20.406 1 88 32 LYS B O 1
ATOM 5497 N N . ILE B 1 33 ? -28.938 1.04 -18.562 1 87.94 33 ILE B N 1
ATOM 5498 C CA . ILE B 1 33 ? -30.312 0.8 -19.016 1 87.94 33 ILE B CA 1
ATOM 5499 C C . ILE B 1 33 ? -30.625 1.727 -20.188 1 87.94 33 ILE B C 1
ATOM 5501 O O . ILE B 1 33 ? -30.453 2.943 -20.094 1 87.94 33 ILE B O 1
ATOM 5505 N N . SER B 1 34 ? -30.812 1.188 -21.359 1 85.38 34 SER B N 1
ATOM 5506 C CA . SER B 1 34 ? -31.234 1.938 -22.531 1 85.38 34 SER B CA 1
ATOM 5507 C C . SER B 1 34 ? -32.312 1.188 -23.312 1 85.38 34 SER B C 1
ATOM 5509 O O . SER B 1 34 ? -32.156 0.019 -23.656 1 85.38 34 SER B O 1
ATOM 5511 N N . VAL B 1 35 ? -33.469 1.724 -23.453 1 77.31 35 VAL B N 1
ATOM 5512 C CA . VAL B 1 35 ? -34.531 1.11 -24.203 1 77.31 35 VAL B CA 1
ATOM 5513 C C . VAL B 1 35 ? -34.594 1.715 -25.609 1 77.31 35 VAL B C 1
ATOM 5515 O O . VAL B 1 35 ? -34.906 2.9 -25.766 1 77.31 35 VAL B O 1
ATOM 5518 N N . PRO B 1 36 ? -34.156 0.817 -26.562 1 74.81 36 PRO B N 1
ATOM 5519 C CA . PRO B 1 36 ? -34.156 1.347 -27.922 1 74.81 36 PRO B CA 1
ATOM 5520 C C . PRO B 1 36 ? -35.562 1.546 -28.469 1 74.81 36 PRO B C 1
ATOM 5522 O O . PRO B 1 36 ? -36.5 0.894 -28.016 1 74.81 36 PRO B O 1
ATOM 5525 N N . ARG B 1 37 ? -35.812 2.59 -29.25 1 65.69 37 ARG B N 1
ATOM 5526 C CA . ARG B 1 37 ? -37.062 2.789 -29.953 1 65.69 37 ARG B CA 1
ATOM 5527 C C . ARG B 1 37 ? -37.219 1.778 -31.078 1 65.69 37 ARG B C 1
ATOM 5529 O O . ARG B 1 37 ? -36.281 1.469 -31.781 1 65.69 37 ARG B O 1
ATOM 5536 N N . LYS B 1 38 ? -38.25 0.868 -31.031 1 55.94 38 LYS B N 1
ATOM 5537 C CA . LYS B 1 38 ? -38.531 -0.113 -32.062 1 55.94 38 LYS B CA 1
ATOM 5538 C C . LYS B 1 38 ? -38.438 0.519 -33.469 1 55.94 38 LYS B C 1
ATOM 5540 O O . LYS B 1 38 ? -38.562 -0.175 -34.469 1 55.94 38 LYS B O 1
ATOM 5545 N N . SER B 1 39 ? -38.75 1.726 -33.719 1 51.22 39 SER B N 1
ATOM 5546 C CA . SER B 1 39 ? -38.875 2.137 -35.094 1 51.22 39 SER B CA 1
ATOM 5547 C C . SER B 1 39 ? -37.531 2.193 -35.781 1 51.22 39 SER B C 1
ATOM 5549 O O . SER B 1 39 ? -36.5 2.363 -35.125 1 51.22 39 SER B O 1
ATOM 5551 N N . SER B 1 40 ? -37.438 1.769 -37.281 1 46.66 40 SER B N 1
ATOM 5552 C CA . SER B 1 40 ? -36.469 1.569 -38.344 1 46.66 40 SER B CA 1
ATOM 5553 C C . SER B 1 40 ? -35.375 2.613 -38.281 1 46.66 40 SER B C 1
ATOM 5555 O O . SER B 1 40 ? -34.438 2.584 -39.062 1 46.66 40 SER B O 1
ATOM 5557 N N . SER B 1 41 ? -35.625 3.955 -38 1 43.84 41 SER B N 1
ATOM 5558 C CA . SER B 1 41 ? -34.594 4.883 -38.469 1 43.84 41 SER B CA 1
ATOM 5559 C C . SER B 1 41 ? -33.406 4.918 -37.531 1 43.84 41 SER B C 1
ATOM 5561 O O . SER B 1 41 ? -33.562 4.84 -36.312 1 43.84 41 SER B O 1
ATOM 5563 N N . LYS B 1 42 ? -32.125 4.594 -38.031 1 47.75 42 LYS B N 1
ATOM 5564 C CA . LYS B 1 42 ? -30.766 4.488 -37.531 1 47.75 42 LYS B CA 1
ATOM 5565 C C . LYS B 1 42 ? -30.484 5.488 -36.406 1 47.75 42 LYS B C 1
ATOM 5567 O O . LYS B 1 42 ? -29.516 5.344 -35.688 1 47.75 42 LYS B O 1
ATOM 5572 N N . GLU B 1 43 ? -30.875 6.762 -36.5 1 46.19 43 GLU B N 1
ATOM 5573 C CA . GLU B 1 43 ? -30.312 7.855 -35.75 1 46.19 43 GLU B CA 1
ATOM 5574 C C . GLU B 1 43 ? -30.984 7.977 -34.375 1 46.19 43 GLU B C 1
ATOM 5576 O O . GLU B 1 43 ? -30.75 8.938 -33.625 1 46.19 43 GLU B O 1
ATOM 5581 N N . LYS B 1 44 ? -32.25 7.426 -33.938 1 51.28 44 LYS B N 1
ATOM 5582 C CA . LYS B 1 44 ? -33.062 8.109 -32.969 1 51.28 44 LYS B CA 1
ATOM 5583 C C . LYS B 1 44 ? -32.75 7.625 -31.547 1 51.28 44 LYS B C 1
ATOM 5585 O O . LYS B 1 44 ? -32.5 6.434 -31.328 1 51.28 44 LYS B O 1
ATOM 5590 N N . LYS B 1 45 ? -32.656 8.578 -30.531 1 61.56 45 LYS B N 1
ATOM 5591 C CA . LYS B 1 45 ? -32.531 8.609 -29.078 1 61.56 45 LYS B CA 1
ATOM 5592 C C . LYS B 1 45 ? -33.406 7.559 -28.422 1 61.56 45 LYS B C 1
ATOM 5594 O O . LYS B 1 45 ? -34.562 7.387 -28.797 1 61.56 45 LYS B O 1
ATOM 5599 N N . PRO B 1 46 ? -32.781 6.68 -27.562 1 70.38 46 PRO B N 1
ATOM 5600 C CA . PRO B 1 46 ? -33.594 5.688 -26.844 1 70.38 46 PRO B CA 1
ATOM 5601 C C . PRO B 1 46 ? -34.844 6.293 -26.219 1 70.38 46 PRO B C 1
ATOM 5603 O O . PRO B 1 46 ? -34.906 7.508 -26.016 1 70.38 46 PRO B O 1
ATOM 5606 N N . ILE B 1 47 ? -35.938 5.559 -26.219 1 73.44 47 ILE B N 1
ATOM 5607 C CA . ILE B 1 47 ? -37.156 6 -25.547 1 73.44 47 ILE B CA 1
ATOM 5608 C C . ILE B 1 47 ? -36.844 6.531 -24.156 1 73.44 47 ILE B C 1
ATOM 5610 O O . ILE B 1 47 ? -37.25 7.633 -23.797 1 73.44 47 ILE B O 1
ATOM 5614 N N . PHE B 1 48 ? -36.125 5.797 -23.344 1 80.19 48 PHE B N 1
ATOM 5615 C CA . PHE B 1 48 ? -35.625 6.344 -22.094 1 80.19 48 PHE B CA 1
ATOM 5616 C C . PHE B 1 48 ? -34.312 5.66 -21.688 1 80.19 48 PHE B C 1
ATOM 5618 O O . PHE B 1 48 ? -34 4.559 -22.156 1 80.19 48 PHE B O 1
ATOM 5625 N N . GLU B 1 49 ? -33.531 6.414 -21.031 1 88 49 GLU B N 1
ATOM 5626 C CA . GLU B 1 49 ? -32.281 5.949 -20.422 1 88 49 GLU B CA 1
ATOM 5627 C C . GLU B 1 49 ? -32.375 6.027 -18.906 1 88 49 GLU B C 1
ATOM 5629 O O . GLU B 1 49 ? -33.188 6.77 -18.359 1 88 49 GLU B O 1
ATOM 5634 N N . GLY B 1 50 ? -31.656 5.113 -18.328 1 90.75 50 GLY B N 1
ATOM 5635 C CA . GLY B 1 50 ? -31.609 5.148 -16.875 1 90.75 50 GLY B CA 1
ATOM 5636 C C . GLY B 1 50 ? -30.891 6.375 -16.344 1 90.75 50 GLY B C 1
ATOM 5637 O O . GLY B 1 50 ? -29.844 6.773 -16.859 1 90.75 50 GLY B O 1
ATOM 5638 N N . LYS B 1 51 ? -31.547 7.016 -15.398 1 91.56 51 LYS B N 1
ATOM 5639 C CA . LYS B 1 51 ? -31.016 8.172 -14.688 1 91.56 51 LYS B CA 1
ATOM 5640 C C . LYS B 1 51 ? -30.828 7.871 -13.203 1 91.56 51 LYS B C 1
ATOM 5642 O O . LYS B 1 51 ? -31.781 7.531 -12.508 1 91.56 51 LYS B O 1
ATOM 5647 N N . TYR B 1 52 ? -29.562 7.941 -12.805 1 93.62 52 TYR B N 1
ATOM 5648 C CA . TYR B 1 52 ? -29.25 7.672 -11.406 1 93.62 52 TYR B CA 1
ATOM 5649 C C . TYR B 1 52 ? -29.297 8.953 -10.586 1 93.62 52 TYR B C 1
ATOM 5651 O O . TYR B 1 52 ? -28.594 9.922 -10.891 1 93.62 52 TYR B O 1
ATOM 5659 N N . CYS B 1 53 ? -30.109 9 -9.531 1 92.56 53 CYS B N 1
ATOM 5660 C CA . CYS B 1 53 ? -30.234 10.141 -8.641 1 92.56 53 CYS B CA 1
ATOM 5661 C C . CYS B 1 53 ? -29.938 9.742 -7.199 1 92.56 53 CYS B C 1
ATOM 5663 O O . CYS B 1 53 ? -30.438 8.719 -6.727 1 92.56 53 CYS B O 1
ATOM 5665 N N . LEU B 1 54 ? -29.078 10.438 -6.574 1 89.75 54 LEU B N 1
ATOM 5666 C CA . LEU B 1 54 ? -28.781 10.211 -5.164 1 89.75 54 LEU B CA 1
ATOM 5667 C C . LEU B 1 54 ? -29.578 11.156 -4.277 1 89.75 54 LEU B C 1
ATOM 5669 O O . LEU B 1 54 ? -29.359 12.367 -4.293 1 89.75 54 LEU B O 1
ATOM 5673 N N . ALA B 1 55 ? -30.5 10.602 -3.512 1 88.62 55 ALA B N 1
ATOM 5674 C CA . ALA B 1 55 ? -31.344 11.383 -2.604 1 88.62 55 ALA B CA 1
ATOM 5675 C C . ALA B 1 55 ? -30.797 11.336 -1.181 1 88.62 55 ALA B C 1
ATOM 5677 O O . ALA B 1 55 ? -30.312 10.297 -0.723 1 88.62 55 ALA B O 1
ATOM 5678 N N . GLU B 1 56 ? -30.781 12.391 -0.541 1 84.12 56 GLU B N 1
ATOM 5679 C CA . GLU B 1 56 ? -30.391 12.492 0.864 1 84.12 56 GLU B CA 1
ATOM 5680 C C . GLU B 1 56 ? -31.578 12.859 1.741 1 84.12 56 GLU B C 1
ATOM 5682 O O . GLU B 1 56 ? -32.312 13.82 1.454 1 84.12 56 GLU B O 1
ATOM 5687 N N . TYR B 1 57 ? -31.812 11.953 2.713 1 82.38 57 TYR B N 1
ATOM 5688 C CA . TYR B 1 57 ? -32.938 12.172 3.627 1 82.38 57 TYR B CA 1
ATOM 5689 C C . TYR B 1 57 ? -32.438 12.68 4.977 1 82.38 57 TYR B C 1
ATOM 5691 O O . TYR B 1 57 ? -31.625 12.023 5.641 1 82.38 57 TYR B O 1
ATOM 5699 N N . GLN B 1 58 ? -32.781 13.828 5.332 1 77.25 58 GLN B N 1
ATOM 5700 C CA . GLN B 1 58 ? -32.438 14.344 6.652 1 77.25 58 GLN B CA 1
ATOM 5701 C C . GLN B 1 58 ? -33.5 13.953 7.684 1 77.25 58 GLN B C 1
ATOM 5703 O O . GLN B 1 58 ? -34.688 14.078 7.426 1 77.25 58 GLN B O 1
ATOM 5708 N N . LEU B 1 59 ? -33 13.305 8.695 1 67.94 59 LEU B N 1
ATOM 5709 C CA . LEU B 1 59 ? -33.906 12.906 9.758 1 67.94 59 LEU B CA 1
ATOM 5710 C C . LEU B 1 59 ? -34.406 14.117 10.555 1 67.94 59 LEU B C 1
ATOM 5712 O O . LEU B 1 59 ? -33.656 15.078 10.742 1 67.94 59 LEU B O 1
ATOM 5716 N N . PRO B 1 60 ? -35.781 14.219 10.734 1 59.19 60 PRO B N 1
ATOM 5717 C CA . PRO B 1 60 ? -36.281 15.359 11.5 1 59.19 60 PRO B CA 1
ATOM 5718 C C . PRO B 1 60 ? -35.562 15.508 12.852 1 59.19 60 PRO B C 1
ATOM 5720 O O . PRO B 1 60 ? -35.469 14.539 13.609 1 59.19 60 PRO B O 1
ATOM 5723 N N . LEU B 1 61 ? -34.438 16.109 12.875 1 51.41 61 LEU B N 1
ATOM 5724 C CA . LEU B 1 61 ? -33.75 16.344 14.156 1 51.41 61 LEU B CA 1
ATOM 5725 C C . LEU B 1 61 ? -34.75 16.875 15.188 1 51.41 61 LEU B C 1
ATOM 5727 O O . LEU B 1 61 ? -35.625 17.688 14.867 1 51.41 61 LEU B O 1
ATOM 5731 N N . MET B 1 62 ? -35.219 16.094 16.25 1 43.5 62 MET B N 1
ATOM 5732 C CA . MET B 1 62 ? -35.875 16.797 17.344 1 43.5 62 MET B CA 1
ATOM 5733 C C . MET B 1 62 ? -35.156 18.109 17.656 1 43.5 62 MET B C 1
ATOM 5735 O O . MET B 1 62 ? -33.938 18.203 17.531 1 43.5 62 MET B O 1
ATOM 5739 N N . PRO B 1 63 ? -35.906 19.234 17.719 1 39.66 63 PRO B N 1
ATOM 5740 C CA . PRO B 1 63 ? -35.312 20.484 18.188 1 39.66 63 PRO B CA 1
ATOM 5741 C C . PRO B 1 63 ? -34.25 20.281 19.25 1 39.66 63 PRO B C 1
ATOM 5743 O O . PRO B 1 63 ? -34.281 19.281 19.969 1 39.66 63 PRO B O 1
ATOM 5746 N N . ASN B 1 64 ? -33.094 21.031 19.109 1 35.78 64 ASN B N 1
ATOM 5747 C CA . ASN B 1 64 ? -32.094 21.266 20.141 1 35.78 64 ASN B CA 1
ATOM 5748 C C . ASN B 1 64 ? -32.75 21.328 21.531 1 35.78 64 ASN B C 1
ATOM 5750 O O . ASN B 1 64 ? -33.062 22.406 22.016 1 35.78 64 ASN B O 1
ATOM 5754 N N . ASN B 1 65 ? -33.75 20.75 22 1 31.69 65 ASN B N 1
ATOM 5755 C CA . ASN B 1 65 ? -33.781 20.922 23.453 1 31.69 65 ASN B CA 1
ATOM 5756 C C . ASN B 1 65 ? -32.406 20.641 24.078 1 31.69 65 ASN B C 1
ATOM 5758 O O . ASN B 1 65 ? -31.734 19.672 23.719 1 31.69 65 ASN B O 1
ATOM 5762 N N . GLN B 1 66 ? -31.688 21.703 24.641 1 33.31 66 GLN B N 1
ATOM 5763 C CA . GLN B 1 66 ? -30.594 21.844 25.594 1 33.31 66 GLN B CA 1
ATOM 5764 C C . GLN B 1 66 ? -30.484 20.609 26.484 1 33.31 66 GLN B C 1
ATOM 5766 O O . GLN B 1 66 ? -29.891 20.688 27.562 1 33.31 66 GLN B O 1
ATOM 5771 N N . SER B 1 67 ? -31.406 19.781 26.672 1 31.11 67 SER B N 1
ATOM 5772 C CA . SER B 1 67 ? -31.281 18.906 27.844 1 31.11 67 SER B CA 1
ATOM 5773 C C . SER B 1 67 ? -29.938 18.203 27.859 1 31.11 67 SER B C 1
ATOM 5775 O O . SER B 1 67 ? -29.266 18.078 26.828 1 31.11 67 SER B O 1
ATOM 5777 N N . ASN B 1 68 ? -29.578 17.797 29.312 1 29.2 68 ASN B N 1
ATOM 5778 C CA . ASN B 1 68 ? -28.516 17.078 30 1 29.2 68 ASN B CA 1
ATOM 5779 C C . ASN B 1 68 ? -28.078 15.828 29.234 1 29.2 68 ASN B C 1
ATOM 5781 O O . ASN B 1 68 ? -28.797 14.82 29.234 1 29.2 68 ASN B O 1
ATOM 5785 N N . THR B 1 69 ? -27.719 16 28.219 1 32.78 69 THR B N 1
ATOM 5786 C CA . THR B 1 69 ? -27.078 14.914 27.5 1 32.78 69 THR B CA 1
ATOM 5787 C C . THR B 1 69 ? -26.125 14.141 28.391 1 32.78 69 THR B C 1
ATOM 5789 O O . THR B 1 69 ? -25.266 13.398 27.922 1 32.78 69 THR B O 1
ATOM 5792 N N . ARG B 1 70 ? -26.062 14.664 29.844 1 30.77 70 ARG B N 1
ATOM 5793 C CA . ARG B 1 70 ? -25.203 13.852 30.703 1 30.77 70 ARG B CA 1
ATOM 5794 C C . ARG B 1 70 ? -25.328 12.367 30.359 1 30.77 70 ARG B C 1
ATOM 5796 O O . ARG B 1 70 ? -24.328 11.688 30.141 1 30.77 70 ARG B O 1
ATOM 5803 N N . THR B 1 71 ? -25.984 11.797 31.469 1 29.16 71 THR B N 1
ATOM 5804 C CA . THR B 1 71 ? -26.047 10.438 32 1 29.16 71 THR B CA 1
ATOM 5805 C C . THR B 1 71 ? -26.828 9.523 31.078 1 29.16 71 THR B C 1
ATOM 5807 O O . THR B 1 71 ? -28.016 9.258 31.297 1 29.16 71 THR B O 1
ATOM 5810 N N . SER B 1 72 ? -27.25 9.93 30 1 31.53 72 SER B N 1
ATOM 5811 C CA . SER B 1 72 ? -27.938 8.695 29.641 1 31.53 72 SER B CA 1
ATOM 5812 C C . SER B 1 72 ? -27.078 7.473 29.953 1 31.53 72 SER B C 1
ATOM 5814 O O . SER B 1 72 ? -25.938 7.367 29.5 1 31.53 72 SER B O 1
ATOM 5816 N N . SER B 1 73 ? -27.219 6.996 31.125 1 30.11 73 SER B N 1
ATOM 5817 C CA . SER B 1 73 ? -26.844 5.629 31.469 1 30.11 73 SER B CA 1
ATOM 5818 C C . SER B 1 73 ? -26.875 4.727 30.25 1 30.11 73 SER B C 1
ATOM 5820 O O . SER B 1 73 ? -27.766 4.824 29.422 1 30.11 73 SER B O 1
ATOM 5822 N N . ARG B 1 74 ? -25.719 4.297 29.828 1 32.72 74 ARG B N 1
ATOM 5823 C CA . ARG B 1 74 ? -25.672 3.039 29.094 1 32.72 74 ARG B CA 1
ATOM 5824 C C . ARG B 1 74 ? -26.938 2.227 29.328 1 32.72 74 ARG B C 1
ATOM 5826 O O . ARG B 1 74 ? -27.016 1.448 30.281 1 32.72 74 ARG B O 1
ATOM 5833 N N . LYS B 1 75 ? -28.141 2.818 29.359 1 35.62 75 LYS B N 1
ATOM 5834 C CA . LYS B 1 75 ? -29.109 1.718 29.266 1 35.62 75 LYS B CA 1
ATOM 5835 C C . LYS B 1 75 ? -28.672 0.698 28.219 1 35.62 75 LYS B C 1
ATOM 5837 O O . LYS B 1 75 ? -28.109 1.063 27.188 1 35.62 75 LYS B O 1
ATOM 5842 N N . SER B 1 76 ? -28.594 -0.587 28.547 1 35.47 76 SER B N 1
ATOM 5843 C CA . SER B 1 76 ? -28.25 -1.756 27.734 1 35.47 76 SER B CA 1
ATOM 5844 C C . SER B 1 76 ? -28.828 -1.653 26.328 1 35.47 76 SER B C 1
ATOM 5846 O O . SER B 1 76 ? -29.938 -1.158 26.141 1 35.47 76 SER B O 1
ATOM 5848 N N . ASP B 1 77 ? -28.016 -1.548 25.156 1 41.72 77 ASP B N 1
ATOM 5849 C CA . ASP B 1 77 ? -28.312 -1.647 23.734 1 41.72 77 ASP B CA 1
ATOM 5850 C C . ASP B 1 77 ? -29.688 -2.273 23.5 1 41.72 77 ASP B C 1
ATOM 5852 O O . ASP B 1 77 ? -30.266 -2.135 22.422 1 41.72 77 ASP B O 1
ATOM 5856 N N . ASN B 1 78 ? -30.219 -2.957 24.531 1 41.28 78 ASN B N 1
ATOM 5857 C CA . ASN B 1 78 ? -31.391 -3.816 24.312 1 41.28 78 ASN B CA 1
ATOM 5858 C C . ASN B 1 78 ? -32.688 -3.018 24.328 1 41.28 78 ASN B C 1
ATOM 5860 O O . ASN B 1 78 ? -33.75 -3.543 23.984 1 41.28 78 ASN B O 1
ATOM 5864 N N . GLN B 1 79 ? -32.781 -1.79 25.031 1 40.88 79 GLN B N 1
ATOM 5865 C CA . GLN B 1 79 ? -34.125 -1.238 25.203 1 40.88 79 GLN B CA 1
ATOM 5866 C C . GLN B 1 79 ? -34.281 0.057 24.422 1 40.88 79 GLN B C 1
ATOM 5868 O O . GLN B 1 79 ? -35.281 0.752 24.578 1 40.88 79 GLN B O 1
ATOM 5873 N N . GLN B 1 80 ? -33.375 0.495 23.781 1 46.09 80 GLN B N 1
ATOM 5874 C CA . GLN B 1 80 ? -33.594 1.784 23.141 1 46.09 80 GLN B CA 1
ATOM 5875 C C . GLN B 1 80 ? -34.406 1.624 21.859 1 46.09 80 GLN B C 1
ATOM 5877 O O . GLN B 1 80 ? -34.219 0.667 21.109 1 46.09 80 GLN B O 1
ATOM 5882 N N . SER B 1 81 ? -35.594 2.396 21.734 1 48.97 81 SER B N 1
ATOM 5883 C CA . SER B 1 81 ? -36.406 2.43 20.516 1 48.97 81 SER B CA 1
ATOM 5884 C C . SER B 1 81 ? -35.531 2.754 19.297 1 48.97 81 SER B C 1
ATOM 5886 O O . SER B 1 81 ? -34.469 3.338 19.422 1 48.97 81 SER B O 1
ATOM 5888 N N . VAL B 1 82 ? -35.906 2.162 18.172 1 52.75 82 VAL B N 1
ATOM 5889 C CA . VAL B 1 82 ? -35.281 2.387 16.875 1 52.75 82 VAL B CA 1
ATOM 5890 C C . VAL B 1 82 ? -35.031 3.883 16.656 1 52.75 82 VAL B C 1
ATOM 5892 O O . VAL B 1 82 ? -33.969 4.293 16.188 1 52.75 82 VAL B O 1
ATOM 5895 N N . VAL B 1 83 ? -36.031 4.625 17.109 1 50.25 83 VAL B N 1
ATOM 5896 C CA . VAL B 1 83 ? -36 6.066 16.875 1 50.25 83 VAL B CA 1
ATOM 5897 C C . VAL B 1 83 ? -34.906 6.699 17.75 1 50.25 83 VAL B C 1
ATOM 5899 O O . VAL B 1 83 ? -34.156 7.559 17.297 1 50.25 83 VAL B O 1
ATOM 5902 N N . GLU B 1 84 ? -34.844 6.223 18.938 1 53.38 84 GLU B N 1
ATOM 5903 C CA . GLU B 1 84 ? -33.844 6.777 19.859 1 53.38 84 GLU B CA 1
ATOM 5904 C C . GLU B 1 84 ? -32.438 6.445 19.422 1 53.38 84 GLU B C 1
ATOM 5906 O O . GLU B 1 84 ? -31.531 7.281 19.531 1 53.38 84 GLU B O 1
ATOM 5911 N N . ASN B 1 85 ? -32.281 5.281 18.844 1 54.31 85 ASN B N 1
ATOM 5912 C CA . ASN B 1 85 ? -30.984 4.883 18.328 1 54.31 85 ASN B CA 1
ATOM 5913 C C . ASN B 1 85 ? -30.578 5.727 17.125 1 54.31 85 ASN B C 1
ATOM 5915 O O . ASN B 1 85 ? -29.422 6.137 17 1 54.31 85 ASN B O 1
ATOM 5919 N N . LEU B 1 86 ? -31.609 5.902 16.375 1 55.97 86 LEU B N 1
ATOM 5920 C CA . LEU B 1 86 ? -31.344 6.715 15.188 1 55.97 86 LEU B CA 1
ATOM 5921 C C . LEU B 1 86 ? -31 8.148 15.578 1 55.97 86 LEU B C 1
ATOM 5923 O O . LEU B 1 86 ? -30.125 8.773 14.977 1 55.97 86 LEU B O 1
ATOM 5927 N N . VAL B 1 87 ? -31.719 8.617 16.625 1 51.94 87 VAL B N 1
ATOM 5928 C CA . VAL B 1 87 ? -31.5 9.969 17.109 1 51.94 87 VAL B CA 1
ATOM 5929 C C . VAL B 1 87 ? -30.078 10.07 17.703 1 51.94 87 VAL B C 1
ATOM 5931 O O . VAL B 1 87 ? -29.391 11.062 17.469 1 51.94 87 VAL B O 1
ATOM 5934 N N . GLN B 1 88 ? -29.75 9.102 18.406 1 53.69 88 GLN B N 1
ATOM 5935 C CA . GLN B 1 88 ? -28.406 9.086 18.984 1 53.69 88 GLN B CA 1
ATOM 5936 C C . GLN B 1 88 ? -27.344 9.07 17.891 1 53.69 88 GLN B C 1
ATOM 5938 O O . GLN B 1 88 ? -26.312 9.742 18.016 1 53.69 88 GLN B O 1
ATOM 5943 N N . GLN B 1 89 ? -27.703 8.359 16.906 1 54.72 89 GLN B N 1
ATOM 5944 C CA . GLN B 1 89 ? -26.781 8.273 15.781 1 54.72 89 GLN B CA 1
ATOM 5945 C C . GLN B 1 89 ? -26.656 9.617 15.062 1 54.72 89 GLN B C 1
ATOM 5947 O O . GLN B 1 89 ? -25.562 10.016 14.656 1 54.72 89 GLN B O 1
ATOM 5952 N N . ALA B 1 90 ? -27.859 10.18 14.984 1 50.84 90 ALA B N 1
ATOM 5953 C CA . ALA B 1 90 ? -27.906 11.492 14.344 1 50.84 90 ALA B CA 1
ATOM 5954 C C . ALA B 1 90 ? -27.094 12.516 15.133 1 50.84 90 ALA B C 1
ATOM 5956 O O . ALA B 1 90 ? -26.578 13.484 14.57 1 50.84 90 ALA B O 1
ATOM 5957 N N . SER B 1 91 ? -27.062 12.234 16.375 1 47.41 91 SER B N 1
ATOM 5958 C CA . SER B 1 91 ? -26.312 13.156 17.219 1 47.41 91 SER B CA 1
ATOM 5959 C C . SER B 1 91 ? -24.812 13.039 16.969 1 47.41 91 SER B C 1
ATOM 5961 O O . SER B 1 91 ? -24.078 14.008 17.156 1 47.41 91 SER B O 1
ATOM 5963 N N . ILE B 1 92 ? -24.422 11.836 16.688 1 49.69 92 ILE B N 1
ATOM 5964 C CA . ILE B 1 92 ? -23 11.656 16.484 1 49.69 92 ILE B CA 1
ATOM 5965 C C . ILE B 1 92 ? -22.578 12.344 15.18 1 49.69 92 ILE B C 1
ATOM 5967 O O . ILE B 1 92 ? -21.5 12.945 15.109 1 49.69 92 ILE B O 1
ATOM 5971 N N . SER B 1 93 ? -23.359 12.195 14.109 1 49.44 93 SER B N 1
ATOM 5972 C CA . SER B 1 93 ? -23.047 12.875 12.859 1 49.44 93 SER B CA 1
ATOM 5973 C C . SER B 1 93 ? -24.266 13.57 12.273 1 49.44 93 SER B C 1
ATOM 5975 O O . SER B 1 93 ? -25.062 12.945 11.57 1 49.44 93 SER B O 1
ATOM 5977 N N . PRO B 1 94 ? -24.672 14.727 12.977 1 45.25 94 PRO B N 1
ATOM 5978 C CA . PRO B 1 94 ? -25.875 15.406 12.469 1 45.25 94 PRO B CA 1
ATOM 5979 C C . PRO B 1 94 ? -25.953 15.414 10.945 1 45.25 94 PRO B C 1
ATOM 5981 O O . PRO B 1 94 ? -27.047 15.531 10.383 1 45.25 94 PRO B O 1
ATOM 5984 N N . GLN B 1 95 ? -24.844 15.43 10.328 1 50.97 95 GLN B N 1
ATOM 5985 C CA . GLN B 1 95 ? -24.891 15.453 8.875 1 50.97 95 GLN B CA 1
ATOM 5986 C C . GLN B 1 95 ? -25.141 14.062 8.305 1 50.97 95 GLN B C 1
ATOM 5988 O O . GLN B 1 95 ? -25.016 13.844 7.102 1 50.97 95 GLN B O 1
ATOM 5993 N N . SER B 1 96 ? -25.594 13.305 9.25 1 60.34 96 SER B N 1
ATOM 5994 C CA . SER B 1 96 ? -25.766 11.93 8.781 1 60.34 96 SER B CA 1
ATOM 5995 C C . SER B 1 96 ? -27.078 11.758 8.047 1 60.34 96 SER B C 1
ATOM 5997 O O . SER B 1 96 ? -28.156 11.781 8.656 1 60.34 96 SER B O 1
ATOM 5999 N N . ALA B 1 97 ? -27.141 12.203 6.848 1 71.81 97 ALA B N 1
ATOM 6000 C CA . ALA B 1 97 ? -28.266 11.984 5.941 1 71.81 97 ALA B CA 1
ATOM 6001 C C . ALA B 1 97 ? -28.25 10.562 5.391 1 71.81 97 ALA B C 1
ATOM 6003 O O . ALA B 1 97 ? -27.172 9.969 5.215 1 71.81 97 ALA B O 1
ATOM 6004 N N . LEU B 1 98 ? -29.484 10.016 5.488 1 79.69 98 LEU B N 1
ATOM 6005 C CA . LEU B 1 98 ? -29.641 8.75 4.789 1 79.69 98 LEU B CA 1
ATOM 6006 C C . LEU B 1 98 ? -29.5 8.938 3.281 1 79.69 98 LEU B C 1
ATOM 6008 O O . LEU B 1 98 ? -30.125 9.828 2.701 1 79.69 98 LEU B O 1
ATOM 6012 N N . ARG B 1 99 ? -28.625 8.297 2.736 1 84.5 99 ARG B N 1
ATOM 6013 C CA . ARG B 1 99 ? -28.422 8.383 1.293 1 84.5 99 ARG B CA 1
ATOM 6014 C C . ARG B 1 99 ? -29.109 7.227 0.574 1 84.5 99 ARG B C 1
ATOM 6016 O O . ARG B 1 99 ? -29.016 6.074 0.996 1 84.5 99 ARG B O 1
ATOM 6023 N N . HIS B 1 100 ? -29.844 7.594 -0.391 1 88.94 100 HIS B N 1
ATOM 6024 C CA . HIS B 1 100 ? -30.625 6.617 -1.144 1 88.94 100 HIS B CA 1
ATOM 6025 C C . HIS B 1 100 ? -30.406 6.785 -2.645 1 88.94 100 HIS B C 1
ATOM 6027 O O . HIS B 1 100 ? -30.781 7.816 -3.217 1 88.94 100 HIS B O 1
ATOM 6033 N N . GLY B 1 101 ? -29.781 5.766 -3.268 1 91.25 101 GLY B N 1
ATOM 6034 C CA . GLY B 1 101 ? -29.609 5.77 -4.715 1 91.25 101 GLY B CA 1
ATOM 6035 C C . GLY B 1 101 ? -30.859 5.32 -5.457 1 91.25 101 GLY B C 1
ATOM 6036 O O . GLY B 1 101 ? -31.375 4.23 -5.207 1 91.25 101 GLY B O 1
ATOM 6037 N N . LEU B 1 102 ? -31.344 6.168 -6.371 1 92.38 102 LEU B N 1
ATOM 6038 C CA . LEU B 1 102 ? -32.562 5.887 -7.148 1 92.38 102 LEU B CA 1
ATOM 6039 C C . LEU B 1 102 ? -32.219 5.781 -8.633 1 92.38 102 LEU B C 1
ATOM 6041 O O . LEU B 1 102 ? -31.234 6.348 -9.102 1 92.38 102 LEU B O 1
ATOM 6045 N N . CYS B 1 103 ? -32.969 4.961 -9.266 1 93.5 103 CYS B N 1
ATOM 6046 C CA . CYS B 1 103 ? -32.906 4.852 -10.719 1 93.5 103 CYS B CA 1
ATOM 6047 C C . CYS B 1 103 ? -34.25 5.199 -11.367 1 93.5 103 CYS B C 1
ATOM 6049 O O . CYS B 1 103 ? -35.219 4.504 -11.148 1 93.5 103 CYS B O 1
ATOM 6051 N N . VAL B 1 104 ? -34.281 6.316 -12.117 1 90.94 104 VAL B N 1
ATOM 6052 C CA . VAL B 1 104 ? -35.5 6.805 -12.758 1 90.94 104 VAL B CA 1
ATOM 6053 C C . VAL B 1 104 ? -35.25 7.004 -14.25 1 90.94 104 VAL B C 1
ATOM 6055 O O . VAL B 1 104 ? -34.094 7.07 -14.695 1 90.94 104 VAL B O 1
ATOM 6058 N N . PRO B 1 105 ? -36.312 7 -14.961 1 87.81 105 PRO B N 1
ATOM 6059 C CA . PRO B 1 105 ? -36.156 7.266 -16.391 1 87.81 105 PRO B CA 1
ATOM 6060 C C . PRO B 1 105 ? -35.625 8.672 -16.672 1 87.81 105 PRO B C 1
ATOM 6062 O O . PRO B 1 105 ? -35.938 9.609 -15.945 1 87.81 105 PRO B O 1
ATOM 6065 N N . SER B 1 106 ? -34.875 8.766 -17.688 1 87.19 106 SER B N 1
ATOM 6066 C CA . SER B 1 106 ? -34.219 10.031 -18.031 1 87.19 106 SER B CA 1
ATOM 6067 C C . SER B 1 106 ? -35.25 11.094 -18.391 1 87.19 106 SER B C 1
ATOM 6069 O O . SER B 1 106 ? -34.938 12.289 -18.375 1 87.19 106 SER B O 1
ATOM 6071 N N . THR B 1 107 ? -36.469 10.711 -18.672 1 84.44 107 THR B N 1
ATOM 6072 C CA . THR B 1 107 ? -37.5 11.641 -19.047 1 84.44 107 THR B CA 1
ATOM 6073 C C . THR B 1 107 ? -38.031 12.383 -17.812 1 84.44 107 THR B C 1
ATOM 6075 O O . THR B 1 107 ? -38.688 13.422 -17.938 1 84.44 107 THR B O 1
ATOM 6078 N N . CYS B 1 108 ? -37.719 11.836 -16.703 1 86.38 108 CYS B N 1
ATOM 6079 C CA . CYS B 1 108 ? -38.125 12.492 -15.461 1 86.38 108 CYS B CA 1
ATOM 6080 C C . CYS B 1 108 ? -37.188 13.625 -15.094 1 86.38 108 CYS B C 1
ATOM 6082 O O . CYS B 1 108 ? -35.969 13.422 -15.031 1 86.38 108 CYS B O 1
ATOM 6084 N N . SER B 1 109 ? -37.75 14.758 -14.898 1 84.75 109 SER B N 1
ATOM 6085 C CA . SER B 1 109 ? -36.906 15.867 -14.438 1 84.75 109 SER B CA 1
ATOM 6086 C C . SER B 1 109 ? -36.562 15.719 -12.961 1 84.75 109 SER B C 1
ATOM 6088 O O . SER B 1 109 ? -37.156 14.914 -12.25 1 84.75 109 SER B O 1
ATOM 6090 N N . ASN B 1 110 ? -35.562 16.391 -12.477 1 85.44 110 ASN B N 1
ATOM 6091 C CA . ASN B 1 110 ? -35.156 16.359 -11.078 1 85.44 110 ASN B CA 1
ATOM 6092 C C . ASN B 1 110 ? -36.281 16.812 -10.156 1 85.44 110 ASN B C 1
ATOM 6094 O O . ASN B 1 110 ? -36.438 16.281 -9.055 1 85.44 110 ASN B O 1
ATOM 6098 N N . GLU B 1 111 ? -37 17.75 -10.672 1 84.38 111 GLU B N 1
ATOM 6099 C CA . GLU B 1 111 ? -38.125 18.234 -9.883 1 84.38 111 GLU B CA 1
ATOM 6100 C C . GLU B 1 111 ? -39.219 17.172 -9.727 1 84.38 111 GLU B C 1
ATOM 6102 O O . GLU B 1 111 ? -39.812 17.047 -8.672 1 84.38 111 GLU B O 1
ATOM 6107 N N . ASP B 1 112 ? -39.375 16.453 -10.781 1 86.25 112 ASP B N 1
ATOM 6108 C CA . ASP B 1 112 ? -40.344 15.359 -10.727 1 86.25 112 ASP B CA 1
ATOM 6109 C C . ASP B 1 112 ? -39.938 14.32 -9.688 1 86.25 112 ASP B C 1
ATOM 6111 O O . ASP B 1 112 ? -40.781 13.859 -8.906 1 86.25 112 ASP B O 1
ATOM 6115 N N . VAL B 1 113 ? -38.719 14.016 -9.727 1 87.69 113 VAL B N 1
ATOM 6116 C CA . VAL B 1 113 ? -38.25 13.008 -8.797 1 87.69 113 VAL B CA 1
ATOM 6117 C C . VAL B 1 113 ? -38.375 13.508 -7.359 1 87.69 113 VAL B C 1
ATOM 6119 O O . VAL B 1 113 ? -38.781 12.766 -6.465 1 87.69 113 VAL B O 1
ATOM 6122 N N . ASP B 1 114 ? -38.062 14.758 -7.156 1 86.5 114 ASP B N 1
ATOM 6123 C CA . ASP B 1 114 ? -38.188 15.352 -5.824 1 86.5 114 ASP B CA 1
ATOM 6124 C C . ASP B 1 114 ? -39.625 15.3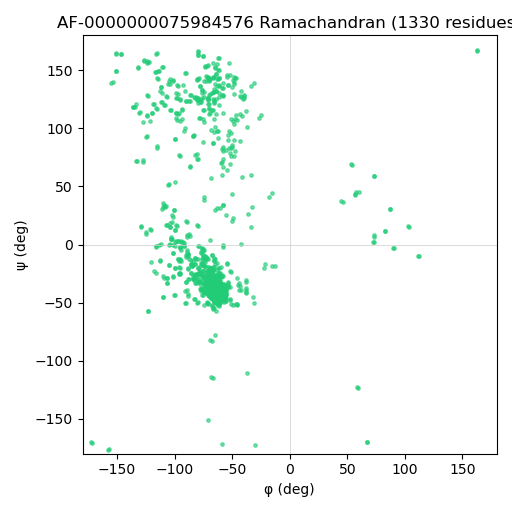44 -5.336 1 86.5 114 ASP B C 1
ATOM 6126 O O . ASP B 1 114 ? -39.875 15.094 -4.156 1 86.5 114 ASP B O 1
ATOM 6130 N N . LYS B 1 115 ? -40.5 15.594 -6.242 1 84.19 115 LYS B N 1
ATOM 6131 C CA . LYS B 1 115 ? -41.938 15.594 -5.887 1 84.19 115 LYS B CA 1
ATOM 6132 C C . LYS B 1 115 ? -42.406 14.203 -5.477 1 84.19 115 LYS B C 1
ATOM 6134 O O . LYS B 1 115 ? -43.156 14.047 -4.512 1 84.19 115 LYS B O 1
ATOM 6139 N N . ILE B 1 116 ? -41.906 13.289 -6.156 1 85.69 116 ILE B N 1
ATOM 6140 C CA . ILE B 1 116 ? -42.281 11.914 -5.875 1 85.69 116 ILE B CA 1
ATOM 6141 C C . ILE B 1 116 ? -41.75 11.484 -4.512 1 85.69 116 ILE B C 1
ATOM 6143 O O . ILE B 1 116 ? -42.438 10.859 -3.723 1 85.69 116 ILE B O 1
ATOM 6147 N N . ILE B 1 117 ? -40.594 11.844 -4.25 1 87.12 117 ILE B N 1
ATOM 6148 C CA . ILE B 1 117 ? -39.969 11.453 -2.994 1 87.12 117 ILE B CA 1
ATOM 6149 C C . ILE B 1 117 ? -40.625 12.18 -1.831 1 87.12 117 ILE B C 1
ATOM 6151 O O . ILE B 1 117 ? -40.906 11.586 -0.785 1 87.12 117 ILE B O 1
ATOM 6155 N N . ARG B 1 118 ? -40.875 13.422 -2.027 1 83.94 118 ARG B N 1
ATOM 6156 C CA . ARG B 1 118 ? -41.562 14.188 -0.981 1 83.94 118 ARG B CA 1
ATOM 6157 C C . ARG B 1 118 ? -42.938 13.594 -0.665 1 83.94 118 ARG B C 1
ATOM 6159 O O . ARG B 1 118 ? -43.344 13.555 0.497 1 83.94 118 ARG B O 1
ATOM 6166 N N . TYR B 1 119 ? -43.5 13.148 -1.657 1 82.62 119 TYR B N 1
ATOM 6167 C CA . TYR B 1 119 ? -44.812 12.516 -1.463 1 82.62 119 TYR B CA 1
ATOM 6168 C C . TYR B 1 119 ? -44.656 11.211 -0.687 1 82.62 119 TYR B C 1
ATOM 6170 O O . TYR B 1 119 ? -45.469 10.93 0.216 1 82.62 119 TYR B O 1
ATOM 6178 N N . ALA B 1 120 ? -43.656 10.5 -1.036 1 82.31 120 ALA B N 1
ATOM 6179 C CA . ALA B 1 120 ? -43.438 9.211 -0.383 1 82.31 120 ALA B CA 1
ATOM 6180 C C . ALA B 1 120 ? -43.062 9.398 1.079 1 82.31 120 ALA B C 1
ATOM 6182 O O . ALA B 1 120 ? -43.375 8.562 1.927 1 82.31 120 ALA B O 1
ATOM 6183 N N . LEU B 1 121 ? -42.406 10.523 1.386 1 82.25 121 LEU B N 1
ATOM 6184 C CA . LEU B 1 121 ? -41.875 10.742 2.727 1 82.25 121 LEU B CA 1
ATOM 6185 C C . LEU B 1 121 ? -42.812 11.633 3.541 1 82.25 121 LEU B C 1
ATOM 6187 O O . LEU B 1 121 ? -42.5 11.984 4.684 1 82.25 121 LEU B O 1
ATOM 6191 N N . LYS B 1 122 ? -43.844 12.023 3.068 1 78.62 122 LYS B N 1
ATOM 6192 C CA . LYS B 1 122 ? -44.75 12.961 3.723 1 78.62 122 LYS B CA 1
ATOM 6193 C C . LYS B 1 122 ? -45.125 12.477 5.121 1 78.62 122 LYS B C 1
ATOM 6195 O O . LYS B 1 122 ? -45.156 13.266 6.066 1 78.62 122 LYS B O 1
ATOM 6200 N N . SER B 1 123 ? -45.188 11.172 5.301 1 76.38 123 SER B N 1
ATOM 6201 C CA . SER B 1 123 ? -45.625 10.625 6.578 1 76.38 123 SER B CA 1
ATOM 6202 C C . SER B 1 123 ? -44.469 10.516 7.562 1 76.38 123 SER B C 1
ATOM 6204 O O . SER B 1 123 ? -44.688 10.414 8.773 1 76.38 123 SER B O 1
ATOM 6206 N N . THR B 1 124 ? -43.312 10.547 7.16 1 74.38 124 THR B N 1
ATOM 6207 C CA . THR B 1 124 ? -42.156 10.305 8.023 1 74.38 124 THR B CA 1
ATOM 6208 C C . THR B 1 124 ? -41.562 11.617 8.539 1 74.38 124 THR B C 1
ATOM 6210 O O . THR B 1 124 ? -40.844 11.633 9.531 1 74.38 124 THR B O 1
ATOM 6213 N N . GLY B 1 125 ? -41.938 12.789 7.984 1 72.56 125 GLY B N 1
ATOM 6214 C CA . GLY B 1 125 ? -41.375 14.078 8.391 1 72.56 125 GLY B CA 1
ATOM 6215 C C . GLY B 1 125 ? -39.969 14.297 7.918 1 72.56 125 GLY B C 1
ATOM 6216 O O . GLY B 1 125 ? -39.312 15.273 8.289 1 72.56 125 GLY B O 1
ATOM 6217 N N . MET B 1 126 ? -39.469 13.383 7.094 1 78.06 126 MET B N 1
ATOM 6218 C CA . MET B 1 126 ? -38.125 13.539 6.59 1 78.06 126 MET B CA 1
ATOM 6219 C C . MET B 1 126 ? -38.062 14.516 5.422 1 78.06 126 MET B C 1
ATOM 6221 O O . MET B 1 126 ? -39.062 14.641 4.68 1 78.06 126 MET B O 1
ATOM 6225 N N . ILE B 1 127 ? -37 15.289 5.391 1 79.25 127 ILE B N 1
ATOM 6226 C CA . ILE B 1 127 ? -36.812 16.219 4.289 1 79.25 127 ILE B CA 1
ATOM 6227 C C . ILE B 1 127 ? -35.844 15.617 3.279 1 79.25 127 ILE B C 1
ATOM 6229 O O . ILE B 1 127 ? -34.781 15.102 3.658 1 79.25 127 ILE B O 1
ATOM 6233 N N . SER B 1 128 ? -36.344 15.602 2.066 1 83.06 128 SER B N 1
ATOM 6234 C CA . SER B 1 128 ? -35.5 15.016 1.019 1 83.06 128 SER B CA 1
ATOM 6235 C C . SER B 1 128 ? -34.812 16.094 0.191 1 83.06 128 SER B C 1
ATOM 6237 O O . SER B 1 128 ? -35.344 17.203 0.032 1 83.06 128 SER B O 1
ATOM 6239 N N . SER B 1 129 ? -33.531 15.836 -0.172 1 82.44 129 SER B N 1
ATOM 6240 C CA . SER B 1 129 ? -32.812 16.703 -1.086 1 82.44 129 SER B CA 1
ATOM 6241 C C . SER B 1 129 ? -32.094 15.883 -2.152 1 82.44 129 SER B C 1
ATOM 6243 O O . SER B 1 129 ? -31.453 14.867 -1.847 1 82.44 129 SER B O 1
ATOM 6245 N N . ILE B 1 130 ? -32.469 16.172 -3.383 1 84 130 ILE B N 1
ATOM 6246 C CA . ILE B 1 130 ? -31.75 15.57 -4.496 1 84 130 ILE B CA 1
ATOM 6247 C C . ILE B 1 130 ? -30.734 16.562 -5.055 1 84 130 ILE B C 1
ATOM 6249 O O . ILE B 1 130 ? -31.125 17.641 -5.523 1 84 130 ILE B O 1
ATOM 6253 N N . ARG B 1 131 ? -29.531 16.25 -4.895 1 71.06 131 ARG B N 1
ATOM 6254 C CA . ARG B 1 131 ? -28.531 17.219 -5.32 1 71.06 131 ARG B CA 1
ATOM 6255 C C . ARG B 1 131 ? -28.156 17.016 -6.781 1 71.06 131 ARG B C 1
ATOM 6257 O O . ARG B 1 131 ? -28.016 17.984 -7.535 1 71.06 131 ARG B O 1
ATOM 6264 N N . HIS B 1 132 ? -27.922 15.766 -7.297 1 79.44 132 HIS B N 1
ATOM 6265 C CA . HIS B 1 132 ? -27.484 15.57 -8.672 1 79.44 132 HIS B CA 1
ATOM 6266 C C . HIS B 1 132 ? -27.906 14.195 -9.188 1 79.44 132 HIS B C 1
ATOM 6268 O O . HIS B 1 132 ? -27.984 13.234 -8.414 1 79.44 132 HIS B O 1
ATOM 6274 N N . CYS B 1 133 ? -28.328 14.195 -10.414 1 89.25 133 CYS B N 1
ATOM 6275 C CA . CYS B 1 133 ? -28.625 12.945 -11.102 1 89.25 133 CYS B CA 1
ATOM 6276 C C . CYS B 1 133 ? -27.672 12.719 -12.266 1 89.25 133 CYS B C 1
ATOM 6278 O O . CYS B 1 133 ? -27.25 13.672 -12.922 1 89.25 133 CYS B O 1
ATOM 6280 N N . ASN B 1 134 ? -27.297 11.547 -12.484 1 89.69 134 ASN B N 1
ATOM 6281 C CA . ASN B 1 134 ? -26.344 11.18 -13.531 1 89.69 134 ASN B CA 1
ATOM 6282 C C . ASN B 1 134 ? -27.016 10.367 -14.633 1 89.69 134 ASN B C 1
ATOM 6284 O O . ASN B 1 134 ? -27.875 9.516 -14.352 1 89.69 134 ASN B O 1
ATOM 6288 N N . VAL B 1 135 ? -26.688 10.734 -15.82 1 86.69 135 VAL B N 1
ATOM 6289 C CA . VAL B 1 135 ? -27.109 9.953 -16.984 1 86.69 135 VAL B CA 1
ATOM 6290 C C . VAL B 1 135 ? -25.891 9.375 -17.688 1 86.69 135 VAL B C 1
ATOM 6292 O O . VAL B 1 135 ? -24.75 9.75 -17.391 1 86.69 135 VAL B O 1
ATOM 6295 N N . ARG B 1 136 ? -26.062 8.422 -18.562 1 83.38 136 ARG B N 1
ATOM 6296 C CA . ARG B 1 136 ? -24.969 7.734 -19.25 1 83.38 136 ARG B CA 1
ATOM 6297 C C . ARG B 1 136 ? -24.172 8.695 -20.125 1 83.38 136 ARG B C 1
ATOM 6299 O O . ARG B 1 136 ? -22.969 8.555 -20.281 1 83.38 136 ARG B O 1
ATOM 6306 N N . THR B 1 137 ? -24.828 9.711 -20.719 1 77.38 137 THR B N 1
ATOM 6307 C CA . THR B 1 137 ? -24.156 10.664 -21.594 1 77.38 137 THR B CA 1
ATOM 6308 C C . THR B 1 137 ? -23.172 11.516 -20.797 1 77.38 137 THR B C 1
ATOM 6310 O O . THR B 1 137 ? -23.516 12.07 -19.75 1 77.38 137 THR B O 1
ATOM 6313 N N . PRO B 1 138 ? -22 11.461 -21.281 1 77.31 138 PRO B N 1
ATOM 6314 C CA . PRO B 1 138 ? -20.969 12.195 -20.531 1 77.31 138 PRO B CA 1
ATOM 6315 C C . PRO B 1 138 ? -21.203 13.703 -20.547 1 77.31 138 PRO B C 1
ATOM 6317 O O . PRO B 1 138 ? -21.75 14.242 -21.516 1 77.31 138 PRO B O 1
ATOM 6320 N N . ASN B 1 139 ? -20.906 14.367 -19.5 1 80.19 139 ASN B N 1
ATOM 6321 C CA . ASN B 1 139 ? -20.953 15.82 -19.391 1 80.19 139 ASN B CA 1
ATOM 6322 C C . ASN B 1 139 ? -19.953 16.469 -20.359 1 80.19 139 ASN B C 1
ATOM 6324 O O . ASN B 1 139 ? -18.906 15.906 -20.641 1 80.19 139 ASN B O 1
ATOM 6328 N N . PRO B 1 140 ? -20.422 17.547 -20.875 1 86.62 140 PRO B N 1
ATOM 6329 C CA . PRO B 1 140 ? -19.484 18.25 -21.766 1 86.62 140 PRO B CA 1
ATOM 6330 C C . PRO B 1 140 ? -18.234 18.719 -21.031 1 86.62 140 PRO B C 1
ATOM 6332 O O . PRO B 1 140 ? -18.266 19 -19.844 1 86.62 140 PRO B O 1
ATOM 6335 N N . ILE B 1 141 ? -17.188 18.766 -21.797 1 92.12 141 ILE B N 1
ATOM 6336 C CA . ILE B 1 141 ? -15.922 19.234 -21.25 1 92.12 141 ILE B CA 1
ATOM 6337 C C . ILE B 1 141 ? -15.922 20.75 -21.141 1 92.12 141 ILE B C 1
ATOM 6339 O O . ILE B 1 141 ? -16.141 21.453 -22.141 1 92.12 141 ILE B O 1
ATOM 6343 N N . LEU B 1 142 ? -15.727 21.297 -20.016 1 91.81 142 LEU B N 1
ATOM 6344 C CA . LEU B 1 142 ? -15.758 22.734 -19.734 1 91.81 142 LEU B CA 1
ATOM 6345 C C . LEU B 1 142 ? -14.453 23.391 -20.156 1 91.81 142 LEU B C 1
ATOM 6347 O O . LEU B 1 142 ? -13.453 22.719 -20.391 1 91.81 142 LEU B O 1
ATOM 6351 N N . THR B 1 143 ? -14.453 24.703 -20.234 1 92.88 143 THR B N 1
ATOM 6352 C CA . THR B 1 143 ? -13.297 25.484 -20.672 1 92.88 143 THR B CA 1
ATOM 6353 C C . THR B 1 143 ? -12.141 25.328 -19.688 1 92.88 143 THR B C 1
ATOM 6355 O O . THR B 1 143 ? -10.984 25.219 -20.094 1 92.88 143 THR B O 1
ATOM 6358 N N . GLU B 1 144 ? -12.484 25.344 -18.453 1 92.94 144 GLU B N 1
ATOM 6359 C CA . GLU B 1 144 ? -11.438 25.188 -17.438 1 92.94 144 GLU B CA 1
ATOM 6360 C C . GLU B 1 144 ? -10.75 23.828 -17.562 1 92.94 144 GLU B C 1
ATOM 6362 O O . GLU B 1 144 ? -9.539 23.719 -17.344 1 92.94 144 GLU B O 1
ATOM 6367 N N . GLN B 1 145 ? -11.484 22.859 -17.969 1 94.5 145 GLN B N 1
ATOM 6368 C CA . GLN B 1 145 ? -10.93 21.516 -18.125 1 94.5 145 GLN B CA 1
ATOM 6369 C C . GLN B 1 145 ? -10.039 21.438 -19.359 1 94.5 145 GLN B C 1
ATOM 6371 O O . GLN B 1 145 ? -9.008 20.766 -19.359 1 94.5 145 GLN B O 1
ATOM 6376 N N . ILE B 1 146 ? -10.414 22.156 -20.375 1 96.44 146 ILE B N 1
ATOM 6377 C CA . ILE B 1 146 ? -9.609 22.188 -21.594 1 96.44 146 ILE B CA 1
ATOM 6378 C C . ILE B 1 146 ? -8.273 22.875 -21.312 1 96.44 146 ILE B C 1
ATOM 6380 O O . ILE B 1 146 ? -7.223 22.391 -21.75 1 96.44 146 ILE B O 1
ATOM 6384 N N . ILE B 1 147 ? -8.383 23.953 -20.578 1 96.25 147 ILE B N 1
ATOM 6385 C CA . ILE B 1 147 ? -7.16 24.672 -20.219 1 96.25 147 ILE B CA 1
ATOM 6386 C C . ILE B 1 147 ? -6.266 23.75 -19.375 1 96.25 147 ILE B C 1
ATOM 6388 O O . ILE B 1 147 ? -5.055 23.688 -19.609 1 96.25 147 ILE B O 1
ATOM 6392 N N . ALA B 1 148 ? -6.887 23.125 -18.438 1 96.69 148 ALA B N 1
ATOM 6393 C CA . ALA B 1 148 ? -6.121 22.219 -17.594 1 96.69 148 ALA B CA 1
ATOM 6394 C C . ALA B 1 148 ? -5.492 21.094 -18.406 1 96.69 148 ALA B C 1
ATOM 6396 O O . ALA B 1 148 ? -4.324 20.75 -18.203 1 96.69 148 ALA B O 1
ATOM 6397 N N . LEU B 1 149 ? -6.234 20.516 -19.328 1 97.25 149 LEU B N 1
ATOM 6398 C CA . LEU B 1 149 ? -5.715 19.469 -20.203 1 97.25 149 LEU B CA 1
ATOM 6399 C C . LEU B 1 149 ? -4.57 20 -21.062 1 97.25 149 LEU B C 1
ATOM 6401 O O . LEU B 1 149 ? -3.59 19.297 -21.312 1 97.25 149 LEU B O 1
ATOM 6405 N N . ALA B 1 150 ? -4.727 21.203 -21.484 1 97.62 150 ALA B N 1
ATOM 6406 C CA . ALA B 1 150 ? -3.674 21.828 -22.281 1 97.62 150 ALA B CA 1
ATOM 6407 C C . ALA B 1 150 ? -2.393 22 -21.469 1 97.62 150 ALA B C 1
ATOM 6409 O O . ALA B 1 150 ? -1.296 21.734 -21.969 1 97.62 150 ALA B O 1
ATOM 6410 N N . ILE B 1 151 ? -2.527 22.422 -20.266 1 97.38 151 ILE B N 1
ATOM 6411 C CA . ILE B 1 151 ? -1.371 22.609 -19.391 1 97.38 151 ILE B CA 1
ATOM 6412 C C . ILE B 1 151 ? -0.662 21.281 -19.172 1 97.38 151 ILE B C 1
ATOM 6414 O O . ILE B 1 151 ? 0.56 21.188 -19.312 1 97.38 151 ILE B O 1
ATOM 6418 N N . VAL B 1 152 ? -1.416 20.234 -18.859 1 97.44 152 VAL B N 1
ATOM 6419 C CA . VAL B 1 152 ? -0.846 18.906 -18.656 1 97.44 152 VAL B CA 1
ATOM 6420 C C . VAL B 1 152 ? -0.225 18.391 -19.953 1 97.44 152 VAL B C 1
ATOM 6422 O O . VAL B 1 152 ? 0.846 17.781 -19.938 1 97.44 152 VAL B O 1
ATOM 6425 N N . GLY B 1 153 ? -0.913 18.672 -21.078 1 97.69 153 GLY B N 1
ATOM 6426 C CA . GLY B 1 153 ? -0.379 18.281 -22.375 1 97.69 153 GLY B CA 1
ATOM 6427 C C . GLY B 1 153 ? 0.935 18.969 -22.703 1 97.69 153 GLY B C 1
ATOM 6428 O O . GLY B 1 153 ? 1.865 18.312 -23.203 1 97.69 153 GLY B O 1
ATOM 6429 N N . ILE B 1 154 ? 1.015 20.219 -22.406 1 97.62 154 ILE B N 1
ATOM 6430 C CA . ILE B 1 154 ? 2.229 20.984 -22.672 1 97.62 154 ILE B CA 1
ATOM 6431 C C . ILE B 1 154 ? 3.373 20.453 -21.812 1 97.62 154 ILE B C 1
ATOM 6433 O O . ILE B 1 154 ? 4.484 20.234 -22.312 1 97.62 154 ILE B O 1
ATOM 6437 N N . ILE B 1 155 ? 3.141 20.203 -20.562 1 97.44 155 ILE B N 1
ATOM 6438 C CA . ILE B 1 155 ? 4.16 19.641 -19.688 1 97.44 155 ILE B CA 1
ATOM 6439 C C . ILE B 1 155 ? 4.586 18.266 -20.188 1 97.44 155 ILE B C 1
ATOM 6441 O O . ILE B 1 155 ? 5.777 17.938 -20.203 1 97.44 155 ILE B O 1
ATOM 6445 N N . GLY B 1 156 ? 3.59 17.453 -20.625 1 97.69 156 GLY B N 1
ATOM 6446 C CA . GLY B 1 156 ? 3.902 16.141 -21.172 1 97.69 156 GLY B CA 1
ATOM 6447 C C . GLY B 1 156 ? 4.816 16.203 -22.375 1 97.69 156 GLY B C 1
ATOM 6448 O O . GLY B 1 156 ? 5.77 15.438 -22.484 1 97.69 156 GLY B O 1
ATOM 6449 N N . VAL B 1 157 ? 4.582 17.172 -23.234 1 97.56 157 VAL B N 1
ATOM 6450 C CA . VAL B 1 157 ? 5.391 17.344 -24.438 1 97.56 157 VAL B CA 1
ATOM 6451 C C . VAL B 1 157 ? 6.793 17.812 -24.047 1 97.56 157 VAL B C 1
ATOM 6453 O O . VAL B 1 157 ? 7.785 17.328 -24.609 1 97.56 157 VAL B O 1
ATOM 6456 N N . LEU B 1 158 ? 6.887 18.719 -23.109 1 97.38 158 LEU B N 1
ATOM 6457 C CA . LEU B 1 158 ? 8.18 19.219 -22.656 1 97.38 158 LEU B CA 1
ATOM 6458 C C . LEU B 1 158 ? 8.992 18.078 -22.031 1 97.38 158 LEU B C 1
ATOM 6460 O O . LEU B 1 158 ? 10.203 17.969 -22.266 1 97.38 158 LEU B O 1
ATOM 6464 N N . VAL B 1 159 ? 8.352 17.25 -21.266 1 97.56 159 VAL B N 1
ATOM 6465 C CA . VAL B 1 159 ? 9.023 16.125 -20.609 1 97.56 159 VAL B CA 1
ATOM 6466 C C . VAL B 1 159 ? 9.523 15.141 -21.672 1 97.56 159 VAL B C 1
ATOM 6468 O O . VAL B 1 159 ? 10.656 14.664 -21.594 1 97.56 159 VAL B O 1
ATOM 6471 N N . LEU B 1 160 ? 8.688 14.859 -22.688 1 97.06 160 LEU B N 1
ATOM 6472 C CA . LEU B 1 160 ? 9.07 13.938 -23.75 1 97.06 160 LEU B CA 1
ATOM 6473 C C . LEU B 1 160 ? 10.242 14.492 -24.547 1 97.06 160 LEU B C 1
ATOM 6475 O O . LEU B 1 160 ? 11.211 13.773 -24.812 1 97.06 160 LEU B O 1
ATOM 6479 N N . MET B 1 161 ? 10.172 15.781 -24.891 1 96.44 161 MET B N 1
ATOM 6480 C CA . MET B 1 161 ? 11.242 16.422 -25.656 1 96.44 161 MET B CA 1
ATOM 6481 C C . MET B 1 161 ? 12.523 16.484 -24.828 1 96.44 161 MET B C 1
ATOM 6483 O O . MET B 1 161 ? 13.617 16.219 -25.344 1 96.44 161 MET B O 1
ATOM 6487 N N . GLY B 1 162 ? 12.328 16.906 -23.562 1 95.75 162 GLY B N 1
ATOM 6488 C CA . GLY B 1 162 ? 13.492 16.969 -22.688 1 95.75 162 GLY B CA 1
ATOM 6489 C C . GLY B 1 162 ? 14.164 15.617 -22.484 1 95.75 162 GLY B C 1
ATOM 6490 O O . GLY B 1 162 ? 15.391 15.523 -22.484 1 95.75 162 GLY B O 1
ATOM 6491 N N . THR B 1 163 ? 13.406 14.57 -22.375 1 95.06 163 THR B N 1
ATOM 6492 C CA . THR B 1 163 ? 13.938 13.227 -22.156 1 95.06 163 THR B CA 1
ATOM 6493 C C . THR B 1 163 ? 14.633 12.719 -23.422 1 95.06 163 THR B C 1
ATOM 6495 O O . THR B 1 163 ? 15.703 12.109 -23.344 1 95.06 163 THR B O 1
ATOM 6498 N N . CYS B 1 164 ? 14.055 12.992 -24.594 1 93.56 164 CYS B N 1
ATOM 6499 C CA . CYS B 1 164 ? 14.656 12.602 -25.859 1 93.56 164 CYS B CA 1
ATOM 6500 C C . CYS B 1 164 ? 15.969 13.336 -26.094 1 93.56 164 CYS B C 1
ATOM 6502 O O . CYS B 1 164 ? 16.969 12.734 -26.5 1 93.56 164 CYS B O 1
ATOM 6504 N N . LEU B 1 165 ? 15.977 14.633 -25.859 1 91.56 165 LEU B N 1
ATOM 6505 C CA . LEU B 1 165 ? 17.188 15.438 -26 1 91.56 165 LEU B CA 1
ATOM 6506 C C . LEU B 1 165 ? 18.281 14.938 -25.078 1 91.56 165 LEU B C 1
ATOM 6508 O O . LEU B 1 165 ? 19.453 14.883 -25.469 1 91.56 165 LEU B O 1
ATOM 6512 N N . ASP B 1 166 ? 17.891 14.641 -23.812 1 91.12 166 ASP B N 1
ATOM 6513 C CA . ASP B 1 166 ? 18.844 14.094 -22.844 1 91.12 166 ASP B CA 1
ATOM 6514 C C . ASP B 1 166 ? 19.453 12.789 -23.344 1 91.12 166 ASP B C 1
ATOM 6516 O O . ASP B 1 166 ? 20.656 12.57 -23.203 1 91.12 166 ASP B O 1
ATOM 6520 N N . GLY B 1 167 ? 18.703 11.914 -23.922 1 86.75 167 GLY B N 1
ATOM 6521 C CA . GLY B 1 167 ? 19.188 10.664 -24.5 1 86.75 167 GLY B CA 1
ATOM 6522 C C . GLY B 1 167 ? 20.172 10.867 -25.641 1 86.75 167 GLY B C 1
ATOM 6523 O O . GLY B 1 167 ? 21.203 10.203 -25.703 1 86.75 167 GLY B O 1
ATOM 6524 N N . VAL B 1 168 ? 19.922 11.82 -26.5 1 85.62 168 VAL B N 1
ATOM 6525 C CA . VAL B 1 168 ? 20.766 12.109 -27.656 1 85.62 168 VAL B CA 1
ATOM 6526 C C . VAL B 1 168 ? 22.078 12.734 -27.188 1 85.62 168 VAL B C 1
ATOM 6528 O O . VAL B 1 168 ? 23.156 12.391 -27.688 1 85.62 168 VAL B O 1
ATOM 6531 N N . THR B 1 169 ? 21.969 13.594 -26.25 1 83.81 169 THR B N 1
ATOM 6532 C CA . THR B 1 169 ? 23.156 14.266 -25.75 1 83.81 169 THR B CA 1
ATOM 6533 C C . THR B 1 169 ? 24.078 13.273 -25.031 1 83.81 169 THR B C 1
ATOM 6535 O O . THR B 1 169 ? 25.297 13.383 -25.125 1 83.81 169 THR B O 1
ATOM 6538 N N . ARG B 1 170 ? 23.562 12.383 -24.328 1 80.44 170 ARG B N 1
ATOM 6539 C CA . ARG B 1 170 ? 24.344 11.398 -23.609 1 80.44 170 ARG B CA 1
ATOM 6540 C C . ARG B 1 170 ? 24.984 10.391 -24.547 1 80.44 170 ARG B C 1
ATOM 6542 O O . ARG B 1 170 ? 26.062 9.859 -24.281 1 80.44 170 ARG B O 1
ATOM 6549 N N . SER B 1 171 ? 24.359 10.016 -25.609 1 75.25 171 SER B N 1
ATOM 6550 C CA . SER B 1 171 ? 24.906 9.086 -26.594 1 75.25 171 SER B CA 1
ATOM 6551 C C . SER B 1 171 ? 26.047 9.727 -27.359 1 75.25 171 SER B C 1
ATOM 6553 O O . SER B 1 171 ? 26.938 9.023 -27.859 1 75.25 171 SER B O 1
ATOM 6555 N N . THR B 1 172 ? 26.062 11.016 -27.469 1 67.19 172 THR B N 1
ATOM 6556 C CA . THR B 1 172 ? 27.078 11.695 -28.25 1 67.19 172 THR B CA 1
ATOM 6557 C C . THR B 1 172 ? 28.281 12.047 -27.391 1 67.19 172 THR B C 1
ATOM 6559 O O . THR B 1 172 ? 29.391 12.242 -27.922 1 67.19 172 THR B O 1
ATOM 6562 N N . ILE B 1 173 ? 28.094 12.344 -26.094 1 59.78 173 ILE B N 1
ATOM 6563 C CA . ILE B 1 173 ? 29.219 12.719 -25.25 1 59.78 173 ILE B CA 1
ATOM 6564 C C . ILE B 1 173 ? 30.047 11.477 -24.922 1 59.78 173 ILE B C 1
ATOM 6566 O O . ILE B 1 173 ? 29.516 10.461 -24.469 1 59.78 173 ILE B O 1
ATOM 6570 N N . PRO B 1 174 ? 31.328 11.383 -25.375 1 53.41 174 PRO B N 1
ATOM 6571 C CA . PRO B 1 174 ? 32.219 10.273 -25.047 1 53.41 174 PRO B CA 1
ATOM 6572 C C . PRO B 1 174 ? 32.25 9.945 -23.562 1 53.41 174 PRO B C 1
ATOM 6574 O O . PRO B 1 174 ? 31.969 10.82 -22.734 1 53.41 174 PRO B O 1
ATOM 6577 N N . ILE B 1 175 ? 32.25 8.656 -23.094 1 48 175 ILE B N 1
ATOM 6578 C CA . ILE B 1 175 ? 32.156 8.016 -21.781 1 48 175 ILE B CA 1
ATOM 6579 C C . ILE B 1 175 ? 32.938 8.852 -20.75 1 48 175 ILE B C 1
ATOM 6581 O O . ILE B 1 175 ? 32.531 8.898 -19.578 1 48 175 ILE B O 1
ATOM 6585 N N . GLY B 1 176 ? 34.031 9.43 -21.047 1 44.75 176 GLY B N 1
ATOM 6586 C CA . GLY B 1 176 ? 34.875 10.078 -20.062 1 44.75 176 GLY B CA 1
ATOM 6587 C C . GLY B 1 176 ? 34.25 11.312 -19.453 1 44.75 176 GLY B C 1
ATOM 6588 O O . GLY B 1 176 ? 34.531 11.664 -18.312 1 44.75 176 GLY B O 1
ATOM 6589 N N . SER B 1 177 ? 33.594 12.164 -20.156 1 42.66 177 SER B N 1
ATOM 6590 C CA . SER B 1 177 ? 33.188 13.477 -19.688 1 42.66 177 SER B CA 1
ATOM 6591 C C . SER B 1 177 ? 31.688 13.492 -19.344 1 42.66 177 SER B C 1
ATOM 6593 O O . SER B 1 177 ? 31.031 14.523 -19.469 1 42.66 177 SER B O 1
ATOM 6595 N N . LYS B 1 178 ? 30.938 12.484 -19.125 1 47.06 178 LYS B N 1
ATOM 6596 C CA . LYS B 1 178 ? 29.5 12.367 -18.953 1 47.06 178 LYS B CA 1
ATOM 6597 C C . LYS B 1 178 ? 29.031 13.086 -17.703 1 47.06 178 LYS B C 1
ATOM 6599 O O . LYS B 1 178 ? 27.828 13.102 -17.391 1 47.06 178 LYS B O 1
ATOM 6604 N N . ILE B 1 179 ? 29.875 13.484 -16.844 1 45 179 ILE B N 1
ATOM 6605 C CA . ILE B 1 179 ? 29.422 14 -15.555 1 45 179 ILE B CA 1
ATOM 6606 C C . ILE B 1 179 ? 28.609 15.273 -15.773 1 45 179 ILE B C 1
ATOM 6608 O O . ILE B 1 179 ? 27.578 15.484 -15.125 1 45 179 ILE B O 1
ATOM 6612 N N . GLN B 1 180 ? 29.078 16.469 -16.453 1 49.75 180 GLN B N 1
ATOM 6613 C CA . GLN B 1 180 ? 28.453 17.797 -16.359 1 49.75 180 GLN B CA 1
ATOM 6614 C C . GLN B 1 180 ? 27.672 18.125 -17.625 1 49.75 180 GLN B C 1
ATOM 6616 O O . GLN B 1 180 ? 28.141 18.906 -18.453 1 49.75 180 GLN B O 1
ATOM 6621 N N . ILE B 1 181 ? 26.812 17.344 -18.094 1 52.38 181 ILE B N 1
ATOM 6622 C CA . ILE B 1 181 ? 26.062 17.594 -19.312 1 52.38 181 ILE B CA 1
ATOM 6623 C C . ILE B 1 181 ? 25.438 18.984 -19.266 1 52.38 181 ILE B C 1
ATOM 6625 O O . ILE B 1 181 ? 25.438 19.719 -20.25 1 52.38 181 ILE B O 1
ATOM 6629 N N . GLN B 1 182 ? 24.719 19.344 -18.203 1 54.91 182 GLN B N 1
ATOM 6630 C CA . GLN B 1 182 ? 24 20.609 -18.156 1 54.91 182 GLN B CA 1
ATOM 6631 C C . GLN B 1 182 ? 24.938 21.766 -18.516 1 54.91 182 GLN B C 1
ATOM 6633 O O . GLN B 1 182 ? 24.484 22.766 -19.094 1 54.91 182 GLN B O 1
ATOM 6638 N N . GLY B 1 183 ? 26.203 21.516 -18.328 1 54.72 183 GLY B N 1
ATOM 6639 C CA . GLY B 1 183 ? 27.141 22.578 -18.641 1 54.72 183 GLY B CA 1
ATOM 6640 C C . GLY B 1 183 ? 27.594 22.562 -20.094 1 54.72 183 GLY B C 1
ATOM 6641 O O . GLY B 1 183 ? 28.109 23.562 -20.594 1 54.72 183 GLY B O 1
ATOM 6642 N N . SER B 1 184 ? 27.422 21.375 -20.703 1 57.47 184 SER B N 1
ATOM 6643 C CA . SER B 1 184 ? 28.062 21.266 -22.016 1 57.47 184 SER B CA 1
ATOM 6644 C C . SER B 1 184 ? 27.188 21.828 -23.109 1 57.47 184 SER B C 1
ATOM 6646 O O . SER B 1 184 ? 27.641 22.062 -24.234 1 57.47 184 SER B O 1
ATOM 6648 N N . VAL B 1 185 ? 25.922 21.953 -22.781 1 63.84 185 VAL B N 1
ATOM 6649 C CA . VAL B 1 185 ? 25.047 22.422 -23.844 1 63.84 185 VAL B CA 1
ATOM 6650 C C . VAL B 1 185 ? 24.906 23.938 -23.766 1 63.84 185 VAL B C 1
ATOM 6652 O O . VAL B 1 185 ? 24.531 24.484 -22.719 1 63.84 185 VAL B O 1
ATOM 6655 N N . SER B 1 186 ? 25.453 24.766 -24.609 1 66.5 186 SER B N 1
ATOM 6656 C CA . SER B 1 186 ? 25.594 26.219 -24.594 1 66.5 186 SER B CA 1
ATOM 6657 C C . SER B 1 186 ? 24.266 26.922 -24.891 1 66.5 186 SER B C 1
ATOM 6659 O O . SER B 1 186 ? 24.047 28.047 -24.484 1 66.5 186 SER B O 1
ATOM 6661 N N . GLY B 1 187 ? 23.188 26.219 -25.359 1 79.25 187 GLY B N 1
ATOM 6662 C CA . GLY B 1 187 ? 21.969 26.938 -25.703 1 79.25 187 GLY B CA 1
ATOM 6663 C C . GLY B 1 187 ? 20.938 26.984 -24.594 1 79.25 187 GLY B C 1
ATOM 6664 O O . GLY B 1 187 ? 20.688 25.953 -23.938 1 79.25 187 GLY B O 1
ATOM 6665 N N . THR B 1 188 ? 20.516 28.281 -24.234 1 81.81 188 THR B N 1
ATOM 6666 C CA . THR B 1 188 ? 19.547 28.484 -23.172 1 81.81 188 THR B CA 1
ATOM 6667 C C . THR B 1 188 ? 18.281 27.656 -23.422 1 81.81 188 THR B C 1
ATOM 6669 O O . THR B 1 188 ? 17.719 27.094 -22.5 1 81.81 188 THR B O 1
ATOM 6672 N N . GLY B 1 189 ? 17.906 27.547 -24.703 1 86.94 189 GLY B N 1
ATOM 6673 C CA . GLY B 1 189 ? 16.734 26.766 -25.047 1 86.94 189 GLY B CA 1
ATOM 6674 C C . GLY B 1 189 ? 16.906 25.281 -24.812 1 86.94 189 GLY B C 1
ATOM 6675 O O . GLY B 1 189 ? 16 24.609 -24.297 1 86.94 189 GLY B O 1
ATOM 6676 N N . LEU B 1 190 ? 18.016 24.938 -25.109 1 88.69 190 LEU B N 1
ATOM 6677 C CA . LEU B 1 190 ? 18.297 23.516 -24.922 1 88.69 190 LEU B CA 1
ATOM 6678 C C . LEU B 1 190 ? 18.422 23.172 -23.438 1 88.69 190 LEU B C 1
ATOM 6680 O O . LEU B 1 190 ? 17.984 22.109 -23.016 1 88.69 190 LEU B O 1
ATOM 6684 N N . ARG B 1 191 ? 18.922 24.094 -22.75 1 89.5 191 ARG B N 1
ATOM 6685 C CA . ARG B 1 191 ? 19.031 23.891 -21.297 1 89.5 191 ARG B CA 1
ATOM 6686 C C . ARG B 1 191 ? 17.656 23.859 -20.641 1 89.5 191 ARG B C 1
ATOM 6688 O O . ARG B 1 191 ? 17.438 23.094 -19.703 1 89.5 191 ARG B O 1
ATOM 6695 N N . PHE B 1 192 ? 16.875 24.734 -21.188 1 92.81 192 PHE B N 1
ATOM 6696 C CA . PHE B 1 192 ? 15.508 24.766 -20.703 1 92.81 192 PHE B CA 1
ATOM 6697 C C . PHE B 1 192 ? 14.82 23.422 -20.906 1 92.81 192 PHE B C 1
ATOM 6699 O O . PHE B 1 192 ? 14.172 22.906 -19.984 1 92.81 192 PHE B O 1
ATOM 6706 N N . LEU B 1 193 ? 14.969 22.844 -22.016 1 93 193 LEU B N 1
ATOM 6707 C CA . LEU B 1 193 ? 14.32 21.578 -22.328 1 93 193 LEU B CA 1
ATOM 6708 C C . LEU B 1 193 ? 14.914 20.453 -21.5 1 93 193 LEU B C 1
ATOM 6710 O O . LEU B 1 193 ? 14.195 19.531 -21.078 1 93 193 LEU B O 1
ATOM 6714 N N . LEU B 1 194 ? 16.141 20.531 -21.203 1 93 194 LEU B N 1
ATOM 6715 C CA . LEU B 1 194 ? 16.828 19.469 -20.469 1 93 194 LEU B CA 1
ATOM 6716 C C . LEU B 1 194 ? 16.359 19.438 -19.016 1 93 194 LEU B C 1
ATOM 6718 O O . LEU B 1 194 ? 16.5 18.406 -18.344 1 93 194 LEU B O 1
ATOM 6722 N N . MET B 1 195 ? 15.859 20.562 -18.578 1 94.75 195 MET B N 1
ATOM 6723 C CA . MET B 1 195 ? 15.367 20.625 -17.203 1 94.75 195 MET B CA 1
ATOM 6724 C C . MET B 1 195 ? 14.148 19.719 -17.016 1 94.75 195 MET B C 1
ATOM 6726 O O . MET B 1 195 ? 13.812 19.344 -15.891 1 94.75 195 MET B O 1
ATOM 6730 N N . PHE B 1 196 ? 13.484 19.344 -18.141 1 96.56 196 PHE B N 1
ATOM 6731 C CA . PHE B 1 196 ? 12.273 18.531 -18.078 1 96.56 196 PHE B CA 1
ATOM 6732 C C . PHE B 1 196 ? 12.594 17.062 -18.359 1 96.56 196 PHE B C 1
ATOM 6734 O O . PHE B 1 196 ? 11.68 16.25 -18.516 1 96.56 196 PHE B O 1
ATOM 6741 N N . SER B 1 197 ? 13.883 16.719 -18.359 1 95.81 197 SER B N 1
ATOM 6742 C CA . SER B 1 197 ? 14.266 15.336 -18.641 1 95.81 197 SER B CA 1
ATOM 6743 C C . SER B 1 197 ? 13.875 14.414 -17.484 1 95.81 197 SER B C 1
ATOM 6745 O O . SER B 1 197 ? 14.297 14.625 -16.344 1 95.81 197 SER B O 1
ATOM 6747 N N . LEU B 1 198 ? 13.094 13.344 -17.812 1 94.69 198 LEU B N 1
ATOM 6748 C CA . LEU B 1 198 ? 12.656 12.375 -16.812 1 94.69 198 LEU B CA 1
ATOM 6749 C C . LEU B 1 198 ? 13.844 11.594 -16.25 1 94.69 198 LEU B C 1
ATOM 6751 O O . LEU B 1 198 ? 13.891 11.297 -15.062 1 94.69 198 LEU B O 1
ATOM 6755 N N . TYR B 1 199 ? 14.75 11.336 -17.031 1 90.56 199 TYR B N 1
ATOM 6756 C CA . TYR B 1 199 ? 15.914 10.555 -16.641 1 90.56 199 TYR B CA 1
ATOM 6757 C C . TYR B 1 199 ? 16.781 11.32 -15.641 1 90.56 199 TYR B C 1
ATOM 6759 O O . TYR B 1 199 ? 17.078 10.812 -14.555 1 90.56 199 TYR B O 1
ATOM 6767 N N . THR B 1 200 ? 17.141 12.5 -15.945 1 91.56 200 THR B N 1
ATOM 6768 C CA . THR B 1 200 ? 18.016 13.312 -15.094 1 91.56 200 THR B CA 1
ATOM 6769 C C . THR B 1 200 ? 17.312 13.656 -13.781 1 91.56 200 THR B C 1
ATOM 6771 O O . THR B 1 200 ? 17.922 13.609 -12.719 1 91.56 200 THR B O 1
ATOM 6774 N N . ASN B 1 201 ? 16.031 13.977 -13.898 1 94.81 201 ASN B N 1
ATOM 6775 C CA . ASN B 1 201 ? 15.281 14.344 -12.703 1 94.81 201 ASN B CA 1
ATOM 6776 C C . ASN B 1 201 ? 15.086 13.141 -11.773 1 94.81 201 ASN B C 1
ATOM 6778 O O . ASN B 1 201 ? 15.062 13.289 -10.555 1 94.81 201 ASN B O 1
ATOM 6782 N N . THR B 1 202 ? 14.906 11.945 -12.32 1 92.19 202 THR B N 1
ATOM 6783 C CA . THR B 1 202 ? 14.781 10.742 -11.508 1 92.19 202 THR B CA 1
ATOM 6784 C C . THR B 1 202 ? 16.094 10.414 -10.812 1 92.19 202 THR B C 1
ATOM 6786 O O . THR B 1 202 ? 16.109 9.992 -9.656 1 92.19 202 THR B O 1
ATOM 6789 N N . LYS B 1 203 ? 17.172 10.672 -11.5 1 87.44 203 LYS B N 1
ATOM 6790 C CA . LYS B 1 203 ? 18.484 10.461 -10.906 1 87.44 203 LYS B CA 1
ATOM 6791 C C . LYS B 1 203 ? 18.734 11.43 -9.75 1 87.44 203 LYS B C 1
ATOM 6793 O O . LYS B 1 203 ? 19.281 11.039 -8.711 1 87.44 203 LYS B O 1
ATOM 6798 N N . LYS B 1 204 ? 18.281 12.594 -9.969 1 89.06 204 LYS B N 1
ATOM 6799 C CA . LYS B 1 204 ? 18.391 13.586 -8.906 1 89.06 204 LYS B CA 1
ATOM 6800 C C . LYS B 1 204 ? 17.531 13.211 -7.707 1 89.06 204 LYS B C 1
ATOM 6802 O O . LYS B 1 204 ? 17.922 13.422 -6.562 1 89.06 204 LYS B O 1
ATOM 6807 N N . PHE B 1 205 ? 16.422 12.703 -8.008 1 91.06 205 PHE B N 1
ATOM 6808 C CA . PHE B 1 205 ? 15.492 12.258 -6.977 1 91.06 205 PHE B CA 1
ATOM 6809 C C . PHE B 1 205 ? 16.109 11.148 -6.137 1 91.06 205 PHE B C 1
ATOM 6811 O O . PHE B 1 205 ? 16 11.156 -4.906 1 91.06 205 PHE B O 1
ATOM 6818 N N . LEU B 1 206 ? 16.828 10.227 -6.738 1 86.12 206 LEU B N 1
ATOM 6819 C CA . LEU B 1 206 ? 17.359 9.047 -6.066 1 86.12 206 LEU B CA 1
ATOM 6820 C C . LEU B 1 206 ? 18.734 9.336 -5.465 1 86.12 206 LEU B C 1
ATOM 6822 O O . LEU B 1 206 ? 19.266 8.531 -4.695 1 86.12 206 LEU B O 1
ATOM 6826 N N . HIS B 1 207 ? 19.281 10.469 -5.766 1 82.62 207 HIS B N 1
ATOM 6827 C CA . HIS B 1 207 ? 20.594 10.82 -5.262 1 82.62 207 HIS B CA 1
ATOM 6828 C C . HIS B 1 207 ? 20.562 11.094 -3.76 1 82.62 207 HIS B C 1
ATOM 6830 O O . HIS B 1 207 ? 19.75 11.898 -3.291 1 82.62 207 HIS B O 1
ATOM 6836 N N . ILE B 1 208 ? 21.406 10.25 -3.072 1 77.94 208 ILE B N 1
ATOM 6837 C CA . ILE B 1 208 ? 21.516 10.406 -1.626 1 77.94 208 ILE B CA 1
ATOM 6838 C C . ILE B 1 208 ? 22.719 11.281 -1.291 1 77.94 208 ILE B C 1
ATOM 6840 O O . ILE B 1 208 ? 23.859 10.906 -1.572 1 77.94 208 ILE B O 1
ATOM 6844 N N . GLY B 1 209 ? 22.656 12.523 -1.449 1 65.12 209 GLY B N 1
ATOM 6845 C CA . GLY B 1 209 ? 23.766 13.422 -1.2 1 65.12 209 GLY B CA 1
ATOM 6846 C C . GLY B 1 209 ? 24.359 13.258 0.185 1 65.12 209 GLY B C 1
ATOM 6847 O O . GLY B 1 209 ? 23.719 12.695 1.08 1 65.12 209 GLY B O 1
ATOM 6848 N N . ASN B 1 210 ? 25.688 13.266 0.308 1 61.84 210 ASN B N 1
ATOM 6849 C CA . ASN B 1 210 ? 26.391 13.312 1.587 1 61.84 210 ASN B CA 1
ATOM 6850 C C . ASN B 1 210 ? 26.031 14.562 2.383 1 61.84 210 ASN B C 1
ATOM 6852 O O . ASN B 1 210 ? 26.406 15.672 2.002 1 61.84 210 ASN B O 1
ATOM 6856 N N . THR B 1 211 ? 24.812 14.617 2.879 1 59 211 THR B N 1
ATOM 6857 C CA . THR B 1 211 ? 24.547 15.867 3.582 1 59 211 THR B CA 1
ATOM 6858 C C . THR B 1 211 ? 25.391 15.977 4.84 1 59 211 THR B C 1
ATOM 6860 O O . THR B 1 211 ? 25.266 15.164 5.762 1 59 211 THR B O 1
ATOM 6863 N N . SER B 1 212 ? 26.547 16.484 4.719 1 59.41 212 SER B N 1
ATOM 6864 C CA . SER B 1 212 ? 27.453 16.766 5.828 1 59.41 212 SER B CA 1
ATOM 6865 C C . SER B 1 212 ? 26.797 17.719 6.84 1 59.41 212 SER B C 1
ATOM 6867 O O . SER B 1 212 ? 27.406 18.047 7.867 1 59.41 212 SER B O 1
ATOM 6869 N N . ASP B 1 213 ? 25.562 18.172 6.621 1 64.56 213 ASP B N 1
ATOM 6870 C CA . ASP B 1 213 ? 25.062 19.25 7.469 1 64.56 213 ASP B CA 1
ATOM 6871 C C . ASP B 1 213 ? 24.406 18.688 8.734 1 64.56 213 ASP B C 1
ATOM 6873 O O . ASP B 1 213 ? 23.859 19.453 9.539 1 64.56 213 ASP B O 1
ATOM 6877 N N . GLY B 1 214 ? 24.531 17.438 8.969 1 74.94 214 GLY B N 1
ATOM 6878 C CA . GLY B 1 214 ? 24.078 16.859 10.227 1 74.94 214 GLY B CA 1
ATOM 6879 C C . GLY B 1 214 ? 22.562 16.781 10.336 1 74.94 214 GLY B C 1
ATOM 6880 O O . GLY B 1 214 ? 22.031 16.422 11.391 1 74.94 214 GLY B O 1
ATOM 6881 N N . LEU B 1 215 ? 21.781 17.172 9.344 1 89.12 215 LEU B N 1
ATOM 6882 C CA . LEU B 1 215 ? 20.328 17.219 9.461 1 89.12 215 LEU B CA 1
ATOM 6883 C C . LEU B 1 215 ? 19.688 16.094 8.648 1 89.12 215 LEU B C 1
ATOM 6885 O O . LEU B 1 215 ? 18.594 16.266 8.109 1 89.12 215 LEU B O 1
ATOM 6889 N N . SER B 1 216 ? 20.328 15.031 8.57 1 91.31 216 SER B N 1
ATOM 6890 C CA . SER B 1 216 ? 19.812 13.906 7.789 1 91.31 216 SER B CA 1
ATOM 6891 C C . SER B 1 216 ? 18.562 13.312 8.422 1 91.31 216 SER B C 1
ATOM 6893 O O . SER B 1 216 ? 17.703 12.758 7.727 1 91.31 216 SER B O 1
ATOM 6895 N N . ALA B 1 217 ? 18.453 13.523 9.711 1 95 217 ALA B N 1
ATOM 6896 C CA . ALA B 1 217 ? 17.312 12.969 10.43 1 95 217 ALA B CA 1
ATOM 6897 C C . ALA B 1 217 ? 16.016 13.656 10.023 1 95 217 ALA B C 1
ATOM 6899 O O . ALA B 1 217 ? 14.93 13.109 10.227 1 95 217 ALA B O 1
ATOM 6900 N N . LEU B 1 218 ? 16.094 14.828 9.469 1 96.12 218 LEU B N 1
ATOM 6901 C CA . LEU B 1 218 ? 14.906 15.586 9.086 1 96.12 218 LEU B CA 1
ATOM 6902 C C . LEU B 1 218 ? 14.141 14.875 7.977 1 96.12 218 LEU B C 1
ATOM 6904 O O . LEU B 1 218 ? 12.914 14.992 7.891 1 96.12 218 LEU B O 1
ATOM 6908 N N . HIS B 1 219 ? 14.844 14.102 7.148 1 94.94 219 HIS B N 1
ATOM 6909 C CA . HIS B 1 219 ? 14.172 13.367 6.078 1 94.94 219 HIS B CA 1
ATOM 6910 C C . HIS B 1 219 ? 13.242 12.297 6.645 1 94.94 219 HIS B C 1
ATOM 6912 O O . HIS B 1 219 ? 12.125 12.117 6.156 1 94.94 219 HIS B O 1
ATOM 6918 N N . GLY B 1 220 ? 13.75 11.648 7.652 1 96.56 220 GLY B N 1
ATOM 6919 C CA . GLY B 1 220 ? 12.914 10.664 8.312 1 96.56 220 GLY B CA 1
ATOM 6920 C C . GLY B 1 220 ? 11.703 11.273 9 1 96.56 220 GLY B C 1
ATOM 6921 O O . GLY B 1 220 ? 10.594 10.742 8.898 1 96.56 220 GLY B O 1
ATOM 6922 N N . ILE B 1 221 ? 11.867 12.391 9.609 1 97.94 221 ILE B N 1
ATOM 6923 C CA . ILE B 1 221 ? 10.789 13.062 10.32 1 97.94 221 ILE B CA 1
ATOM 6924 C C . ILE B 1 221 ? 9.734 13.547 9.328 1 97.94 221 ILE B C 1
ATOM 6926 O O . ILE B 1 221 ? 8.539 13.398 9.562 1 97.94 221 ILE B O 1
ATOM 6930 N N . ARG B 1 222 ? 10.203 14.055 8.219 1 97.69 222 ARG B N 1
ATOM 6931 C CA . ARG B 1 222 ? 9.289 14.547 7.195 1 97.69 222 ARG B CA 1
ATOM 6932 C C . ARG B 1 222 ? 8.414 13.422 6.648 1 97.69 222 ARG B C 1
ATOM 6934 O O . ARG B 1 222 ? 7.195 13.562 6.566 1 97.69 222 ARG B O 1
ATOM 6941 N N . PHE B 1 223 ? 9.031 12.297 6.316 1 97.5 223 PHE B N 1
ATOM 6942 C CA . PHE B 1 223 ? 8.281 11.195 5.73 1 97.5 223 PHE B CA 1
ATOM 6943 C C . PHE B 1 223 ? 7.281 10.633 6.734 1 97.5 223 PHE B C 1
ATOM 6945 O O . PHE B 1 223 ? 6.105 10.453 6.41 1 97.5 223 PHE B O 1
ATOM 6952 N N . LEU B 1 224 ? 7.762 10.359 7.969 1 98 224 LEU B N 1
ATOM 6953 C CA . LEU B 1 224 ? 6.91 9.75 8.977 1 98 224 LEU B CA 1
ATOM 6954 C C . LEU B 1 224 ? 5.75 10.664 9.344 1 98 224 LEU B C 1
ATOM 6956 O O . LEU B 1 224 ? 4.637 10.195 9.594 1 98 224 LEU B O 1
ATOM 6960 N N . THR B 1 225 ? 6.027 11.945 9.344 1 98.19 225 THR B N 1
ATOM 6961 C CA . THR B 1 225 ? 4.977 12.906 9.648 1 98.19 225 THR B CA 1
ATOM 6962 C C . THR B 1 225 ? 3.957 12.969 8.516 1 98.19 225 THR B C 1
ATOM 6964 O O . THR B 1 225 ? 2.748 12.992 8.758 1 98.19 225 THR B O 1
ATOM 6967 N N . ALA B 1 226 ? 4.438 12.969 7.285 1 98.12 226 ALA B N 1
ATOM 6968 C CA . ALA B 1 226 ? 3.523 12.961 6.145 1 98.12 226 ALA B CA 1
ATOM 6969 C C . ALA B 1 226 ? 2.672 11.695 6.129 1 98.12 226 ALA B C 1
ATOM 6971 O O . ALA B 1 226 ? 1.468 11.758 5.867 1 98.12 226 ALA B O 1
ATOM 6972 N N . ALA B 1 227 ? 3.287 10.602 6.387 1 98.19 227 ALA B N 1
ATOM 6973 C CA . ALA B 1 227 ? 2.557 9.336 6.461 1 98.19 227 ALA B CA 1
ATOM 6974 C C . ALA B 1 227 ? 1.498 9.375 7.559 1 98.19 227 ALA B C 1
ATOM 6976 O O . ALA B 1 227 ? 0.405 8.828 7.395 1 98.19 227 ALA B O 1
ATOM 6977 N N . TRP B 1 228 ? 1.854 10.016 8.625 1 98.19 228 TRP B N 1
ATOM 6978 C CA . TRP B 1 228 ? 0.935 10.164 9.75 1 98.19 228 TRP B CA 1
ATOM 6979 C C . TRP B 1 228 ? -0.256 11.039 9.367 1 98.19 228 TRP B C 1
ATOM 6981 O O . TRP B 1 228 ? -1.396 10.742 9.734 1 98.19 228 TRP B O 1
ATOM 6991 N N . VAL B 1 229 ? -0.024 12.055 8.602 1 97.5 229 VAL B N 1
ATOM 6992 C CA . VAL B 1 229 ? -1.092 12.914 8.109 1 97.5 229 VAL B CA 1
ATOM 6993 C C . VAL B 1 229 ? -2.053 12.109 7.242 1 97.5 229 VAL B C 1
ATOM 6995 O O . VAL B 1 229 ? -3.271 12.195 7.41 1 97.5 229 VAL B O 1
ATOM 6998 N N . ILE B 1 230 ? -1.516 11.32 6.41 1 97.5 230 ILE B N 1
ATOM 6999 C CA . ILE B 1 230 ? -2.33 10.508 5.516 1 97.5 230 ILE B CA 1
ATOM 7000 C C . ILE B 1 230 ? -3.141 9.5 6.328 1 97.5 230 ILE B C 1
ATOM 7002 O O . ILE B 1 230 ? -4.32 9.266 6.043 1 97.5 230 ILE B O 1
ATOM 7006 N N . LEU B 1 231 ? -2.549 8.953 7.371 1 96.75 231 LEU B N 1
ATOM 7007 C CA . LEU B 1 231 ? -3.242 8.008 8.234 1 96.75 231 LEU B CA 1
ATOM 7008 C C . LEU B 1 231 ? -4.43 8.672 8.93 1 96.75 231 LEU B C 1
ATOM 7010 O O . LEU B 1 231 ? -5.539 8.133 8.914 1 96.75 231 LEU B O 1
ATOM 7014 N N . GLY B 1 232 ? -4.168 9.797 9.484 1 94.38 232 GLY B N 1
ATOM 7015 C CA . GLY B 1 232 ? -5.246 10.523 10.141 1 94.38 232 GLY B CA 1
ATOM 7016 C C . GLY B 1 232 ? -6.391 10.859 9.203 1 94.38 232 GLY B C 1
ATOM 7017 O O . GLY B 1 232 ? -7.559 10.648 9.539 1 94.38 232 GLY B O 1
ATOM 7018 N N . HIS B 1 233 ? -6.07 11.273 8.047 1 94.5 233 HIS B N 1
ATOM 7019 C CA . HIS B 1 233 ? -7.102 11.68 7.102 1 94.5 233 HIS B CA 1
ATOM 7020 C C . HIS B 1 233 ? -7.816 10.461 6.512 1 94.5 233 HIS B C 1
ATOM 7022 O O . HIS B 1 233 ? -8.93 10.578 6.004 1 94.5 233 HIS B O 1
ATOM 7028 N N . THR B 1 234 ? -7.219 9.336 6.52 1 92.69 234 THR B N 1
ATOM 7029 C CA . THR B 1 234 ? -7.898 8.117 6.09 1 92.69 234 THR B CA 1
ATOM 7030 C C . THR B 1 234 ? -9.07 7.797 7.016 1 92.69 234 THR B C 1
ATOM 7032 O O . THR B 1 234 ? -10.125 7.344 6.559 1 92.69 234 THR B O 1
ATOM 7035 N N . TYR B 1 235 ? -8.898 8.094 8.305 1 88.19 235 TYR B N 1
ATOM 7036 C CA . TYR B 1 235 ? -9.945 7.82 9.273 1 88.19 235 TYR B CA 1
ATOM 7037 C C . TYR B 1 235 ? -10.969 8.945 9.305 1 88.19 235 TYR B C 1
ATOM 7039 O O . TYR B 1 235 ? -12.164 8.703 9.508 1 88.19 235 TYR B O 1
ATOM 7047 N N . PHE B 1 236 ? -10.516 10.18 8.992 1 81.5 236 PHE B N 1
ATOM 7048 C CA . PHE B 1 236 ? -11.398 11.289 9.352 1 81.5 236 PHE B CA 1
ATOM 7049 C C . PHE B 1 236 ? -11.844 12.039 8.102 1 81.5 236 PHE B C 1
ATOM 7051 O O . PHE B 1 236 ? -12.742 12.891 8.172 1 81.5 236 PHE B O 1
ATOM 7058 N N . LEU B 1 237 ? -11.156 12 6.992 1 65 237 LEU B N 1
ATOM 7059 C CA . LEU B 1 237 ? -11.578 12.758 5.816 1 65 237 LEU B CA 1
ATOM 7060 C C . LEU B 1 237 ? -12.773 12.094 5.141 1 65 237 LEU B C 1
ATOM 7062 O O . LEU B 1 237 ? -13.539 12.758 4.445 1 65 237 LEU B O 1
ATOM 7066 N N . PHE B 1 238 ? -13.203 10.93 5.57 1 57.84 238 PHE B N 1
ATOM 7067 C CA . PHE B 1 238 ? -14.234 10.266 4.785 1 57.84 238 PHE B CA 1
ATOM 7068 C C . PHE B 1 238 ? -15.617 10.797 5.152 1 57.84 238 PHE B C 1
ATOM 7070 O O . PHE B 1 238 ? -15.852 11.211 6.289 1 57.84 238 PHE B O 1
ATOM 7077 N N . ARG B 1 239 ? -16.25 11.203 3.949 1 56.78 239 ARG B N 1
ATOM 7078 C CA . ARG B 1 239 ? -17.672 11.492 4.141 1 56.78 239 ARG B CA 1
ATOM 7079 C C . ARG B 1 239 ? -18.359 10.336 4.859 1 56.78 239 ARG B C 1
ATOM 7081 O O . ARG B 1 239 ? -18.438 9.227 4.332 1 56.78 239 ARG B O 1
ATOM 7088 N N . ILE B 1 240 ? -18.688 10.57 6.082 1 54.56 240 ILE B N 1
ATOM 7089 C CA . ILE B 1 240 ? -19.172 9.68 7.129 1 54.56 240 ILE B CA 1
ATOM 7090 C C . ILE B 1 240 ? -20.25 8.758 6.562 1 54.56 240 ILE B C 1
ATOM 7092 O O . ILE B 1 240 ? -20.234 7.551 6.816 1 54.56 240 ILE B O 1
ATOM 7096 N N . PRO B 1 241 ? -21.031 9.328 5.625 1 53.66 241 PRO B N 1
ATOM 7097 C CA . PRO B 1 241 ? -22.141 8.445 5.258 1 53.66 241 PRO B CA 1
ATOM 7098 C C . PRO B 1 241 ? -21.719 7.297 4.348 1 53.66 241 PRO B C 1
ATOM 7100 O O . PRO B 1 241 ? -22.484 6.363 4.113 1 53.66 241 PRO B O 1
ATOM 7103 N N . ASN B 1 242 ? -20.453 7.23 3.908 1 64.75 242 ASN B N 1
ATOM 7104 C CA . ASN B 1 242 ? -20.047 6.145 3.023 1 64.75 242 ASN B CA 1
ATOM 7105 C C . ASN B 1 242 ? -19.562 4.934 3.814 1 64.75 242 ASN B C 1
ATOM 7107 O O . ASN B 1 242 ? -19.25 3.893 3.232 1 64.75 242 ASN B O 1
ATOM 7111 N N . TYR B 1 243 ? -19.781 5.086 5.133 1 66.12 243 TYR B N 1
ATOM 7112 C CA . TYR B 1 243 ? -19.297 3.986 5.961 1 66.12 243 TYR B CA 1
ATOM 7113 C C . TYR B 1 243 ? -20.453 3.133 6.461 1 66.12 243 TYR B C 1
ATOM 7115 O O . TYR B 1 243 ? -21.547 3.643 6.711 1 66.12 243 TYR B O 1
ATOM 7123 N N . ARG B 1 244 ? -20.156 1.91 6.379 1 73.75 244 ARG B N 1
ATOM 7124 C CA . ARG B 1 244 ? -21 0.992 7.148 1 73.75 244 ARG B CA 1
ATOM 7125 C C . ARG B 1 244 ? -20.609 1.016 8.625 1 73.75 244 ARG B C 1
ATOM 7127 O O . ARG B 1 244 ? -19.438 1.118 8.969 1 73.75 244 ARG B O 1
ATOM 7134 N N . ARG B 1 245 ? -21.609 1.059 9.539 1 70.62 245 ARG B N 1
ATOM 7135 C CA . ARG B 1 245 ? -21.438 0.911 10.977 1 70.62 245 ARG B CA 1
ATOM 7136 C C . ARG B 1 245 ? -20.797 2.158 11.578 1 70.62 245 ARG B C 1
ATOM 7138 O O . ARG B 1 245 ? -19.719 2.086 12.172 1 70.62 245 ARG B O 1
ATOM 7145 N N . LEU B 1 246 ? -21.391 3.252 11.438 1 72.5 246 LEU B N 1
ATOM 7146 C CA . LEU B 1 246 ? -20.875 4.516 11.961 1 72.5 246 LEU B CA 1
ATOM 7147 C C . LEU B 1 246 ? -20.594 4.406 13.453 1 72.5 246 LEU B C 1
ATOM 7149 O O . LEU B 1 246 ? -19.766 5.152 13.992 1 72.5 246 LEU B O 1
ATOM 7153 N N . HIS B 1 247 ? -21.172 3.342 14.109 1 73.19 247 HIS B N 1
ATOM 7154 C CA . HIS B 1 247 ? -20.906 3.117 15.523 1 73.19 247 HIS B CA 1
ATOM 7155 C C . HIS B 1 247 ? -19.484 2.631 15.75 1 73.19 247 HIS B C 1
ATOM 7157 O O . HIS B 1 247 ? -18.984 2.684 16.875 1 73.19 247 HIS B O 1
ATOM 7163 N N . GLY B 1 248 ? -18.891 2.279 14.68 1 73.75 248 GLY B N 1
ATOM 7164 C CA . GLY B 1 248 ? -17.484 1.887 14.781 1 73.75 248 GLY B CA 1
ATOM 7165 C C . GLY B 1 248 ? -16.594 3 15.281 1 73.75 248 GLY B C 1
ATOM 7166 O O . GLY B 1 248 ? -15.57 2.74 15.93 1 73.75 248 GLY B O 1
ATOM 7167 N N . PHE B 1 249 ? -17 4.23 15.055 1 74.44 249 PHE B N 1
ATOM 7168 C CA . PHE B 1 249 ? -16.219 5.367 15.516 1 74.44 249 PHE B CA 1
ATOM 7169 C C . PHE B 1 249 ? -16.25 5.473 17.031 1 74.44 249 PHE B C 1
ATOM 7171 O O . PHE B 1 249 ? -15.273 5.898 17.656 1 74.44 249 PHE B O 1
ATOM 7178 N N . LEU B 1 250 ? -17.328 5.066 17.578 1 73.81 250 LEU B N 1
ATOM 7179 C CA . LEU B 1 250 ? -17.422 5.082 19.031 1 73.81 250 LEU B CA 1
ATOM 7180 C C . LEU B 1 250 ? -16.5 4.039 19.656 1 73.81 250 LEU B C 1
ATOM 7182 O O . LEU B 1 250 ? -15.906 4.277 20.703 1 73.81 250 LEU B O 1
ATOM 7186 N N . ASP B 1 251 ? -16.406 2.973 18.891 1 78.62 251 ASP B N 1
ATOM 7187 C CA . ASP B 1 251 ? -15.477 1.937 19.344 1 78.62 251 ASP B CA 1
ATOM 7188 C C . ASP B 1 251 ? -14.039 2.426 19.281 1 78.62 251 ASP B C 1
ATOM 7190 O O . ASP B 1 251 ? -13.234 2.121 20.172 1 78.62 251 ASP B O 1
ATOM 7194 N N . PHE B 1 252 ? -13.836 3.223 18.281 1 82.5 252 PHE B N 1
ATOM 7195 C CA . PHE B 1 252 ? -12.492 3.77 18.141 1 82.5 252 PHE B CA 1
ATOM 7196 C C . PHE B 1 252 ? -12.172 4.742 19.266 1 82.5 252 PHE B C 1
ATOM 7198 O O . PHE B 1 252 ? -11.07 4.73 19.812 1 82.5 252 PHE B O 1
ATOM 7205 N N . ALA B 1 253 ? -13.148 5.547 19.609 1 76.56 253 ALA B N 1
ATOM 7206 C CA . ALA B 1 253 ? -12.977 6.586 20.625 1 76.56 253 ALA B CA 1
ATOM 7207 C C . ALA B 1 253 ? -12.703 5.977 22 1 76.56 253 ALA B C 1
ATOM 7209 O O . ALA B 1 253 ? -12.016 6.578 22.828 1 76.56 253 ALA B O 1
ATOM 7210 N N . GLN B 1 254 ? -13.164 4.797 22.203 1 79.44 254 GLN B N 1
ATOM 7211 C CA . GLN B 1 254 ? -13.031 4.168 23.516 1 79.44 254 GLN B CA 1
ATOM 7212 C C . GLN B 1 254 ? -11.695 3.436 23.625 1 79.44 254 GLN B C 1
ATOM 7214 O O . GLN B 1 254 ? -11.25 3.115 24.734 1 79.44 254 GLN B O 1
ATOM 7219 N N . ASN B 1 255 ? -11.109 3.299 22.547 1 86.31 255 ASN B N 1
ATOM 7220 C CA . ASN B 1 255 ? -9.828 2.602 22.547 1 86.31 255 ASN B CA 1
ATOM 7221 C C . ASN B 1 255 ? -8.656 3.576 22.672 1 86.31 255 ASN B C 1
ATOM 7223 O O . ASN B 1 255 ? -8.398 4.367 21.766 1 86.31 255 ASN B O 1
ATOM 7227 N N . SER B 1 256 ? -7.902 3.494 23.75 1 88.25 256 SER B N 1
ATOM 7228 C CA . SER B 1 256 ? -6.801 4.414 24.016 1 88.25 256 SER B CA 1
ATOM 7229 C C . SER B 1 256 ? -5.676 4.246 23 1 88.25 256 SER B C 1
ATOM 7231 O O . SER B 1 256 ? -4.898 5.172 22.766 1 88.25 256 SER B O 1
ATOM 7233 N N . LEU B 1 257 ? -5.633 3.115 22.391 1 90.31 257 LEU B N 1
ATOM 7234 C CA . LEU B 1 257 ? -4.582 2.871 21.422 1 90.31 257 LEU B CA 1
ATOM 7235 C C . LEU B 1 257 ? -4.836 3.658 20.141 1 90.31 257 LEU B C 1
ATOM 7237 O O . LEU B 1 257 ? -3.941 3.799 19.297 1 90.31 257 LEU B O 1
ATOM 7241 N N . PHE B 1 258 ? -6.027 4.238 20.047 1 92.31 258 PHE B N 1
ATOM 7242 C CA . PHE B 1 258 ? -6.398 5.004 18.859 1 92.31 258 PHE B CA 1
ATOM 7243 C C . PHE B 1 258 ? -6.051 6.477 19.047 1 92.31 258 PHE B C 1
ATOM 7245 O O . PHE B 1 258 ? -6.152 7.266 18.094 1 92.31 258 PHE B O 1
ATOM 7252 N N . ALA B 1 259 ? -5.52 6.859 20.188 1 92.94 259 ALA B N 1
ATOM 7253 C CA . ALA B 1 259 ? -5.246 8.25 20.531 1 92.94 259 ALA B CA 1
ATOM 7254 C C . ALA B 1 259 ? -4.242 8.875 19.578 1 92.94 259 ALA B C 1
ATOM 7256 O O . ALA B 1 259 ? -4.426 10.008 19.125 1 92.94 259 ALA B O 1
ATOM 7257 N N . PRO B 1 260 ? -3.178 8.117 19.188 1 94.31 260 PRO B N 1
ATOM 7258 C CA . PRO B 1 260 ? -2.227 8.727 18.25 1 94.31 260 PRO B CA 1
ATOM 7259 C C . PRO B 1 260 ? -2.854 9.055 16.906 1 94.31 260 PRO B C 1
ATOM 7261 O O . PRO B 1 260 ? -2.457 10.023 16.25 1 94.31 260 PRO B O 1
ATOM 7264 N N . VAL B 1 261 ? -3.775 8.297 16.484 1 93.31 261 VAL B N 1
ATOM 7265 C CA . VAL B 1 261 ? -4.434 8.547 15.203 1 93.31 261 VAL B CA 1
ATOM 7266 C C . VAL B 1 261 ? -5.402 9.719 15.336 1 93.31 261 VAL B C 1
ATOM 7268 O O . VAL B 1 261 ? -5.5 10.555 14.438 1 93.31 261 VAL B O 1
ATOM 7271 N N . GLU B 1 262 ? -6.059 9.773 16.422 1 90.19 262 GLU B N 1
ATOM 7272 C CA . GLU B 1 262 ? -7.023 10.844 16.656 1 90.19 262 GLU B CA 1
ATOM 7273 C C . GLU B 1 262 ? -6.324 12.195 16.781 1 90.19 262 GLU B C 1
ATOM 7275 O O . GLU B 1 262 ? -6.883 13.227 16.391 1 90.19 262 GLU B O 1
ATOM 7280 N N . ASN B 1 263 ? -5.098 12.211 17.281 1 93.94 263 ASN B N 1
ATOM 7281 C CA . ASN B 1 263 ? -4.367 13.453 17.5 1 93.94 263 ASN B CA 1
ATOM 7282 C C . ASN B 1 263 ? -3.355 13.711 16.375 1 93.94 263 ASN B C 1
ATOM 7284 O O . ASN B 1 263 ? -2.318 14.336 16.609 1 93.94 263 ASN B O 1
ATOM 7288 N N . PHE B 1 264 ? -3.678 13.227 15.172 1 94.69 264 PHE B N 1
ATOM 7289 C CA . PHE B 1 264 ? -2.748 13.359 14.055 1 94.69 264 PHE B CA 1
ATOM 7290 C C . PHE B 1 264 ? -2.596 14.82 13.648 1 94.69 264 PHE B C 1
ATOM 7292 O O . PHE B 1 264 ? -1.683 15.164 12.891 1 94.69 264 PHE B O 1
ATOM 7299 N N . THR B 1 265 ? -3.406 15.766 14.164 1 93.75 265 THR B N 1
ATOM 7300 C CA . THR B 1 265 ? -3.389 17.172 13.758 1 93.75 265 THR B CA 1
ATOM 7301 C C . THR B 1 265 ? -2.084 17.844 14.18 1 93.75 265 THR B C 1
ATOM 7303 O O . THR B 1 265 ? -1.667 18.828 13.586 1 93.75 265 THR B O 1
ATOM 7306 N N . VAL B 1 266 ? -1.42 17.281 15.164 1 97 266 VAL B N 1
ATOM 7307 C CA . VAL B 1 266 ? -0.173 17.875 15.633 1 97 266 VAL B CA 1
ATOM 7308 C C . VAL B 1 266 ? 0.946 17.578 14.641 1 97 266 VAL B C 1
ATOM 7310 O O . VAL B 1 266 ? 2.039 18.141 14.742 1 97 266 VAL B O 1
ATOM 7313 N N . SER B 1 267 ? 0.688 16.672 13.664 1 97.44 267 SER B N 1
ATOM 7314 C CA . SER B 1 267 ? 1.656 16.422 12.602 1 97.44 267 SER B CA 1
ATOM 7315 C C . SER B 1 267 ? 1.99 17.688 11.836 1 97.44 267 SER B C 1
ATOM 7317 O O . SER B 1 267 ? 3.141 17.906 11.445 1 97.44 267 SER B O 1
ATOM 7319 N N . VAL B 1 268 ? 1.032 18.562 11.664 1 96.62 268 VAL B N 1
ATOM 7320 C CA . VAL B 1 268 ? 1.248 19.812 10.938 1 96.62 268 VAL B CA 1
ATOM 7321 C C . VAL B 1 268 ? 2.188 20.719 11.742 1 96.62 268 VAL B C 1
ATOM 7323 O O . VAL B 1 268 ? 3.006 21.438 11.164 1 96.62 268 VAL B O 1
ATOM 7326 N N . ASP B 1 269 ? 2.105 20.641 13.016 1 98.19 269 ASP B N 1
ATOM 7327 C CA . ASP B 1 269 ? 2.967 21.453 13.875 1 98.19 269 ASP B CA 1
ATOM 7328 C C . ASP B 1 269 ? 4.418 20.969 13.805 1 98.19 269 ASP B C 1
ATOM 7330 O O . ASP B 1 269 ? 5.344 21.766 14.008 1 98.19 269 ASP B O 1
ATOM 7334 N N . THR B 1 270 ? 4.586 19.688 13.531 1 98.56 270 THR B N 1
ATOM 7335 C CA . THR B 1 270 ? 5.934 19.203 13.242 1 98.56 270 THR B CA 1
ATOM 7336 C C . THR B 1 270 ? 6.5 19.906 12.008 1 98.56 270 THR B C 1
ATOM 7338 O O . THR B 1 270 ? 7.664 20.312 12 1 98.56 270 THR B O 1
ATOM 7341 N N . PHE B 1 271 ? 5.703 20.094 11.055 1 98.06 271 PHE B N 1
ATOM 7342 C CA . PHE B 1 271 ? 6.152 20.75 9.828 1 98.06 271 PHE B CA 1
ATOM 7343 C C . PHE B 1 271 ? 6.426 22.219 10.062 1 98.06 271 PHE B C 1
ATOM 7345 O O . PHE B 1 271 ? 7.367 22.781 9.508 1 98.06 271 PHE B O 1
ATOM 7352 N N . PHE B 1 272 ? 5.574 22.891 10.875 1 98.31 272 PHE B N 1
ATOM 7353 C CA . PHE B 1 272 ? 5.832 24.281 11.227 1 98.31 272 PHE B CA 1
ATOM 7354 C C . PHE B 1 272 ? 7.145 24.406 11.984 1 98.31 272 PHE B C 1
ATOM 7356 O O . PHE B 1 272 ? 7.926 25.328 11.734 1 98.31 272 PHE B O 1
ATOM 7363 N N . PHE B 1 273 ? 7.316 23.469 12.875 1 98.5 273 PHE B N 1
ATOM 7364 C CA . PHE B 1 273 ? 8.562 23.438 13.625 1 98.5 273 PHE B CA 1
ATOM 7365 C C . PHE B 1 273 ? 9.758 23.328 12.688 1 98.5 273 PHE B C 1
ATOM 7367 O O . PHE B 1 273 ? 10.734 24.078 12.82 1 98.5 273 PHE B O 1
ATOM 7374 N N . LEU B 1 274 ? 9.703 22.406 11.734 1 97.88 274 LEU B N 1
ATOM 7375 C CA . LEU B 1 274 ? 10.797 22.203 10.797 1 97.88 274 LEU B CA 1
ATOM 7376 C C . LEU B 1 274 ? 11.031 23.438 9.945 1 97.88 274 LEU B C 1
ATOM 7378 O O . LEU B 1 274 ? 12.18 23.797 9.656 1 97.88 274 LEU B O 1
ATOM 7382 N N . SER B 1 275 ? 9.992 24.109 9.531 1 97.19 275 SER B N 1
ATOM 7383 C CA . SER B 1 275 ? 10.102 25.328 8.742 1 97.19 275 SER B CA 1
ATOM 7384 C C . SER B 1 275 ? 10.812 26.438 9.516 1 97.19 275 SER B C 1
ATOM 7386 O O . SER B 1 275 ? 11.672 27.125 8.969 1 97.19 275 SER B O 1
ATOM 7388 N N . GLY B 1 276 ? 10.438 26.578 10.789 1 97.94 276 GLY B N 1
ATOM 7389 C CA . GLY B 1 276 ? 11.109 27.562 11.625 1 97.94 276 GLY B CA 1
ATOM 7390 C C . GLY B 1 276 ? 12.578 27.25 11.836 1 97.94 276 GLY B C 1
ATOM 7391 O O . GLY B 1 276 ? 13.43 28.141 11.75 1 97.94 276 GLY B O 1
ATOM 7392 N N . LEU B 1 277 ? 12.828 26.016 12.07 1 97.69 277 LEU B N 1
ATOM 7393 C CA . LEU B 1 277 ? 14.203 25.578 12.289 1 97.69 277 LEU B CA 1
ATOM 7394 C C . LEU B 1 277 ? 15.055 25.828 11.055 1 97.69 277 LEU B C 1
ATOM 7396 O O . LEU B 1 277 ? 16.156 26.375 11.156 1 97.69 277 LEU B O 1
ATOM 7400 N N . LEU B 1 278 ? 14.57 25.516 9.898 1 95 278 LEU B N 1
ATOM 7401 C CA . LEU B 1 278 ? 15.328 25.609 8.656 1 95 278 LEU B CA 1
ATOM 7402 C C . LEU B 1 278 ? 15.461 27.062 8.219 1 95 278 LEU B C 1
ATOM 7404 O O . LEU B 1 278 ? 16.406 27.422 7.512 1 95 278 LEU B O 1
ATOM 7408 N N . LEU B 1 279 ? 14.492 27.906 8.586 1 96 279 LEU B N 1
ATOM 7409 C CA . LEU B 1 279 ? 14.625 29.328 8.305 1 96 279 LEU B CA 1
ATOM 7410 C C . LEU B 1 279 ? 15.914 29.891 8.891 1 96 279 LEU B C 1
ATOM 7412 O O . LEU B 1 279 ? 16.641 30.609 8.219 1 96 279 LEU B O 1
ATOM 7416 N N . VAL B 1 280 ? 16.203 29.484 10.07 1 95.94 280 VAL B N 1
ATOM 7417 C CA . VAL B 1 280 ? 17.391 29.984 10.758 1 95.94 280 VAL B CA 1
ATOM 7418 C C . VAL B 1 280 ? 18.625 29.203 10.289 1 95.94 280 VAL B C 1
ATOM 7420 O O . VAL B 1 280 ? 19.609 29.812 9.867 1 95.94 280 VAL B O 1
ATOM 7423 N N . TYR B 1 281 ? 18.484 27.938 10.266 1 92.94 281 TYR B N 1
ATOM 7424 C CA . TYR B 1 281 ? 19.641 27.062 10.016 1 92.94 281 TYR B CA 1
ATOM 7425 C C . TYR B 1 281 ? 20.188 27.266 8.609 1 92.94 281 TYR B C 1
ATOM 7427 O O . TYR B 1 281 ? 21.391 27.406 8.422 1 92.94 281 TYR B O 1
ATOM 7435 N N . SER B 1 282 ? 19.375 27.359 7.668 1 89.06 282 SER B N 1
ATOM 7436 C CA . SER B 1 282 ? 19.797 27.422 6.27 1 89.06 282 SER B CA 1
ATOM 7437 C C . SER B 1 282 ? 20.234 28.828 5.887 1 89.06 282 SER B C 1
ATOM 7439 O O . SER B 1 282 ? 21.062 29 4.988 1 89.06 282 SER B O 1
ATOM 7441 N N . ASN B 1 283 ? 19.75 29.859 6.555 1 91.62 283 ASN B N 1
ATOM 7442 C CA . ASN B 1 283 ? 20.031 31.234 6.156 1 91.62 283 ASN B CA 1
ATOM 7443 C C . ASN B 1 283 ? 21.109 31.859 7.035 1 91.62 283 ASN B C 1
ATOM 7445 O O . ASN B 1 283 ? 21.641 32.938 6.719 1 91.62 283 ASN B O 1
ATOM 7449 N N . TRP B 1 284 ? 21.484 31.188 8.039 1 91.38 284 TRP B N 1
ATOM 7450 C CA . TRP B 1 284 ? 22.422 31.75 8.992 1 91.38 284 TRP B CA 1
ATOM 7451 C C . TRP B 1 284 ? 23.797 31.938 8.367 1 91.38 284 TRP B C 1
ATOM 7453 O O . TRP B 1 284 ? 24.422 33 8.516 1 91.38 284 TRP B O 1
ATOM 7463 N N . LYS B 1 285 ? 24.25 30.891 7.656 1 85.44 285 LYS B N 1
ATOM 7464 C CA . LYS B 1 285 ? 25.562 30.969 7.008 1 85.44 285 LYS B CA 1
ATOM 7465 C C . LYS B 1 285 ? 25.594 32.094 5.98 1 85.44 285 LYS B C 1
ATOM 7467 O O . LYS B 1 285 ? 26.594 32.812 5.871 1 85.44 285 LYS B O 1
ATOM 7472 N N . ARG B 1 286 ? 24.578 32.188 5.293 1 86.5 286 ARG B N 1
ATOM 7473 C CA . ARG B 1 286 ? 24.484 33.25 4.301 1 86.5 286 ARG B CA 1
ATOM 7474 C C . ARG B 1 286 ? 24.516 34.625 4.969 1 86.5 286 ARG B C 1
ATOM 7476 O O . ARG B 1 286 ? 25.141 35.562 4.461 1 86.5 286 ARG B O 1
ATOM 7483 N N . LEU B 1 287 ? 23.875 34.812 6.051 1 89.69 287 LEU B N 1
ATOM 7484 C CA . LEU B 1 287 ? 23.844 36.062 6.805 1 89.69 287 LEU B CA 1
ATOM 7485 C C . LEU B 1 287 ? 25.234 36.406 7.352 1 89.69 287 LEU B C 1
ATOM 7487 O O . LEU B 1 287 ? 25.625 37.562 7.363 1 89.69 287 LEU B O 1
ATOM 7491 N N . GLN B 1 288 ? 25.922 35.375 7.738 1 89.12 288 GLN B N 1
ATOM 7492 C CA . GLN B 1 288 ? 27.281 35.594 8.242 1 89.12 288 GLN B CA 1
ATOM 7493 C C . GLN B 1 288 ? 28.219 36.031 7.129 1 89.12 288 GLN B C 1
ATOM 7495 O O . GLN B 1 288 ? 29.031 36.938 7.332 1 89.12 288 GLN B O 1
ATOM 7500 N N . SER B 1 289 ? 28.016 35.438 6.027 1 87.5 289 SER B N 1
ATOM 7501 C CA . SER B 1 289 ? 28.906 35.75 4.91 1 87.5 289 SER B CA 1
ATOM 7502 C C . SER B 1 289 ? 28.609 37.125 4.336 1 87.5 289 SER B C 1
ATOM 7504 O O . SER B 1 289 ? 29.5 37.812 3.836 1 87.5 289 SER B O 1
ATOM 7506 N N . GLN B 1 290 ? 27.406 37.531 4.387 1 87 290 GLN B N 1
ATOM 7507 C CA . GLN B 1 290 ? 27.016 38.812 3.801 1 87 290 GLN B CA 1
ATOM 7508 C C . GLN B 1 290 ? 26.875 39.906 4.875 1 87 290 GLN B C 1
ATOM 7510 O O . GLN B 1 290 ? 26.25 40.938 4.641 1 87 290 GLN B O 1
ATOM 7515 N N . ASN B 1 291 ? 27.5 39.719 5.891 1 80.88 291 ASN B N 1
ATOM 7516 C CA . ASN B 1 291 ? 27.516 40.625 7.016 1 80.88 291 ASN B CA 1
ATOM 7517 C C . ASN B 1 291 ? 26.125 41.125 7.371 1 80.88 291 ASN B C 1
ATOM 7519 O O . ASN B 1 291 ? 25.922 42.344 7.582 1 80.88 291 ASN B O 1
ATOM 7523 N N . GLY B 1 292 ? 25.219 40.219 7.238 1 75.19 292 GLY B N 1
ATOM 7524 C CA . GLY B 1 292 ? 23.875 40.531 7.695 1 75.19 292 GLY B CA 1
ATOM 7525 C C . GLY B 1 292 ? 23 41.156 6.625 1 75.19 292 GLY B C 1
ATOM 7526 O O . GLY B 1 292 ? 21.844 41.469 6.875 1 75.19 292 GLY B O 1
ATOM 7527 N N . CYS B 1 293 ? 23.562 41.406 5.43 1 76.81 293 CYS B N 1
ATOM 7528 C CA . CYS B 1 293 ? 22.797 42.031 4.367 1 76.81 293 CYS B CA 1
ATOM 7529 C C . CYS B 1 293 ? 22.125 41 3.479 1 76.81 293 CYS B C 1
ATOM 7531 O O . CYS B 1 293 ? 22.812 40.156 2.891 1 76.81 293 CYS B O 1
ATOM 7533 N N . LEU B 1 294 ? 20.844 40.781 3.787 1 77.5 294 LEU B N 1
ATOM 7534 C CA . LEU B 1 294 ? 20.094 39.844 2.941 1 77.5 294 LEU B CA 1
ATOM 7535 C C . LEU B 1 294 ? 19.047 40.562 2.121 1 77.5 294 LEU B C 1
ATOM 7537 O O . LEU B 1 294 ? 18.422 41.531 2.609 1 77.5 294 LEU B O 1
ATOM 7541 N N . ASN B 1 295 ? 19 40.312 0.846 1 85.81 295 ASN B N 1
ATOM 7542 C CA . ASN B 1 295 ? 17.906 40.781 0.013 1 85.81 295 ASN B CA 1
ATOM 7543 C C . ASN B 1 295 ? 16.594 40.125 0.371 1 85.81 295 ASN B C 1
ATOM 7545 O O . ASN B 1 295 ? 16.312 39 -0.079 1 85.81 295 ASN B O 1
ATOM 7549 N N . ILE B 1 296 ? 15.781 40.781 1.173 1 89.81 296 ILE B N 1
ATOM 7550 C CA . ILE B 1 296 ? 14.531 40.25 1.711 1 89.81 296 ILE B CA 1
ATOM 7551 C C . ILE B 1 296 ? 13.578 39.906 0.566 1 89.81 296 ILE B C 1
ATOM 7553 O O . ILE B 1 296 ? 12.914 38.875 0.593 1 89.81 296 ILE B O 1
ATOM 7557 N N . LEU B 1 297 ? 13.484 40.75 -0.396 1 90.69 297 LEU B N 1
ATOM 7558 C CA . LEU B 1 297 ? 12.586 40.5 -1.526 1 90.69 297 LEU B CA 1
ATOM 7559 C C . LEU B 1 297 ? 12.977 39.25 -2.281 1 90.69 297 LEU B C 1
ATOM 7561 O O . LEU B 1 297 ? 12.109 38.469 -2.703 1 90.69 297 LEU B O 1
ATOM 7565 N N . LYS B 1 298 ? 14.25 39.062 -2.416 1 87.94 298 LYS B N 1
ATOM 7566 C CA . LYS B 1 298 ? 14.719 37.875 -3.096 1 87.94 298 LYS B CA 1
ATOM 7567 C C . LYS B 1 298 ? 14.391 36.625 -2.293 1 87.94 298 LYS B C 1
ATOM 7569 O O . LYS B 1 298 ? 14.07 35.562 -2.865 1 87.94 298 LYS B O 1
ATOM 7574 N N . MET B 1 299 ? 14.469 36.781 -1.051 1 89.56 299 MET B N 1
ATOM 7575 C CA . MET B 1 299 ? 14.141 35.656 -0.188 1 89.56 299 MET B CA 1
ATOM 7576 C C . MET B 1 299 ? 12.664 35.281 -0.303 1 89.56 299 MET B C 1
ATOM 7578 O O . MET B 1 299 ? 12.32 34.094 -0.369 1 89.56 299 MET B O 1
ATOM 7582 N N . TYR B 1 300 ? 11.836 36.312 -0.318 1 93.69 300 TYR B N 1
ATOM 7583 C CA . TYR B 1 300 ? 10.406 36.094 -0.445 1 93.69 300 TYR B CA 1
ATOM 7584 C C . TYR B 1 300 ? 10.062 35.5 -1.806 1 93.69 300 TYR B C 1
ATOM 7586 O O . TYR B 1 300 ? 9.273 34.531 -1.898 1 93.69 300 TYR B O 1
ATOM 7594 N N . LEU B 1 301 ? 10.719 35.938 -2.842 1 92 301 LEU B N 1
ATOM 7595 C CA . LEU B 1 301 ? 10.445 35.469 -4.191 1 92 301 LEU B CA 1
ATOM 7596 C C . LEU B 1 301 ? 10.938 34.031 -4.379 1 92 301 LEU B C 1
ATOM 7598 O O . LEU B 1 301 ? 10.32 33.25 -5.09 1 92 301 LEU B O 1
ATOM 7602 N N . HIS B 1 302 ? 12.016 33.75 -3.766 1 90.44 302 HIS B N 1
ATOM 7603 C CA . HIS B 1 302 ? 12.562 32.406 -3.832 1 90.44 302 HIS B CA 1
ATOM 7604 C C . HIS B 1 302 ? 11.602 31.391 -3.215 1 90.44 302 HIS B C 1
ATOM 7606 O O . HIS B 1 302 ? 11.32 30.344 -3.814 1 90.44 302 HIS B O 1
ATOM 7612 N N . ARG B 1 303 ? 11.164 31.719 -2.072 1 92.5 303 ARG B N 1
ATOM 7613 C CA . ARG B 1 303 ? 10.242 30.812 -1.391 1 92.5 303 ARG B CA 1
ATOM 7614 C C . ARG B 1 303 ? 8.938 30.672 -2.17 1 92.5 303 ARG B C 1
ATOM 7616 O O . ARG B 1 303 ? 8.398 29.578 -2.289 1 92.5 303 ARG B O 1
ATOM 7623 N N . TYR B 1 304 ? 8.422 31.797 -2.66 1 94.88 304 TYR B N 1
ATOM 7624 C CA . TYR B 1 304 ? 7.203 31.781 -3.461 1 94.88 304 TYR B CA 1
ATOM 7625 C C . TYR B 1 304 ? 7.371 30.906 -4.691 1 94.88 304 TYR B C 1
ATOM 7627 O O . TYR B 1 304 ? 6.5 30.078 -5.004 1 94.88 304 TYR B O 1
ATOM 7635 N N . TRP B 1 305 ? 8.5 31 -5.328 1 94.06 305 TRP B N 1
ATOM 7636 C CA . TRP B 1 305 ? 8.758 30.25 -6.555 1 94.06 305 TRP B CA 1
ATOM 7637 C C . TRP B 1 305 ? 8.961 28.781 -6.254 1 94.06 305 TRP B C 1
ATOM 7639 O O . TRP B 1 305 ? 8.594 27.922 -7.055 1 94.06 305 TRP B O 1
ATOM 7649 N N . ARG B 1 306 ? 9.492 28.531 -5.141 1 91.81 306 ARG B N 1
ATOM 7650 C CA . ARG B 1 306 ? 9.797 27.156 -4.754 1 91.81 306 ARG B CA 1
ATOM 7651 C C . ARG B 1 306 ? 8.516 26.375 -4.484 1 91.81 306 ARG B C 1
ATOM 7653 O O . ARG B 1 306 ? 8.438 25.188 -4.793 1 91.81 306 ARG B O 1
ATOM 7660 N N . LEU B 1 307 ? 7.484 27.016 -4.062 1 94.31 307 LEU B N 1
ATOM 7661 C CA . LEU B 1 307 ? 6.297 26.312 -3.592 1 94.31 307 LEU B CA 1
ATOM 7662 C C . LEU B 1 307 ? 5.16 26.422 -4.602 1 94.31 307 LEU B C 1
ATOM 7664 O O . LEU B 1 307 ? 4.41 25.469 -4.809 1 94.31 307 LEU B O 1
ATOM 7668 N N . THR B 1 308 ? 5.031 27.469 -5.297 1 96.25 308 THR B N 1
ATOM 7669 C CA . THR B 1 308 ? 3.822 27.859 -6.008 1 96.25 308 THR B CA 1
ATOM 7670 C C . THR B 1 308 ? 3.619 27 -7.25 1 96.25 308 THR B C 1
ATOM 7672 O O . THR B 1 308 ? 2.492 26.609 -7.562 1 96.25 308 THR B O 1
ATOM 7675 N N . PRO B 1 309 ? 4.672 26.688 -8.008 1 95.56 309 PRO B N 1
ATOM 7676 C CA . PRO B 1 309 ? 4.422 25.859 -9.195 1 95.56 309 PRO B CA 1
ATOM 7677 C C . PRO B 1 309 ? 3.775 24.516 -8.867 1 95.56 309 PRO B C 1
ATOM 7679 O O . PRO B 1 309 ? 2.809 24.125 -9.523 1 95.56 309 PRO B O 1
ATOM 7682 N N . ALA B 1 310 ? 4.281 23.859 -7.898 1 96.19 310 ALA B N 1
ATOM 7683 C CA . ALA B 1 310 ? 3.689 22.594 -7.484 1 96.19 310 ALA B CA 1
ATOM 7684 C C . ALA B 1 310 ? 2.283 22.797 -6.926 1 96.19 310 ALA B C 1
ATOM 7686 O O . ALA B 1 310 ? 1.375 22 -7.211 1 96.19 310 ALA B O 1
ATOM 7687 N N . TYR B 1 311 ? 2.154 23.844 -6.172 1 96.31 311 TYR B N 1
ATOM 7688 C CA . TYR B 1 311 ? 0.86 24.203 -5.605 1 96.31 311 TYR B CA 1
ATOM 7689 C C . TYR B 1 311 ? -0.145 24.531 -6.703 1 96.31 311 TYR B C 1
ATOM 7691 O O . TYR B 1 311 ? -1.286 24.078 -6.668 1 96.31 311 TYR B O 1
ATOM 7699 N N . GLY B 1 312 ? 0.285 25.328 -7.66 1 95.94 312 GLY B N 1
ATOM 7700 C CA . GLY B 1 312 ? -0.553 25.672 -8.805 1 95.94 312 GLY B CA 1
ATOM 7701 C C . GLY B 1 312 ? -0.938 24.453 -9.633 1 95.94 312 GLY B C 1
ATOM 7702 O O . GLY B 1 312 ? -2.08 24.344 -10.086 1 95.94 312 GLY B O 1
ATOM 7703 N N . PHE B 1 313 ? -0.035 23.578 -9.797 1 96.94 313 PHE B N 1
ATOM 7704 C CA . PHE B 1 313 ? -0.317 22.391 -10.578 1 96.94 313 PHE B CA 1
ATOM 7705 C C . PHE B 1 313 ? -1.347 21.516 -9.867 1 96.94 313 PHE B C 1
ATOM 7707 O O . PHE B 1 313 ? -2.176 20.875 -10.523 1 96.94 313 PHE B O 1
ATOM 7714 N N . CYS B 1 314 ? -1.246 21.422 -8.586 1 96.19 314 CYS B N 1
ATOM 7715 C CA . CYS B 1 314 ? -2.258 20.703 -7.816 1 96.19 314 CYS B CA 1
ATOM 7716 C C . CYS B 1 314 ? -3.648 21.266 -8.094 1 96.19 314 CYS B C 1
ATOM 7718 O O . CYS B 1 314 ? -4.613 20.5 -8.227 1 96.19 314 CYS B O 1
ATOM 7720 N N . MET B 1 315 ? -3.764 22.547 -8.227 1 95.56 315 MET B N 1
ATOM 7721 C CA . MET B 1 315 ? -5.039 23.188 -8.547 1 95.56 315 MET B CA 1
ATOM 7722 C C . MET B 1 315 ? -5.492 22.812 -9.953 1 95.56 315 MET B C 1
ATOM 7724 O O . MET B 1 315 ? -6.684 22.594 -10.195 1 95.56 315 MET B O 1
ATOM 7728 N N . VAL B 1 316 ? -4.555 22.719 -10.836 1 96.38 316 VAL B N 1
ATOM 7729 C CA . VAL B 1 316 ? -4.855 22.297 -12.203 1 96.38 316 VAL B CA 1
ATOM 7730 C C . VAL B 1 316 ? -5.434 20.875 -12.188 1 96.38 316 VAL B C 1
ATOM 7732 O O . VAL B 1 316 ? -6.41 20.594 -12.883 1 96.38 316 VAL B O 1
ATOM 7735 N N . LEU B 1 317 ? -4.875 20.047 -11.367 1 96.5 317 LEU B N 1
ATOM 7736 C CA . LEU B 1 317 ? -5.344 18.672 -11.266 1 96.5 317 LEU B CA 1
ATOM 7737 C C . LEU B 1 317 ? -6.77 18.625 -10.719 1 96.5 317 LEU B C 1
ATOM 7739 O O . LEU B 1 317 ? -7.551 17.75 -11.102 1 96.5 317 LEU B O 1
ATOM 7743 N N . VAL B 1 318 ? -7.09 19.578 -9.859 1 95.81 318 VAL B N 1
ATOM 7744 C CA . VAL B 1 318 ? -8.438 19.625 -9.312 1 95.81 318 VAL B CA 1
ATOM 7745 C C . VAL B 1 318 ? -9.453 19.797 -10.438 1 95.81 318 VAL B C 1
ATOM 7747 O O . VAL B 1 318 ? -10.484 19.125 -10.461 1 95.81 318 VAL B O 1
ATOM 7750 N N . PHE B 1 319 ? -9.141 20.547 -11.391 1 95.56 319 PHE B N 1
ATOM 7751 C CA . PHE B 1 319 ? -10.047 20.812 -12.5 1 95.56 319 PHE B CA 1
ATOM 7752 C C . PHE B 1 319 ? -10.148 19.609 -13.422 1 95.56 319 PHE B C 1
ATOM 7754 O O . PHE B 1 319 ? -11.078 19.516 -14.227 1 95.56 319 PHE B O 1
ATOM 7761 N N . LEU B 1 320 ? -9.266 18.703 -13.297 1 95.75 320 LEU B N 1
ATOM 7762 C CA . LEU B 1 320 ? -9.258 17.531 -14.164 1 95.75 320 LEU B CA 1
ATOM 7763 C C . LEU B 1 320 ? -9.953 16.359 -13.484 1 95.75 320 LEU B C 1
ATOM 7765 O O . LEU B 1 320 ? -10.281 15.367 -14.133 1 95.75 320 LEU B O 1
ATOM 7769 N N . LEU B 1 321 ? -10.227 16.438 -12.195 1 94.75 321 LEU B N 1
ATOM 7770 C CA . LEU B 1 321 ? -10.742 15.32 -11.414 1 94.75 321 LEU B CA 1
ATOM 7771 C C . LEU B 1 321 ? -12.07 14.82 -11.984 1 94.75 321 LEU B C 1
ATOM 7773 O O . LEU B 1 321 ? -12.289 13.609 -12.086 1 94.75 321 LEU B O 1
ATOM 7777 N N . PRO B 1 322 ? -12.992 15.734 -12.477 1 93 322 PRO B N 1
ATOM 7778 C CA . PRO B 1 322 ? -14.281 15.258 -12.977 1 93 322 PRO B CA 1
ATOM 7779 C C . PRO B 1 322 ? -14.133 14.32 -14.172 1 93 322 PRO B C 1
ATOM 7781 O O . PRO B 1 322 ? -15.023 13.5 -14.43 1 93 322 PRO B O 1
ATOM 7784 N N . LEU B 1 323 ? -13.039 14.367 -14.836 1 92.62 323 LEU B N 1
ATOM 7785 C CA . LEU B 1 323 ? -12.828 13.578 -16.047 1 92.62 323 LEU B CA 1
ATOM 7786 C C . LEU B 1 323 ? -12.25 12.203 -15.703 1 92.62 323 LEU B C 1
ATOM 7788 O O . LEU B 1 323 ? -12.18 11.328 -16.562 1 92.62 323 LEU B O 1
ATOM 7792 N N . LEU B 1 324 ? -11.922 11.961 -14.516 1 90.94 324 LEU B N 1
ATOM 7793 C CA . LEU B 1 324 ? -11.102 10.805 -14.172 1 90.94 324 LEU B CA 1
ATOM 7794 C C . LEU B 1 324 ? -11.977 9.617 -13.773 1 90.94 324 LEU B C 1
ATOM 7796 O O . LEU B 1 324 ? -11.508 8.484 -13.711 1 90.94 324 LEU B O 1
ATOM 7800 N N . GLY B 1 325 ? -13.227 9.906 -13.531 1 89.88 325 GLY B N 1
ATOM 7801 C CA . GLY B 1 325 ? -14.008 8.773 -13.07 1 89.88 325 GLY B CA 1
ATOM 7802 C C . GLY B 1 325 ? -15.492 9.07 -12.984 1 89.88 325 GLY B C 1
ATOM 7803 O O . GLY B 1 325 ? -15.984 10 -13.633 1 89.88 325 GLY B O 1
ATOM 7804 N N . SER B 1 326 ? -16.203 8.133 -12.383 1 90.88 326 SER B N 1
ATOM 7805 C CA . SER B 1 326 ? -17.625 8.188 -12.125 1 90.88 326 SER B CA 1
ATOM 7806 C C . SER B 1 326 ? -18 7.391 -10.883 1 90.88 326 SER B C 1
ATOM 7808 O O . SER B 1 326 ? -17.188 6.641 -10.352 1 90.88 326 SER B O 1
ATOM 7810 N N . GLY B 1 327 ? -19.188 7.648 -10.414 1 90.19 327 GLY B N 1
ATOM 7811 C CA . GLY B 1 327 ? -19.688 6.969 -9.227 1 90.19 327 GLY B CA 1
ATOM 7812 C C . GLY B 1 327 ? -20.875 7.676 -8.594 1 90.19 327 GLY B C 1
ATOM 7813 O O . GLY B 1 327 ? -21.203 8.797 -8.977 1 90.19 327 GLY B O 1
ATOM 7814 N N . PRO B 1 328 ? -21.5 6.969 -7.699 1 89.5 328 PRO B N 1
ATOM 7815 C CA . PRO B 1 328 ? -22.688 7.539 -7.066 1 89.5 328 PRO B CA 1
ATOM 7816 C C . PRO B 1 328 ? -22.406 8.875 -6.375 1 89.5 328 PRO B C 1
ATOM 7818 O O . PRO B 1 328 ? -23.234 9.773 -6.406 1 89.5 328 PRO B O 1
ATOM 7821 N N . LEU B 1 329 ? -21.203 9.016 -5.781 1 88 329 LEU B N 1
ATOM 7822 C CA . LEU B 1 329 ? -20.875 10.219 -5.027 1 88 329 LEU B CA 1
ATOM 7823 C C . LEU B 1 329 ? -19.953 11.133 -5.828 1 88 329 LEU B C 1
ATOM 7825 O O . LEU B 1 329 ? -19.516 12.164 -5.328 1 88 329 LEU B O 1
ATOM 7829 N N . TRP B 1 330 ? -19.672 10.797 -7.035 1 88.88 330 TRP B N 1
ATOM 7830 C CA . TRP B 1 330 ? -18.656 11.477 -7.824 1 88.88 330 TRP B CA 1
ATOM 7831 C C . TRP B 1 330 ? -19 12.953 -8.016 1 88.88 330 TRP B C 1
ATOM 7833 O O . TRP B 1 330 ? -18.203 13.836 -7.688 1 88.88 330 TRP B O 1
ATOM 7843 N N . HIS B 1 331 ? -20.234 13.242 -8.43 1 84.81 331 HIS B N 1
ATOM 7844 C CA . HIS B 1 331 ? -20.625 14.609 -8.742 1 84.81 331 HIS B CA 1
ATOM 7845 C C . HIS B 1 331 ? -20.766 15.445 -7.477 1 84.81 331 HIS B C 1
ATOM 7847 O O . HIS B 1 331 ? -20.391 16.609 -7.453 1 84.81 331 HIS B O 1
ATOM 7853 N N . VAL B 1 332 ? -21.234 14.812 -6.484 1 81.38 332 VAL B N 1
ATOM 7854 C CA . VAL B 1 332 ? -21.469 15.547 -5.246 1 81.38 332 VAL B CA 1
ATOM 7855 C C . VAL B 1 332 ? -20.125 15.938 -4.621 1 81.38 332 VAL B C 1
ATOM 7857 O O . VAL B 1 332 ? -19.969 17.078 -4.152 1 81.38 332 VAL B O 1
ATOM 7860 N N . VAL B 1 333 ? -19.203 15.094 -4.703 1 84.44 333 VAL B N 1
ATOM 7861 C CA . VAL B 1 333 ? -17.953 15.32 -3.998 1 84.44 333 VAL B CA 1
ATOM 7862 C C . VAL B 1 333 ? -16.984 16.078 -4.902 1 84.44 333 VAL B C 1
ATOM 7864 O O . VAL B 1 333 ? -16.438 17.109 -4.512 1 84.44 333 VAL B O 1
ATOM 7867 N N . ILE B 1 334 ? -16.781 15.641 -6.105 1 89 334 ILE B N 1
ATOM 7868 C CA . ILE B 1 334 ? -15.766 16.188 -7 1 89 334 ILE B CA 1
ATOM 7869 C C . ILE B 1 334 ? -16.219 17.531 -7.551 1 89 334 ILE B C 1
ATOM 7871 O O . ILE B 1 334 ? -15.438 18.484 -7.605 1 89 334 ILE B O 1
ATOM 7875 N N . ASN B 1 335 ? -17.484 17.625 -7.945 1 84.62 335 ASN B N 1
ATOM 7876 C CA . ASN B 1 335 ? -17.953 18.875 -8.523 1 84.62 335 ASN B CA 1
ATOM 7877 C C . ASN B 1 335 ? -17.969 20 -7.492 1 84.62 335 ASN B C 1
ATOM 7879 O O . ASN B 1 335 ? -17.719 21.156 -7.824 1 84.62 335 ASN B O 1
ATOM 7883 N N . GLN B 1 336 ? -18.297 19.625 -6.32 1 84 336 GLN B N 1
ATOM 7884 C CA . GLN B 1 336 ? -18.219 20.641 -5.266 1 84 336 GLN B CA 1
ATOM 7885 C C . GLN B 1 336 ? -16.797 21.172 -5.113 1 84 336 GLN B C 1
ATOM 7887 O O . GLN B 1 336 ? -16.609 22.375 -4.945 1 84 336 GLN B O 1
ATOM 7892 N N . MET B 1 337 ? -15.906 20.359 -5.148 1 88.69 337 MET B N 1
ATOM 7893 C CA . MET B 1 337 ? -14.508 20.766 -5.035 1 88.69 337 MET B CA 1
ATOM 7894 C C . MET B 1 337 ? -14.117 21.672 -6.195 1 88.69 337 MET B C 1
ATOM 7896 O O . MET B 1 337 ? -13.445 22.688 -5.992 1 88.69 337 MET B O 1
ATOM 7900 N N . VAL B 1 338 ? -14.539 21.344 -7.379 1 91.75 338 VAL B N 1
ATOM 7901 C CA . VAL B 1 338 ? -14.211 22.125 -8.57 1 91.75 338 VAL B CA 1
ATOM 7902 C C . VAL B 1 338 ? -14.883 23.5 -8.492 1 91.75 338 VAL B C 1
ATOM 7904 O O . VAL B 1 338 ? -14.273 24.516 -8.812 1 91.75 338 VAL B O 1
ATOM 7907 N N . ASP B 1 339 ? -16.109 23.516 -8.031 1 89.62 339 ASP B N 1
ATOM 7908 C CA . ASP B 1 339 ? -16.844 24.766 -7.902 1 89.62 339 ASP B CA 1
ATOM 7909 C C . ASP B 1 339 ? -16.172 25.688 -6.879 1 89.62 339 ASP B C 1
ATOM 7911 O O . ASP B 1 339 ? -16.047 26.891 -7.105 1 89.62 339 ASP B O 1
ATOM 7915 N N . ASN B 1 340 ? -15.758 25.094 -5.805 1 90.06 340 ASN B N 1
ATOM 7916 C CA . ASN B 1 340 ? -15.031 25.891 -4.812 1 90.06 340 ASN B CA 1
ATOM 7917 C C . ASN B 1 340 ? -13.75 26.484 -5.398 1 90.06 340 ASN B C 1
ATOM 7919 O O . ASN B 1 340 ? -13.453 27.656 -5.18 1 90.06 340 ASN B O 1
ATOM 7923 N N . CYS B 1 341 ? -13.086 25.734 -6.141 1 92.19 341 CYS B N 1
ATOM 7924 C CA . CYS B 1 341 ? -11.82 26.172 -6.707 1 92.19 341 CYS B CA 1
ATOM 7925 C C . CYS B 1 341 ? -12.047 27.234 -7.781 1 92.19 341 CYS B C 1
ATOM 7927 O O . CYS B 1 341 ? -11.219 28.125 -7.957 1 92.19 341 CYS B O 1
ATOM 7929 N N . ARG B 1 342 ? -13.141 27.141 -8.5 1 91.25 342 ARG B N 1
ATOM 7930 C CA . ARG B 1 342 ? -13.477 28.109 -9.531 1 91.25 342 ARG B CA 1
ATOM 7931 C C . ARG B 1 342 ? -13.641 29.5 -8.938 1 91.25 342 ARG B C 1
ATOM 7933 O O . ARG B 1 342 ? -13.203 30.5 -9.531 1 91.25 342 ARG B O 1
ATOM 7940 N N . HIS B 1 343 ? -14.078 29.5 -7.746 1 89.12 343 HIS B N 1
ATOM 7941 C CA . HIS B 1 343 ? -14.391 30.781 -7.129 1 89.12 343 HIS B CA 1
ATOM 7942 C C . HIS B 1 343 ? -13.227 31.297 -6.293 1 89.12 343 HIS B C 1
ATOM 7944 O O . HIS B 1 343 ? -13.086 32.5 -6.078 1 89.12 343 HIS B O 1
ATOM 7950 N N . SER B 1 344 ? -12.406 30.391 -5.828 1 91.56 344 SER B N 1
ATOM 7951 C CA . SER B 1 344 ? -11.461 30.828 -4.797 1 91.56 344 SER B CA 1
ATOM 7952 C C . SER B 1 344 ? -10.023 30.516 -5.195 1 91.56 344 SER B C 1
ATOM 7954 O O . SER B 1 344 ? -9.102 30.703 -4.402 1 91.56 344 SER B O 1
ATOM 7956 N N . TRP B 1 345 ? -9.719 30.109 -6.441 1 91.06 345 TRP B N 1
ATOM 7957 C CA . TRP B 1 345 ? -8.375 29.688 -6.836 1 91.06 345 TRP B CA 1
ATOM 7958 C C . TRP B 1 345 ? -7.379 30.828 -6.652 1 91.06 345 TRP B C 1
ATOM 7960 O O . TRP B 1 345 ? -6.215 30.594 -6.32 1 91.06 345 TRP B O 1
ATOM 7970 N N . TRP B 1 346 ? -7.75 32.125 -6.84 1 91.88 346 TRP B N 1
ATOM 7971 C CA . TRP B 1 346 ? -6.848 33.281 -6.766 1 91.88 346 TRP B CA 1
ATOM 7972 C C . TRP B 1 346 ? -6.391 33.5 -5.332 1 91.88 346 TRP B C 1
ATOM 7974 O O . TRP B 1 346 ? -5.277 34 -5.102 1 91.88 346 TRP B O 1
ATOM 7984 N N . LYS B 1 347 ? -7.227 33.219 -4.32 1 93.81 347 LYS B N 1
ATOM 7985 C CA . LYS B 1 347 ? -6.836 33.344 -2.918 1 93.81 347 LYS B CA 1
ATOM 7986 C C . LYS B 1 347 ? -5.691 32.406 -2.578 1 93.81 347 LYS B C 1
ATOM 7988 O O . LYS B 1 347 ? -4.84 32.719 -1.744 1 93.81 347 LYS B O 1
ATOM 7993 N N . ASN B 1 348 ? -5.727 31.234 -3.229 1 93.88 348 ASN B N 1
ATOM 7994 C CA . ASN B 1 348 ? -4.68 30.25 -2.998 1 93.88 348 ASN B CA 1
ATOM 7995 C C . ASN B 1 348 ? -3.334 30.719 -3.547 1 93.88 348 ASN B C 1
ATOM 7997 O O . ASN B 1 348 ? -2.301 30.562 -2.895 1 93.88 348 ASN B O 1
ATOM 8001 N N . LEU B 1 349 ? -3.338 31.344 -4.688 1 93.94 349 LEU B N 1
ATOM 8002 C CA . LEU B 1 349 ? -2.1 31.797 -5.305 1 93.94 349 LEU B CA 1
ATOM 8003 C C . LEU B 1 349 ? -1.513 32.969 -4.527 1 93.94 349 LEU B C 1
ATOM 8005 O O . LEU B 1 349 ? -0.297 33.188 -4.531 1 93.94 349 LEU B O 1
ATOM 8009 N N . LEU B 1 350 ? -2.396 33.656 -3.789 1 94.62 350 LEU B N 1
ATOM 8010 C CA . LEU B 1 350 ? -1.943 34.781 -2.975 1 94.62 350 LEU B CA 1
ATOM 8011 C C . LEU B 1 350 ? -1.65 34.312 -1.548 1 94.62 350 LEU B C 1
ATOM 8013 O O . LEU B 1 350 ? -1.188 35.125 -0.725 1 94.62 350 LEU B O 1
ATOM 8017 N N . TYR B 1 351 ? -1.904 33.125 -1.235 1 95 351 TYR B N 1
ATOM 8018 C CA . TYR B 1 351 ? -1.646 32.531 0.069 1 95 351 TYR B CA 1
ATOM 8019 C C . TYR B 1 351 ? -2.406 33.25 1.168 1 95 351 TYR B C 1
ATOM 8021 O O . TYR B 1 351 ? -1.84 33.562 2.217 1 95 351 TYR B O 1
ATOM 8029 N N . ILE B 1 352 ? -3.748 33.562 0.923 1 93.88 352 ILE B N 1
ATOM 8030 C CA . ILE B 1 352 ? -4.59 34.25 1.911 1 93.88 352 ILE B CA 1
ATOM 8031 C C . ILE B 1 352 ? -5.891 33.469 2.09 1 93.88 352 ILE B C 1
ATOM 8033 O O . ILE B 1 352 ? -6.875 34 2.611 1 93.88 352 ILE B O 1
ATOM 8037 N N . ASN B 1 353 ? -5.945 32.219 1.647 1 91.75 353 ASN B N 1
ATOM 8038 C CA . ASN B 1 353 ? -7.176 31.438 1.628 1 91.75 353 ASN B CA 1
ATOM 8039 C C . ASN B 1 353 ? -7.555 30.953 3.027 1 91.75 353 ASN B C 1
ATOM 8041 O O . ASN B 1 353 ? -8.641 30.406 3.227 1 91.75 353 ASN B O 1
ATOM 8045 N N . ASN B 1 354 ? -6.766 31.188 4.055 1 91 354 ASN B N 1
ATOM 8046 C CA . ASN B 1 354 ? -7.062 30.688 5.395 1 91 354 ASN B CA 1
ATOM 8047 C C . ASN B 1 354 ? -7.738 31.75 6.25 1 91 354 ASN B C 1
ATOM 8049 O O . ASN B 1 354 ? -8.039 31.531 7.422 1 91 354 ASN B O 1
ATOM 8053 N N . PHE B 1 355 ? -8.062 32.938 5.777 1 88.19 355 PHE B N 1
ATOM 8054 C CA . PHE B 1 355 ? -8.602 34 6.594 1 88.19 355 PHE B CA 1
ATOM 8055 C C . PHE B 1 355 ? -10.117 34.094 6.434 1 88.19 355 PHE B C 1
ATOM 8057 O O . PHE B 1 355 ? -10.836 34.312 7.414 1 88.19 355 PHE B O 1
ATOM 8064 N N . TRP B 1 356 ? -10.586 34 5.207 1 79.5 356 TRP B N 1
ATOM 8065 C CA . TRP B 1 356 ? -12.016 34.219 5.055 1 79.5 356 TRP B CA 1
ATOM 8066 C C . TRP B 1 356 ? -12.656 33.125 4.207 1 79.5 356 TRP B C 1
ATOM 8068 O O . TRP B 1 356 ? -12 32.5 3.367 1 79.5 356 TRP B O 1
ATOM 8078 N N . ASN B 1 357 ? -13.969 32.875 4.465 1 73.44 357 ASN B N 1
ATOM 8079 C CA . ASN B 1 357 ? -14.852 32 3.705 1 73.44 357 ASN B CA 1
ATOM 8080 C C . ASN B 1 357 ? -14.266 30.594 3.541 1 73.44 357 ASN B C 1
ATOM 8082 O O . ASN B 1 357 ? -14.039 30.141 2.42 1 73.44 357 ASN B O 1
ATOM 8086 N N . MET B 1 358 ? -14.227 29.906 4.641 1 78.81 358 MET B N 1
ATOM 8087 C CA . MET B 1 358 ? -13.578 28.609 4.66 1 78.81 358 MET B CA 1
ATOM 8088 C C . MET B 1 358 ? -14.445 27.562 3.977 1 78.81 358 MET B C 1
ATOM 8090 O O . MET B 1 358 ? -13.961 26.484 3.605 1 78.81 358 MET B O 1
ATOM 8094 N N . ASP B 1 359 ? -15.625 27.891 3.658 1 77.56 359 ASP B N 1
ATOM 8095 C CA . ASP B 1 359 ? -16.531 26.922 3.033 1 77.56 359 ASP B CA 1
ATOM 8096 C C . ASP B 1 359 ? -16.219 26.766 1.545 1 77.56 359 ASP B C 1
ATOM 8098 O O . ASP B 1 359 ? -16.531 25.734 0.946 1 77.56 359 ASP B O 1
ATOM 8102 N N . ASP B 1 360 ? -15.594 27.828 0.982 1 81.75 360 ASP B N 1
ATOM 8103 C CA . ASP B 1 360 ? -15.32 27.781 -0.451 1 81.75 360 ASP B CA 1
ATOM 8104 C C . ASP B 1 360 ? -13.82 27.641 -0.722 1 81.75 360 ASP B C 1
ATOM 8106 O O . ASP B 1 360 ? -13.328 28.094 -1.755 1 81.75 360 ASP B O 1
ATOM 8110 N N . ILE B 1 361 ? -13.219 26.984 0.141 1 85.62 361 ILE B N 1
ATOM 8111 C CA . ILE B 1 361 ? -11.773 26.859 -0.032 1 85.62 361 ILE B CA 1
ATOM 8112 C C . ILE B 1 361 ? -11.484 25.844 -1.135 1 85.62 361 ILE B C 1
ATOM 8114 O O . ILE B 1 361 ? -12.125 24.781 -1.206 1 85.62 361 ILE B O 1
ATOM 8118 N N . CYS B 1 362 ? -10.719 26.078 -2.219 1 86.19 362 CYS B N 1
ATOM 8119 C CA . CYS B 1 362 ? -10.375 25.219 -3.348 1 86.19 362 CYS B CA 1
ATOM 8120 C C . CYS B 1 362 ? -9.602 24 -2.881 1 86.19 362 CYS B C 1
ATOM 8122 O O . CYS B 1 362 ? -9.945 22.859 -3.24 1 86.19 362 CYS B O 1
ATOM 8124 N N . ILE B 1 363 ? -8.703 23.938 -2.127 1 87.88 363 ILE B N 1
ATOM 8125 C CA . ILE B 1 363 ? -7.895 22.891 -1.5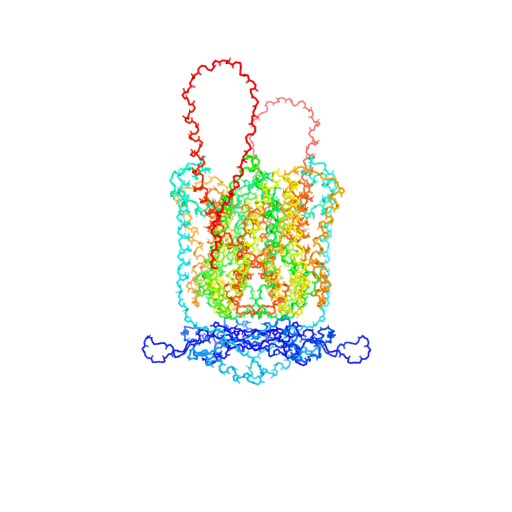22 1 87.88 363 ILE B CA 1
ATOM 8126 C C . ILE B 1 363 ? -7.875 23.062 -0.005 1 87.88 363 ILE B C 1
ATOM 8128 O O . ILE B 1 363 ? -7.125 23.875 0.523 1 87.88 363 ILE B O 1
ATOM 8132 N N . ARG B 1 364 ? -8.625 22.188 0.579 1 85.94 364 ARG B N 1
ATOM 8133 C CA . ARG B 1 364 ? -8.891 22.375 1.999 1 85.94 364 ARG B CA 1
ATOM 8134 C C . ARG B 1 364 ? -7.602 22.344 2.812 1 85.94 364 ARG B C 1
ATOM 8136 O O . ARG B 1 364 ? -7.414 23.156 3.725 1 85.94 364 ARG B O 1
ATOM 8143 N N . GLN B 1 365 ? -6.664 21.484 2.494 1 89.62 365 GLN B N 1
ATOM 8144 C CA . GLN B 1 365 ? -5.449 21.344 3.289 1 89.62 365 GLN B CA 1
ATOM 8145 C C . GLN B 1 365 ? -4.445 22.438 2.963 1 89.62 365 GLN B C 1
ATOM 8147 O O . GLN B 1 365 ? -3.42 22.578 3.635 1 89.62 365 GLN B O 1
ATOM 8152 N N . SER B 1 366 ? -4.789 23.312 2.027 1 93.06 366 SER B N 1
ATOM 8153 C CA . SER B 1 366 ? -3.846 24.344 1.58 1 93.06 366 SER B CA 1
ATOM 8154 C C . SER B 1 366 ? -3.748 25.484 2.586 1 93.06 366 SER B C 1
ATOM 8156 O O . SER B 1 366 ? -2.916 26.375 2.436 1 93.06 366 SER B O 1
ATOM 8158 N N . TRP B 1 367 ? -4.582 25.484 3.619 1 93.69 367 TRP B N 1
ATOM 8159 C CA . TRP B 1 367 ? -4.43 26.484 4.672 1 93.69 367 TRP B CA 1
ATOM 8160 C C . TRP B 1 367 ? -3.02 26.453 5.25 1 93.69 367 TRP B C 1
ATOM 8162 O O . TRP B 1 367 ? -2.479 27.5 5.633 1 93.69 367 TRP B O 1
ATOM 8172 N N . TYR B 1 368 ? -2.453 25.281 5.332 1 94.94 368 TYR B N 1
ATOM 8173 C CA . TYR B 1 368 ? -1.105 25.109 5.863 1 94.94 368 TYR B CA 1
ATOM 8174 C C . TYR B 1 368 ? -0.094 25.906 5.039 1 94.94 368 TYR B C 1
ATOM 8176 O O . TYR B 1 368 ? 0.791 26.562 5.594 1 94.94 368 TYR B O 1
ATOM 8184 N N . GLN B 1 369 ? -0.199 25.797 3.721 1 94.38 369 GLN B N 1
ATOM 8185 C CA . GLN B 1 369 ? 0.728 26.516 2.848 1 94.38 369 GLN B CA 1
ATOM 8186 C C . GLN B 1 369 ? 0.625 28.016 3.051 1 94.38 369 GLN B C 1
ATOM 8188 O O . GLN B 1 369 ? 1.638 28.719 3.045 1 94.38 369 GLN B O 1
ATOM 8193 N N . SER B 1 370 ? -0.573 28.469 3.16 1 95.31 370 SER B N 1
ATOM 8194 C CA . SER B 1 370 ? -0.779 29.891 3.393 1 95.31 370 SER B CA 1
ATOM 8195 C C . SER B 1 370 ? -0.179 30.328 4.727 1 95.31 370 SER B C 1
ATOM 8197 O O . SER B 1 370 ? 0.533 31.328 4.793 1 95.31 370 SER B O 1
ATOM 8199 N N . ALA B 1 371 ? -0.405 29.562 5.73 1 96.25 371 ALA B N 1
ATOM 8200 C CA . ALA B 1 371 ? 0.16 29.875 7.039 1 96.25 371 ALA B CA 1
ATOM 8201 C C . ALA B 1 371 ? 1.685 29.828 7.004 1 96.25 371 ALA B C 1
ATOM 8203 O O . ALA B 1 371 ? 2.354 30.672 7.598 1 96.25 371 ALA B O 1
ATOM 8204 N N . ALA B 1 372 ? 2.234 28.859 6.324 1 95.31 372 ALA B N 1
ATOM 8205 C CA . ALA B 1 372 ? 3.684 28.688 6.254 1 95.31 372 ALA B CA 1
ATOM 8206 C C . ALA B 1 372 ? 4.348 29.891 5.582 1 95.31 372 ALA B C 1
ATOM 8208 O O . ALA B 1 372 ? 5.387 30.359 6.043 1 95.31 372 ALA B O 1
ATOM 8209 N N . ILE B 1 373 ? 3.777 30.344 4.5 1 95.62 373 ILE B N 1
ATOM 8210 C CA . ILE B 1 373 ? 4.324 31.5 3.795 1 95.62 373 ILE B CA 1
ATOM 8211 C C . ILE B 1 373 ? 4.164 32.75 4.648 1 95.62 373 ILE B C 1
ATOM 8213 O O . ILE B 1 373 ? 5.051 33.625 4.684 1 95.62 373 ILE B O 1
ATOM 8217 N N . GLN B 1 374 ? 3.064 32.906 5.301 1 96.38 374 GLN B N 1
ATOM 8218 C CA . GLN B 1 374 ? 2.83 34.031 6.188 1 96.38 374 GLN B CA 1
ATOM 8219 C C . GLN B 1 374 ? 3.846 34.062 7.324 1 96.38 374 GLN B C 1
ATOM 8221 O O . GLN B 1 374 ? 4.398 35.125 7.645 1 96.38 374 GLN B O 1
ATOM 8226 N N . TYR B 1 375 ? 4.082 32.906 7.938 1 97.31 375 TYR B N 1
ATOM 8227 C CA . TYR B 1 375 ? 5.125 32.812 8.953 1 97.31 375 TYR B CA 1
ATOM 8228 C C . TYR B 1 375 ? 6.48 33.188 8.375 1 97.31 375 TYR B C 1
ATOM 8230 O O . TYR B 1 375 ? 7.238 33.938 9 1 97.31 375 TYR B O 1
ATOM 8238 N N . HIS B 1 376 ? 6.758 32.688 7.207 1 95.38 376 HIS B N 1
ATOM 8239 C CA . HIS B 1 376 ? 8.047 32.969 6.586 1 95.38 376 HIS B CA 1
ATOM 8240 C C . HIS B 1 376 ? 8.242 34.469 6.406 1 95.38 376 HIS B C 1
ATOM 8242 O O . HIS B 1 376 ? 9.32 35 6.691 1 95.38 376 HIS B O 1
ATOM 8248 N N . VAL B 1 377 ? 7.223 35.156 5.996 1 94.5 377 VAL B N 1
ATOM 8249 C CA . VAL B 1 377 ? 7.293 36.594 5.742 1 94.5 377 VAL B CA 1
ATOM 8250 C C . VAL B 1 377 ? 7.543 37.344 7.055 1 94.5 377 VAL B C 1
ATOM 8252 O O . VAL B 1 377 ? 8.398 38.219 7.113 1 94.5 377 VAL B O 1
ATOM 8255 N N . VAL B 1 378 ? 6.938 36.938 8.055 1 94.75 378 VAL B N 1
ATOM 8256 C CA . VAL B 1 378 ? 7.035 37.625 9.336 1 94.75 378 VAL B CA 1
ATOM 8257 C C . VAL B 1 378 ? 8.352 37.281 10.016 1 94.75 378 VAL B C 1
ATOM 8259 O O . VAL B 1 378 ? 9.031 38.125 10.562 1 94.75 378 VAL B O 1
ATOM 8262 N N . PHE B 1 379 ? 8.789 36.094 9.914 1 96.81 379 PHE B N 1
ATOM 8263 C CA . PHE B 1 379 ? 9.883 35.625 10.734 1 96.81 379 PHE B CA 1
ATOM 8264 C C . PHE B 1 379 ? 11.227 35.875 10.062 1 96.81 379 PHE B C 1
ATOM 8266 O O . PHE B 1 379 ? 12.281 35.688 10.664 1 96.81 379 PHE B O 1
ATOM 8273 N N . VAL B 1 380 ? 11.203 36.281 8.805 1 94.62 380 VAL B N 1
ATOM 8274 C CA . VAL B 1 380 ? 12.438 36.781 8.203 1 94.62 380 VAL B CA 1
ATOM 8275 C C . VAL B 1 380 ? 12.922 38 8.969 1 94.62 380 VAL B C 1
ATOM 8277 O O . VAL B 1 380 ? 14.125 38.188 9.18 1 94.62 380 VAL B O 1
ATOM 8280 N N . VAL B 1 381 ? 11.961 38.812 9.445 1 92.69 381 VAL B N 1
ATOM 8281 C CA . VAL B 1 381 ? 12.297 39.969 10.242 1 92.69 381 VAL B CA 1
ATOM 8282 C C . VAL B 1 381 ? 12.883 39.531 11.578 1 92.69 381 VAL B C 1
ATOM 8284 O O . VAL B 1 381 ? 13.875 40.125 12.039 1 92.69 381 VAL B O 1
ATOM 8287 N N . ILE B 1 382 ? 12.32 38.562 12.141 1 95.56 382 ILE B N 1
ATOM 8288 C CA . ILE B 1 382 ? 12.82 38.062 13.414 1 95.56 382 ILE B CA 1
ATOM 8289 C C . ILE B 1 382 ? 14.203 37.438 13.211 1 95.56 382 ILE B C 1
ATOM 8291 O O . ILE B 1 382 ? 15.07 37.562 14.078 1 95.56 382 ILE B O 1
ATOM 8295 N N . LEU B 1 383 ? 14.414 36.781 12.117 1 95.75 383 LEU B N 1
ATOM 8296 C CA . LEU B 1 383 ? 15.711 36.219 11.773 1 95.75 383 LEU B CA 1
ATOM 8297 C C . LEU B 1 383 ? 16.781 37.281 11.719 1 95.75 383 LEU B C 1
ATOM 8299 O O . LEU B 1 383 ? 17.875 37.125 12.25 1 95.75 383 LEU B O 1
ATOM 8303 N N . LEU B 1 384 ? 16.438 38.438 11.141 1 93.56 384 LEU B N 1
ATOM 8304 C CA . LEU B 1 384 ? 17.375 39.562 11.031 1 93.56 384 LEU B CA 1
ATOM 8305 C C . LEU B 1 384 ? 17.688 40.125 12.406 1 93.56 384 LEU B C 1
ATOM 8307 O O . LEU B 1 384 ? 18.844 40.469 12.695 1 93.56 384 LEU B O 1
ATOM 8311 N N . MET B 1 385 ? 16.641 40.219 13.18 1 93.88 385 MET B N 1
ATOM 8312 C CA . MET B 1 385 ? 16.828 40.688 14.539 1 93.88 385 MET B CA 1
ATOM 8313 C C . MET B 1 385 ? 17.656 39.719 15.352 1 93.88 385 MET B C 1
ATOM 8315 O O . MET B 1 385 ? 18.5 40.125 16.156 1 93.88 385 MET B O 1
ATOM 8319 N N . LEU B 1 386 ? 17.406 38.469 15.156 1 95 386 LEU B N 1
ATOM 8320 C CA . LEU B 1 386 ? 18.141 37.406 15.844 1 95 386 LEU B CA 1
ATOM 8321 C C . LEU B 1 386 ? 19.625 37.469 15.461 1 95 386 LEU B C 1
ATOM 8323 O O . LEU B 1 386 ? 20.484 37.188 16.297 1 95 386 LEU B O 1
ATOM 8327 N N . PHE B 1 387 ? 19.906 37.75 14.25 1 93.5 387 PHE B N 1
ATOM 8328 C CA . PHE B 1 387 ? 21.281 37.781 13.758 1 93.5 387 PHE B CA 1
ATOM 8329 C C . PHE B 1 387 ? 22.016 39 14.305 1 93.5 387 PHE B C 1
ATOM 8331 O O . PHE B 1 387 ? 23.172 38.906 14.711 1 93.5 387 PHE B O 1
ATOM 8338 N N . ARG B 1 388 ? 21.391 40.156 14.352 1 92.19 388 ARG B N 1
ATOM 8339 C CA . ARG B 1 388 ? 22.031 41.406 14.766 1 92.19 388 ARG B CA 1
ATOM 8340 C C . ARG B 1 388 ? 22.109 41.5 16.297 1 92.19 388 ARG B C 1
ATOM 8342 O O . ARG B 1 388 ? 23.141 41.906 16.844 1 92.19 388 ARG B O 1
ATOM 8349 N N . TRP B 1 389 ? 20.891 41.25 16.859 1 95.06 389 TRP B N 1
ATOM 8350 C CA . TRP B 1 389 ? 20.781 41.281 18.312 1 95.06 389 TRP B CA 1
ATOM 8351 C C . TRP B 1 389 ? 20.219 39.969 18.859 1 95.06 389 TRP B C 1
ATOM 8353 O O . TRP B 1 389 ? 19.016 39.844 19.062 1 95.06 389 TRP B O 1
ATOM 8363 N N . HIS B 1 390 ? 21.016 39.062 19.219 1 94.56 390 HIS B N 1
ATOM 8364 C CA . HIS B 1 390 ? 20.656 37.719 19.594 1 94.56 390 HIS B CA 1
ATOM 8365 C C . HIS B 1 390 ? 19.562 37.719 20.656 1 94.56 390 HIS B C 1
ATOM 8367 O O . HIS B 1 390 ? 18.531 37.062 20.484 1 94.56 390 HIS B O 1
ATOM 8373 N N . LEU B 1 391 ? 19.719 38.531 21.719 1 95.94 391 LEU B N 1
ATOM 8374 C CA . LEU B 1 391 ? 18.797 38.531 22.844 1 95.94 391 LEU B CA 1
ATOM 8375 C C . LEU B 1 391 ? 17.469 39.156 22.453 1 95.94 391 LEU B C 1
ATOM 8377 O O . LEU B 1 391 ? 16.406 38.656 22.844 1 95.94 391 LEU B O 1
ATOM 8381 N N . VAL B 1 392 ? 17.484 40.188 21.688 1 95.62 392 VAL B N 1
ATOM 8382 C CA . VAL B 1 392 ? 16.266 40.875 21.25 1 95.62 392 VAL B CA 1
ATOM 8383 C C . VAL B 1 392 ? 15.469 39.938 20.328 1 95.62 392 VAL B C 1
ATOM 8385 O O . VAL B 1 392 ? 14.242 39.844 20.438 1 95.62 392 VAL B O 1
ATOM 8388 N N . GLY B 1 393 ? 16.219 39.281 19.453 1 96.31 393 GLY B N 1
ATOM 8389 C CA . GLY B 1 393 ? 15.57 38.344 18.562 1 96.31 393 GLY B CA 1
ATOM 8390 C C . GLY B 1 393 ? 14.891 37.188 19.297 1 96.31 393 GLY B C 1
ATOM 8391 O O . GLY B 1 393 ? 13.766 36.812 18.953 1 96.31 393 GLY B O 1
ATOM 8392 N N . LEU B 1 394 ? 15.523 36.688 20.25 1 97.19 394 LEU B N 1
ATOM 8393 C CA . LEU B 1 394 ? 14.977 35.562 21.031 1 97.19 394 LEU B CA 1
ATOM 8394 C C . LEU B 1 394 ? 13.781 36.031 21.859 1 97.19 394 LEU B C 1
ATOM 8396 O O . LEU B 1 394 ? 12.797 35.312 21.984 1 97.19 394 LEU B O 1
ATOM 8400 N N . LEU B 1 395 ? 13.875 37.219 22.438 1 97.25 395 LEU B N 1
ATOM 8401 C CA . LEU B 1 395 ? 12.773 37.75 23.234 1 97.25 395 LEU B CA 1
ATOM 8402 C C . LEU B 1 395 ? 11.555 38.031 22.359 1 97.25 395 LEU B C 1
ATOM 8404 O O . LEU B 1 395 ? 10.422 37.75 22.766 1 97.25 395 LEU B O 1
ATOM 8408 N N . LEU B 1 396 ? 11.789 38.594 21.219 1 97.31 396 LEU B N 1
ATOM 8409 C CA . LEU B 1 396 ? 10.695 38.812 20.297 1 97.31 396 LEU B CA 1
ATOM 8410 C C . LEU B 1 396 ? 10.039 37.5 19.875 1 97.31 396 LEU B C 1
ATOM 8412 O O . LEU B 1 396 ? 8.812 37.406 19.797 1 97.31 396 LEU B O 1
ATOM 8416 N N . ASN B 1 397 ? 10.875 36.562 19.531 1 98 397 ASN B N 1
ATOM 8417 C CA . ASN B 1 397 ? 10.383 35.219 19.188 1 98 397 ASN B CA 1
ATOM 8418 C C . ASN B 1 397 ? 9.531 34.625 20.312 1 98 397 ASN B C 1
ATOM 8420 O O . ASN B 1 397 ? 8.445 34.094 20.062 1 98 397 ASN B O 1
ATOM 8424 N N . GLY B 1 398 ? 10.008 34.719 21.547 1 97.69 398 GLY B N 1
ATOM 8425 C CA . GLY B 1 398 ? 9.266 34.25 22.703 1 97.69 398 GLY B CA 1
ATOM 8426 C C . GLY B 1 398 ? 7.973 35 22.938 1 97.69 398 GLY B C 1
ATOM 8427 O O . GLY B 1 398 ? 6.953 34.406 23.297 1 97.69 398 GLY B O 1
ATOM 8428 N N . CYS B 1 399 ? 8.008 36.281 22.703 1 97.31 399 CYS B N 1
ATOM 8429 C CA . CYS B 1 399 ? 6.82 37.094 22.859 1 97.31 399 CYS B CA 1
ATOM 8430 C C . CYS B 1 399 ? 5.746 36.719 21.859 1 97.31 399 CYS B C 1
ATOM 8432 O O . CYS B 1 399 ? 4.566 36.625 22.203 1 97.31 399 CYS B O 1
ATOM 8434 N N . VAL B 1 400 ? 6.152 36.562 20.625 1 97.56 400 VAL B N 1
ATOM 8435 C CA . VAL B 1 400 ? 5.203 36.156 19.594 1 97.56 400 VAL B CA 1
ATOM 8436 C C . VAL B 1 400 ? 4.578 34.812 19.969 1 97.56 400 VAL B C 1
ATOM 8438 O O . VAL B 1 400 ? 3.373 34.625 19.812 1 97.56 400 VAL B O 1
ATOM 8441 N N . ALA B 1 401 ? 5.398 33.844 20.438 1 97.75 401 ALA B N 1
ATOM 8442 C CA . ALA B 1 401 ? 4.898 32.562 20.859 1 97.75 401 ALA B CA 1
ATOM 8443 C C . ALA B 1 401 ? 3.881 32.688 22 1 97.75 401 ALA B C 1
ATOM 8445 O O . ALA B 1 401 ? 2.812 32.094 21.953 1 97.75 401 ALA B O 1
ATOM 8446 N N . LEU B 1 402 ? 4.211 33.531 22.969 1 97.62 402 LEU B N 1
ATOM 8447 C CA . LEU B 1 402 ? 3.348 33.719 24.141 1 97.62 402 LEU B CA 1
ATOM 8448 C C . LEU B 1 402 ? 2.033 34.375 23.734 1 97.62 402 LEU B C 1
ATOM 8450 O O . LEU B 1 402 ? 0.976 34.062 24.266 1 97.62 402 LEU B O 1
ATOM 8454 N N . VAL B 1 403 ? 2.113 35.344 22.828 1 97 403 VAL B N 1
ATOM 8455 C CA . VAL B 1 403 ? 0.907 36 22.344 1 97 403 VAL B CA 1
ATOM 8456 C C . VAL B 1 403 ? 0.02 34.969 21.609 1 97 403 VAL B C 1
ATOM 8458 O O . VAL B 1 403 ? -1.202 35 21.781 1 97 403 VAL B O 1
ATOM 8461 N N . GLY B 1 404 ? 0.633 34.188 20.781 1 96.94 404 GLY B N 1
ATOM 8462 C CA . GLY B 1 404 ? -0.126 33.125 20.109 1 96.94 404 GLY B CA 1
ATOM 8463 C C . GLY B 1 404 ? -0.787 32.156 21.062 1 96.94 404 GLY B C 1
ATOM 8464 O O . GLY B 1 404 ? -1.963 31.828 20.891 1 96.94 404 GLY B O 1
ATOM 8465 N N . ILE B 1 405 ? -0.059 31.734 22.078 1 97.38 405 ILE B N 1
ATOM 8466 C CA . ILE B 1 405 ? -0.552 30.797 23.078 1 97.38 405 ILE B CA 1
ATOM 8467 C C . ILE B 1 405 ? -1.708 31.422 23.844 1 97.38 405 ILE B C 1
ATOM 8469 O O . ILE B 1 405 ? -2.764 30.812 24.016 1 97.38 405 ILE B O 1
ATOM 8473 N N . ALA B 1 406 ? -1.491 32.688 24.266 1 97.25 406 ALA B N 1
ATOM 8474 C CA . ALA B 1 406 ? -2.508 33.406 25.047 1 97.25 406 ALA B CA 1
ATOM 8475 C C . ALA B 1 406 ? -3.762 33.656 24.203 1 97.25 406 ALA B C 1
ATOM 8477 O O . ALA B 1 406 ? -4.883 33.5 24.688 1 97.25 406 ALA B O 1
ATOM 8478 N N . TYR B 1 407 ? -3.578 34.031 23 1 97.19 407 TYR B N 1
ATOM 8479 C CA . TYR B 1 407 ? -4.707 34.281 22.125 1 97.19 407 TYR B CA 1
ATOM 8480 C C . TYR B 1 407 ? -5.555 33.031 21.938 1 97.19 407 TYR B C 1
ATOM 8482 O O . TYR B 1 407 ? -6.781 33.094 22.016 1 97.19 407 TYR B O 1
ATOM 8490 N N . THR B 1 408 ? -4.938 31.906 21.719 1 97.38 408 THR B N 1
ATOM 8491 C CA . THR B 1 408 ? -5.637 30.641 21.531 1 97.38 408 THR B CA 1
ATOM 8492 C C . THR B 1 408 ? -6.402 30.266 22.797 1 97.38 408 THR B C 1
ATOM 8494 O O . THR B 1 408 ? -7.574 29.875 22.734 1 97.38 408 THR B O 1
ATOM 8497 N N . GLY B 1 409 ? -5.73 30.391 23.969 1 97.31 409 GLY B N 1
ATOM 8498 C CA . GLY B 1 409 ? -6.383 30.062 25.234 1 97.31 409 GLY B CA 1
ATOM 8499 C C . GLY B 1 409 ? -7.605 30.922 25.516 1 97.31 409 GLY B C 1
ATOM 8500 O O . GLY B 1 409 ? -8.648 30.406 25.922 1 97.31 409 GLY B O 1
ATOM 8501 N N . ILE B 1 410 ? -7.48 32.188 25.266 1 97.25 410 ILE B N 1
ATOM 8502 C CA . ILE B 1 410 ? -8.57 33.125 25.516 1 97.25 410 ILE B CA 1
ATOM 8503 C C . ILE B 1 410 ? -9.734 32.844 24.578 1 97.25 410 ILE B C 1
ATOM 8505 O O . ILE B 1 410 ? -10.891 32.812 25 1 97.25 410 ILE B O 1
ATOM 8509 N N . LEU B 1 411 ? -9.461 32.562 23.312 1 96.12 411 LEU B N 1
ATOM 8510 C CA . LEU B 1 411 ? -10.508 32.281 22.328 1 96.12 411 LEU B CA 1
ATOM 8511 C C . LEU B 1 411 ? -11.266 31.016 22.688 1 96.12 411 LEU B C 1
ATOM 8513 O O . LEU B 1 411 ? -12.5 30.984 22.625 1 96.12 411 LEU B O 1
ATOM 8517 N N . VAL B 1 412 ? -10.562 29.953 23.078 1 95.81 412 VAL B N 1
ATOM 8518 C CA . VAL B 1 412 ? -11.18 28.672 23.406 1 95.81 412 VAL B CA 1
ATOM 8519 C C . VAL B 1 412 ? -12 28.812 24.688 1 95.81 412 VAL B C 1
ATOM 8521 O O . VAL B 1 412 ? -13.109 28.266 24.781 1 95.81 412 VAL B O 1
ATOM 8524 N N . TYR B 1 413 ? -11.461 29.594 25.672 1 96.12 413 TYR B N 1
ATOM 8525 C CA . TYR B 1 413 ? -12.164 29.797 26.938 1 96.12 413 TYR B CA 1
ATOM 8526 C C . TYR B 1 413 ? -13.43 30.609 26.734 1 96.12 413 TYR B C 1
ATOM 8528 O O . TYR B 1 413 ? -14.5 30.234 27.234 1 96.12 413 TYR B O 1
ATOM 8536 N N . LYS B 1 414 ? -13.414 31.641 25.984 1 95.62 414 LYS B N 1
ATOM 8537 C CA . LYS B 1 414 ? -14.531 32.562 25.781 1 95.62 414 LYS B CA 1
ATOM 8538 C C . LYS B 1 414 ? -15.664 31.875 25.031 1 95.62 414 LYS B C 1
ATOM 8540 O O . LYS B 1 414 ? -16.844 32.062 25.344 1 95.62 414 LYS B O 1
ATOM 8545 N N . ASN B 1 415 ? -15.336 31.016 24.062 1 92.75 415 ASN B N 1
ATOM 8546 C CA . ASN B 1 415 ? -16.359 30.406 23.203 1 92.75 415 ASN B CA 1
ATOM 8547 C C . ASN B 1 415 ? -16.672 28.969 23.641 1 92.75 415 ASN B C 1
ATOM 8549 O O . ASN B 1 415 ? -17.469 28.281 23.016 1 92.75 415 ASN B O 1
ATOM 8553 N N . ALA B 1 416 ? -16.031 28.5 24.641 1 90.19 416 ALA B N 1
ATOM 8554 C CA . ALA B 1 416 ? -16.234 27.172 25.172 1 90.19 416 ALA B CA 1
ATOM 8555 C C . ALA B 1 416 ? -16.016 26.109 24.094 1 90.19 416 ALA B C 1
ATOM 8557 O O . ALA B 1 416 ? -16.844 25.219 23.922 1 90.19 416 ALA B O 1
ATOM 8558 N N . TYR B 1 417 ? -14.984 26.312 23.359 1 91.19 417 TYR B N 1
ATOM 8559 C CA . TYR B 1 417 ? -14.617 25.328 22.328 1 91.19 417 TYR B CA 1
ATOM 8560 C C . TYR B 1 417 ? -14.016 24.078 22.969 1 91.19 417 TYR B C 1
ATOM 8562 O O . TYR B 1 417 ? -13.547 24.125 24.109 1 91.19 417 TYR B O 1
ATOM 8570 N N . PRO B 1 418 ? -14.148 22.938 22.25 1 89.25 418 PRO B N 1
ATOM 8571 C CA . PRO B 1 418 ? -13.422 21.75 22.719 1 89.25 418 PRO B CA 1
ATOM 8572 C C . PRO B 1 418 ? -11.906 21.938 22.703 1 89.25 418 PRO B C 1
ATOM 8574 O O . PRO B 1 418 ? -11.406 22.875 22.078 1 89.25 418 PRO B O 1
ATOM 8577 N N . PRO B 1 419 ? -11.211 21.109 23.453 1 91.56 419 PRO B N 1
ATOM 8578 C CA . PRO B 1 419 ? -9.758 21.281 23.531 1 91.56 419 PRO B CA 1
ATOM 8579 C C . PRO B 1 419 ? -9.062 21.047 22.188 1 91.56 419 PRO B C 1
ATOM 8581 O O . PRO B 1 419 ? -8.008 21.625 21.938 1 91.56 419 PRO B O 1
ATOM 8584 N N . THR B 1 420 ? -9.508 20.172 21.406 1 90.88 420 THR B N 1
ATOM 8585 C CA . THR B 1 420 ? -8.984 19.859 20.078 1 90.88 420 THR B CA 1
ATOM 8586 C C . THR B 1 420 ? -10.055 19.203 19.219 1 90.88 420 THR B C 1
ATOM 8588 O O . THR B 1 420 ? -11.227 19.172 19.578 1 90.88 420 THR B O 1
ATOM 8591 N N . ILE B 1 421 ? -9.703 18.797 18.047 1 84.31 421 ILE B N 1
ATOM 8592 C CA . ILE B 1 421 ? -10.633 18.078 17.188 1 84.31 421 ILE B CA 1
ATOM 8593 C C . ILE B 1 421 ? -10.781 16.641 17.688 1 84.31 421 ILE B C 1
ATOM 8595 O O . ILE B 1 421 ? -9.836 15.852 17.625 1 84.31 421 ILE B O 1
ATOM 8599 N N . MET B 1 422 ? -11.898 16.344 18.25 1 79.19 422 MET B N 1
ATOM 8600 C CA . MET B 1 422 ? -12.148 15.031 18.844 1 79.19 422 MET B CA 1
ATOM 8601 C C . MET B 1 422 ? -13.398 14.398 18.234 1 79.19 422 MET B C 1
ATOM 8603 O O . MET B 1 422 ? -14.258 15.102 17.688 1 79.19 422 MET B O 1
ATOM 8607 N N . ILE B 1 423 ? -13.453 13.094 18.312 1 71.25 423 ILE B N 1
ATOM 8608 C CA . ILE B 1 423 ? -14.586 12.344 17.781 1 71.25 423 ILE B CA 1
ATOM 8609 C C . ILE B 1 423 ? -15.812 12.555 18.656 1 71.25 423 ILE B C 1
ATOM 8611 O O . ILE B 1 423 ? -16.891 12.859 18.156 1 71.25 423 ILE B O 1
ATOM 8615 N N . ALA B 1 424 ? -15.609 12.375 19.953 1 63.91 424 ALA B N 1
ATOM 8616 C CA . ALA B 1 424 ? -16.734 12.391 20.859 1 63.91 424 ALA B CA 1
ATOM 8617 C C . ALA B 1 424 ? -17.062 13.82 21.312 1 63.91 424 ALA B C 1
ATOM 8619 O O . ALA B 1 424 ? -16.516 14.312 22.297 1 63.91 424 ALA B O 1
ATOM 8620 N N . VAL B 1 425 ? -17.531 14.641 20.281 1 62.69 425 VAL B N 1
ATOM 8621 C CA . VAL B 1 425 ? -17.906 15.992 20.672 1 62.69 425 VAL B CA 1
ATOM 8622 C C . VAL B 1 425 ? -19.438 16.094 20.719 1 62.69 425 VAL B C 1
ATOM 8624 O O . VAL B 1 425 ? -20.141 15.43 19.953 1 62.69 425 VAL B O 1
ATOM 8627 N N . ARG B 1 426 ? -19.781 16.797 21.656 1 57.16 426 ARG B N 1
ATOM 8628 C CA . ARG B 1 426 ? -21.203 16.938 21.906 1 57.16 426 ARG B CA 1
ATOM 8629 C C . ARG B 1 426 ? -21.875 17.781 20.828 1 57.16 426 ARG B C 1
ATOM 8631 O O . ARG B 1 426 ? -23 17.5 20.422 1 57.16 426 ARG B O 1
ATOM 8638 N N . ASP B 1 427 ? -21.109 18.812 20.359 1 63.03 427 ASP B N 1
ATOM 8639 C CA . ASP B 1 427 ? -21.672 19.781 19.422 1 63.03 427 ASP B CA 1
ATOM 8640 C C . ASP B 1 427 ? -20.828 19.859 18.156 1 63.03 427 ASP B C 1
ATOM 8642 O O . ASP B 1 427 ? -19.688 20.328 18.188 1 63.03 427 ASP B O 1
ATOM 8646 N N . LEU B 1 428 ? -21.391 19.375 17.016 1 65.56 428 LEU B N 1
ATOM 8647 C CA . LEU B 1 428 ? -20.688 19.375 15.734 1 65.56 428 LEU B CA 1
ATOM 8648 C C . LEU B 1 428 ? -20.422 20.797 15.258 1 65.56 428 LEU B C 1
ATOM 8650 O O . LEU B 1 428 ? -19.406 21.062 14.602 1 65.56 428 LEU B O 1
ATOM 8654 N N . SER B 1 429 ? -21.406 21.688 15.586 1 70.69 429 SER B N 1
ATOM 8655 C CA . SER B 1 429 ? -21.203 23.078 15.195 1 70.69 429 SER B CA 1
ATOM 8656 C C . SER B 1 429 ? -19.953 23.672 15.852 1 70.69 429 SER B C 1
ATOM 8658 O O . SER B 1 429 ? -19.203 24.406 15.227 1 70.69 429 SER B O 1
ATOM 8660 N N . SER B 1 430 ? -19.797 23.219 17.078 1 75.38 430 SER B N 1
ATOM 8661 C CA . SER B 1 430 ? -18.625 23.688 17.797 1 75.38 430 SER B CA 1
ATOM 8662 C C . SER B 1 430 ? -17.328 23.125 17.203 1 75.38 430 SER B C 1
ATOM 8664 O O . SER B 1 430 ? -16.312 23.812 17.172 1 75.38 430 SER B O 1
ATOM 8666 N N . LEU B 1 431 ? -17.438 21.969 16.656 1 76.75 431 LEU B N 1
ATOM 8667 C CA . LEU B 1 431 ? -16.266 21.359 16.031 1 76.75 431 LEU B CA 1
ATOM 8668 C C . LEU B 1 431 ? -15.906 22.062 14.727 1 76.75 431 LEU B C 1
ATOM 8670 O O . LEU B 1 431 ? -14.727 22.281 14.445 1 76.75 431 LEU B O 1
ATOM 8674 N N . TYR B 1 432 ? -16.922 22.406 14.031 1 77.75 432 TYR B N 1
ATOM 8675 C CA . TYR B 1 432 ? -16.688 23.141 12.789 1 77.75 432 TYR B CA 1
ATOM 8676 C C . TYR B 1 432 ? -16.078 24.5 13.055 1 77.75 432 TYR B C 1
ATOM 8678 O O . TYR B 1 432 ? -15.141 24.906 12.367 1 77.75 432 TYR B O 1
ATOM 8686 N N . GLU B 1 433 ? -16.578 25.156 14.039 1 83.81 433 GLU B N 1
ATOM 8687 C CA . GLU B 1 433 ? -16.062 26.484 14.398 1 83.81 433 GLU B CA 1
ATOM 8688 C C . GLU B 1 433 ? -14.633 26.375 14.93 1 83.81 433 GLU B C 1
ATOM 8690 O O . GLU B 1 433 ? -13.797 27.234 14.641 1 83.81 433 GLU B O 1
ATOM 8695 N N . PHE B 1 434 ? -14.445 25.391 15.664 1 87.62 434 PHE B N 1
ATOM 8696 C CA . PHE B 1 434 ? -13.086 25.172 16.156 1 87.62 434 PHE B CA 1
ATOM 8697 C C . PHE B 1 434 ? -12.117 24.984 14.992 1 87.62 434 PHE B C 1
ATOM 8699 O O . PHE B 1 434 ? -11.016 25.531 15 1 87.62 434 PHE B O 1
ATOM 8706 N N . GLY B 1 435 ? -12.57 24.234 14.031 1 87.56 435 GLY B N 1
ATOM 8707 C CA . GLY B 1 435 ? -11.734 23.984 12.867 1 87.56 435 GLY B CA 1
ATOM 8708 C C . GLY B 1 435 ? -11.438 25.234 12.07 1 87.56 435 GLY B C 1
ATOM 8709 O O . GLY B 1 435 ? -10.297 25.453 11.656 1 87.56 435 GLY B O 1
ATOM 8710 N N . THR B 1 436 ? -12.375 26.109 11.977 1 87.31 436 THR B N 1
ATOM 8711 C CA . THR B 1 436 ? -12.242 27.281 11.117 1 87.31 436 THR B CA 1
ATOM 8712 C C . THR B 1 436 ? -11.578 28.438 11.875 1 87.31 436 THR B C 1
ATOM 8714 O O . THR B 1 436 ? -10.766 29.172 11.312 1 87.31 436 THR B O 1
ATOM 8717 N N . GLU B 1 437 ? -11.797 28.469 13.195 1 89.75 437 GLU B N 1
ATOM 8718 C CA . GLU B 1 437 ? -11.359 29.641 13.922 1 89.75 437 GLU B CA 1
ATOM 8719 C C . GLU B 1 437 ? -10.109 29.344 14.758 1 89.75 437 GLU B C 1
ATOM 8721 O O . GLU B 1 437 ? -9.305 30.234 15.016 1 89.75 437 GLU B O 1
ATOM 8726 N N . VAL B 1 438 ? -10.008 28.156 15.133 1 92.44 438 VAL B N 1
ATOM 8727 C CA . VAL B 1 438 ? -8.938 27.875 16.078 1 92.44 438 VAL B CA 1
ATOM 8728 C C . VAL B 1 438 ? -7.875 26.984 15.43 1 92.44 438 VAL B C 1
ATOM 8730 O O . VAL B 1 438 ? -6.742 26.906 15.906 1 92.44 438 VAL B O 1
ATOM 8733 N N . TYR B 1 439 ? -8.18 26.422 14.336 1 91.94 439 TYR B N 1
ATOM 8734 C CA . TYR B 1 439 ? -7.219 25.484 13.758 1 91.94 439 TYR B CA 1
ATOM 8735 C C . TYR B 1 439 ? -6.586 26.062 12.492 1 91.94 439 TYR B C 1
ATOM 8737 O O . TYR B 1 439 ? -5.363 26.078 12.359 1 91.94 439 TYR B O 1
ATOM 8745 N N . ILE B 1 440 ? -7.344 26.641 11.594 1 92.12 440 ILE B N 1
ATOM 8746 C CA . ILE B 1 440 ? -6.895 26.984 10.25 1 92.12 440 ILE B CA 1
ATOM 8747 C C . ILE B 1 440 ? -6.164 28.312 10.281 1 92.12 440 ILE B C 1
ATOM 8749 O O . ILE B 1 440 ? -5.23 28.547 9.508 1 92.12 440 ILE B O 1
ATOM 8753 N N . LYS B 1 441 ? -6.496 29.203 11.211 1 93.12 441 LYS B N 1
ATOM 8754 C CA . LYS B 1 441 ? -5.867 30.516 11.266 1 93.12 441 LYS B CA 1
ATOM 8755 C C . LYS B 1 441 ? -4.434 30.422 11.773 1 93.12 441 LYS B C 1
ATOM 8757 O O . LYS B 1 441 ? -4.137 29.609 12.656 1 93.12 441 LYS B O 1
ATOM 8762 N N . PRO B 1 442 ? -3.543 31.156 11.227 1 92.5 442 PRO B N 1
ATOM 8763 C CA . PRO B 1 442 ? -2.111 31.016 11.508 1 92.5 442 PRO B CA 1
ATOM 8764 C C . PRO B 1 442 ? -1.754 31.375 12.945 1 92.5 442 PRO B C 1
ATOM 8766 O O . PRO B 1 442 ? -0.707 30.953 13.445 1 92.5 442 PRO B O 1
ATOM 8769 N N . PHE B 1 443 ? -2.59 32 13.75 1 92.94 443 PHE B N 1
ATOM 8770 C CA . PHE B 1 443 ? -2.271 32.531 15.078 1 92.94 443 PHE B CA 1
ATOM 8771 C C . PHE B 1 443 ? -2.121 31.375 16.078 1 92.94 443 PHE B C 1
ATOM 8773 O O . PHE B 1 443 ? -1.446 31.531 17.094 1 92.94 443 PHE B O 1
ATOM 8780 N N . HIS B 1 444 ? -2.619 30.297 15.727 1 94.69 444 HIS B N 1
ATOM 8781 C CA . HIS B 1 444 ? -2.74 29.219 16.703 1 94.69 444 HIS B CA 1
ATOM 8782 C C . HIS B 1 444 ? -1.564 28.25 16.594 1 94.69 444 HIS B C 1
ATOM 8784 O O . HIS B 1 444 ? -1.308 27.484 17.531 1 94.69 444 HIS B O 1
ATOM 8790 N N . HIS B 1 445 ? -0.854 28.234 15.492 1 97.12 445 HIS B N 1
ATOM 8791 C CA . HIS B 1 445 ? 0.251 27.312 15.266 1 97.12 445 HIS B CA 1
ATOM 8792 C C . HIS B 1 445 ? 1.596 28.016 15.391 1 97.12 445 HIS B C 1
ATOM 8794 O O . HIS B 1 445 ? 2.646 27.406 15.211 1 97.12 445 HIS B O 1
ATOM 8800 N N . VAL B 1 446 ? 1.617 29.328 15.672 1 97.69 446 VAL B N 1
ATOM 8801 C CA . VAL B 1 446 ? 2.822 30.156 15.648 1 97.69 446 VAL B CA 1
ATOM 8802 C C . VAL B 1 446 ? 3.797 29.672 16.719 1 97.69 446 VAL B C 1
ATOM 8804 O O . VAL B 1 446 ? 5.016 29.766 16.547 1 97.69 446 VAL B O 1
ATOM 8807 N N . GLY B 1 447 ? 3.248 29.141 17.844 1 97.81 447 GLY B N 1
ATOM 8808 C CA . GLY B 1 447 ? 4.102 28.625 18.906 1 97.81 447 GLY B CA 1
ATOM 8809 C C . GLY B 1 447 ? 5.059 27.547 18.406 1 97.81 447 GLY B C 1
ATOM 8810 O O . GLY B 1 447 ? 6.23 27.547 18.797 1 97.81 447 GLY B O 1
ATOM 8811 N N . ALA B 1 448 ? 4.582 26.641 17.625 1 98.38 448 ALA B N 1
ATOM 8812 C CA . ALA B 1 448 ? 5.414 25.578 17.078 1 98.38 448 ALA B CA 1
ATOM 8813 C C . ALA B 1 448 ? 6.512 26.141 16.172 1 98.38 448 ALA B C 1
ATOM 8815 O O . ALA B 1 448 ? 7.652 25.672 16.203 1 98.38 448 ALA B O 1
ATOM 8816 N N . TYR B 1 449 ? 6.195 27.109 15.367 1 98.56 449 TYR B N 1
ATOM 8817 C CA . TYR B 1 449 ? 7.172 27.766 14.492 1 98.56 449 TYR B CA 1
ATOM 8818 C C . TYR B 1 449 ? 8.258 28.453 15.312 1 98.56 449 TYR B C 1
ATOM 8820 O O . TYR B 1 449 ? 9.445 28.359 14.992 1 98.56 449 TYR B O 1
ATOM 8828 N N . CYS B 1 450 ? 7.852 29.141 16.391 1 98.69 450 CYS B N 1
ATOM 8829 C CA . CYS B 1 450 ? 8.789 29.844 17.266 1 98.69 450 CYS B CA 1
ATOM 8830 C C . CYS B 1 450 ? 9.75 28.875 17.938 1 98.69 450 CYS B C 1
ATOM 8832 O O . CYS B 1 450 ? 10.938 29.172 18.078 1 98.69 450 CYS B O 1
ATOM 8834 N N . VAL B 1 451 ? 9.203 27.766 18.328 1 98.62 451 VAL B N 1
ATOM 8835 C CA . VAL B 1 451 ? 10.07 26.734 18.906 1 98.62 451 VAL B CA 1
ATOM 8836 C C . VAL B 1 451 ? 11.102 26.281 17.875 1 98.62 451 VAL B C 1
ATOM 8838 O O . VAL B 1 451 ? 12.273 26.078 18.203 1 98.62 451 VAL B O 1
ATOM 8841 N N . GLY B 1 452 ? 10.664 26.141 16.625 1 98.69 452 GLY B N 1
ATOM 8842 C CA . GLY B 1 452 ? 11.586 25.797 15.555 1 98.69 452 GLY B CA 1
ATOM 8843 C C . GLY B 1 452 ? 12.695 26.828 15.383 1 98.69 452 GLY B C 1
ATOM 8844 O O . GLY B 1 452 ? 13.867 26.453 15.258 1 98.69 452 GLY B O 1
ATOM 8845 N N . VAL B 1 453 ? 12.352 28.078 15.445 1 98.31 453 VAL B N 1
ATOM 8846 C CA . VAL B 1 453 ? 13.32 29.156 15.32 1 98.31 453 VAL B CA 1
ATOM 8847 C C . VAL B 1 453 ? 14.32 29.094 16.469 1 98.31 453 VAL B C 1
ATOM 8849 O O . VAL B 1 453 ? 15.531 29.219 16.25 1 98.31 453 VAL B O 1
ATOM 8852 N N . ALA B 1 454 ? 13.828 28.891 17.641 1 98 454 ALA B N 1
ATOM 8853 C CA . ALA B 1 454 ? 14.695 28.828 18.812 1 98 454 ALA B CA 1
ATOM 8854 C C . ALA B 1 454 ? 15.688 27.672 18.719 1 98 454 ALA B C 1
ATOM 8856 O O . ALA B 1 454 ? 16.875 27.844 18.984 1 98 454 ALA B O 1
ATOM 8857 N N . PHE B 1 455 ? 15.188 26.547 18.328 1 97.12 455 PHE B N 1
ATOM 8858 C CA . PHE B 1 455 ? 16.062 25.391 18.219 1 97.12 455 PHE B CA 1
ATOM 8859 C C . PHE B 1 455 ? 17.016 25.547 17.047 1 97.12 455 PHE B C 1
ATOM 8861 O O . PHE B 1 455 ? 18.156 25.047 17.094 1 97.12 455 PHE B O 1
ATOM 8868 N N . GLY B 1 456 ? 16.5 26.156 15.953 1 96.88 456 GLY B N 1
ATOM 8869 C CA . GLY B 1 456 ? 17.406 26.469 14.867 1 96.88 456 GLY B CA 1
ATOM 8870 C C . GLY B 1 456 ? 18.578 27.344 15.297 1 96.88 456 GLY B C 1
ATOM 8871 O O . GLY B 1 456 ? 19.719 27.078 14.922 1 96.88 456 GLY B O 1
ATOM 8872 N N . PHE B 1 457 ? 18.297 28.297 16.094 1 96.69 457 PHE B N 1
ATOM 8873 C CA . PHE B 1 457 ? 19.312 29.203 16.625 1 96.69 457 PHE B CA 1
ATOM 8874 C C . PHE B 1 457 ? 20.281 28.453 17.531 1 96.69 457 PHE B C 1
ATOM 8876 O O . PHE B 1 457 ? 21.484 28.656 17.469 1 96.69 457 PHE B O 1
ATOM 8883 N N . LEU B 1 458 ? 19.719 27.609 18.312 1 94.81 458 LEU B N 1
ATOM 8884 C CA . LEU B 1 458 ? 20.531 26.797 19.203 1 94.81 458 LEU B CA 1
ATOM 8885 C C . LEU B 1 458 ? 21.516 25.938 18.406 1 94.81 458 LEU B C 1
ATOM 8887 O O . LEU B 1 458 ? 22.688 25.844 18.766 1 94.81 458 LEU B O 1
ATOM 8891 N N . LEU B 1 459 ? 21.141 25.391 17.328 1 93.94 459 LEU B N 1
ATOM 8892 C CA . LEU B 1 459 ? 21.953 24.469 16.547 1 93.94 459 LEU B CA 1
ATOM 8893 C C . LEU B 1 459 ? 23.047 25.219 15.789 1 93.94 459 LEU B C 1
ATOM 8895 O O . LEU B 1 459 ? 24.141 24.703 15.594 1 93.94 459 LEU B O 1
ATOM 8899 N N . VAL B 1 460 ? 22.734 26.453 15.352 1 92.81 460 VAL B N 1
ATOM 8900 C CA . VAL B 1 460 ? 23.734 27.203 14.594 1 92.81 460 VAL B CA 1
ATOM 8901 C C . VAL B 1 460 ? 24.781 27.781 15.547 1 92.81 460 VAL B C 1
ATOM 8903 O O . VAL B 1 460 ? 25.953 27.891 15.195 1 92.81 460 VAL B O 1
ATOM 8906 N N . LYS B 1 461 ? 24.375 28.109 16.703 1 92.12 461 LYS B N 1
ATOM 8907 C CA . LYS B 1 461 ? 25.297 28.703 17.672 1 92.12 461 LYS B CA 1
ATOM 8908 C C . LYS B 1 461 ? 26.109 27.641 18.375 1 92.12 461 LYS B C 1
ATOM 8910 O O . LYS B 1 461 ? 27.281 27.859 18.719 1 92.12 461 LYS B O 1
ATOM 8915 N N . HIS B 1 462 ? 25.453 26.5 18.547 1 89 462 HIS B N 1
ATOM 8916 C CA . HIS B 1 462 ? 26.109 25.438 19.281 1 89 46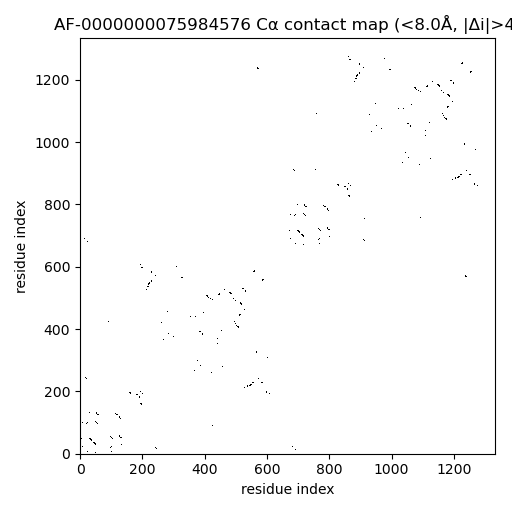2 HIS B CA 1
ATOM 8917 C C . HIS B 1 462 ? 26.109 24.125 18.5 1 89 462 HIS B C 1
ATOM 8919 O O . HIS B 1 462 ? 25.484 23.141 18.922 1 89 462 HIS B O 1
ATOM 8925 N N . LYS B 1 463 ? 26.875 24.016 17.484 1 78.62 463 LYS B N 1
ATOM 8926 C CA . LYS B 1 463 ? 26.891 22.875 16.578 1 78.62 463 LYS B CA 1
ATOM 8927 C C . LYS B 1 463 ? 27.438 21.641 17.266 1 78.62 463 LYS B C 1
ATOM 8929 O O . LYS B 1 463 ? 27.016 20.516 16.984 1 78.62 463 LYS B O 1
ATOM 8934 N N . ASN B 1 464 ? 28.391 21.797 18.203 1 81.31 464 ASN B N 1
ATOM 8935 C CA . ASN B 1 464 ? 29.047 20.672 18.859 1 81.31 464 ASN B CA 1
ATOM 8936 C C . ASN B 1 464 ? 28.641 20.547 20.328 1 81.31 464 ASN B C 1
ATOM 8938 O O . ASN B 1 464 ? 29.453 20.141 21.156 1 81.31 464 ASN B O 1
ATOM 8942 N N . LEU B 1 465 ? 27.453 20.859 20.484 1 84.62 465 LEU B N 1
ATOM 8943 C CA . LEU B 1 465 ? 26.953 20.812 21.859 1 84.62 465 LEU B CA 1
ATOM 8944 C C . LEU B 1 465 ? 26.906 19.375 22.375 1 84.62 465 LEU B C 1
ATOM 8946 O O . LEU B 1 465 ? 26.328 18.5 21.719 1 84.62 465 LEU B O 1
ATOM 8950 N N . LYS B 1 466 ? 27.688 19.078 23.391 1 88.69 466 LYS B N 1
ATOM 8951 C CA . LYS B 1 466 ? 27.656 17.797 24.078 1 88.69 466 LYS B CA 1
ATOM 8952 C C . LYS B 1 466 ? 27.047 17.938 25.469 1 88.69 466 LYS B C 1
ATOM 8954 O O . LYS B 1 466 ? 27.5 18.766 26.266 1 88.69 466 LYS B O 1
ATOM 8959 N N . PHE B 1 467 ? 26 17.25 25.703 1 89.25 467 PHE B N 1
ATOM 8960 C CA . PHE B 1 467 ? 25.297 17.344 26.969 1 89.25 467 PHE B CA 1
ATOM 8961 C C . PHE B 1 467 ? 25.828 16.312 27.953 1 89.25 467 PHE B C 1
ATOM 8963 O O . PHE B 1 467 ? 26.297 15.25 27.562 1 89.25 467 PHE B O 1
ATOM 8970 N N . HIS B 1 468 ? 25.797 16.703 29.219 1 91.94 468 HIS B N 1
ATOM 8971 C CA . HIS B 1 468 ? 26.078 15.75 30.297 1 91.94 468 HIS B CA 1
ATOM 8972 C C . HIS B 1 468 ? 25.062 14.617 30.297 1 91.94 468 HIS B C 1
ATOM 8974 O O . HIS B 1 468 ? 23.875 14.828 29.969 1 91.94 468 HIS B O 1
ATOM 8980 N N . PRO B 1 469 ? 25.469 13.445 30.594 1 90 469 PRO B N 1
ATOM 8981 C CA . PRO B 1 469 ? 24.578 12.289 30.516 1 90 469 PRO B CA 1
ATOM 8982 C C . PRO B 1 469 ? 23.281 12.484 31.312 1 90 469 PRO B C 1
ATOM 8984 O O . PRO B 1 469 ? 22.219 12.008 30.906 1 90 469 PRO B O 1
ATOM 8987 N N . LEU B 1 470 ? 23.391 13.164 32.406 1 93.06 470 LEU B N 1
ATOM 8988 C CA . LEU B 1 470 ? 22.203 13.414 33.219 1 93.06 470 LEU B CA 1
ATOM 8989 C C . LEU B 1 470 ? 21.219 14.305 32.469 1 93.06 470 LEU B C 1
ATOM 8991 O O . LEU B 1 470 ? 20 14.086 32.5 1 93.06 470 LEU B O 1
ATOM 8995 N N . ILE B 1 471 ? 21.734 15.289 31.812 1 92.44 471 ILE B N 1
ATOM 8996 C CA . ILE B 1 471 ? 20.906 16.203 31.031 1 92.44 471 ILE B CA 1
ATOM 8997 C C . ILE B 1 471 ? 20.297 15.469 29.844 1 92.44 471 ILE B C 1
ATOM 8999 O O . ILE B 1 471 ? 19.156 15.734 29.453 1 92.44 471 ILE B O 1
ATOM 9003 N N . LEU B 1 472 ? 21.047 14.578 29.391 1 93.69 472 LEU B N 1
ATOM 9004 C CA . LEU B 1 472 ? 20.562 13.781 28.266 1 93.69 472 LEU B CA 1
ATOM 9005 C C . LEU B 1 472 ? 19.359 12.93 28.688 1 93.69 472 LEU B C 1
ATOM 9007 O O . LEU B 1 472 ? 18.344 12.891 27.984 1 93.69 472 LEU B O 1
ATOM 9011 N N . VAL B 1 473 ? 19.5 12.266 29.766 1 94.38 473 VAL B N 1
ATOM 9012 C CA . VAL B 1 473 ? 18.438 11.398 30.25 1 94.38 473 VAL B CA 1
ATOM 9013 C C . VAL B 1 473 ? 17.203 12.234 30.594 1 94.38 473 VAL B C 1
ATOM 9015 O O . VAL B 1 473 ? 16.078 11.891 30.219 1 94.38 473 VAL B O 1
ATOM 9018 N N . LEU B 1 474 ? 17.406 13.32 31.281 1 96 474 LEU B N 1
ATOM 9019 C CA . LEU B 1 474 ? 16.297 14.195 31.656 1 96 474 LEU B CA 1
ATOM 9020 C C . LEU B 1 474 ? 15.648 14.805 30.422 1 96 474 LEU B C 1
ATOM 9022 O O . LEU B 1 474 ? 14.43 14.984 30.375 1 96 474 LEU B O 1
ATOM 9026 N N . GLY B 1 475 ? 16.469 15.125 29.516 1 96.25 475 GLY B N 1
ATOM 9027 C CA . GLY B 1 475 ? 15.953 15.664 28.266 1 96.25 475 GLY B CA 1
ATOM 9028 C C . GLY B 1 475 ? 15.07 14.68 27.516 1 96.25 475 GLY B C 1
ATOM 9029 O O . GLY B 1 475 ? 13.977 15.031 27.062 1 96.25 475 GLY B O 1
ATOM 9030 N N . TRP B 1 476 ? 15.508 13.477 27.422 1 96.62 476 TRP B N 1
ATOM 9031 C CA . TRP B 1 476 ? 14.734 12.453 26.734 1 96.62 476 TRP B CA 1
ATOM 9032 C C . TRP B 1 476 ? 13.445 12.156 27.484 1 96.62 476 TRP B C 1
ATOM 9034 O O . TRP B 1 476 ? 12.391 11.969 26.875 1 96.62 476 TRP B O 1
ATOM 9044 N N . LEU B 1 477 ? 13.531 12.086 28.781 1 97.38 477 LEU B N 1
ATOM 9045 C CA . LEU B 1 477 ? 12.344 11.844 29.594 1 97.38 477 LEU B CA 1
ATOM 9046 C C . LEU B 1 477 ? 11.344 12.984 29.438 1 97.38 477 LEU B C 1
ATOM 9048 O O . LEU B 1 477 ? 10.141 12.75 29.297 1 97.38 477 LEU B O 1
ATOM 9052 N N . SER B 1 478 ? 11.883 14.211 29.469 1 97.44 478 SER B N 1
ATOM 9053 C CA . SER B 1 478 ? 11.023 15.375 29.297 1 97.44 478 SER B CA 1
ATOM 9054 C C . SER B 1 478 ? 10.375 15.398 27.922 1 97.44 478 SER B C 1
ATOM 9056 O O . SER B 1 478 ? 9.188 15.695 27.781 1 97.44 478 SER B O 1
ATOM 9058 N N . ALA B 1 479 ? 11.141 15.117 26.922 1 97.69 479 ALA B N 1
ATOM 9059 C CA . ALA B 1 479 ? 10.609 15.078 25.562 1 97.69 479 ALA B CA 1
ATOM 9060 C C . ALA B 1 479 ? 9.523 14.016 25.438 1 97.69 479 ALA B C 1
ATOM 9062 O O . ALA B 1 479 ? 8.477 14.266 24.844 1 97.69 479 ALA B O 1
ATOM 9063 N N . THR B 1 480 ? 9.797 12.828 25.984 1 97.56 480 THR B N 1
ATOM 9064 C CA . THR B 1 480 ? 8.82 11.742 25.953 1 97.56 480 THR B CA 1
ATOM 9065 C C . THR B 1 480 ? 7.555 12.141 26.719 1 97.56 480 THR B C 1
ATOM 9067 O O . THR B 1 480 ? 6.441 11.859 26.266 1 97.56 480 THR B O 1
ATOM 9070 N N . ALA B 1 481 ? 7.75 12.766 27.812 1 97.56 481 ALA B N 1
ATOM 9071 C CA . ALA B 1 481 ? 6.613 13.227 28.594 1 97.56 481 ALA B CA 1
ATOM 9072 C C . ALA B 1 481 ? 5.781 14.242 27.828 1 97.56 481 ALA B C 1
ATOM 9074 O O . ALA B 1 481 ? 4.551 14.203 27.859 1 97.56 481 ALA B O 1
ATOM 9075 N N . CYS B 1 482 ? 6.438 15.156 27.141 1 97.38 482 CYS B N 1
ATOM 9076 C CA . CYS B 1 482 ? 5.742 16.156 26.328 1 97.38 482 CYS B CA 1
ATOM 9077 C C . CYS B 1 482 ? 4.918 15.484 25.234 1 97.38 482 CYS B C 1
ATOM 9079 O O . CYS B 1 482 ? 3.732 15.781 25.078 1 97.38 482 CYS B O 1
ATOM 9081 N N . ILE B 1 483 ? 5.5 14.555 24.594 1 97.88 483 ILE B N 1
ATOM 9082 C CA . ILE B 1 483 ? 4.848 13.875 23.469 1 97.88 483 ILE B CA 1
ATOM 9083 C C . ILE B 1 483 ? 3.674 13.047 23.984 1 97.88 483 ILE B C 1
ATOM 9085 O O . ILE B 1 483 ? 2.57 13.117 23.438 1 97.88 483 ILE B O 1
ATOM 9089 N N . LEU B 1 484 ? 3.871 12.289 25.062 1 97.5 484 LEU B N 1
ATOM 9090 C CA . LEU B 1 484 ? 2.814 11.453 25.609 1 97.5 484 LEU B CA 1
ATOM 9091 C C . LEU B 1 484 ? 1.694 12.297 26.203 1 97.5 484 LEU B C 1
ATOM 9093 O O . LEU B 1 484 ? 0.523 11.922 26.141 1 97.5 484 LEU B O 1
ATOM 9097 N N . ALA B 1 485 ? 2.055 13.406 26.781 1 97 485 ALA B N 1
ATOM 9098 C CA . ALA B 1 485 ? 1.042 14.305 27.344 1 97 485 ALA B CA 1
ATOM 9099 C C . ALA B 1 485 ? 0.118 14.836 26.25 1 97 485 ALA B C 1
ATOM 9101 O O . ALA B 1 485 ? -1.091 14.961 26.453 1 97 485 ALA B O 1
ATOM 9102 N N . VAL B 1 486 ? 0.664 15.156 25.141 1 97.56 486 VAL B N 1
ATOM 9103 C CA . VAL B 1 486 ? -0.127 15.688 24.031 1 97.56 486 VAL B CA 1
ATOM 9104 C C . VAL B 1 486 ? -0.987 14.586 23.438 1 97.56 486 VAL B C 1
ATOM 9106 O O . VAL B 1 486 ? -2.176 14.789 23.172 1 97.56 486 VAL B O 1
ATOM 9109 N N . ILE B 1 487 ? -0.487 13.375 23.234 1 96.31 487 ILE B N 1
ATOM 9110 C CA . ILE B 1 487 ? -1.174 12.281 22.547 1 96.31 487 ILE B CA 1
ATOM 9111 C C . ILE B 1 487 ? -2.229 11.672 23.469 1 96.31 487 ILE B C 1
ATOM 9113 O O . ILE B 1 487 ? -3.344 11.375 23.031 1 96.31 487 ILE B O 1
ATOM 9117 N N . TYR B 1 488 ? -1.906 11.555 24.797 1 94.94 488 TYR B N 1
ATOM 9118 C CA . TYR B 1 488 ? -2.787 10.805 25.672 1 94.94 488 TYR B CA 1
ATOM 9119 C C . TYR B 1 488 ? -3.387 11.711 26.75 1 94.94 488 TYR B C 1
ATOM 9121 O O . TYR B 1 488 ? -4.164 11.25 27.594 1 94.94 488 TYR B O 1
ATOM 9129 N N . GLY B 1 489 ? -3.035 12.977 26.766 1 93.25 489 GLY B N 1
ATOM 9130 C CA . GLY B 1 489 ? -3.51 13.891 27.797 1 93.25 489 GLY B CA 1
ATOM 9131 C C . GLY B 1 489 ? -5.023 13.992 27.859 1 93.25 489 GLY B C 1
ATOM 9132 O O . GLY B 1 489 ? -5.598 14.227 28.922 1 93.25 489 GLY B O 1
ATOM 9133 N N . LEU B 1 490 ? -5.664 13.75 26.781 1 90.81 490 LEU B N 1
ATOM 9134 C CA . LEU B 1 490 ? -7.113 13.914 26.734 1 90.81 490 LEU B CA 1
ATOM 9135 C C . LEU B 1 490 ? -7.816 12.562 26.781 1 90.81 490 LEU B C 1
ATOM 9137 O O . LEU B 1 490 ? -9.008 12.461 26.484 1 90.81 490 LEU B O 1
ATOM 9141 N N . ASN B 1 491 ? -7.141 11.508 27.141 1 89.31 491 ASN B N 1
ATOM 9142 C CA . ASN B 1 491 ? -7.703 10.156 27.172 1 89.31 491 ASN B CA 1
ATOM 9143 C C . ASN B 1 491 ? -8.961 10.094 28.031 1 89.31 491 ASN B C 1
ATOM 9145 O O . ASN B 1 491 ? -9.938 9.445 27.656 1 89.31 491 ASN B O 1
ATOM 9149 N N . PRO B 1 492 ? -9.008 10.859 29.141 1 86.38 492 PRO B N 1
ATOM 9150 C CA . PRO B 1 492 ? -10.203 10.789 29.984 1 86.38 492 PRO B CA 1
ATOM 9151 C C . PRO B 1 492 ? -11.43 11.43 29.328 1 86.38 492 PRO B C 1
ATOM 9153 O O . PRO B 1 492 ? -12.562 11.125 29.703 1 86.38 492 PRO B O 1
ATOM 9156 N N . TYR B 1 493 ? -11.188 12.234 28.391 1 84.25 493 TYR B N 1
ATOM 9157 C CA . TYR B 1 493 ? -12.281 12.984 27.781 1 84.25 493 TYR B CA 1
ATOM 9158 C C . TYR B 1 493 ? -12.672 12.383 26.438 1 84.25 493 TYR B C 1
ATOM 9160 O O . TYR B 1 493 ? -13.523 12.93 25.734 1 84.25 493 TYR B O 1
ATOM 9168 N N . ARG B 1 494 ? -12.125 11.312 26.047 1 80.5 494 ARG B N 1
ATOM 9169 C CA . ARG B 1 494 ? -12.367 10.719 24.734 1 80.5 494 ARG B CA 1
ATOM 9170 C C . ARG B 1 494 ? -13.648 9.898 24.734 1 80.5 494 ARG B C 1
ATOM 9172 O O . ARG B 1 494 ? -14.234 9.656 23.672 1 80.5 494 ARG B O 1
ATOM 9179 N N . SER B 1 495 ? -14.062 9.359 25.938 1 71 495 SER B N 1
ATOM 9180 C CA . SER B 1 495 ? -15.211 8.477 26.016 1 71 495 SER B CA 1
ATOM 9181 C C . SER B 1 495 ? -16.5 9.258 26.25 1 71 495 SER B C 1
ATOM 9183 O O . SER B 1 495 ? -17.5 8.711 26.719 1 71 495 SER B O 1
ATOM 9185 N N . GLY B 1 496 ? -16.516 10.586 25.938 1 69.81 496 GLY B N 1
ATOM 9186 C CA . GLY B 1 496 ? -17.781 11.312 26 1 69.81 496 GLY B CA 1
ATOM 9187 C C . GLY B 1 496 ? -17.812 12.328 27.125 1 69.81 496 GLY B C 1
ATOM 9188 O O . GLY B 1 496 ? -18.703 13.18 27.156 1 69.81 496 GLY B O 1
ATOM 9189 N N . THR B 1 497 ? -16.828 12.297 28 1 76.69 497 THR B N 1
ATOM 9190 C CA . THR B 1 497 ? -16.766 13.297 29.062 1 76.69 497 THR B CA 1
ATOM 9191 C C . THR B 1 497 ? -16.281 14.641 28.516 1 76.69 497 THR B C 1
ATOM 9193 O O . THR B 1 497 ? -15.359 14.688 27.703 1 76.69 497 THR B O 1
ATOM 9196 N N . VAL B 1 498 ? -17.094 15.664 28.906 1 80.5 498 VAL B N 1
ATOM 9197 C CA . VAL B 1 498 ? -16.766 16.984 28.391 1 80.5 498 VAL B CA 1
ATOM 9198 C C . VAL B 1 498 ? -15.719 17.656 29.297 1 80.5 498 VAL B C 1
ATOM 9200 O O . VAL B 1 498 ? -15.859 17.672 30.516 1 80.5 498 VAL B O 1
ATOM 9203 N N . ALA B 1 499 ? -14.703 18.125 28.719 1 87.19 499 ALA B N 1
ATOM 9204 C CA . ALA B 1 499 ? -13.664 18.844 29.453 1 87.19 499 ALA B CA 1
ATOM 9205 C C . ALA B 1 499 ? -14.156 20.219 29.906 1 87.19 499 ALA B C 1
ATOM 9207 O O . ALA B 1 499 ? -14.914 20.875 29.188 1 87.19 499 ALA B O 1
ATOM 9208 N N . THR B 1 500 ? -13.719 20.625 31.078 1 91.19 500 THR B N 1
ATOM 9209 C CA . THR B 1 500 ? -14.047 21.984 31.531 1 91.19 500 THR B CA 1
ATOM 9210 C C . THR B 1 500 ? -13.406 23.031 30.641 1 91.19 500 THR B C 1
ATOM 9212 O O . THR B 1 500 ? -12.367 22.781 30.031 1 91.19 500 THR B O 1
ATOM 9215 N N . PRO B 1 501 ? -14.023 24.156 30.578 1 92.69 501 PRO B N 1
ATOM 9216 C CA . PRO B 1 501 ? -13.492 25.188 29.703 1 92.69 501 PRO B CA 1
ATOM 9217 C C . PRO B 1 501 ? -12.047 25.562 30.016 1 92.69 501 PRO B C 1
ATOM 9219 O O . PRO B 1 501 ? -11.266 25.844 29.109 1 92.69 501 PRO B O 1
ATOM 9222 N N . ILE B 1 502 ? -11.695 25.547 31.25 1 95.12 502 ILE B N 1
ATOM 9223 C CA . ILE B 1 502 ? -10.336 25.906 31.625 1 95.12 502 ILE B CA 1
ATOM 9224 C C . ILE B 1 502 ? -9.359 24.844 31.141 1 95.12 502 ILE B C 1
ATOM 9226 O O . ILE B 1 502 ? -8.273 25.156 30.656 1 95.12 502 ILE B O 1
ATOM 9230 N N . ILE B 1 503 ? -9.75 23.609 31.281 1 94.75 503 ILE B N 1
ATOM 9231 C CA . ILE B 1 503 ? -8.898 22.516 30.828 1 94.75 503 ILE B CA 1
ATOM 9232 C C . ILE B 1 503 ? -8.781 22.547 29.312 1 94.75 503 ILE B C 1
ATOM 9234 O O . ILE B 1 503 ? -7.695 22.375 28.75 1 94.75 503 ILE B O 1
ATOM 9238 N N . ALA B 1 504 ? -9.883 22.75 28.688 1 94.38 504 ALA B N 1
ATOM 9239 C CA . ALA B 1 504 ? -9.883 22.844 27.219 1 94.38 504 ALA B CA 1
ATOM 9240 C C . ALA B 1 504 ? -9 23.984 26.75 1 94.38 504 ALA B C 1
ATOM 9242 O O . ALA B 1 504 ? -8.203 23.828 25.812 1 94.38 504 ALA B O 1
ATOM 9243 N N . ALA B 1 505 ? -9.125 25.094 27.438 1 96.94 505 ALA B N 1
ATOM 9244 C CA . ALA B 1 505 ? -8.367 26.297 27.078 1 96.94 505 ALA B CA 1
ATOM 9245 C C . ALA B 1 505 ? -6.867 26.062 27.281 1 96.94 505 ALA B C 1
ATOM 9247 O O . ALA B 1 505 ? -6.059 26.406 26.406 1 96.94 505 ALA B O 1
ATOM 9248 N N . LEU B 1 506 ? -6.504 25.516 28.375 1 96.56 506 LEU B N 1
ATOM 9249 C CA . LEU B 1 506 ? -5.098 25.281 28.688 1 96.56 506 LEU B CA 1
ATOM 9250 C C . LEU B 1 506 ? -4.488 24.281 27.703 1 96.56 506 LEU B C 1
ATOM 9252 O O . LEU B 1 506 ? -3.381 24.484 27.203 1 96.56 506 LEU B O 1
ATOM 9256 N N . TYR B 1 507 ? -5.219 23.219 27.469 1 96.56 507 TYR B N 1
ATOM 9257 C CA . TYR B 1 507 ? -4.715 22.219 26.547 1 96.56 507 TYR B CA 1
ATOM 9258 C C . TYR B 1 507 ? -4.57 22.781 25.141 1 96.56 507 TYR B C 1
ATOM 9260 O O . TYR B 1 507 ? -3.529 22.625 24.5 1 96.56 507 TYR B O 1
ATOM 9268 N N . SER B 1 508 ? -5.598 23.422 24.656 1 96.44 508 SER B N 1
ATOM 9269 C CA . SER B 1 508 ? -5.594 23.969 23.297 1 96.44 508 SER B CA 1
ATOM 9270 C C . SER B 1 508 ? -4.48 25 23.125 1 96.44 508 SER B C 1
ATOM 9272 O O . SER B 1 508 ? -3.881 25.094 22.047 1 96.44 508 SER B O 1
ATOM 9274 N N . ALA B 1 509 ? -4.195 25.734 24.141 1 97.06 509 ALA B N 1
ATOM 9275 C CA . ALA B 1 509 ? -3.209 26.812 24.094 1 97.06 509 ALA B CA 1
ATOM 9276 C C . ALA B 1 509 ? -1.789 26.25 24.062 1 97.06 509 ALA B C 1
ATOM 9278 O O . ALA B 1 509 ? -0.923 26.781 23.359 1 97.06 509 ALA B O 1
ATOM 9279 N N . ALA B 1 510 ? -1.598 25.141 24.703 1 96.44 510 ALA B N 1
ATOM 9280 C CA . ALA B 1 510 ? -0.217 24.75 24.969 1 96.44 510 ALA B CA 1
ATOM 9281 C C . ALA B 1 510 ? 0.181 23.531 24.141 1 96.44 510 ALA B C 1
ATOM 9283 O O . ALA B 1 510 ? 1.367 23.297 23.891 1 96.44 510 ALA B O 1
ATOM 9284 N N . HIS B 1 511 ? -0.716 22.656 23.75 1 97.25 511 HIS B N 1
ATOM 9285 C CA . HIS B 1 511 ? -0.373 21.328 23.281 1 97.25 511 HIS B CA 1
ATOM 9286 C C . HIS B 1 511 ? 0.489 21.375 22.031 1 97.25 511 HIS B C 1
ATOM 9288 O O . HIS B 1 511 ? 1.42 20.578 21.875 1 97.25 511 HIS B O 1
ATOM 9294 N N . ARG B 1 512 ? 0.271 22.344 21.141 1 97.88 512 ARG B N 1
ATOM 9295 C CA . ARG B 1 512 ? 1.032 22.438 19.906 1 97.88 512 ARG B CA 1
ATOM 9296 C C . ARG B 1 512 ? 2.475 22.844 20.172 1 97.88 512 ARG B C 1
ATOM 9298 O O . ARG B 1 512 ? 3.406 22.297 19.578 1 97.88 512 ARG B O 1
ATOM 9305 N N . THR B 1 513 ? 2.648 23.812 21.031 1 98.19 513 THR B N 1
ATOM 9306 C CA . THR B 1 513 ? 3.979 24.297 21.406 1 98.19 513 THR B CA 1
ATOM 9307 C C . THR B 1 513 ? 4.738 23.203 22.172 1 98.19 513 THR B C 1
ATOM 9309 O O . THR B 1 513 ? 5.922 22.984 21.938 1 98.19 513 THR B O 1
ATOM 9312 N N . VAL B 1 514 ? 4.023 22.578 23.078 1 98.25 514 VAL B N 1
ATOM 9313 C CA . VAL B 1 514 ? 4.621 21.5 23.875 1 98.25 514 VAL B CA 1
ATOM 9314 C C . VAL B 1 514 ? 5.062 20.359 22.953 1 98.25 514 VAL B C 1
ATOM 9316 O O . VAL B 1 514 ? 6.148 19.812 23.125 1 98.25 514 VAL B O 1
ATOM 9319 N N . TRP B 1 515 ? 4.254 19.984 22 1 98.5 515 TRP B N 1
ATOM 9320 C CA . TRP B 1 515 ? 4.605 18.984 21.016 1 98.5 515 TRP B CA 1
ATOM 9321 C C . TRP B 1 515 ? 5.895 19.359 20.281 1 98.5 515 TRP B C 1
ATOM 9323 O O . TRP B 1 515 ? 6.812 18.547 20.172 1 98.5 515 TRP B O 1
ATOM 9333 N N . ALA B 1 516 ? 5.949 20.594 19.828 1 98.69 516 ALA B N 1
ATOM 9334 C CA . ALA B 1 516 ? 7.113 21.078 19.078 1 98.69 516 ALA B CA 1
ATOM 9335 C C . ALA B 1 516 ? 8.375 21 19.938 1 98.69 516 ALA B C 1
ATOM 9337 O O . ALA B 1 516 ? 9.461 20.734 19.406 1 98.69 516 ALA B O 1
ATOM 9338 N N . CYS B 1 517 ? 8.266 21.219 21.234 1 98.19 517 CYS B N 1
ATOM 9339 C CA . CYS B 1 517 ? 9.414 21.094 22.125 1 98.19 517 CYS B CA 1
ATOM 9340 C C . CYS B 1 517 ? 9.93 19.672 22.172 1 98.19 517 CYS B C 1
ATOM 9342 O O . CYS B 1 517 ? 11.141 19.438 22.156 1 98.19 517 CYS B O 1
ATOM 9344 N N . GLY B 1 518 ? 9.008 18.75 22.25 1 98.31 518 GLY B N 1
ATOM 9345 C CA . GLY B 1 518 ? 9.414 17.344 22.203 1 98.31 518 GLY B CA 1
ATOM 9346 C C . GLY B 1 518 ? 10.125 16.969 20.922 1 98.31 518 GLY B C 1
ATOM 9347 O O . GLY B 1 518 ? 11.188 16.344 20.953 1 98.31 518 GLY B O 1
ATOM 9348 N N . VAL B 1 519 ? 9.602 17.406 19.797 1 98.19 519 VAL B N 1
ATOM 9349 C CA . VAL B 1 519 ? 10.211 17.141 18.5 1 98.19 519 VAL B CA 1
ATOM 9350 C C . VAL B 1 519 ? 11.555 17.859 18.406 1 98.19 519 VAL B C 1
ATOM 9352 O O . VAL B 1 519 ? 12.516 17.312 17.844 1 98.19 519 VAL B O 1
ATOM 9355 N N . GLY B 1 520 ? 11.609 19.078 18.969 1 98.06 520 GLY B N 1
ATOM 9356 C CA . GLY B 1 520 ? 12.844 19.844 18.969 1 98.06 520 GLY B CA 1
ATOM 9357 C C . GLY B 1 520 ? 13.992 19.125 19.641 1 98.06 520 GLY B C 1
ATOM 9358 O O . GLY B 1 520 ? 15.125 19.172 19.156 1 98.06 520 GLY B O 1
ATOM 9359 N N . TRP B 1 521 ? 13.664 18.5 20.719 1 97.06 521 TRP B N 1
ATOM 9360 C CA . TRP B 1 521 ? 14.695 17.734 21.406 1 97.06 521 TRP B CA 1
ATOM 9361 C C . TRP B 1 521 ? 15.203 16.578 20.547 1 97.06 521 TRP B C 1
ATOM 9363 O O . TRP B 1 521 ? 16.406 16.359 20.438 1 97.06 521 TRP B O 1
ATOM 9373 N N . ILE B 1 522 ? 14.32 15.898 19.891 1 97.12 522 ILE B N 1
ATOM 9374 C CA . ILE B 1 522 ? 14.68 14.773 19.031 1 97.12 522 ILE B CA 1
ATOM 9375 C C . ILE B 1 522 ? 15.594 15.266 17.906 1 97.12 522 ILE B C 1
ATOM 9377 O O . ILE B 1 522 ? 16.656 14.68 17.656 1 97.12 522 ILE B O 1
ATOM 9381 N N . VAL B 1 523 ? 15.234 16.344 17.312 1 96.81 523 VAL B N 1
ATOM 9382 C CA . VAL B 1 523 ? 15.984 16.875 16.172 1 96.81 523 VAL B CA 1
ATOM 9383 C C . VAL B 1 523 ? 17.359 17.344 16.641 1 96.81 523 VAL B C 1
ATOM 9385 O O . VAL B 1 523 ? 18.375 17.062 15.984 1 96.81 523 VAL B O 1
ATOM 9388 N N . THR B 1 524 ? 17.422 18 17.797 1 94.94 524 THR B N 1
ATOM 9389 C CA . THR B 1 524 ? 18.672 18.516 18.312 1 94.94 524 THR B CA 1
ATOM 9390 C C . THR B 1 524 ? 19.625 17.391 18.656 1 94.94 524 THR B C 1
ATOM 9392 O O . THR B 1 524 ? 20.828 17.438 18.359 1 94.94 524 THR B O 1
ATOM 9395 N N . MET B 1 525 ? 19.094 16.375 19.25 1 94.56 525 MET B N 1
ATOM 9396 C CA . MET B 1 525 ? 19.922 15.227 19.625 1 94.56 525 MET B CA 1
ATOM 9397 C C . MET B 1 525 ? 20.438 14.5 18.375 1 94.56 525 MET B C 1
ATOM 9399 O O . MET B 1 525 ? 21.578 14.039 18.359 1 94.56 525 MET B O 1
ATOM 9403 N N . CYS B 1 526 ? 19.672 14.438 17.406 1 93.5 526 CYS B N 1
ATOM 9404 C CA . CYS B 1 526 ? 20.109 13.812 16.156 1 93.5 526 CYS B CA 1
ATOM 9405 C C . CYS B 1 526 ? 21.141 14.672 15.445 1 93.5 526 CYS B C 1
ATOM 9407 O O . CYS B 1 526 ? 22.141 14.164 14.922 1 93.5 526 CYS B O 1
ATOM 9409 N N . ALA B 1 527 ? 20.938 15.953 15.477 1 92.69 527 ALA B N 1
ATOM 9410 C CA . ALA B 1 527 ? 21.828 16.875 14.773 1 92.69 527 ALA B CA 1
ATOM 9411 C C . ALA B 1 527 ? 23.203 16.938 15.445 1 92.69 527 ALA B C 1
ATOM 9413 O O . ALA B 1 527 ? 24.219 17.156 14.773 1 92.69 527 ALA B O 1
ATOM 9414 N N . THR B 1 528 ? 23.219 16.734 16.734 1 91.75 528 THR B N 1
ATOM 9415 C CA . THR B 1 528 ? 24.484 16.844 17.484 1 91.75 528 THR B CA 1
ATOM 9416 C C . THR B 1 528 ? 25.141 15.477 17.625 1 91.75 528 THR B C 1
ATOM 9418 O O . THR B 1 528 ? 26.141 15.336 18.344 1 91.75 528 THR B O 1
ATOM 9421 N N . GLY B 1 529 ? 24.562 14.414 17.047 1 88.56 529 GLY B N 1
ATOM 9422 C CA . GLY B 1 529 ? 25.156 13.086 17.047 1 88.56 529 GLY B CA 1
ATOM 9423 C C . GLY B 1 529 ? 24.875 12.32 18.328 1 88.56 529 GLY B C 1
ATOM 9424 O O . GLY B 1 529 ? 25.516 11.289 18.594 1 88.56 529 GLY B O 1
ATOM 9425 N N . GLN B 1 530 ? 24.016 12.797 19.109 1 91.25 530 GLN B N 1
ATOM 9426 C CA . GLN B 1 530 ? 23.719 12.164 20.391 1 91.25 530 GLN B CA 1
ATOM 9427 C C . GLN B 1 530 ? 22.375 11.453 20.359 1 91.25 530 GLN B C 1
ATOM 9429 O O . GLN B 1 530 ? 21.812 11.117 21.406 1 91.25 530 GLN B O 1
ATOM 9434 N N . GLY B 1 531 ? 21.859 11.203 19.234 1 91.44 531 GLY B N 1
ATOM 9435 C CA . GLY B 1 531 ? 20.547 10.617 19.094 1 91.44 531 GLY B CA 1
ATOM 9436 C C . GLY B 1 531 ? 20.547 9.102 19.078 1 91.44 531 GLY B C 1
ATOM 9437 O O . GLY B 1 531 ? 19.5 8.469 19.141 1 91.44 531 GLY B O 1
ATOM 9438 N N . GLY B 1 532 ? 21.688 8.445 19 1 87.06 532 GLY B N 1
ATOM 9439 C CA . GLY B 1 532 ? 21.828 6.996 19.062 1 87.06 532 GLY B CA 1
ATOM 9440 C C . GLY B 1 532 ? 21.047 6.273 17.984 1 87.06 532 GLY B C 1
ATOM 9441 O O . GLY B 1 532 ? 21.172 6.586 16.797 1 87.06 532 GLY B O 1
ATOM 9442 N N . ILE B 1 533 ? 20.125 5.344 18.422 1 84.62 533 ILE B N 1
ATOM 9443 C CA . ILE B 1 533 ? 19.359 4.488 17.516 1 84.62 533 ILE B CA 1
ATOM 9444 C C . ILE B 1 533 ? 18.312 5.316 16.797 1 84.62 533 ILE B C 1
ATOM 9446 O O . ILE B 1 533 ? 17.969 5.035 15.633 1 84.62 533 ILE B O 1
ATOM 9450 N N . ILE B 1 534 ? 17.875 6.309 17.469 1 92.38 534 ILE B N 1
ATOM 9451 C CA . ILE B 1 534 ? 16.844 7.16 16.875 1 92.38 534 ILE B CA 1
ATOM 9452 C C . ILE B 1 534 ? 17.438 7.902 15.672 1 92.38 534 ILE B C 1
ATOM 9454 O O . ILE B 1 534 ? 16.812 7.984 14.617 1 92.38 534 ILE B O 1
ATOM 9458 N N . ASN B 1 535 ? 18.609 8.391 15.82 1 93.19 535 ASN B N 1
ATOM 9459 C CA . ASN B 1 535 ? 19.281 9.078 14.719 1 93.19 535 ASN B CA 1
ATOM 9460 C C . ASN B 1 535 ? 19.578 8.125 13.562 1 93.19 535 ASN B C 1
ATOM 9462 O O . ASN B 1 535 ? 19.406 8.484 12.398 1 93.19 535 ASN B O 1
ATOM 9466 N N . GLN B 1 536 ? 20.031 6.965 13.992 1 86.56 536 GLN B N 1
ATOM 9467 C CA . GLN B 1 536 ? 20.328 5.977 12.961 1 86.56 536 GLN B CA 1
ATOM 9468 C C . GLN B 1 536 ? 19.094 5.633 12.148 1 86.56 536 GLN B C 1
ATOM 9470 O O . GLN B 1 536 ? 19.156 5.504 10.922 1 86.56 536 GLN B O 1
ATOM 9475 N N . PHE B 1 537 ? 18.047 5.504 12.758 1 89.69 537 PHE B N 1
ATOM 9476 C CA . PHE B 1 537 ? 16.812 5.16 12.078 1 89.69 537 PHE B CA 1
ATOM 9477 C C . PHE B 1 537 ? 16.312 6.324 11.234 1 89.69 537 PHE B C 1
ATOM 9479 O O . PHE B 1 537 ? 16 6.152 10.055 1 89.69 537 PHE B O 1
ATOM 9486 N N . LEU B 1 538 ? 16.234 7.469 11.797 1 94.5 538 LEU B N 1
ATOM 9487 C CA . LEU B 1 538 ? 15.664 8.633 11.133 1 94.5 538 LEU B CA 1
ATOM 9488 C C . LEU B 1 538 ? 16.562 9.109 10 1 94.5 538 LEU B C 1
ATOM 9490 O O . LEU B 1 538 ? 16.125 9.805 9.086 1 94.5 538 LEU B O 1
ATOM 9494 N N . SER B 1 539 ? 17.828 8.742 10.047 1 91.94 539 SER B N 1
ATOM 9495 C CA . SER B 1 539 ? 18.797 9.18 9.039 1 91.94 539 SER B CA 1
ATOM 9496 C C . SER B 1 539 ? 19 8.102 7.98 1 91.94 539 SER B C 1
ATOM 9498 O O . SER B 1 539 ? 19.969 8.156 7.219 1 91.94 539 SER B O 1
ATOM 9500 N N . TRP B 1 540 ? 18.078 7.191 7.992 1 85.81 540 TRP B N 1
ATOM 9501 C CA . TRP B 1 540 ? 18.172 6.125 7 1 85.81 540 TRP B CA 1
ATOM 9502 C C . TRP B 1 540 ? 18.094 6.691 5.586 1 85.81 540 TRP B C 1
ATOM 9504 O O . TRP B 1 540 ? 17.266 7.57 5.305 1 85.81 540 TRP B O 1
ATOM 9514 N N . SER B 1 541 ? 18.922 6.211 4.691 1 85.69 541 SER B N 1
ATOM 9515 C CA . SER B 1 541 ? 19.047 6.742 3.338 1 85.69 541 SER B CA 1
ATOM 9516 C C . SER B 1 541 ? 17.734 6.59 2.568 1 85.69 541 SER B C 1
ATOM 9518 O O . SER B 1 541 ? 17.469 7.352 1.635 1 85.69 541 SER B O 1
ATOM 9520 N N . LEU B 1 542 ? 16.953 5.664 2.955 1 84.31 542 LEU B N 1
ATOM 9521 C CA . LEU B 1 542 ? 15.664 5.438 2.301 1 84.31 542 LEU B CA 1
ATOM 9522 C C . LEU B 1 542 ? 14.742 6.637 2.49 1 84.31 542 LEU B C 1
ATOM 9524 O O . LEU B 1 542 ? 13.898 6.918 1.636 1 84.31 542 LEU B O 1
ATOM 9528 N N . PHE B 1 543 ? 14.945 7.336 3.531 1 92.75 543 PHE B N 1
ATOM 9529 C CA . PHE B 1 543 ? 14.047 8.43 3.863 1 92.75 543 PHE B CA 1
ATOM 9530 C C . PHE B 1 543 ? 14.406 9.688 3.076 1 92.75 543 PHE B C 1
ATOM 9532 O O . PHE B 1 543 ? 13.625 10.641 3.018 1 92.75 543 PHE B O 1
ATOM 9539 N N . VAL B 1 544 ? 15.555 9.695 2.422 1 92.19 544 VAL B N 1
ATOM 9540 C CA . VAL B 1 544 ? 15.984 10.891 1.704 1 92.19 544 VAL B CA 1
ATOM 9541 C C . VAL B 1 544 ? 15.055 11.148 0.522 1 92.19 544 VAL B C 1
ATOM 9543 O O . VAL B 1 544 ? 14.406 12.195 0.452 1 92.19 544 VAL B O 1
ATOM 9546 N N . PRO B 1 545 ? 14.891 10.141 -0.358 1 92.5 545 PRO B N 1
ATOM 9547 C CA . PRO B 1 545 ? 13.953 10.398 -1.45 1 92.5 545 PRO B CA 1
ATOM 9548 C C . PRO B 1 545 ? 12.508 10.531 -0.967 1 92.5 545 PRO B C 1
ATOM 9550 O O . PRO B 1 545 ? 11.742 11.336 -1.502 1 92.5 545 PRO B O 1
ATOM 9553 N N . LEU B 1 546 ? 12.125 9.781 -0.029 1 94.69 546 LEU B N 1
ATOM 9554 C CA . LEU B 1 546 ? 10.758 9.828 0.479 1 94.69 546 LEU B CA 1
ATOM 9555 C C . LEU B 1 546 ? 10.477 11.164 1.161 1 94.69 546 LEU B C 1
ATOM 9557 O O . LEU B 1 546 ? 9.367 11.695 1.071 1 94.69 546 LEU B O 1
ATOM 9561 N N . GLY B 1 547 ? 11.484 11.672 1.823 1 95.5 547 GLY B N 1
ATOM 9562 C CA . GLY B 1 547 ? 11.352 12.969 2.453 1 95.5 547 GLY B CA 1
ATOM 9563 C C . GLY B 1 547 ? 11.195 14.102 1.455 1 95.5 547 GLY B C 1
ATOM 9564 O O . GLY B 1 547 ? 10.461 15.062 1.704 1 95.5 547 GLY B O 1
ATOM 9565 N N . LYS B 1 548 ? 11.812 13.906 0.296 1 94.81 548 LYS B N 1
ATOM 9566 C CA . LYS B 1 548 ? 11.703 14.906 -0.762 1 94.81 548 LYS B CA 1
ATOM 9567 C C . LYS B 1 548 ? 10.281 14.992 -1.301 1 94.81 548 LYS B C 1
ATOM 9569 O O . LYS B 1 548 ? 9.859 16.031 -1.807 1 94.81 548 LYS B O 1
ATOM 9574 N N . LEU B 1 549 ? 9.555 13.953 -1.086 1 97.5 549 LEU B N 1
ATOM 9575 C CA . LEU B 1 549 ? 8.211 13.883 -1.653 1 97.5 549 LEU B CA 1
ATOM 9576 C C . LEU B 1 549 ? 7.168 14.336 -0.638 1 97.5 549 LEU B C 1
ATOM 9578 O O . LEU B 1 549 ? 5.98 14.43 -0.961 1 97.5 549 LEU B O 1
ATOM 9582 N N . SER B 1 550 ? 7.617 14.656 0.546 1 97 550 SER B N 1
ATOM 9583 C CA . SER B 1 550 ? 6.676 14.914 1.63 1 97 550 SER B CA 1
ATOM 9584 C C . SER B 1 550 ? 5.805 16.125 1.325 1 97 550 SER B C 1
ATOM 9586 O O . SER B 1 550 ? 4.605 16.125 1.616 1 97 550 SER B O 1
ATOM 9588 N N . PHE B 1 551 ? 6.41 17.203 0.696 1 95.88 551 PHE B N 1
ATOM 9589 C CA . PHE B 1 551 ? 5.66 18.406 0.351 1 95.88 551 PHE B CA 1
ATOM 9590 C C . PHE B 1 551 ? 4.559 18.078 -0.654 1 95.88 551 PHE B C 1
ATOM 9592 O O . PHE B 1 551 ? 3.395 18.422 -0.432 1 95.88 551 PHE B O 1
ATOM 9599 N N . LEU B 1 552 ? 4.895 17.406 -1.68 1 98 552 LEU B N 1
ATOM 9600 C CA . LEU B 1 552 ? 3.928 17.047 -2.715 1 98 552 LEU B CA 1
ATOM 9601 C C . LEU B 1 552 ? 2.914 16.031 -2.189 1 98 552 LEU B C 1
ATOM 9603 O O . LEU B 1 552 ? 1.738 16.078 -2.561 1 98 552 LEU B O 1
ATOM 9607 N N . ALA B 1 553 ? 3.363 15.094 -1.392 1 98 553 ALA B N 1
ATOM 9608 C CA . ALA B 1 553 ? 2.443 14.125 -0.796 1 98 553 ALA B CA 1
ATOM 9609 C C . ALA B 1 553 ? 1.391 14.828 0.058 1 98 553 ALA B C 1
ATOM 9611 O O . ALA B 1 553 ? 0.213 14.461 0.026 1 98 553 ALA B O 1
ATOM 9612 N N . TYR B 1 554 ? 1.847 15.789 0.769 1 96.88 554 TYR B N 1
ATOM 9613 C CA . TYR B 1 554 ? 0.924 16.562 1.591 1 96.88 554 TYR B CA 1
ATOM 9614 C C . TYR B 1 554 ? -0.106 17.281 0.727 1 96.88 554 TYR B C 1
ATOM 9616 O O . TYR B 1 554 ? -1.301 17.266 1.032 1 96.88 554 TYR B O 1
ATOM 9624 N N . LEU B 1 555 ? 0.313 17.812 -0.346 1 96.38 555 LEU B N 1
ATOM 9625 C CA . LEU B 1 555 ? -0.565 18.578 -1.222 1 96.38 555 LEU B CA 1
ATOM 9626 C C . LEU B 1 555 ? -1.556 17.672 -1.936 1 96.38 555 LEU B C 1
ATOM 9628 O O . LEU B 1 555 ? -2.727 18.016 -2.094 1 96.38 555 LEU B O 1
ATOM 9632 N N . LEU B 1 556 ? -1.137 16.484 -2.252 1 97.5 556 LEU B N 1
ATOM 9633 C CA . LEU B 1 556 ? -1.895 15.664 -3.191 1 97.5 556 LEU B CA 1
ATOM 9634 C C . LEU B 1 556 ? -2.75 14.641 -2.451 1 97.5 556 LEU B C 1
ATOM 9636 O O . LEU B 1 556 ? -3.697 14.094 -3.018 1 97.5 556 LEU B O 1
ATOM 9640 N N . HIS B 1 557 ? -2.477 14.305 -1.219 1 96.94 557 HIS B N 1
ATOM 9641 C CA . HIS B 1 557 ? -3.102 13.172 -0.558 1 96.94 557 HIS B CA 1
ATOM 9642 C C . HIS B 1 557 ? -4.609 13.359 -0.442 1 96.94 557 HIS B C 1
ATOM 9644 O O . HIS B 1 557 ? -5.379 12.414 -0.665 1 96.94 557 HIS B O 1
ATOM 9650 N N . PRO B 1 558 ? -5.125 14.57 -0.161 1 94.12 558 PRO B N 1
ATOM 9651 C CA . PRO B 1 558 ? -6.582 14.688 -0.091 1 94.12 558 PRO B CA 1
ATOM 9652 C C . PRO B 1 558 ? -7.258 14.508 -1.45 1 94.12 558 PRO B C 1
ATOM 9654 O O . PRO B 1 558 ? -8.406 14.062 -1.522 1 94.12 558 PRO B O 1
ATOM 9657 N N . LEU B 1 559 ? -6.574 14.922 -2.5 1 95.06 559 LEU B N 1
ATOM 9658 C CA . LEU B 1 559 ? -7.125 14.695 -3.832 1 95.06 559 LEU B CA 1
ATOM 9659 C C . LEU B 1 559 ? -7.258 13.203 -4.113 1 95.06 559 LEU B C 1
ATOM 9661 O O . LEU B 1 559 ? -8.289 12.75 -4.613 1 95.06 559 LEU B O 1
ATOM 9665 N N . VAL B 1 560 ? -6.242 12.469 -3.725 1 95.38 560 VAL B N 1
ATOM 9666 C CA . VAL B 1 560 ? -6.238 11.023 -3.924 1 95.38 560 VAL B CA 1
ATOM 9667 C C . VAL B 1 560 ? -7.363 10.391 -3.111 1 95.38 560 VAL B C 1
ATOM 9669 O O . VAL B 1 560 ? -8.109 9.555 -3.621 1 95.38 560 VAL B O 1
ATOM 9672 N N . MET B 1 561 ? -7.508 10.828 -1.939 1 93.44 561 MET B N 1
ATOM 9673 C CA . MET B 1 561 ? -8.523 10.273 -1.048 1 93.44 561 MET B CA 1
ATOM 9674 C C . MET B 1 561 ? -9.922 10.633 -1.531 1 93.44 561 MET B C 1
ATOM 9676 O O . MET B 1 561 ? -10.836 9.805 -1.476 1 93.44 561 MET B O 1
ATOM 9680 N N . THR B 1 562 ? -10.094 11.844 -2.004 1 91.62 562 THR B N 1
ATOM 9681 C CA . THR B 1 562 ? -11.383 12.289 -2.506 1 91.62 562 THR B CA 1
ATOM 9682 C C . THR B 1 562 ? -11.789 11.492 -3.744 1 91.62 562 THR B C 1
ATOM 9684 O O . THR B 1 562 ? -12.953 11.102 -3.885 1 91.62 562 THR B O 1
ATOM 9687 N N . VAL B 1 563 ? -10.859 11.242 -4.594 1 93.31 563 VAL B N 1
ATOM 9688 C CA . VAL B 1 563 ? -11.133 10.461 -5.797 1 93.31 563 VAL B CA 1
ATOM 9689 C C . VAL B 1 563 ? -11.531 9.039 -5.41 1 93.31 563 VAL B C 1
ATOM 9691 O O . VAL B 1 563 ? -12.484 8.484 -5.965 1 93.31 563 VAL B O 1
ATOM 9694 N N . HIS B 1 564 ? -10.836 8.477 -4.484 1 92.06 564 HIS B N 1
ATOM 9695 C CA . HIS B 1 564 ? -11.164 7.125 -4.039 1 92.06 564 HIS B CA 1
ATOM 9696 C C . HIS B 1 564 ? -12.562 7.07 -3.428 1 92.06 564 HIS B C 1
ATOM 9698 O O . HIS B 1 564 ? -13.344 6.172 -3.74 1 92.06 564 HIS B O 1
ATOM 9704 N N . ASN B 1 565 ? -12.844 8.031 -2.615 1 88.81 565 ASN B N 1
ATOM 9705 C CA . ASN B 1 565 ? -14.148 8.094 -1.964 1 88.81 565 ASN B CA 1
ATOM 9706 C C . ASN B 1 565 ? -15.273 8.289 -2.977 1 88.81 565 ASN B C 1
ATOM 9708 O O . ASN B 1 565 ? -16.344 7.684 -2.852 1 88.81 565 ASN B O 1
ATOM 9712 N N . ALA B 1 566 ? -15.016 9.141 -3.914 1 90.19 566 ALA B N 1
ATOM 9713 C CA . ALA B 1 566 ? -16.031 9.438 -4.922 1 90.19 566 ALA B CA 1
ATOM 9714 C C . ALA B 1 566 ? -16.234 8.242 -5.852 1 90.19 566 ALA B C 1
ATOM 9716 O O . ALA B 1 566 ? -17.344 8.047 -6.383 1 90.19 566 ALA B O 1
ATOM 9717 N N . HIS B 1 567 ? -15.234 7.469 -6.008 1 91.31 567 HIS B N 1
ATOM 9718 C CA . HIS B 1 567 ? -15.297 6.34 -6.93 1 91.31 567 HIS B CA 1
ATOM 9719 C C . HIS B 1 567 ? -15.977 5.137 -6.285 1 91.31 567 HIS B C 1
ATOM 9721 O O . HIS B 1 567 ? -16.438 4.23 -6.984 1 91.31 567 HIS B O 1
ATOM 9727 N N . MET B 1 568 ? -16.109 5.102 -5.074 1 87.69 568 MET B N 1
ATOM 9728 C CA . MET B 1 568 ? -16.609 3.941 -4.344 1 87.69 568 MET B CA 1
ATOM 9729 C C . MET B 1 568 ? -18.062 3.646 -4.734 1 87.69 568 MET B C 1
ATOM 9731 O O . MET B 1 568 ? -18.875 4.566 -4.879 1 87.69 568 MET B O 1
ATOM 9735 N N . ARG B 1 569 ? -18.344 2.389 -5.035 1 89.12 569 ARG B N 1
ATOM 9736 C CA . ARG B 1 569 ? -19.688 1.932 -5.375 1 89.12 569 ARG B CA 1
ATOM 9737 C C . ARG B 1 569 ? -20.312 1.159 -4.219 1 89.12 569 ARG B C 1
ATOM 9739 O O . ARG B 1 569 ? -21.516 0.943 -4.191 1 89.12 569 ARG B O 1
ATOM 9746 N N . GLU B 1 570 ? -19.453 0.716 -3.291 1 86.44 570 GLU B N 1
ATOM 9747 C CA . GLU B 1 570 ? -19.891 -0.009 -2.105 1 86.44 570 GLU B CA 1
ATOM 9748 C C . GLU B 1 570 ? -19.422 0.683 -0.827 1 86.44 570 GLU B C 1
ATOM 9750 O O . GLU B 1 570 ? -18.438 1.426 -0.841 1 86.44 570 GLU B O 1
ATOM 9755 N N . ARG B 1 571 ? -20.141 0.382 0.211 1 84.06 571 ARG B N 1
ATOM 9756 C CA . ARG B 1 571 ? -19.781 0.938 1.512 1 84.06 571 ARG B CA 1
ATOM 9757 C C . ARG B 1 571 ? -18.5 0.313 2.041 1 84.06 571 ARG B C 1
ATOM 9759 O O . ARG B 1 571 ? -18.125 -0.792 1.641 1 84.06 571 ARG B O 1
ATOM 9766 N N . VAL B 1 572 ? -17.891 1.045 2.838 1 82.69 572 VAL B N 1
ATOM 9767 C CA . VAL B 1 572 ? -16.688 0.529 3.498 1 82.69 572 VAL B CA 1
ATOM 9768 C C . VAL B 1 572 ? -17 0.239 4.965 1 82.69 572 VAL B C 1
ATOM 9770 O O . VAL B 1 572 ? -17.594 1.066 5.656 1 82.69 572 VAL B O 1
ATOM 9773 N N . TYR B 1 573 ? -16.688 -0.947 5.367 1 86.31 573 TYR B N 1
ATOM 9774 C CA . TYR B 1 573 ? -16.891 -1.326 6.762 1 86.31 573 TYR B CA 1
ATOM 9775 C C . TYR B 1 573 ? -15.898 -0.619 7.672 1 86.31 573 TYR B C 1
ATOM 9777 O O . TYR B 1 573 ? -14.688 -0.7 7.457 1 86.31 573 TYR B O 1
ATOM 9785 N N . LEU B 1 574 ? -16.375 0.042 8.664 1 86.19 574 LEU B N 1
ATOM 9786 C CA . LEU B 1 574 ? -15.531 0.833 9.547 1 86.19 574 LEU B CA 1
ATOM 9787 C C . LEU B 1 574 ? -14.914 -0.04 10.641 1 86.19 574 LEU B C 1
ATOM 9789 O O . LEU B 1 574 ? -15.5 -0.209 11.711 1 86.19 574 LEU B O 1
ATOM 9793 N N . ASP B 1 575 ? -13.789 -0.515 10.438 1 88.56 575 ASP B N 1
ATOM 9794 C CA . ASP B 1 575 ? -12.953 -1.209 11.414 1 88.56 575 ASP B CA 1
ATOM 9795 C C . ASP B 1 575 ? -11.477 -0.947 11.156 1 88.56 575 ASP B C 1
ATOM 9797 O O . ASP B 1 575 ? -11.109 -0.392 10.125 1 88.56 575 ASP B O 1
ATOM 9801 N N . HIS B 1 576 ? -10.68 -1.22 12.094 1 90.31 576 HIS B N 1
ATOM 9802 C CA . HIS B 1 576 ? -9.258 -0.895 11.984 1 90.31 576 HIS B CA 1
ATOM 9803 C C . HIS B 1 576 ? -8.602 -1.656 10.836 1 90.31 576 HIS B C 1
ATOM 9805 O O . HIS B 1 576 ? -7.746 -1.115 10.141 1 90.31 576 HIS B O 1
ATOM 9811 N N . TYR B 1 577 ? -8.961 -2.889 10.648 1 91.38 577 TYR B N 1
ATOM 9812 C CA . TYR B 1 577 ? -8.328 -3.717 9.625 1 91.38 577 TYR B CA 1
ATOM 9813 C C . TYR B 1 577 ? -8.547 -3.127 8.234 1 91.38 577 TYR B C 1
ATOM 9815 O O . TYR B 1 577 ? -7.59 -2.9 7.492 1 91.38 577 TYR B O 1
ATOM 9823 N N . GLU B 1 578 ? -9.812 -2.818 7.871 1 90.31 578 GLU B N 1
ATOM 9824 C CA . GLU B 1 578 ? -10.125 -2.271 6.555 1 90.31 578 GLU B CA 1
ATOM 9825 C C . GLU B 1 578 ? -9.555 -0.865 6.391 1 90.31 578 GLU B C 1
ATOM 9827 O O . GLU B 1 578 ? -9.125 -0.487 5.297 1 90.31 578 GLU B O 1
ATOM 9832 N N . MET B 1 579 ? -9.562 -0.11 7.488 1 91.44 579 MET B N 1
ATOM 9833 C CA . MET B 1 579 ? -9.047 1.252 7.422 1 91.44 579 MET B CA 1
ATOM 9834 C C . MET B 1 579 ? -7.543 1.247 7.16 1 91.44 579 MET B C 1
ATOM 9836 O O . MET B 1 579 ? -7.039 2.076 6.398 1 91.44 579 MET B O 1
ATOM 9840 N N . ILE B 1 580 ? -6.84 0.341 7.77 1 94.12 580 ILE B N 1
ATOM 9841 C CA . ILE B 1 580 ? -5.398 0.256 7.559 1 94.12 580 ILE B CA 1
ATOM 9842 C C . ILE B 1 580 ? -5.109 -0.17 6.121 1 94.12 580 ILE B C 1
ATOM 9844 O O . ILE B 1 580 ? -4.18 0.34 5.492 1 94.12 580 ILE B O 1
ATOM 9848 N N . TYR B 1 581 ? -5.867 -1.102 5.551 1 93.44 581 TYR B N 1
ATOM 9849 C CA . TYR B 1 581 ? -5.711 -1.492 4.156 1 93.44 581 TYR B CA 1
ATOM 9850 C C . TYR B 1 581 ? -5.922 -0.3 3.229 1 93.44 581 TYR B C 1
ATOM 9852 O O . TYR B 1 581 ? -5.156 -0.095 2.287 1 93.44 581 TYR B O 1
ATOM 9860 N N . THR B 1 582 ? -6.984 0.474 3.504 1 92.75 582 THR B N 1
ATOM 9861 C CA . THR B 1 582 ? -7.262 1.668 2.713 1 92.75 582 THR B CA 1
ATOM 9862 C C . THR B 1 582 ? -6.129 2.682 2.852 1 92.75 582 THR B C 1
ATOM 9864 O O . THR B 1 582 ? -5.711 3.293 1.865 1 92.75 582 THR B O 1
ATOM 9867 N N . TYR B 1 583 ? -5.621 2.812 4.102 1 95.75 583 TYR B N 1
ATOM 9868 C CA . TYR B 1 583 ? -4.504 3.709 4.383 1 95.75 583 TYR B CA 1
ATOM 9869 C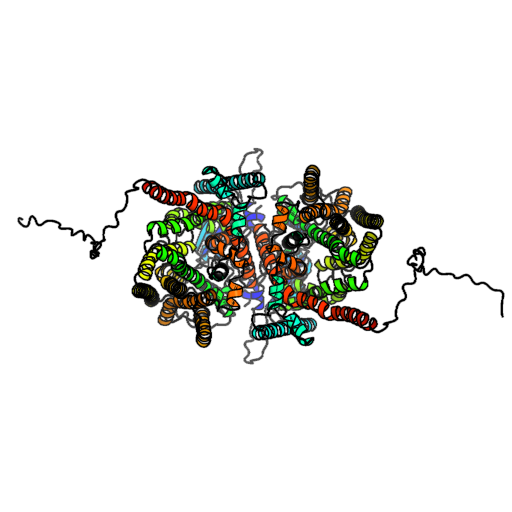 C . TYR B 1 583 ? -3.287 3.344 3.543 1 95.75 583 TYR B C 1
ATOM 9871 O O . TYR B 1 583 ? -2.643 4.219 2.959 1 95.75 583 TYR B O 1
ATOM 9879 N N . LEU B 1 584 ? -2.977 2.082 3.467 1 97.5 584 LEU B N 1
ATOM 9880 C CA . LEU B 1 584 ? -1.814 1.637 2.707 1 97.5 584 LEU B CA 1
ATOM 9881 C C . LEU B 1 584 ? -1.989 1.932 1.222 1 97.5 584 LEU B C 1
ATOM 9883 O O . LEU B 1 584 ? -1.026 2.287 0.538 1 97.5 584 LEU B O 1
ATOM 9887 N N . GLY B 1 585 ? -3.176 1.771 0.716 1 96.62 585 GLY B N 1
ATOM 9888 C CA . GLY B 1 585 ? -3.463 2.184 -0.649 1 96.62 585 GLY B CA 1
ATOM 9889 C C . GLY B 1 585 ? -3.266 3.67 -0.878 1 96.62 585 GLY B C 1
ATOM 9890 O O . GLY B 1 585 ? -2.627 4.074 -1.852 1 96.62 585 GLY B O 1
ATOM 9891 N N . HIS B 1 586 ? -3.768 4.48 0.067 1 97 586 HIS B N 1
ATOM 9892 C CA . HIS B 1 586 ? -3.604 5.926 -0.017 1 97 586 HIS B CA 1
ATOM 9893 C C . HIS B 1 586 ? -2.129 6.316 0.008 1 97 586 HIS B C 1
ATOM 9895 O O . HIS B 1 586 ? -1.701 7.195 -0.743 1 97 586 HIS B O 1
ATOM 9901 N N . LEU B 1 587 ? -1.451 5.66 0.9 1 97.94 587 LEU B N 1
ATOM 9902 C CA . LEU B 1 587 ? -0.037 5.973 1.076 1 97.94 587 LEU B CA 1
ATOM 9903 C C . LEU B 1 587 ? 0.736 5.742 -0.219 1 97.94 587 LEU B C 1
ATOM 9905 O O . LEU B 1 587 ? 1.435 6.637 -0.697 1 97.94 587 LEU B O 1
ATOM 9909 N N . LEU B 1 588 ? 0.558 4.625 -0.886 1 97.5 588 LEU B N 1
ATOM 9910 C CA . LEU B 1 588 ? 1.329 4.273 -2.074 1 97.5 588 LEU B CA 1
ATOM 9911 C C . LEU B 1 588 ? 0.877 5.094 -3.277 1 97.5 588 LEU B C 1
ATOM 9913 O O . LEU B 1 588 ? 1.706 5.57 -4.055 1 97.5 588 LEU B O 1
ATOM 9917 N N . VAL B 1 589 ? -0.411 5.297 -3.416 1 97.88 589 VAL B N 1
ATOM 9918 C CA . VAL B 1 589 ? -0.904 6.062 -4.559 1 97.88 589 VAL B CA 1
ATOM 9919 C C . VAL B 1 589 ? -0.469 7.52 -4.426 1 97.88 589 VAL B C 1
ATOM 9921 O O . VAL B 1 589 ? -0.028 8.133 -5.402 1 97.88 589 VAL B O 1
ATOM 9924 N N . THR B 1 590 ? -0.558 8.016 -3.221 1 98.31 590 THR B N 1
ATOM 9925 C CA . THR B 1 590 ? -0.183 9.406 -2.99 1 98.31 590 THR B CA 1
ATOM 9926 C C . THR B 1 590 ? 1.3 9.617 -3.281 1 98.31 590 THR B C 1
ATOM 9928 O O . THR B 1 590 ? 1.666 10.547 -4.008 1 98.31 590 THR B O 1
ATOM 9931 N N . PHE B 1 591 ? 2.137 8.797 -2.771 1 97.88 591 PHE B N 1
ATOM 9932 C CA . PHE B 1 591 ? 3.568 8.961 -2.992 1 97.88 591 PHE B CA 1
ATOM 9933 C C . PHE B 1 591 ? 3.934 8.641 -4.438 1 97.88 591 PHE B C 1
ATOM 9935 O O . PHE B 1 591 ? 4.891 9.203 -4.977 1 97.88 591 PHE B O 1
ATOM 9942 N N . GLY B 1 592 ? 3.188 7.75 -5.105 1 97 592 GLY B N 1
ATOM 9943 C CA . GLY B 1 592 ? 3.395 7.52 -6.527 1 97 592 GLY B CA 1
ATOM 9944 C C . GLY B 1 592 ? 3.104 8.742 -7.379 1 97 592 GLY B C 1
ATOM 9945 O O . GLY B 1 592 ? 3.918 9.125 -8.219 1 97 592 GLY B O 1
ATOM 9946 N N . VAL B 1 593 ? 1.971 9.375 -7.109 1 97.62 593 VAL B N 1
ATOM 9947 C CA . VAL B 1 593 ? 1.598 10.57 -7.859 1 97.62 593 VAL B CA 1
ATOM 9948 C C . VAL B 1 593 ? 2.537 11.719 -7.5 1 97.62 593 VAL B C 1
ATOM 9950 O O . VAL B 1 593 ? 2.896 12.523 -8.359 1 97.62 593 VAL B O 1
ATOM 9953 N N . ALA B 1 594 ? 2.914 11.758 -6.223 1 98.38 594 ALA B N 1
ATOM 9954 C CA . ALA B 1 594 ? 3.861 12.773 -5.781 1 98.38 594 ALA B CA 1
ATOM 9955 C C . ALA B 1 594 ? 5.191 12.648 -6.523 1 98.38 594 ALA B C 1
ATOM 9957 O O . ALA B 1 594 ? 5.793 13.648 -6.906 1 98.38 594 ALA B O 1
ATOM 9958 N N . PHE B 1 595 ? 5.656 11.477 -6.766 1 97.19 595 PHE B N 1
ATOM 9959 C CA . PHE B 1 595 ? 6.895 11.234 -7.496 1 97.19 595 PHE B CA 1
ATOM 9960 C C . PHE B 1 595 ? 6.789 11.75 -8.93 1 97.19 595 PHE B C 1
ATOM 9962 O O . PHE B 1 595 ? 7.699 12.422 -9.422 1 97.19 595 PHE B O 1
ATOM 9969 N N . ILE B 1 596 ? 5.672 11.477 -9.547 1 97.38 596 ILE B N 1
ATOM 9970 C CA . ILE B 1 596 ? 5.457 11.93 -10.922 1 97.38 596 ILE B CA 1
ATOM 9971 C C . ILE B 1 596 ? 5.477 13.453 -10.977 1 97.38 596 ILE B C 1
ATOM 9973 O O . ILE B 1 596 ? 6.145 14.047 -11.828 1 97.38 596 ILE B O 1
ATOM 9977 N N . CYS B 1 597 ? 4.82 14.086 -10.062 1 97.88 597 CYS B N 1
ATOM 9978 C CA . CYS B 1 597 ? 4.781 15.539 -10.016 1 97.88 597 CYS B CA 1
ATOM 9979 C C . CYS B 1 597 ? 6.148 16.109 -9.664 1 97.88 597 CYS B C 1
ATOM 9981 O O . CYS B 1 597 ? 6.52 17.188 -10.141 1 97.88 597 CYS B O 1
ATOM 9983 N N . PHE B 1 598 ? 6.855 15.375 -8.836 1 97.75 598 PHE B N 1
ATOM 9984 C CA . PHE B 1 598 ? 8.188 15.812 -8.422 1 97.75 598 PHE B CA 1
ATOM 9985 C C . PHE B 1 598 ? 9.117 15.914 -9.625 1 97.75 598 PHE B C 1
ATOM 9987 O O . PHE B 1 598 ? 9.781 16.938 -9.812 1 97.75 598 PHE B O 1
ATOM 9994 N N . VAL B 1 599 ? 9.117 14.945 -10.508 1 97.06 599 VAL B N 1
ATOM 9995 C CA . VAL B 1 599 ? 10.086 14.859 -11.594 1 97.06 599 VAL B CA 1
ATOM 9996 C C . VAL B 1 599 ? 9.602 15.688 -12.781 1 97.06 599 VAL B C 1
ATOM 9998 O O . VAL B 1 599 ? 10.414 16.156 -13.586 1 97.06 599 VAL B O 1
ATOM 10001 N N . THR B 1 600 ? 8.328 15.922 -12.914 1 97.44 600 THR B N 1
ATOM 10002 C CA . THR B 1 600 ? 7.805 16.547 -14.125 1 97.44 600 THR B CA 1
ATOM 10003 C C . THR B 1 600 ? 7.527 18.031 -13.883 1 97.44 600 THR B C 1
ATOM 10005 O O . THR B 1 600 ? 7.535 18.828 -14.82 1 97.44 600 THR B O 1
ATOM 10008 N N . VAL B 1 601 ? 7.23 18.406 -12.656 1 97.5 601 VAL B N 1
ATOM 10009 C CA . VAL B 1 601 ? 6.793 19.781 -12.422 1 97.5 601 VAL B CA 1
ATOM 10010 C C . VAL B 1 601 ? 7.711 20.438 -11.398 1 97.5 601 VAL B C 1
ATOM 10012 O O . VAL B 1 601 ? 8.391 21.422 -11.719 1 97.5 601 VAL B O 1
ATOM 10015 N N . GLU B 1 602 ? 7.828 19.875 -10.25 1 96.75 602 GLU B N 1
ATOM 10016 C CA . GLU B 1 602 ? 8.531 20.547 -9.164 1 96.75 602 GLU B CA 1
ATOM 10017 C C . GLU B 1 602 ? 10 20.766 -9.508 1 96.75 602 GLU B C 1
ATOM 10019 O O . GLU B 1 602 ? 10.508 21.891 -9.398 1 96.75 602 GLU B O 1
ATOM 10024 N N . THR B 1 603 ? 10.68 19.719 -9.93 1 95.94 603 THR B N 1
ATOM 10025 C CA . THR B 1 603 ? 12.109 19.797 -10.18 1 95.94 603 THR B CA 1
ATOM 10026 C C . THR B 1 603 ? 12.414 20.734 -11.344 1 95.94 603 THR B C 1
ATOM 10028 O O . THR B 1 603 ? 13.266 21.609 -11.227 1 95.94 603 THR B O 1
ATOM 10031 N N . PRO B 1 604 ? 11.766 20.609 -12.461 1 95.88 604 PRO B N 1
ATOM 10032 C CA . PRO B 1 604 ? 12.055 21.547 -13.562 1 95.88 604 PRO B CA 1
ATOM 10033 C C . PRO B 1 604 ? 11.883 23 -13.156 1 95.88 604 PRO B C 1
ATOM 10035 O O . PRO B 1 604 ? 12.695 23.844 -13.539 1 95.88 604 PRO B O 1
ATOM 10038 N N . PHE B 1 605 ? 10.906 23.328 -12.414 1 94.62 605 PHE B N 1
ATOM 10039 C CA . PHE B 1 605 ? 10.648 24.719 -12.039 1 94.62 605 PHE B CA 1
ATOM 10040 C C . PHE B 1 605 ? 11.688 25.203 -11.039 1 94.62 605 PHE B C 1
ATOM 10042 O O . PHE B 1 605 ? 12.039 26.391 -11.023 1 94.62 605 PHE B O 1
ATOM 10049 N N . ILE B 1 606 ? 12.125 24.328 -10.195 1 92.62 606 ILE B N 1
ATOM 10050 C CA . ILE B 1 606 ? 13.203 24.688 -9.281 1 92.62 606 ILE B CA 1
ATOM 10051 C C . ILE B 1 606 ? 14.469 24.984 -10.078 1 92.62 606 ILE B C 1
ATOM 10053 O O . ILE B 1 606 ? 15.172 25.969 -9.789 1 92.62 606 ILE B O 1
ATOM 10057 N N . LEU B 1 607 ? 14.719 24.203 -11.086 1 91.5 607 LEU B N 1
ATOM 10058 C CA . LEU B 1 607 ? 15.906 24.375 -11.922 1 91.5 607 LEU B CA 1
ATOM 10059 C C . LEU B 1 607 ? 15.805 25.656 -12.75 1 91.5 607 LEU B C 1
ATOM 10061 O O . LEU B 1 607 ? 16.812 26.281 -13.062 1 91.5 607 LEU B O 1
ATOM 10065 N N . MET B 1 608 ? 14.656 26.078 -13.094 1 91 608 MET B N 1
ATOM 10066 C CA . MET B 1 608 ? 14.422 27.281 -13.891 1 91 608 MET B CA 1
ATOM 10067 C C . MET B 1 608 ? 14.852 28.531 -13.133 1 91 608 MET B C 1
ATOM 10069 O O . MET B 1 608 ? 15.289 29.516 -13.742 1 91 608 MET B O 1
ATOM 10073 N N . GLU B 1 609 ? 14.648 28.453 -11.828 1 87.5 609 GLU B N 1
ATOM 10074 C CA . GLU B 1 609 ? 15.086 29.594 -11.023 1 87.5 609 GLU B CA 1
ATOM 10075 C C . GLU B 1 609 ? 16.578 29.844 -11.188 1 87.5 609 GLU B C 1
ATOM 10077 O O . GLU B 1 609 ? 17.016 31 -11.312 1 87.5 609 GLU B O 1
ATOM 10082 N N . ASN B 1 610 ? 17.312 28.781 -11.219 1 81.69 610 ASN B N 1
ATOM 10083 C CA . ASN B 1 610 ? 18.766 28.891 -11.344 1 81.69 610 ASN B CA 1
ATOM 10084 C C . ASN B 1 610 ? 19.172 29.359 -12.734 1 81.69 610 ASN B C 1
ATOM 10086 O O . ASN B 1 610 ? 20.203 30 -12.898 1 81.69 610 ASN B O 1
ATOM 10090 N N . LEU B 1 611 ? 18.438 28.984 -13.68 1 79.94 611 LEU B N 1
ATOM 10091 C CA . LEU B 1 611 ? 18.734 29.391 -15.055 1 79.94 611 LEU B CA 1
ATOM 10092 C C . LEU B 1 611 ? 18.531 30.891 -15.242 1 79.94 611 LEU B C 1
ATOM 10094 O O . LEU B 1 611 ? 19.344 31.547 -15.883 1 79.94 611 LEU B O 1
ATOM 10098 N N . PHE B 1 612 ? 17.516 31.469 -14.57 1 74.88 612 PHE B N 1
ATOM 10099 C CA . PHE B 1 612 ? 17.172 32.844 -14.828 1 74.88 612 PHE B CA 1
ATOM 10100 C C . PHE B 1 612 ? 17.828 33.781 -13.805 1 74.88 612 PHE B C 1
ATOM 10102 O O . PHE B 1 612 ? 18.094 34.938 -14.086 1 74.88 612 PHE B O 1
ATOM 10109 N N . CYS B 1 613 ? 18.141 33.281 -12.586 1 66.25 613 CYS B N 1
ATOM 10110 C CA . CYS B 1 613 ? 18.75 34.125 -11.555 1 66.25 613 CYS B CA 1
ATOM 10111 C C . CYS B 1 613 ? 20.281 34.094 -11.656 1 66.25 613 CYS B C 1
ATOM 10113 O O . CYS B 1 613 ? 20.938 35.094 -11.336 1 66.25 613 CYS B O 1
ATOM 10115 N N . LYS B 1 614 ? 21.156 33.062 -11.93 1 56.56 614 LYS B N 1
ATOM 10116 C CA . LYS B 1 614 ? 22.609 33.062 -12.016 1 56.56 614 LYS B CA 1
ATOM 10117 C C . LYS B 1 614 ? 23.109 34 -13.102 1 56.56 614 LYS B C 1
ATOM 10119 O O . LYS B 1 614 ? 24.203 34.562 -13.016 1 56.56 614 LYS B O 1
ATOM 10124 N N . LYS B 1 615 ? 22.547 34.344 -14.016 1 48.41 615 LYS B N 1
ATOM 10125 C CA . LYS B 1 615 ? 23.141 35.25 -14.977 1 48.41 615 LYS B CA 1
ATOM 10126 C C . LYS B 1 615 ? 23.453 36.594 -14.336 1 48.41 615 LYS B C 1
ATOM 10128 O O . LYS B 1 615 ? 24.406 37.281 -14.719 1 48.41 615 LYS B O 1
ATOM 10133 N N . GLU B 1 616 ? 22.812 36.938 -13.266 1 41.06 616 GLU B N 1
ATOM 10134 C CA . GLU B 1 616 ? 23.078 38.281 -12.781 1 41.06 616 GLU B CA 1
ATOM 10135 C C . GLU B 1 616 ? 24.359 38.344 -11.945 1 41.06 616 GLU B C 1
ATOM 10137 O O . GLU B 1 616 ? 25.078 39.344 -11.953 1 41.06 616 GLU B O 1
ATOM 10142 N N . PHE B 1 617 ? 24.75 37.188 -11.25 1 40.5 617 PHE B N 1
ATOM 10143 C CA . PHE B 1 617 ? 25.906 37.312 -10.375 1 40.5 617 PHE B CA 1
ATOM 10144 C C . PHE B 1 617 ? 27.203 37.344 -11.172 1 40.5 617 PHE B C 1
ATOM 10146 O O . PHE B 1 617 ? 28.219 37.875 -10.703 1 40.5 617 PHE B O 1
ATOM 10153 N N . LYS B 1 618 ? 27.344 36.719 -12.242 1 41.66 618 LYS B N 1
ATOM 10154 C CA . LYS B 1 618 ? 28.578 36.812 -13 1 41.66 618 LYS B CA 1
ATOM 10155 C C . LYS B 1 618 ? 28.75 38.219 -13.617 1 41.66 618 LYS B C 1
ATOM 10157 O O . LYS B 1 618 ? 29.875 38.656 -13.875 1 41.66 618 LYS B O 1
ATOM 10162 N N . ALA B 1 619 ? 27.75 38.938 -13.891 1 39.81 619 ALA B N 1
ATOM 10163 C CA . ALA B 1 619 ? 27.969 40.219 -14.531 1 39.81 619 ALA B CA 1
ATOM 10164 C C . ALA B 1 619 ? 28.641 41.219 -13.578 1 39.81 619 ALA B C 1
ATOM 10166 O O . ALA B 1 619 ? 29.453 42.031 -13.992 1 39.81 619 ALA B O 1
ATOM 10167 N N . ASP B 1 620 ? 28.375 41.031 -12.234 1 37.09 620 ASP B N 1
ATOM 10168 C CA . ASP B 1 620 ? 28.969 42.031 -11.344 1 37.09 620 ASP B CA 1
ATOM 10169 C C . ASP B 1 620 ? 30.453 41.719 -11.102 1 37.09 620 ASP B C 1
ATOM 10171 O O . ASP B 1 620 ? 31.234 42.625 -10.875 1 37.09 620 ASP B O 1
ATOM 10175 N N . ILE B 1 621 ? 30.844 40.438 -11.141 1 39.94 621 ILE B N 1
ATOM 10176 C CA . ILE B 1 621 ? 32.25 40.156 -10.867 1 39.94 621 ILE B CA 1
ATOM 10177 C C . ILE B 1 621 ? 33.094 40.562 -12.07 1 39.94 621 ILE B C 1
ATOM 10179 O O . ILE B 1 621 ? 34.219 41.031 -11.922 1 39.94 621 ILE B O 1
ATOM 10183 N N . SER B 1 622 ? 32.562 40.375 -13.242 1 39.41 622 SER B N 1
ATOM 10184 C CA . SER B 1 622 ? 33.406 40.688 -14.398 1 39.41 622 SER B CA 1
ATOM 10185 C C . SER B 1 622 ? 33.625 42.188 -14.539 1 39.41 622 SER B C 1
ATOM 10187 O O . SER B 1 622 ? 34.562 42.625 -15.18 1 39.41 622 SER B O 1
ATOM 10189 N N . GLU B 1 623 ? 32.688 43.031 -14.031 1 37.19 623 GLU B N 1
ATOM 10190 C CA . GLU B 1 623 ? 32.906 44.469 -14.172 1 37.19 623 GLU B CA 1
ATOM 10191 C C . GLU B 1 623 ? 34.031 44.938 -13.227 1 37.19 623 GLU B C 1
ATOM 10193 O O . GLU B 1 623 ? 34.688 45.938 -13.5 1 37.19 623 GLU B O 1
ATOM 10198 N N . GLN B 1 624 ? 34.219 44.188 -12.047 1 36 624 GLN B N 1
ATOM 10199 C CA . GLN B 1 624 ? 35.219 44.719 -11.117 1 36 624 GLN B CA 1
ATOM 10200 C C . GLN B 1 624 ? 36.625 44.406 -11.594 1 36 624 GLN B C 1
ATOM 10202 O O . GLN B 1 624 ? 37.594 45.062 -11.203 1 36 624 GLN B O 1
ATOM 10207 N N . HIS B 1 625 ? 36.781 43.312 -12.383 1 38.28 625 HIS B N 1
ATOM 10208 C CA . HIS B 1 625 ? 38.156 42.969 -12.734 1 38.28 625 HIS B CA 1
ATOM 10209 C C . HIS B 1 625 ? 38.688 43.875 -13.836 1 38.28 625 HIS B C 1
ATOM 10211 O O . HIS B 1 625 ? 39.875 43.875 -14.125 1 38.28 625 HIS B O 1
ATOM 10217 N N . ASN B 1 626 ? 37.812 44.5 -14.625 1 36.62 626 ASN B N 1
ATOM 10218 C CA . ASN B 1 626 ? 38.406 45.188 -15.758 1 36.62 626 ASN B CA 1
ATOM 10219 C C . ASN B 1 626 ? 39.031 46.531 -15.344 1 36.62 626 ASN B C 1
ATOM 10221 O O . ASN B 1 626 ? 39.562 47.25 -16.172 1 36.62 626 ASN B O 1
ATOM 10225 N N . GLY B 1 627 ? 38.594 47.062 -14.109 1 34.97 627 GLY B N 1
ATOM 10226 C CA . GLY B 1 627 ? 39.062 48.406 -13.867 1 34.97 627 GLY B CA 1
ATOM 10227 C C . GLY B 1 627 ? 40.5 48.469 -13.422 1 34.97 627 GLY B C 1
ATOM 10228 O O . GLY B 1 627 ? 41.062 49.531 -13.18 1 34.97 627 GLY B O 1
ATOM 10229 N N . GLY B 1 628 ? 41 47.344 -12.805 1 33.5 628 GLY B N 1
ATOM 10230 C CA . GLY B 1 628 ? 42.219 47.531 -12.016 1 33.5 628 GLY B CA 1
ATOM 10231 C C . GLY B 1 628 ? 43.469 47.656 -12.875 1 33.5 628 GLY B C 1
ATOM 10232 O O . GLY B 1 628 ? 44.594 47.75 -12.344 1 33.5 628 GLY B O 1
ATOM 10233 N N . ASN B 1 629 ? 43.406 47.344 -14.164 1 31.8 629 ASN B N 1
ATOM 10234 C CA . ASN B 1 629 ? 44.75 47.094 -14.648 1 31.8 629 ASN B CA 1
ATOM 10235 C C . ASN B 1 629 ? 45.531 48.375 -14.852 1 31.8 629 ASN B C 1
ATOM 10237 O O . ASN B 1 629 ? 46.656 48.375 -15.336 1 31.8 629 ASN B O 1
ATOM 10241 N N . ASN B 1 630 ? 44.812 49.5 -15.094 1 30.41 630 ASN B N 1
ATOM 10242 C CA . ASN B 1 630 ? 45.719 50.438 -15.781 1 30.41 630 ASN B CA 1
ATOM 10243 C C . ASN B 1 630 ? 46.719 51.031 -14.828 1 30.41 630 ASN B C 1
ATOM 10245 O O . ASN B 1 630 ? 47.719 51.656 -15.266 1 30.41 630 ASN B O 1
ATOM 10249 N N . ASN B 1 631 ? 46.312 51.625 -13.648 1 28.42 631 ASN B N 1
ATOM 10250 C CA . ASN B 1 631 ? 47.094 52.719 -13.117 1 28.42 631 ASN B CA 1
ATOM 10251 C C . ASN B 1 631 ? 48.344 52.25 -12.383 1 28.42 631 ASN B C 1
ATOM 10253 O O . ASN B 1 631 ? 48.25 51.656 -11.305 1 28.42 631 ASN B O 1
ATOM 10257 N N . LYS B 1 632 ? 49.375 51.781 -13.094 1 29.39 632 LYS B N 1
ATOM 10258 C CA . LYS B 1 632 ? 50.719 51.406 -12.594 1 29.39 632 LYS B CA 1
ATOM 10259 C C . LYS B 1 632 ? 51.344 52.594 -11.844 1 29.39 632 LYS B C 1
ATOM 10261 O O . LYS B 1 632 ? 52.312 53.188 -12.32 1 29.39 632 LYS B O 1
ATOM 10266 N N . HIS B 1 633 ? 50.531 53.594 -11.234 1 27.95 633 HIS B N 1
ATOM 10267 C CA . HIS B 1 633 ? 51.344 54.688 -10.727 1 27.95 633 HIS B CA 1
ATOM 10268 C C . HIS B 1 633 ? 52.25 54.219 -9.586 1 27.95 633 HIS B C 1
ATOM 10270 O O . HIS B 1 633 ? 51.906 53.281 -8.875 1 27.95 633 HIS B O 1
ATOM 10276 N N . PRO B 1 634 ? 53.562 54.594 -9.617 1 30.42 634 PRO B N 1
ATOM 10277 C CA . PRO B 1 634 ? 54.656 54.281 -8.695 1 30.42 634 PRO B CA 1
ATOM 10278 C C . PRO B 1 634 ? 54.375 54.719 -7.262 1 30.42 634 PRO B C 1
ATOM 10280 O O . PRO B 1 634 ? 54.094 55.875 -7.016 1 30.42 634 PRO B O 1
ATOM 10283 N N . LEU B 1 635 ? 53.438 53.969 -6.48 1 24.48 635 LEU B N 1
ATOM 10284 C CA . LEU B 1 635 ? 52.969 54.344 -5.152 1 24.48 635 LEU B CA 1
ATOM 10285 C C . LEU B 1 635 ? 54.125 54.625 -4.211 1 24.48 635 LEU B C 1
ATOM 10287 O O . LEU B 1 635 ? 54.969 53.75 -3.963 1 24.48 635 LEU B O 1
ATOM 10291 N N . SER B 1 636 ? 54.719 55.875 -4.379 1 25.86 636 SER B N 1
ATOM 10292 C CA . SER B 1 636 ? 55.625 56.469 -3.43 1 25.86 636 SER B CA 1
ATOM 10293 C C . SER B 1 636 ? 55.156 56.281 -1.995 1 25.86 636 SER B C 1
ATOM 10295 O O . SER B 1 636 ? 53.938 56.25 -1.738 1 25.86 636 SER B O 1
ATOM 10297 N N . VAL B 1 637 ? 55.969 55.75 -1.092 1 26.91 637 VAL B N 1
ATOM 10298 C CA . VAL B 1 637 ? 55.906 55.25 0.283 1 26.91 637 VAL B CA 1
ATOM 10299 C C . VAL B 1 637 ? 55.406 56.375 1.203 1 26.91 637 VAL B C 1
ATOM 10301 O O . VAL B 1 637 ? 56.188 57.062 1.829 1 26.91 637 VAL B O 1
ATOM 10304 N N . ILE B 1 638 ? 54.469 57.312 0.712 1 24.53 638 ILE B N 1
ATOM 10305 C CA . ILE B 1 638 ? 54.312 58.406 1.641 1 24.53 638 ILE B CA 1
ATOM 10306 C C . ILE B 1 638 ? 53.781 57.906 2.973 1 24.53 638 ILE B C 1
ATOM 10308 O O . ILE B 1 638 ? 52.969 56.969 3.002 1 24.53 638 ILE B O 1
ATOM 10312 N N . GLY B 1 639 ? 54.438 58.312 4.129 1 25.56 639 GLY B N 1
ATOM 10313 C CA . GLY B 1 639 ? 54.312 58.125 5.566 1 25.56 639 GLY B CA 1
ATOM 10314 C C . GLY B 1 639 ? 52.906 58.438 6.086 1 25.56 639 GLY B C 1
ATOM 10315 O O . GLY B 1 639 ? 52.469 59.562 6.07 1 25.56 639 GLY B O 1
ATOM 10316 N N . ILE B 1 640 ? 51.875 57.562 5.723 1 22.69 640 ILE B N 1
ATOM 10317 C CA . ILE B 1 640 ? 50.438 57.719 5.82 1 22.69 640 ILE B CA 1
ATOM 10318 C C . ILE B 1 640 ? 50.031 57.875 7.285 1 22.69 640 ILE B C 1
ATOM 10320 O O . ILE B 1 640 ? 50.281 56.969 8.094 1 22.69 640 ILE B O 1
ATOM 10324 N N . LYS B 1 641 ? 50 59.188 7.668 1 24.11 641 LYS B N 1
ATOM 10325 C CA . LYS B 1 641 ? 49.531 59.656 8.961 1 24.11 641 LYS B CA 1
ATOM 10326 C C . LYS B 1 641 ? 48.156 59.062 9.281 1 24.11 641 LYS B C 1
ATOM 10328 O O . LYS B 1 641 ? 47.344 58.844 8.383 1 24.11 641 LYS B O 1
ATOM 10333 N N . HIS B 1 642 ? 47.844 58.562 10.484 1 22.02 642 HIS B N 1
ATOM 10334 C CA . HIS B 1 642 ? 46.844 57.844 11.273 1 22.02 642 HIS B CA 1
ATOM 10335 C C . HIS B 1 642 ? 45.5 58.531 11.289 1 22.02 642 HIS B C 1
ATOM 10337 O O . HIS B 1 642 ? 44.75 58.438 12.266 1 22.02 642 HIS B O 1
ATOM 10343 N N . ARG B 1 643 ? 45.031 59.25 10.133 1 21.61 643 ARG B N 1
ATOM 10344 C CA . ARG B 1 643 ? 43.844 60.031 10.477 1 21.61 643 ARG B CA 1
ATOM 10345 C C . ARG B 1 643 ? 42.688 59.156 10.906 1 21.61 643 ARG B C 1
ATOM 10347 O O . ARG B 1 643 ? 42.5 58.062 10.375 1 21.61 643 ARG B O 1
ATOM 10354 N N . GLU B 1 644 ? 41.969 59.562 12.023 1 22.19 644 GLU B N 1
ATOM 10355 C CA . GLU B 1 644 ? 40.875 59.156 12.914 1 22.19 644 GLU B CA 1
ATOM 10356 C C . GLU B 1 644 ? 39.562 59.031 12.156 1 22.19 644 GLU B C 1
ATOM 10358 O O . GLU B 1 644 ? 39.156 59.969 11.43 1 22.19 644 GLU B O 1
ATOM 10363 N N . LEU B 1 645 ? 39.125 57.812 11.727 1 20.67 645 LEU B N 1
ATOM 10364 C CA . LEU B 1 645 ? 38.062 57.25 10.93 1 20.67 645 LEU B CA 1
ATOM 10365 C C . LEU B 1 645 ? 36.688 57.688 11.484 1 20.67 645 LEU B C 1
ATOM 10367 O O . LEU B 1 645 ? 36.344 57.375 12.625 1 20.67 645 LEU B O 1
ATOM 10371 N N . GLY B 1 646 ? 36.188 58.938 11.141 1 20.41 646 GLY B N 1
ATOM 10372 C CA . GLY B 1 646 ? 34.938 59.562 11.523 1 20.41 646 GLY B CA 1
ATOM 10373 C C . GLY B 1 646 ? 33.719 58.719 11.117 1 20.41 646 GLY B C 1
ATOM 10374 O O . GLY B 1 646 ? 33.719 58.125 10.047 1 20.41 646 GLY B O 1
ATOM 10375 N N . GLY B 1 647 ? 32.906 58.125 12.062 1 21.47 647 GLY B N 1
ATOM 10376 C CA . GLY B 1 647 ? 31.75 57.25 12.188 1 21.47 647 GLY B CA 1
ATOM 10377 C C . GLY B 1 647 ? 30.516 57.781 11.5 1 21.47 647 GLY B C 1
ATOM 10378 O O . GLY B 1 647 ? 29.922 58.781 11.961 1 21.47 647 GLY B O 1
ATOM 10379 N N . THR B 1 648 ? 30.469 58.031 10.18 1 22.31 648 THR B N 1
ATOM 10380 C CA . THR B 1 648 ? 29.312 58.688 9.578 1 22.31 648 THR B CA 1
ATOM 10381 C C . THR B 1 648 ? 28.062 57.844 9.734 1 22.31 648 THR B C 1
ATOM 10383 O O . THR B 1 648 ? 28.047 56.688 9.344 1 22.31 648 THR B O 1
ATOM 10386 N N . ALA B 1 649 ? 27.141 58.062 10.734 1 22.72 649 ALA B N 1
ATOM 10387 C CA . ALA B 1 649 ? 25.812 57.656 11.188 1 22.72 649 ALA B CA 1
ATOM 10388 C C . ALA B 1 649 ? 24.812 57.719 10.047 1 22.72 649 ALA B C 1
ATOM 10390 O O . ALA B 1 649 ? 24.734 58.719 9.328 1 22.72 649 ALA B O 1
ATOM 10391 N N . CYS B 1 650 ? 24.438 56.562 9.484 1 22 650 CYS B N 1
ATOM 10392 C CA . CYS B 1 650 ? 23.406 56.312 8.492 1 22 650 CYS B CA 1
ATOM 10393 C C . CYS B 1 650 ? 22.094 57 8.891 1 22 650 CYS B C 1
ATOM 10395 O O . CYS B 1 650 ? 21.5 56.656 9.922 1 22 650 CYS B O 1
ATOM 10397 N N . LYS B 1 651 ? 21.891 58.281 8.758 1 20.77 651 LYS B N 1
ATOM 10398 C CA . LYS B 1 651 ? 20.797 59.188 9.047 1 20.77 651 LYS B CA 1
ATOM 10399 C C . LYS B 1 651 ? 19.484 58.688 8.461 1 20.77 651 LYS B C 1
ATOM 10401 O O . LYS B 1 651 ? 19.391 58.438 7.254 1 20.77 651 LYS B O 1
ATOM 10406 N N . LEU B 1 652 ? 18.656 58 9.25 1 21.14 652 LEU B N 1
ATOM 10407 C CA . LEU B 1 652 ? 17.25 57.688 9.055 1 21.14 652 LEU B CA 1
ATOM 10408 C C . LEU B 1 652 ? 16.453 58.938 8.719 1 21.14 652 LEU B C 1
ATOM 10410 O O . LEU B 1 652 ? 16.391 59.875 9.523 1 21.14 652 LEU B O 1
ATOM 10414 N N . GLU B 1 653 ? 16.5 59.469 7.535 1 20.25 653 GLU B N 1
ATOM 10415 C CA . GLU B 1 653 ? 15.805 60.656 7.055 1 20.25 653 GLU B CA 1
ATOM 10416 C C . GLU B 1 653 ? 14.328 60.625 7.426 1 20.25 653 GLU B C 1
ATOM 10418 O O . GLU B 1 653 ? 13.602 59.719 7.031 1 20.25 653 GLU B O 1
ATOM 10423 N N . ALA B 1 654 ? 13.953 61 8.711 1 21.52 654 ALA B N 1
ATOM 10424 C CA . ALA B 1 654 ? 12.633 61.312 9.25 1 21.52 654 ALA B CA 1
ATOM 10425 C C . ALA B 1 654 ? 11.875 62.281 8.352 1 21.52 654 ALA B C 1
ATOM 10427 O O . ALA B 1 654 ? 12.352 63.406 8.094 1 21.52 654 ALA B O 1
ATOM 10428 N N . PHE B 1 655 ? 11.102 61.844 7.379 1 20.44 655 PHE B N 1
ATOM 10429 C CA . PHE B 1 655 ? 10.25 62.625 6.496 1 20.44 655 PHE B CA 1
ATOM 10430 C C . PHE B 1 655 ? 9.281 63.5 7.301 1 20.44 655 PHE B C 1
ATOM 10432 O O . PHE B 1 655 ? 8.383 62.969 7.961 1 20.44 655 PHE B O 1
ATOM 10439 N N . ASN B 1 656 ? 9.719 64.438 8.062 1 19.78 656 ASN B N 1
ATOM 10440 C CA . ASN B 1 656 ? 8.906 65.438 8.781 1 19.78 656 ASN B CA 1
ATOM 10441 C C . ASN B 1 656 ? 7.906 66.125 7.852 1 19.78 656 ASN B C 1
ATOM 10443 O O . ASN B 1 656 ? 8.297 66.75 6.871 1 19.78 656 ASN B O 1
ATOM 10447 N N . ASN B 1 657 ? 6.719 65.438 7.707 1 20.03 657 ASN B N 1
ATOM 10448 C CA . ASN B 1 657 ? 5.594 66.062 7.008 1 20.03 657 ASN B CA 1
ATOM 10449 C C . ASN B 1 657 ? 5.27 67.438 7.574 1 20.03 657 ASN B C 1
ATOM 10451 O O . ASN B 1 657 ? 4.879 67.562 8.742 1 20.03 657 ASN B O 1
ATOM 10455 N N . SER B 1 658 ? 5.852 68.5 7.273 1 19.48 658 SER B N 1
ATOM 10456 C CA . SER B 1 658 ? 5.641 69.875 7.652 1 19.48 658 SER B CA 1
ATOM 10457 C C . SER B 1 658 ? 4.297 70.375 7.145 1 19.48 658 SER B C 1
ATOM 10459 O O . SER B 1 658 ? 4.094 71.625 7.027 1 19.48 658 SER B O 1
ATOM 10461 N N . ASN B 1 659 ? 3.252 69.562 6.992 1 20.94 659 ASN B N 1
ATOM 10462 C CA . ASN B 1 659 ? 2.223 70.375 6.34 1 20.94 659 ASN B CA 1
ATOM 10463 C C . ASN B 1 659 ? 1.926 71.688 7.121 1 20.94 659 ASN B C 1
ATOM 10465 O O . ASN B 1 659 ? 1.976 71.688 8.352 1 20.94 659 ASN B O 1
ATOM 10469 N N . SER B 1 660 ? 1.627 72.812 6.371 1 19.98 660 SER B N 1
ATOM 10470 C CA . SER B 1 660 ? 1.469 74.25 6.363 1 19.98 660 SER B CA 1
ATOM 10471 C C . SER B 1 660 ? 0.274 74.688 7.207 1 19.98 660 SER B C 1
ATOM 10473 O O . SER B 1 660 ? -0.703 73.938 7.332 1 19.98 660 SER B O 1
ATOM 10475 N N . LYS B 1 661 ? 0.18 76 7.766 1 20.2 661 LYS B N 1
ATOM 10476 C CA . LYS B 1 661 ? -0.305 77 8.719 1 20.2 661 LYS B CA 1
ATOM 10477 C C . LYS B 1 661 ? -1.72 77.5 8.367 1 20.2 661 LYS B C 1
ATOM 10479 O O . LYS B 1 661 ? -2.432 78 9.211 1 20.2 661 LYS B O 1
ATOM 10484 N N . ASP B 1 662 ? -2.084 77.562 7.098 1 19.98 662 ASP B N 1
ATOM 10485 C CA . ASP B 1 662 ? -2.664 78.875 6.965 1 19.98 662 ASP B CA 1
ATOM 10486 C C . ASP B 1 662 ? -3.953 79 7.773 1 19.98 662 ASP B C 1
ATOM 10488 O O . ASP B 1 662 ? -4.113 79.938 8.555 1 19.98 662 ASP B O 1
ATOM 10492 N N . HIS B 1 663 ? -5.125 79.188 7.027 1 22.88 663 HIS B N 1
ATOM 10493 C CA . HIS B 1 663 ? -6.117 80.25 7.07 1 22.88 663 HIS B CA 1
ATOM 10494 C C . HIS B 1 663 ? -7.148 80 8.164 1 22.88 663 HIS B C 1
ATOM 10496 O O . HIS B 1 663 ? -7.797 78.938 8.18 1 22.88 663 HIS B O 1
ATOM 10502 N N . LEU B 1 664 ? -7.004 80.5 9.352 1 20.44 664 LEU B N 1
ATOM 10503 C CA . LEU B 1 664 ? -7.762 80.688 10.586 1 20.44 664 LEU B CA 1
ATOM 10504 C C . LEU B 1 664 ? -9.156 81.25 10.289 1 20.44 664 LEU B C 1
ATOM 10506 O O . LEU B 1 664 ? -10.078 81.062 11.086 1 20.44 664 LEU B O 1
ATOM 10510 N N . ALA B 1 665 ? -9.32 82.438 9.453 1 21.44 665 ALA B N 1
ATOM 10511 C CA . ALA B 1 665 ? -10.156 83.5 9.953 1 21.44 665 ALA B CA 1
ATOM 10512 C C . ALA B 1 665 ? -11.625 83.062 10.016 1 21.44 665 ALA B C 1
ATOM 10514 O O . ALA B 1 665 ? -12.312 83.375 11.008 1 21.44 665 ALA B O 1
ATOM 10515 N N . ASN B 1 666 ? -12.242 83.188 8.836 1 22.25 666 ASN B N 1
ATOM 10516 C CA . ASN B 1 666 ? -13.5 83.938 8.797 1 22.25 666 ASN B CA 1
ATOM 10517 C C . ASN B 1 666 ? -14.609 83.188 9.531 1 22.25 666 ASN B C 1
ATOM 10519 O O . ASN B 1 666 ? -15.266 83.75 10.406 1 22.25 666 ASN B O 1
ATOM 10523 N N . GLY B 1 667 ? -15.656 82.75 8.664 1 20.8 667 GLY B N 1
ATOM 10524 C CA . GLY B 1 667 ? -17.062 82.75 9.008 1 20.8 667 GLY B CA 1
ATOM 10525 C C . GLY B 1 667 ? -17.438 81.688 9.992 1 20.8 667 GLY B C 1
ATOM 10526 O O . GLY B 1 667 ? -16.797 80.625 10.031 1 20.8 667 GLY B O 1
#

Foldseek 3Di:
DVVLQVQQWFDDDPPVLLVQQERAGNPVSQQPDFAQDPDDDPPDGGPWGKKKWKKWKQQPQDPPPVDPPDCPDPPDPPPDPSVRSVNVSCLLPVPQTRIIIHIDTPPADPVNVLVVVCVVCVVRPIHMDTDDMDHNDDDDQDPLLVVLVVVVVVLVVLQVQLQVLLVVQQVPPPPPPNPPSLPVPPDLVNNLSVLQHLVVLVCVLLDLDPPPQLQLLVLLLLLVLLLLVLLLCLQPVFPLNLADRSVLVLVLLLDLVNLSSQLSLLSLLLVLLQLLLCLQQVCVVVCVVVVLDDDLVVVLVLVLLLQQQLLVSLLSVLSNLLVPAAESCQCVQSVLLVQLCVVCVVCLSVLNLLPDDLVSRNQNLSLSVSLSSVLSSVCNVLSSCCNVPVVVSLVVLVVLLVQLLVVLLVVCLVVVAALAQASQDSDVVSNVCCCNPQRSDNSQSSLSNSLSNVLSSVCVVCVQDDDDPVCVVVLLVQLVCLQCCLSNVCSVPSNNNGDDSNVSSNNSSPNSNSNSSSVSSCSNCSSNVNNPVSNVVSSDSVSSSSSVLSSQLSRCLVVLVSSVSRNDHHRHYDDPVSSVVVSVVSSVVSSVVSSVCSSSTSSSSSVVCVSPPVVVVVVVVVVVVVPPPDDPDPPDPPPDDDDDDDDDDDDPDDPDDDPDDDDDDDD/DVVLQVQQWFDDDPCVLLVQQERAGNPVSQQPDFAQDPDDDPPDGGPWGKKKWKKWKQQPQDPPPVDDPPDPPPPDPPDDPSVRSVNVSCQLPVPQTRIIIHIDTPVADPVNVLVVVCVVCVVRPIHMDTDDMDHNDDDDQDPLQVVLVVVVVVLVVLQVQLQVLLVVQQVPPPPPPNPPSLVVPPDLVNNLSVLQHLVVLVCVLLDLDPPPQLQLLVLLLLLVLLLLVLLLCLQPVFPLNLADRSVLVLVLLLDLVNLSSQLSLLSLLLVLLQLLLCLQQVCVVVCVVVVLDDDLVVVLVLVLLLQQQLLVSLLSVLSNLLVPAAESCQCVQSVLLVQLCVVCVVCLSVLNQLPDDQVSRNFNLSLSVSLSSVLSSVCVVLSSCCNVPVVVSLVVLVVLLVQLLVVLLVVCLVVVAALAQASQDSDVVSNVCCCNPQRSDNSQSSLSNSLSNVLSSVCVVCVQDDDDVVCVVVLLVQLVCLQCCLSNVCSVPSNNNGDDSNVSSNNSSPNSNSNSSSVSSCSSCSSNVNNPVSNVVSSDSVSSSSSVLSSQLSRCLVVLVSSVSRNDHHRHYDDPVSSVVVSVVSSVVSSVVSSVCSSSTSSSSSVVCCSVPVVVVVVVVVVVVVPPPDDPDPPDPPPDDPPDPDPPPPDPPPPPPPDDDDDPDDD

Secondary structure (DSSP, 8-state):
-HHHHHHHS--PPS-GGGT--EE---HHHHHH-EE---SS-TT---SEEEEEEEEEEE------------------TTS--HHHHHHHHHHH-TT-PEEEEEEEETTS-HHHHHHHHHHHHTTTTPEEEEEEEEESSPPPPPHHHHHHHHHHHHHHHHHHHHHHHHHHHHHHS-GGGTT-HHHH---HHHHHHHTT-HHHHHHHHH-----TTS-THHHHHHHHHHHHHHHHHHHHSS-GGGEE-TTHHHHHHH-GGGHHHHTTTHHHHHHHHHHHHHHHHHHHHHHHHTTT---HHHHHHHHHHHHHHHHHHHHHHHHHGGGS---TTHIIIIIHHHHHHHHHHHHHHTT-TTTS-GGG-SSGGGHHHHHHHHHHHHHHHHHHHHHH-HHHHHHHHHHHHHHHHHHHHHHHHHHT--SS--SS-S-HHHHHHIIIIIISSGGGTHHHHHHHHHHHHHHHH-TT----HHHHHHHHHHHHHHHHHHHHTTGGGTTSPPPPHHHHHHHHHHHHHHHHHHHHHHHHHHHTT--HHHHHHHT-TTHHHHHHTHHHHHHHHHHHHHHHHHH--S-EE-SHHHHHHHHHHHHHHHHHHHHHHIIIIIHHHHHHHHHHHHHHHHHHHHHHHTTSSS--------------------------------S----/-HHHHHHHS--PPS-GGGT--EE---HHHHHH-EE---SS-TT---SEEEEEEEEEEE-----------S------TTS--HHHHHHHHHHH-TT-PEEEEEEEETTS-HHHHHHHHHHHHTTTTPEEEEEEEEESSPPPPPHHHHHHHHHHHHHHHHHHHHHHHHHHHHHHS-GGGTT-HHHH---HHHHHHHTT-HHHHHHHHH-----TTS-THHHHHHHHHHHHHHHHHHHHSS-GGGEE-TTHHHHHHH-GGGHHHHTTTHHHHHHHHHHHHHHHHHHHHHHHHTTT---HHHHHHHHHHHHHHHHHHHHHHHHHGGGS---TTHIIIIIHHHHHHHHHHHHHHTT-TTTS-GGG-SSGGGHHHHHHHHHHHHHHHHHHHHHH-HHHHHHHHHHHHHHHHHHHHHHHHHHT--SS--SS-S-HHHHHHIIIIIISSGGGTHHHHHHHHHHHHHHHH-TT----HHHHHHHHHHHHHHHHHHHHTTGGGTTSPPPPHHHHHHHHHHHHHHHHHHHHHHHHHHHTT--HHHHHHHT-TTHHHHHHTHHHHHHHHHHHHHHHHHH--S-EE-SHHHHHHHHHHHHHHHHHHHHHHIIIIIHHHHHHHHHHHHHHHHHHHHHHHTSTTS-------------------------------------

Sequence (1334 aa):
MLYSVVDSIGKPPSGVLEGTLSMLGAYDQCLKISVPRKSSSKEKKPIFEGKYCLAEYQLPLMPNNQSNTRTSSRKSDNQQSVVENLVQQASISPQSALRHGLCVPSTCSNEDVDKIIRYALKSTGMISSIRHCNVRTPNPILTEQIIALAIVGIIGVLVLMGTCLDGVTRSTIPIGSKIQIQGSVSGTGLRFLLMFSLYTNTKKFLHIGNTSDGLSALHGIRFLTAAWVILGHTYFLFRIPNYRRLHGFLDFAQNSLFAPVENFTVSVDTFFFLSGLLLVYSNWKRLQSQNGCLNILKMYLHRYWRLTPAYGFCMVLVFLLPLLGSGPLWHVVINQMVDNCRHSWWKNLLYINNFWNMDDICIRQSWYQSAAIQYHVVFVVILLMLFRWHLVGLLLNGCVALVGIAYTGILVYKNAYPPTIMIAVRDLSSLYEFGTEVYIKPFHHVGAYCVGVAFGFLLVKHKNLKFHPLILVLGWLSATACILAVIYGLNPYRSGTVATPIIAALYSAAHRTVWACGVGWIVTMCATGQGGIINQFLSWSLFVPLGKLSFLAYLLHPLVMTVHNAHMRERVYLDHYEMIYTYLGHLLVTFGVAFICFVTVETPFILMENLFCKKEFKADISEQHNGGNNNKHPLSVIGIKHRELGGTACKLEAFNNSNSKDHLANGMLYSVVDSIGKPPSGVLEGTLSMLGAYDQCLKISVPRKSSSKEKKPIFEGKYCLAEYQLPLMPNNQSNTRTSSRKSDNQQSVVENLVQQASISPQSALRHGLCVPSTCSNEDVDKIIRYALKSTGMISSIRHCNVRTPNPILTEQIIALAIVGIIGVLVLMGTCLDGVTRSTIPIGSKIQIQGSVSGTGLRFLLMFSLYTNTKKFLHIGNTSDGLSALHGIRFLTAAWVILGHTYFLFRIPNYRRLHGFLDFAQNSLFAPVENFTVSVDTFFFLSGLLLVYSNWKRLQSQNGCLNILKMYLHRYWRLTPAYGFCMVLVFLLPLLGSGPLWHVVINQMVDNCRHSWWKNLLYINNFWNMDDICIRQSWYQSAAIQYHVVFVVILLMLFRWHLVGLLLNGCVALVGIAYTGILVYKNAYPPTIMIAVRDLSSLYEFGTEVYIKPFHHVGAYCVGVAFGFLLVKHKNLKFHPLILVLGWLSATACILAVIYGLNPYRSGTVATPIIAALYSAAHRTVWACGVGWIVTMCATGQGGIINQFLSWSLFVPLGKLSFLAYLLHPLVMTVHNAHMRERVYLDHYEMIYTYLGHLLVTFGVAFICFVTVETPFILMENLFCKKEFKADISEQHNGGNNNKHPLSVIGIKHRELGGTACKLEAFNNSNSKDHLANG

Nearest PDB structures (foldseek):
  8c02-assembly1_A  TM=1.765E-01  e=1.230E-01  Homo sapiens
  5ayn-assembly1_A  TM=1.927E-01  e=4.775E-01  Bdellovibrio bacteriovorus HD100
  6wik-assembly1_A  TM=1.705E-01  e=1.210E+00  Carlito syrichta
  8pdu-assembly1_B  TM=1.442E-01  e=1.782E+00  Strongylocentrotus purpuratus
  8pd5-assembly1_A  TM=1.261E-01  e=5.482E+00  Strongylocentrotus purpuratus

InterPro domains:
  IPR002656 Acyltransferase 3 domain [PF01757] (217-597)
  IPR006621 Nose resistant-to-fluoxetine protein, N-terminal [PF20146] (5-117)
  IPR006621 Nose resistant-to-fluoxetine protein, N-terminal [SM00703] (1-135)
  IPR052728 Oxygen and lipid transport regulator [PTHR11161] (4-622)

pLDDT: mean 80.77, std 21.85, range [15.37, 98.69]

Organism: Limulus polyphemus (NCBI:txid6850)